Protein AF-A0A1Y3MZL0-F1 (afdb_monomer)

Mean predicted aligned error: 19.91 Å

Nearest PDB structures (foldseek):
  4zoq-assembly5_M  TM=7.207E-01  e=5.187E-11  Bacillus licheniformis
  5mh2-assembly2_D  TM=8.007E-01  e=5.283E-06  Magallana gigas
  5mh3-assembly1_B  TM=8.015E-01  e=8.005E-06  Magallana gigas
  5idb-assembly1_A  TM=7.607E-01  e=4.219E-05  Magallana gigas
  8tqw-assembly1_Q  TM=2.014E-01  e=8.443E+00  Homo sapiens

Foldseek 3Di:
DPPPVVVVVVVVVVVVVPPPPDDDDDDDDDDDDDDDDDDDDDDDDPDAWAKKKWKFFQDDPDDDDDPPVSVVSSVVRVVVLQVVLLVLCVVVCVLHPCSVVVVVQVVVVVVVVVDPPDDDPDDQDDDSAKTWDDDDPRITIIMHTDHSVSQVVSCVDPRTPDIGGDDDDDDDDDVVQVVQCVQLVFPGKDKQAQAWPLQQVQQAAQDAVVWFADRGSMHMFRPLLLQLEEEEEEEAWAACVDQQNVVVVLEAEFAQFEFDPLDTHGAPGGRTDHEPPFHCLSHLLCSCQAGCGHHRRVRHYYYYYHYNDPDPSSLLSVLVCCLVPPLDLGAYEYEALDKDKDAADLPDQDPDDSNLVSLVSVLVSQYAYEYFCFQQLEAQQDVVRRIHIPPLQPPQYAYEWAWAAPSDPVPRNATAGDSRTHFFLSHLEYGHQWGFAWTQGPVRDTDHRDIDGGSSSRGSRVSNLVSSVCSSVVVFRDTHVLSSQVQQQQWDAPRYPPHDPQHGGTYHHSSRHWGAGSVRDIDGHRRGDVVSNVCSRVPPPQKDWAFDSLHDHSQFQWDQAPVRWIWGKKWADDPQKIWIWIAGSVQCWGWAADPFWIDIDNHRMTTIGHPNQFKDWAQDQAPVVDPVVWKDFAWRIADNVGFTWFWKWDDDPRTIIITIDRNVGSQWTWYHDPTGIDIDRDITTMMTTNDGHDQKDWAFDDLDDDPQFAKDAPWVVNWIWGWKWADDPQKIFIWIQTNVQRWGWADDPFWIDIDNHRMTTMGGHPQFKDWADDFPPDDDDPQKDFDFRMADNVGFTWFWKWAADPSGIIIYIAGPNGLQFTWHHDPGGIDTHRDITTMMGGPDGLPQKDWAFDPLDQDPQFFWDQFPVRWIWTKKWADDPQKIFIWIFGNVDPLGWGWAADPFFIDTHRHRMTTMGGDQQWKFWALDQDPVPDDPFKDFDFRMADNVGFTKGWKWDADPRTTIIYIDRPVGSQWTWHDDPPDGGIDTGNPITTMMGGSDGDPPPDPTRGGGD

Secondary structure (DSSP, 8-state):
--SSSHHHHHHHHHSSSSSSS-----------------------PPPPPEEEEEEEE---S-----TTTHHHHHHHHHHHHHHHHHHHHHHTGGG-S-HHHHHHHHHHHHHHTT-TT---SS---S-SSEEEEEEETTEEEEEEEE-HHHHHHHHTSTTEEEEEEP-PPPPPP-HHHHHHHHHH--SSEEEETT--HHHHTTSS----TTT-S-----EEEETTTTTTEEEEEEESEEETTSGGG--TTTS-EEEEEEEETTEEE--S-SSEEE-SS-TTHHHHHHHHHH-TTTSS-TTSEEEEEEESS--HHHHHHHHHHHHHHT--SSEEEEEE---EEEE--TT---S--HHHHHHHHHHHTT-EEEEE--SSSSBSEETTTTEEEETTTSTTEEEEEEEE--SSGGG---EEE-TTS-BSTT--EEEESEEEEEEE-TT--EEEEEEEESHHHHHHHHHHHHHHHHHHTTT----HHHHHHHHHHHSEET-EETPPTTS--EE---S--EEE-TTS-EEESS---HHHHHHHHH---SSEEEEP-SS--TTB-EEE-TTS-EEEEEEEEETTEEEEEEEETTTTEEEEEETTEEEEESSS-EEEE--TTSEEEE--SSGGGS-TTTEEE-EEEE-TT--EEEEEEEEETTEEEEEEEETTT-S-EEEEETTEEEEES-EEEEEEESSPPPS-EEEEP-SS--TTB-EE-S-TTS--EEEEEEEETTEEEEEEEETTTTEEEEEETTEEEEESSS-EEEE--GGGEEEE---TT----TTEEE-EEEE-TTS-EEEEEEEEETTEEEEEEEETTT---EEEEETTEEEEESSEEEEEEESS-SS--EEEEPSSSPPTTB-EEE-TTS-EEEEEEEEETTEEEEEEEETTSTT--EEEEETTEEEEE-SS-EEEE--TTSEEEE--SSGGGS-TTEEE-EEEE-TTS-EEEEEEEEETTEEEEEEEETTT-S-EEEE-TT-SBEEEES--EEEEEESSPPPTTS---B---

pLDDT: mean 81.93, std 16.31, range [25.23, 98.88]

Structure (mmCIF, N/CA/C/O backbone):
data_AF-A0A1Y3MZL0-F1
#
_entry.id   AF-A0A1Y3MZL0-F1
#
loop_
_atom_site.group_PDB
_atom_site.id
_atom_site.type_symbol
_atom_site.label_atom_id
_atom_site.label_alt_id
_atom_site.label_comp_id
_atom_site.label_asym_id
_atom_site.label_entity_id
_atom_site.label_seq_id
_atom_site.pdbx_PDB_ins_code
_atom_site.Cartn_x
_atom_site.Cartn_y
_atom_site.Cartn_z
_atom_site.occupancy
_atom_site.B_iso_or_equiv
_atom_site.auth_seq_id
_atom_site.auth_comp_id
_atom_site.auth_asym_id
_atom_site.auth_atom_id
_atom_site.pdbx_PDB_model_num
ATOM 1 N N . MET A 1 1 ? -20.334 -50.632 -20.892 1.00 43.03 1 MET A N 1
ATOM 2 C CA . MET A 1 1 ? -18.864 -50.514 -20.744 1.00 43.03 1 MET A CA 1
ATOM 3 C C . MET A 1 1 ? -18.432 -49.045 -20.769 1.00 43.03 1 MET A C 1
ATOM 5 O O . MET A 1 1 ? -17.852 -48.587 -21.738 1.00 43.03 1 MET A O 1
ATOM 9 N N . LYS A 1 2 ? -18.748 -48.287 -19.710 1.00 33.94 2 LYS A N 1
ATOM 10 C CA . LYS A 1 2 ? -18.284 -46.897 -19.495 1.00 33.94 2 LYS A CA 1
ATOM 11 C C . LYS A 1 2 ? -17.844 -46.647 -18.036 1.00 33.94 2 LYS A C 1
ATOM 13 O O . LYS A 1 2 ? -17.766 -45.513 -17.600 1.00 33.94 2 LYS A O 1
ATOM 18 N N . GLY A 1 3 ? -17.546 -47.716 -17.287 1.00 35.62 3 GLY A N 1
ATOM 19 C CA . GLY A 1 3 ? -17.158 -47.662 -15.867 1.00 35.62 3 GLY A CA 1
ATOM 20 C C . GLY A 1 3 ? -15.755 -48.195 -15.553 1.00 35.62 3 GLY A C 1
ATOM 21 O O . GLY A 1 3 ? -15.416 -48.312 -14.387 1.00 35.62 3 GLY A O 1
ATOM 22 N N . PHE A 1 4 ? -14.942 -48.532 -16.563 1.00 35.69 4 PHE A N 1
ATOM 23 C CA . PHE A 1 4 ? -13.624 -49.163 -16.360 1.00 35.69 4 PHE A CA 1
ATOM 24 C C . PHE A 1 4 ? -12.432 -48.239 -16.687 1.00 35.69 4 PHE A C 1
ATOM 26 O O . PHE A 1 4 ? -11.316 -48.503 -16.263 1.00 35.69 4 PHE A O 1
ATOM 33 N N . TYR A 1 5 ? -12.663 -47.112 -17.372 1.00 37.84 5 TYR A N 1
ATOM 34 C CA . TYR A 1 5 ? -11.604 -46.161 -17.753 1.00 37.84 5 TYR A CA 1
ATOM 35 C C . TYR A 1 5 ? -11.306 -45.080 -16.699 1.00 37.84 5 TYR A C 1
ATOM 37 O O . TYR A 1 5 ? -10.277 -44.420 -16.782 1.00 37.84 5 TYR A O 1
ATOM 45 N N . PHE A 1 6 ? -12.153 -44.919 -15.675 1.00 37.31 6 PHE A N 1
ATOM 46 C CA . PHE A 1 6 ? -11.958 -43.888 -14.645 1.00 37.31 6 PHE A CA 1
ATOM 47 C C . PHE A 1 6 ? -11.010 -44.328 -13.509 1.00 37.31 6 PHE A C 1
ATOM 49 O O . PHE A 1 6 ? -10.395 -43.491 -12.859 1.00 37.31 6 PHE A O 1
ATOM 56 N N . TYR A 1 7 ? -10.814 -45.639 -13.309 1.00 38.34 7 TYR A N 1
ATOM 57 C CA . TYR A 1 7 ? -9.943 -46.175 -12.250 1.00 38.34 7 TYR A CA 1
ATOM 58 C C . TYR A 1 7 ? -8.467 -46.345 -12.658 1.00 38.34 7 TYR A C 1
ATOM 60 O O . TYR A 1 7 ? -7.608 -46.450 -11.788 1.00 38.34 7 TYR A O 1
ATOM 68 N N . ILE A 1 8 ? -8.141 -46.308 -13.955 1.00 40.50 8 ILE A N 1
ATOM 69 C CA . ILE A 1 8 ? -6.755 -46.466 -14.442 1.00 40.50 8 ILE A CA 1
ATOM 70 C C . ILE A 1 8 ? -5.976 -45.135 -14.407 1.00 40.50 8 ILE A C 1
ATOM 72 O O . ILE A 1 8 ? -4.758 -45.138 -14.259 1.00 40.50 8 ILE A O 1
ATOM 76 N N . ILE A 1 9 ? -6.665 -43.988 -14.428 1.00 38.72 9 ILE A N 1
ATOM 77 C CA . ILE A 1 9 ? -6.024 -42.658 -14.401 1.00 38.72 9 ILE A CA 1
ATOM 78 C C . ILE A 1 9 ? -5.643 -42.222 -12.970 1.00 38.72 9 ILE A C 1
ATOM 80 O O . ILE A 1 9 ? -4.677 -41.488 -12.787 1.00 38.72 9 ILE A O 1
ATOM 84 N N . ILE A 1 10 ? -6.309 -42.747 -11.934 1.00 41.91 10 ILE A N 1
ATOM 85 C CA . ILE A 1 10 ? -5.978 -42.449 -10.525 1.00 41.91 10 ILE A CA 1
ATOM 86 C C . ILE A 1 10 ? -4.814 -43.327 -10.011 1.00 41.91 10 ILE A C 1
ATOM 88 O O . ILE A 1 10 ? -4.060 -42.904 -9.138 1.00 41.91 10 ILE A O 1
ATOM 92 N N . GLY A 1 11 ? -4.588 -44.508 -10.600 1.00 38.88 11 GLY A N 1
ATOM 93 C CA . GLY A 1 11 ? -3.482 -45.404 -10.225 1.00 38.88 11 GLY A CA 1
ATOM 94 C C . GLY A 1 11 ? -2.088 -44.956 -10.691 1.00 38.88 11 GLY A C 1
ATOM 95 O O . GLY A 1 11 ? -1.092 -45.315 -10.066 1.00 38.88 11 GLY A O 1
ATOM 96 N N . LEU A 1 12 ? -1.995 -44.142 -11.749 1.00 36.09 12 LEU A N 1
ATOM 97 C CA . LEU A 1 12 ? -0.714 -43.671 -12.302 1.00 36.09 12 LEU A CA 1
ATOM 98 C C . LEU A 1 12 ? -0.196 -42.376 -11.653 1.00 36.09 12 LEU A C 1
ATOM 100 O O . LEU A 1 12 ? 1.001 -42.111 -11.702 1.00 36.09 12 LEU A O 1
ATOM 104 N N . ILE A 1 13 ? -1.056 -41.619 -10.967 1.00 38.66 13 ILE A N 1
ATOM 105 C CA . ILE A 1 13 ? -0.662 -40.392 -10.251 1.00 38.66 13 ILE A CA 1
ATOM 106 C C . ILE A 1 13 ? -0.103 -40.709 -8.848 1.00 38.66 13 ILE A C 1
ATOM 108 O O . ILE A 1 13 ? 0.716 -39.960 -8.322 1.00 38.66 13 ILE A O 1
ATOM 112 N N . VAL A 1 14 ? -0.443 -41.864 -8.262 1.00 38.09 14 VAL A N 1
ATOM 113 C CA . VAL A 1 14 ? 0.032 -42.264 -6.920 1.00 38.09 14 VAL A CA 1
ATOM 114 C C . VAL A 1 14 ? 1.430 -42.911 -6.940 1.00 38.09 14 VAL A C 1
ATOM 116 O O . VAL A 1 14 ? 2.139 -42.854 -5.939 1.00 38.09 14 VAL A O 1
ATOM 119 N N . ASN A 1 15 ? 1.900 -43.438 -8.078 1.00 33.78 15 ASN A N 1
ATOM 120 C CA . ASN A 1 15 ? 3.248 -44.028 -8.180 1.00 33.78 15 ASN A CA 1
ATOM 121 C C . ASN A 1 15 ? 4.369 -43.012 -8.478 1.00 33.78 15 ASN A C 1
ATOM 123 O O . ASN A 1 15 ? 5.538 -43.324 -8.272 1.00 33.78 15 ASN A O 1
ATOM 127 N N . PHE A 1 16 ? 4.038 -41.784 -8.893 1.00 33.31 16 PHE A N 1
ATOM 128 C CA . PHE A 1 16 ? 5.033 -40.727 -9.132 1.00 33.31 16 PHE A CA 1
ATOM 129 C C . PHE A 1 16 ? 5.394 -39.913 -7.873 1.00 33.31 16 PHE A C 1
ATOM 131 O O . PHE A 1 16 ? 6.355 -39.151 -7.893 1.00 33.31 16 PHE A O 1
ATOM 138 N N . ILE A 1 17 ? 4.680 -40.108 -6.755 1.00 35.25 17 ILE A N 1
ATOM 139 C CA . ILE A 1 17 ? 4.921 -39.404 -5.478 1.00 35.25 17 ILE A CA 1
ATOM 140 C C . ILE A 1 17 ? 5.752 -40.249 -4.484 1.00 35.25 17 ILE A C 1
ATOM 142 O O . ILE A 1 17 ? 6.212 -39.741 -3.467 1.00 35.25 17 ILE A O 1
ATOM 146 N N . LEU A 1 18 ? 6.046 -41.519 -4.790 1.00 32.22 18 LEU A N 1
ATOM 147 C CA . LEU A 1 18 ? 6.801 -42.416 -3.896 1.00 32.22 18 LEU A CA 1
ATOM 148 C C . LEU A 1 18 ? 8.271 -42.657 -4.290 1.00 32.22 18 LEU A C 1
ATOM 150 O O . LEU A 1 18 ? 8.966 -43.380 -3.582 1.00 32.22 18 LEU A O 1
ATOM 154 N N . ILE A 1 19 ? 8.783 -42.022 -5.353 1.00 33.44 19 ILE A N 1
ATOM 155 C CA . ILE A 1 19 ? 10.196 -42.161 -5.781 1.00 33.44 19 ILE A CA 1
ATOM 156 C C . ILE A 1 19 ? 11.044 -40.905 -5.473 1.00 33.44 19 ILE A C 1
ATOM 158 O O . ILE A 1 19 ? 12.267 -40.951 -5.541 1.00 33.44 19 ILE A O 1
ATOM 162 N N . THR A 1 20 ? 10.450 -39.805 -5.000 1.00 33.47 20 THR A N 1
ATOM 163 C CA . THR A 1 20 ? 11.188 -38.593 -4.574 1.00 33.47 20 THR A CA 1
ATOM 164 C C . THR A 1 20 ? 11.452 -38.500 -3.065 1.00 33.47 20 THR A C 1
ATOM 166 O O . THR A 1 20 ? 12.002 -37.507 -2.595 1.00 33.47 20 THR A O 1
ATOM 169 N N . VAL A 1 21 ? 11.154 -39.551 -2.293 1.00 33.00 21 VAL A N 1
ATOM 170 C CA . VAL A 1 21 ? 11.451 -39.626 -0.849 1.00 33.00 21 VAL A CA 1
ATOM 171 C C . VAL A 1 21 ? 12.397 -40.793 -0.561 1.00 33.00 21 VAL A C 1
ATOM 173 O O . VAL A 1 21 ? 12.028 -41.751 0.106 1.00 33.00 21 VAL A O 1
ATOM 176 N N . ASN A 1 22 ? 13.620 -40.744 -1.099 1.00 35.34 22 ASN A N 1
ATOM 177 C CA . ASN A 1 22 ? 14.784 -41.394 -0.477 1.00 35.34 22 ASN A CA 1
ATOM 178 C C . ASN A 1 22 ? 16.106 -40.960 -1.130 1.00 35.34 22 ASN A C 1
ATOM 180 O O . ASN A 1 22 ? 16.765 -41.719 -1.832 1.00 35.34 22 ASN A O 1
ATOM 184 N N . ALA A 1 23 ? 16.517 -39.723 -0.860 1.00 27.81 23 ALA A N 1
ATOM 185 C CA . ALA A 1 23 ? 17.921 -39.335 -0.939 1.00 27.81 23 ALA A CA 1
ATOM 186 C C . ALA A 1 23 ? 18.177 -38.177 0.034 1.00 27.81 23 ALA A C 1
ATOM 188 O O . ALA A 1 23 ? 18.111 -37.005 -0.323 1.00 27.81 23 ALA A O 1
ATOM 189 N N . LYS A 1 24 ? 18.445 -38.509 1.299 1.00 29.33 24 LYS A N 1
ATOM 190 C CA . LYS A 1 24 ? 19.172 -37.624 2.213 1.00 29.33 24 LYS A CA 1
ATOM 191 C C . LYS A 1 24 ? 20.301 -38.410 2.866 1.00 29.33 24 LYS A C 1
ATOM 193 O O . LYS A 1 24 ? 20.086 -39.530 3.321 1.00 29.33 24 LYS A O 1
ATOM 198 N N . ASN A 1 25 ? 21.438 -37.719 2.961 1.00 27.78 25 ASN A N 1
ATOM 199 C CA . ASN A 1 25 ? 22.662 -37.993 3.719 1.00 27.78 25 ASN A CA 1
ATOM 200 C C . ASN A 1 25 ? 23.800 -38.653 2.932 1.00 27.78 25 ASN A C 1
ATOM 202 O O . ASN A 1 25 ? 23.809 -39.865 2.775 1.00 27.78 25 ASN A O 1
ATOM 206 N N . ILE A 1 26 ? 24.795 -37.840 2.552 1.00 28.20 26 ILE A N 1
ATOM 207 C CA . ILE A 1 26 ? 26.232 -38.016 2.853 1.00 28.20 26 ILE A CA 1
ATOM 208 C C . ILE A 1 26 ? 26.905 -36.616 2.773 1.00 28.20 26 ILE A C 1
ATOM 210 O O . ILE A 1 26 ? 26.418 -35.771 2.021 1.00 28.20 26 ILE A O 1
ATOM 214 N N . PRO A 1 27 ? 27.928 -36.317 3.603 1.00 27.62 27 PRO A N 1
ATOM 215 C CA . PRO A 1 27 ? 28.357 -34.958 3.957 1.00 27.62 27 PRO A CA 1
ATOM 216 C C . PRO A 1 27 ? 29.346 -34.324 2.968 1.00 27.62 27 PRO A C 1
ATOM 218 O O . PRO A 1 27 ? 30.014 -35.023 2.211 1.00 27.62 27 PRO A O 1
ATOM 221 N N . LEU A 1 28 ? 29.470 -32.993 3.060 1.00 25.50 28 LEU A N 1
ATOM 222 C CA . LEU A 1 28 ? 30.574 -32.214 2.494 1.00 25.50 28 LEU A CA 1
ATOM 223 C C . LEU A 1 28 ? 31.928 -32.778 2.939 1.00 25.50 28 LEU A C 1
ATOM 225 O O . LEU A 1 28 ? 32.166 -32.901 4.140 1.00 25.50 28 LEU A O 1
ATOM 229 N N . ASP A 1 29 ? 32.831 -32.970 1.979 1.00 25.23 29 ASP A N 1
ATOM 230 C CA . ASP A 1 29 ? 34.265 -32.929 2.237 1.00 25.23 29 ASP A CA 1
ATOM 231 C C . ASP A 1 29 ? 34.972 -32.126 1.137 1.00 25.23 29 ASP A C 1
ATOM 233 O O . ASP A 1 29 ? 34.740 -32.292 -0.062 1.00 25.23 29 ASP A O 1
ATOM 237 N N . THR A 1 30 ? 35.784 -31.178 1.585 1.00 32.25 30 THR A N 1
ATOM 238 C CA . THR A 1 30 ? 36.586 -30.241 0.798 1.00 32.25 30 THR A CA 1
ATOM 239 C C . THR A 1 30 ? 37.819 -30.925 0.211 1.00 32.25 30 THR A C 1
ATOM 241 O O . THR A 1 30 ? 38.612 -31.448 0.987 1.00 32.25 30 THR A O 1
ATOM 244 N N . ALA A 1 31 ? 38.074 -30.814 -1.098 1.00 26.16 31 ALA A N 1
ATOM 245 C CA . ALA A 1 31 ? 39.438 -30.779 -1.647 1.00 26.16 31 ALA A CA 1
ATOM 246 C C . ALA A 1 31 ? 39.470 -30.409 -3.141 1.00 26.16 31 ALA A C 1
ATOM 248 O O . ALA A 1 31 ? 38.672 -30.880 -3.941 1.00 26.16 31 ALA A O 1
ATOM 249 N N . ASN A 1 32 ? 40.448 -29.564 -3.470 1.00 28.19 32 ASN A N 1
ATOM 250 C CA . ASN A 1 32 ? 40.955 -29.213 -4.797 1.00 28.19 32 ASN A CA 1
ATOM 251 C C . ASN A 1 32 ? 41.091 -30.395 -5.769 1.00 28.19 32 ASN A C 1
ATOM 253 O O . ASN A 1 32 ? 41.661 -31.401 -5.373 1.00 28.19 32 ASN A O 1
ATOM 257 N N . GLU A 1 33 ? 40.814 -30.170 -7.059 1.00 25.72 33 GLU A N 1
ATOM 258 C CA . GLU A 1 33 ? 41.642 -30.646 -8.188 1.00 25.72 33 GLU A CA 1
ATOM 259 C C . GLU A 1 33 ? 41.184 -29.953 -9.488 1.00 25.72 33 GLU A C 1
ATOM 261 O O . GLU A 1 33 ? 40.013 -29.944 -9.842 1.00 25.72 33 GLU A O 1
ATOM 266 N N . LYS A 1 34 ? 42.002 -29.033 -10.012 1.00 26.25 34 LYS A N 1
ATOM 267 C CA . LYS A 1 34 ? 42.895 -29.209 -11.174 1.00 26.25 34 LYS A CA 1
ATOM 268 C C . LYS A 1 34 ? 42.171 -29.497 -12.495 1.00 26.25 34 LYS A C 1
ATOM 270 O O . LYS A 1 34 ? 41.668 -30.580 -12.742 1.00 26.25 34 LYS A O 1
ATOM 275 N N . LYS A 1 35 ? 42.255 -28.493 -13.376 1.00 32.81 35 LYS A N 1
ATOM 276 C CA . LYS A 1 35 ? 42.072 -28.600 -14.826 1.00 32.81 35 LYS A CA 1
ATOM 277 C C . LYS A 1 35 ? 42.967 -29.709 -15.381 1.00 32.81 35 LYS A C 1
ATOM 279 O O . LYS A 1 35 ? 44.187 -29.569 -15.313 1.00 32.81 35 LYS A O 1
ATOM 284 N N . GLU A 1 36 ? 42.374 -30.710 -16.016 1.00 25.55 36 GLU A N 1
ATOM 285 C CA . GLU A 1 36 ? 43.069 -31.564 -16.974 1.00 25.55 36 GLU A CA 1
ATOM 286 C C . GLU A 1 36 ? 42.221 -31.728 -18.238 1.00 25.55 36 GLU A C 1
ATOM 288 O O . GLU A 1 36 ? 41.023 -31.996 -18.196 1.00 25.55 36 GLU A O 1
ATOM 293 N N . ASN A 1 37 ? 42.876 -31.452 -19.366 1.00 30.59 37 ASN A N 1
ATOM 294 C CA . ASN A 1 37 ? 42.388 -31.678 -20.716 1.00 30.59 37 ASN A CA 1
ATOM 295 C C . ASN A 1 37 ? 42.249 -33.181 -20.934 1.00 30.59 37 ASN A C 1
ATOM 297 O O . ASN A 1 37 ? 43.273 -33.863 -20.906 1.00 30.59 37 ASN A O 1
ATOM 301 N N . ASP A 1 38 ? 41.050 -33.665 -21.254 1.00 27.55 38 ASP A N 1
ATOM 302 C CA . ASP A 1 38 ? 40.887 -35.047 -21.690 1.00 27.55 38 ASP A CA 1
ATOM 303 C C . ASP A 1 38 ? 40.575 -35.155 -23.181 1.00 27.55 38 ASP A C 1
ATOM 305 O O . ASP A 1 38 ? 39.531 -34.768 -23.707 1.00 27.55 38 ASP A O 1
ATOM 309 N N . SER A 1 39 ? 41.581 -35.698 -23.855 1.00 27.83 39 SER A N 1
ATOM 310 C CA . SER A 1 39 ? 41.568 -36.248 -25.194 1.00 27.83 39 SER A CA 1
ATOM 311 C C . SER A 1 39 ? 40.548 -37.377 -25.333 1.00 27.83 39 SER A C 1
ATOM 313 O O . SER A 1 39 ? 40.511 -38.315 -24.538 1.00 27.83 39 SER A O 1
ATOM 315 N N . ILE A 1 40 ? 39.797 -37.316 -26.427 1.00 30.36 40 ILE A N 1
ATOM 316 C CA . ILE A 1 40 ? 38.852 -38.324 -26.904 1.00 30.36 40 ILE A CA 1
ATOM 317 C C . ILE A 1 40 ? 39.525 -39.706 -26.993 1.00 30.36 40 ILE A C 1
ATOM 319 O O . ILE A 1 40 ? 40.436 -39.920 -27.796 1.00 30.36 40 ILE A O 1
ATOM 323 N N . LYS A 1 41 ? 39.014 -40.670 -26.220 1.00 29.17 41 LYS A N 1
ATOM 324 C CA . LYS A 1 41 ? 39.159 -42.107 -26.484 1.00 29.17 41 LYS A CA 1
ATOM 325 C C . LYS A 1 41 ? 37.786 -42.707 -26.767 1.00 29.17 41 LYS A C 1
ATOM 327 O O . LYS A 1 41 ? 36.940 -42.803 -25.885 1.00 29.17 41 LYS A O 1
ATOM 332 N N . ASN A 1 42 ? 37.615 -43.123 -28.019 1.00 31.56 42 ASN A N 1
ATOM 333 C CA . ASN A 1 42 ? 36.499 -43.917 -28.519 1.00 31.56 42 ASN A CA 1
ATOM 334 C C . ASN A 1 42 ? 36.367 -45.242 -27.753 1.00 31.56 42 ASN A C 1
ATOM 336 O O . ASN A 1 42 ? 37.308 -46.035 -27.745 1.00 31.56 42 ASN A O 1
ATOM 340 N N . ASN A 1 43 ? 35.175 -45.518 -27.226 1.00 28.78 43 ASN A N 1
ATOM 341 C CA . ASN A 1 43 ? 34.681 -46.870 -26.967 1.00 28.78 43 ASN A CA 1
ATOM 342 C C . ASN A 1 43 ? 33.274 -46.983 -27.574 1.00 28.78 43 ASN A C 1
ATOM 344 O O . ASN A 1 43 ? 32.467 -46.069 -27.447 1.00 28.78 43 ASN A O 1
ATOM 348 N N . GLY A 1 44 ? 33.031 -48.071 -28.307 1.00 37.09 44 GLY A N 1
ATOM 349 C CA . GLY A 1 44 ? 31.923 -48.213 -29.252 1.00 37.09 44 GLY A CA 1
ATOM 350 C C . GLY A 1 44 ? 30.526 -48.117 -28.638 1.00 37.09 44 GLY A C 1
ATOM 351 O O . GLY A 1 44 ? 30.090 -49.015 -27.921 1.00 37.09 44 GLY A O 1
ATOM 352 N N . GLU A 1 45 ? 29.796 -47.068 -29.012 1.00 37.88 45 GLU A N 1
ATOM 353 C CA . GLU A 1 45 ? 28.345 -46.987 -28.871 1.00 37.88 45 GLU A CA 1
ATOM 354 C C . GLU A 1 45 ? 27.667 -47.604 -30.098 1.00 37.88 45 GLU A C 1
ATOM 356 O O . GLU A 1 45 ? 27.927 -47.212 -31.239 1.00 37.88 45 GLU A O 1
ATOM 361 N N . LYS A 1 46 ? 26.747 -48.548 -29.861 1.00 43.38 46 LYS A N 1
ATOM 362 C CA . LYS A 1 46 ? 25.719 -48.911 -30.843 1.00 43.38 46 LYS A CA 1
ATOM 363 C C . LYS A 1 46 ? 24.953 -47.638 -31.205 1.00 43.38 46 LYS A C 1
ATOM 365 O O . LYS A 1 46 ? 24.395 -46.975 -30.337 1.00 43.38 46 LYS A O 1
ATOM 370 N N . THR A 1 47 ? 24.977 -47.270 -32.478 1.00 50.16 47 THR A N 1
ATOM 371 C CA . THR A 1 47 ? 24.411 -46.017 -32.976 1.00 50.16 47 THR A CA 1
ATOM 372 C C . THR A 1 47 ? 22.886 -45.992 -32.839 1.00 50.16 47 THR A C 1
ATOM 374 O O . THR A 1 47 ? 22.216 -46.857 -33.394 1.00 50.16 47 THR A O 1
ATOM 377 N N . LYS A 1 48 ? 22.356 -44.985 -32.130 1.00 66.44 48 LYS A N 1
ATOM 378 C CA . LYS A 1 48 ? 20.924 -44.642 -32.078 1.00 66.44 48 LYS A CA 1
ATOM 379 C C . LYS A 1 48 ? 20.437 -44.062 -33.415 1.00 66.44 48 LYS A C 1
ATOM 381 O O . LYS A 1 48 ? 21.199 -43.355 -34.085 1.00 66.44 48 LYS A O 1
ATOM 386 N N . GLU A 1 49 ? 19.179 -44.347 -33.752 1.00 84.69 49 GLU A N 1
ATOM 387 C CA . GLU A 1 49 ? 18.403 -43.721 -34.837 1.00 84.69 49 GLU A CA 1
ATOM 388 C C . GLU A 1 49 ? 18.478 -42.180 -34.790 1.00 84.69 49 GLU A C 1
ATOM 390 O O . GLU A 1 49 ? 18.376 -41.571 -33.722 1.00 84.69 49 GLU A O 1
ATOM 395 N N . GLN A 1 50 ? 18.714 -41.536 -35.936 1.00 89.25 50 GLN A N 1
ATOM 396 C CA . GLN A 1 50 ? 18.843 -40.074 -36.057 1.00 89.25 50 GLN A CA 1
ATOM 397 C C . GLN A 1 50 ? 18.716 -39.619 -37.517 1.00 89.25 50 GLN A C 1
ATOM 399 O O . GLN A 1 50 ? 18.564 -40.440 -38.419 1.00 89.25 50 GLN A O 1
ATOM 404 N N . TYR A 1 51 ? 18.798 -38.309 -37.756 1.00 92.19 51 TYR A N 1
ATOM 405 C CA . TYR A 1 51 ? 18.858 -37.752 -39.105 1.00 92.19 51 TYR A CA 1
ATOM 406 C C . TYR A 1 51 ? 20.255 -37.877 -39.724 1.00 92.19 51 TYR A C 1
ATOM 408 O O . TYR A 1 51 ? 21.269 -37.762 -39.031 1.00 92.19 51 TYR A O 1
ATOM 416 N N . TYR A 1 52 ? 20.291 -38.096 -41.036 1.00 93.62 52 TYR A N 1
ATOM 417 C CA . TYR A 1 52 ? 21.501 -38.272 -41.832 1.00 93.62 52 TYR A CA 1
ATOM 418 C C . TYR A 1 52 ? 21.479 -37.412 -43.097 1.00 93.62 52 TYR A C 1
ATOM 420 O O . TYR A 1 52 ? 20.432 -37.204 -43.714 1.00 93.62 52 TYR A O 1
ATOM 428 N N . LEU A 1 53 ? 22.675 -36.988 -43.502 1.00 94.31 53 LEU A N 1
ATOM 429 C CA . LEU A 1 53 ? 22.988 -36.347 -44.772 1.00 94.31 53 LEU A CA 1
ATOM 430 C C . LEU A 1 53 ? 23.593 -37.389 -45.719 1.00 94.31 53 LEU A C 1
ATOM 432 O O . LEU A 1 53 ? 24.678 -37.920 -45.471 1.00 94.31 53 LEU A O 1
ATOM 436 N N . ILE A 1 54 ? 22.893 -37.687 -46.811 1.00 94.94 54 ILE A N 1
ATOM 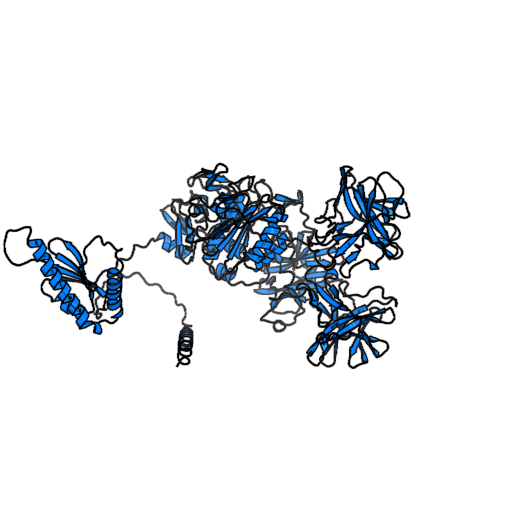437 C CA . ILE A 1 54 ? 23.248 -38.741 -47.767 1.00 94.94 54 ILE A CA 1
ATOM 438 C C . ILE A 1 54 ? 23.700 -38.085 -49.070 1.00 94.94 54 ILE A C 1
ATOM 440 O O . ILE A 1 54 ? 22.918 -37.450 -49.771 1.00 94.94 54 ILE A O 1
ATOM 444 N N . TYR A 1 55 ? 24.974 -38.232 -49.409 1.00 92.88 55 TYR A N 1
ATOM 445 C CA . TYR A 1 55 ? 25.599 -37.594 -50.563 1.00 92.88 55 TYR A CA 1
ATOM 446 C C . TYR A 1 55 ? 25.561 -38.534 -51.767 1.00 92.88 55 TYR A C 1
ATOM 448 O O . TYR A 1 55 ? 26.295 -39.520 -51.806 1.00 92.88 55 TYR A O 1
ATOM 456 N N . VAL A 1 56 ? 24.749 -38.208 -52.768 1.00 90.69 56 VAL A N 1
ATOM 457 C CA . VAL A 1 56 ? 24.533 -39.013 -53.978 1.00 90.69 56 VAL A CA 1
ATOM 458 C C . VAL A 1 56 ? 25.267 -38.386 -55.167 1.00 90.69 56 VAL A C 1
ATOM 460 O O . VAL A 1 56 ? 25.084 -37.204 -55.448 1.00 90.69 56 VAL A O 1
ATOM 463 N N . GLU A 1 57 ? 26.125 -39.140 -55.864 1.00 87.25 57 GLU A N 1
ATOM 464 C CA . GLU A 1 57 ? 26.812 -38.685 -57.084 1.00 87.25 57 GLU A CA 1
ATOM 465 C C . GLU A 1 57 ? 26.000 -38.993 -58.348 1.00 87.25 57 GLU A C 1
ATOM 467 O O . GLU A 1 57 ? 25.746 -40.145 -58.697 1.00 87.25 57 GLU A O 1
ATOM 472 N N . ASN A 1 58 ? 25.721 -37.946 -59.123 1.00 72.75 58 ASN A N 1
ATOM 473 C CA . ASN A 1 58 ? 24.788 -37.994 -60.248 1.00 72.75 58 ASN A CA 1
ATOM 474 C C . ASN A 1 58 ? 25.462 -38.275 -61.605 1.00 72.75 58 ASN A C 1
ATOM 476 O O . ASN A 1 58 ? 24.917 -37.935 -62.655 1.00 72.75 58 ASN A O 1
ATOM 480 N N . LYS A 1 59 ? 26.679 -38.838 -61.633 1.00 66.69 59 LYS A N 1
ATOM 481 C CA . LYS A 1 59 ? 27.386 -39.091 -62.900 1.00 66.69 59 LYS A CA 1
ATOM 482 C C . LYS A 1 59 ? 26.803 -40.302 -63.628 1.00 66.69 59 LYS A C 1
ATOM 484 O O . LYS A 1 59 ? 27.036 -41.434 -63.215 1.00 66.69 59 LYS A O 1
ATOM 489 N N . SER A 1 60 ? 26.165 -40.075 -64.779 1.00 53.09 60 SER A N 1
ATOM 490 C CA . SER A 1 60 ? 25.989 -41.131 -65.779 1.00 53.09 60 SER A CA 1
ATOM 491 C C . SER A 1 60 ? 27.326 -41.393 -66.472 1.00 53.09 60 SER A C 1
ATOM 493 O O . SER A 1 60 ? 27.921 -40.493 -67.071 1.00 53.09 60 SER A O 1
ATOM 495 N N . SER A 1 61 ? 27.816 -42.621 -66.409 1.00 44.81 61 SER A N 1
ATOM 496 C CA . SER A 1 61 ? 28.942 -43.081 -67.214 1.00 44.81 61 SER A CA 1
ATOM 497 C C . SER A 1 61 ? 28.537 -43.149 -68.692 1.00 44.81 61 SER A C 1
ATOM 499 O O . SER A 1 61 ? 28.001 -44.167 -69.103 1.00 44.81 61 SER A O 1
ATOM 501 N N . GLU A 1 62 ? 28.733 -42.068 -69.458 1.00 40.34 62 GLU A N 1
ATOM 502 C CA . GLU A 1 62 ? 29.179 -42.050 -70.869 1.00 40.34 62 GLU A CA 1
ATOM 503 C C . GLU A 1 62 ? 29.095 -40.642 -71.503 1.00 40.34 62 GLU A C 1
ATOM 505 O O . GLU A 1 62 ? 28.570 -39.687 -70.946 1.00 40.34 62 GLU A O 1
ATOM 510 N N . SER A 1 63 ? 29.770 -40.493 -72.638 1.00 37.91 63 SER A N 1
ATOM 511 C CA . SER A 1 63 ? 30.419 -39.300 -73.187 1.00 37.91 63 SER A CA 1
ATOM 512 C C . SER A 1 63 ? 29.560 -38.172 -73.794 1.00 37.91 63 SER A C 1
ATOM 514 O O . SER A 1 63 ? 28.621 -38.424 -74.533 1.00 37.91 63 SER A O 1
ATOM 516 N N . LYS A 1 64 ? 30.076 -36.938 -73.638 1.00 48.03 64 LYS A N 1
ATOM 517 C CA . LYS A 1 64 ? 30.070 -35.751 -74.536 1.00 48.03 64 LYS A CA 1
ATOM 518 C C . LYS A 1 64 ? 28.821 -35.449 -75.401 1.00 48.03 64 LYS A C 1
ATOM 520 O O . LYS A 1 64 ? 28.616 -36.055 -76.445 1.00 48.03 64 LYS A O 1
ATOM 525 N N . LYS A 1 65 ? 28.274 -34.253 -75.107 1.00 45.78 65 LYS A N 1
ATOM 526 C CA . LYS A 1 65 ? 27.337 -33.379 -75.858 1.00 45.78 65 LYS A CA 1
ATOM 527 C C . LYS A 1 65 ? 25.851 -33.737 -75.716 1.00 45.78 65 LYS A C 1
ATOM 529 O O . LYS A 1 65 ? 25.368 -34.535 -76.496 1.00 45.78 65 LYS A O 1
ATOM 534 N N . ILE A 1 66 ? 25.141 -33.014 -74.833 1.00 42.97 66 ILE A N 1
ATOM 535 C CA . ILE A 1 66 ? 23.888 -32.243 -75.057 1.00 42.97 66 ILE A CA 1
ATOM 536 C C . ILE A 1 66 ? 23.427 -31.661 -73.694 1.00 42.97 66 ILE A C 1
ATOM 538 O O . ILE A 1 66 ? 23.019 -32.385 -72.795 1.00 42.97 66 ILE A O 1
ATOM 542 N N . LYS A 1 67 ? 23.452 -30.327 -73.528 1.00 47.53 67 LYS A N 1
ATOM 543 C CA . LYS A 1 67 ? 23.167 -29.615 -72.252 1.00 47.53 67 LYS A CA 1
ATOM 544 C C . LYS A 1 67 ? 21.697 -29.639 -71.777 1.00 47.53 67 LYS A C 1
ATOM 546 O O . LYS A 1 67 ? 21.384 -29.022 -70.767 1.00 47.53 67 LYS A O 1
ATOM 551 N N . ARG A 1 68 ? 20.782 -30.289 -72.505 1.00 42.34 68 ARG A N 1
ATOM 552 C CA . ARG A 1 68 ? 19.339 -30.314 -72.178 1.00 42.34 68 ARG A CA 1
ATOM 553 C C . ARG A 1 68 ? 18.813 -31.700 -71.781 1.00 42.34 68 ARG A C 1
ATOM 555 O O . ARG A 1 68 ? 17.711 -31.781 -71.259 1.00 42.34 68 ARG A O 1
ATOM 562 N N . GLU A 1 69 ? 19.603 -32.758 -71.978 1.00 44.53 69 GLU A N 1
ATOM 563 C CA . GLU A 1 69 ? 19.284 -34.125 -71.527 1.00 44.53 69 GLU A CA 1
ATOM 564 C C . GLU A 1 69 ? 19.955 -34.465 -70.183 1.00 44.53 69 GLU A C 1
ATOM 566 O O . GLU A 1 69 ? 19.414 -35.263 -69.419 1.00 44.53 69 GLU A O 1
ATOM 571 N N . GLU A 1 70 ? 21.062 -33.793 -69.831 1.00 46.12 70 GLU A N 1
ATOM 572 C CA . GLU A 1 70 ? 21.770 -33.996 -68.557 1.00 46.12 70 GLU A CA 1
ATOM 573 C C . GLU A 1 70 ? 20.902 -33.679 -67.326 1.00 46.12 70 GLU A C 1
ATOM 575 O O . GLU A 1 70 ? 20.938 -34.460 -66.383 1.00 46.12 70 GLU A O 1
ATOM 580 N N . SER A 1 71 ? 20.061 -32.631 -67.309 1.00 49.75 71 SER A N 1
ATOM 581 C CA . SER A 1 71 ? 19.213 -32.350 -66.126 1.00 49.75 71 SER A CA 1
ATOM 582 C C . SER A 1 71 ? 18.143 -33.425 -65.895 1.00 49.75 71 SER A C 1
ATOM 584 O O . SER A 1 71 ? 17.837 -33.756 -64.755 1.00 49.75 71 SER A O 1
ATOM 586 N N . ASN A 1 72 ? 17.622 -34.028 -66.970 1.00 49.72 72 ASN A N 1
ATOM 587 C CA . ASN A 1 72 ? 16.629 -35.100 -66.884 1.00 49.72 72 ASN A CA 1
ATOM 588 C C . ASN A 1 72 ? 17.256 -36.449 -66.494 1.00 49.72 72 ASN A C 1
ATOM 590 O O . ASN A 1 72 ? 16.601 -37.249 -65.832 1.00 49.72 72 ASN A O 1
ATOM 594 N N . ALA A 1 73 ? 18.509 -36.714 -66.882 1.00 48.84 73 ALA A N 1
ATOM 595 C CA . ALA A 1 73 ? 19.250 -37.906 -66.456 1.00 48.84 73 ALA A CA 1
ATOM 596 C C . ALA A 1 73 ? 19.778 -37.784 -65.012 1.00 48.84 73 ALA A C 1
ATOM 598 O O . ALA A 1 73 ? 19.711 -38.749 -64.254 1.00 48.84 73 ALA A O 1
ATOM 599 N N . THR A 1 74 ? 20.225 -36.587 -64.616 1.00 54.38 74 THR A N 1
ATOM 600 C CA . THR A 1 74 ? 20.696 -36.254 -63.256 1.00 54.38 74 THR A CA 1
ATOM 601 C C . THR A 1 74 ? 19.571 -36.432 -62.231 1.00 54.38 74 THR A C 1
ATOM 603 O O . THR A 1 74 ? 19.786 -37.065 -61.202 1.00 54.38 74 THR A O 1
ATOM 606 N N . ASN A 1 75 ? 18.349 -35.984 -62.549 1.00 64.81 75 ASN A N 1
ATOM 607 C CA . ASN A 1 75 ? 17.183 -36.187 -61.682 1.00 64.81 75 ASN A CA 1
ATOM 608 C C . ASN A 1 75 ? 16.750 -37.661 -61.607 1.00 64.81 75 ASN A C 1
ATOM 610 O O . ASN A 1 75 ? 16.253 -38.089 -60.576 1.00 64.81 75 ASN A O 1
ATOM 614 N N . LYS A 1 76 ? 16.973 -38.473 -62.652 1.00 74.38 76 LYS A N 1
ATOM 615 C CA . LYS A 1 76 ? 16.604 -39.901 -62.631 1.00 74.38 76 LYS A CA 1
ATOM 616 C C . LYS A 1 76 ? 17.440 -40.729 -61.657 1.00 74.38 76 LYS A C 1
ATOM 618 O O . LYS A 1 76 ? 16.874 -41.577 -60.980 1.00 74.38 76 LYS A O 1
ATOM 623 N N . VAL A 1 77 ? 18.755 -40.499 -61.589 1.00 80.50 77 VAL A N 1
ATOM 624 C CA . VAL A 1 77 ? 19.633 -41.232 -60.654 1.00 80.50 77 VAL A CA 1
ATOM 625 C C . VAL A 1 77 ? 19.287 -40.871 -59.211 1.00 80.50 77 VAL A C 1
ATOM 627 O O . VAL A 1 77 ? 19.086 -41.763 -58.395 1.00 80.50 77 VAL A O 1
ATOM 630 N N . VAL A 1 78 ? 19.139 -39.576 -58.915 1.00 84.00 78 VAL A N 1
ATOM 631 C CA . VAL A 1 78 ? 18.749 -39.100 -57.579 1.00 84.00 78 VAL A CA 1
ATOM 632 C C . VAL A 1 78 ? 17.379 -39.636 -57.179 1.00 84.00 78 VAL A C 1
ATOM 634 O O . VAL A 1 78 ? 17.247 -40.167 -56.083 1.00 84.00 78 VAL A O 1
ATOM 637 N N . ASN A 1 79 ? 16.383 -39.555 -58.066 1.00 85.44 79 ASN A N 1
ATOM 638 C CA . ASN A 1 79 ? 15.038 -40.051 -57.776 1.00 85.44 79 ASN A CA 1
ATOM 639 C C . ASN A 1 79 ? 15.027 -41.570 -57.554 1.00 85.44 79 ASN A C 1
ATOM 641 O O . ASN A 1 79 ? 14.359 -42.026 -56.639 1.00 85.44 79 ASN A O 1
ATOM 645 N N . SER A 1 80 ? 15.826 -42.340 -58.307 1.00 87.00 80 SER A N 1
ATOM 646 C CA . SER A 1 80 ? 15.986 -43.785 -58.067 1.00 87.00 80 SER A CA 1
ATOM 647 C C . SER A 1 80 ? 16.539 -44.066 -56.672 1.00 87.00 80 SER A C 1
ATOM 649 O O . SER A 1 80 ? 16.013 -44.914 -55.962 1.00 87.00 80 SER A O 1
ATOM 651 N N . VAL A 1 81 ? 17.573 -43.329 -56.251 1.00 89.88 81 VAL A N 1
ATOM 652 C CA . VAL A 1 81 ? 18.165 -43.491 -54.915 1.00 89.88 81 VAL A CA 1
ATOM 653 C C . VAL A 1 81 ? 17.185 -43.056 -53.818 1.00 89.88 81 VAL A C 1
ATOM 655 O O . VAL A 1 81 ? 17.092 -43.723 -52.792 1.00 89.88 81 VAL A O 1
ATOM 658 N N . ILE A 1 82 ? 16.413 -41.985 -54.035 1.00 91.12 82 ILE A N 1
ATOM 659 C CA . ILE A 1 82 ? 15.324 -41.568 -53.135 1.00 91.12 82 ILE A CA 1
ATOM 660 C C . ILE A 1 82 ? 14.292 -42.692 -52.990 1.00 91.12 82 ILE A C 1
ATOM 662 O O . ILE A 1 82 ? 13.966 -43.053 -51.862 1.00 91.12 82 ILE A O 1
ATOM 666 N N . ASP A 1 83 ? 13.819 -43.270 -54.096 1.00 90.19 83 ASP A N 1
ATOM 667 C CA . ASP A 1 83 ? 12.820 -44.344 -54.085 1.00 90.19 83 ASP A CA 1
ATOM 668 C C . ASP A 1 83 ? 13.350 -45.602 -53.377 1.00 90.19 83 ASP A C 1
ATOM 670 O O . ASP A 1 83 ? 12.647 -46.205 -52.563 1.00 90.19 83 ASP A O 1
ATOM 674 N N . GLU A 1 84 ? 14.604 -45.982 -53.635 1.00 92.56 84 GLU A N 1
ATOM 675 C CA . GLU A 1 84 ? 15.259 -47.124 -52.986 1.00 92.56 84 GLU A CA 1
ATOM 676 C C . GLU A 1 84 ? 15.396 -46.924 -51.473 1.00 92.56 84 GLU A C 1
ATOM 678 O O . GLU A 1 84 ? 15.050 -47.822 -50.700 1.00 92.56 84 GLU A O 1
ATOM 683 N N . ILE A 1 85 ? 15.846 -45.745 -51.031 1.00 93.62 85 ILE A N 1
ATOM 684 C CA . ILE A 1 85 ? 15.968 -45.420 -49.602 1.00 93.62 85 ILE A CA 1
ATOM 685 C C . ILE A 1 85 ? 14.583 -45.346 -48.954 1.00 93.62 85 ILE A C 1
ATOM 687 O O . ILE A 1 85 ? 14.392 -45.880 -47.864 1.00 93.62 85 ILE A O 1
ATOM 691 N N . HIS A 1 86 ? 13.601 -44.749 -49.626 1.00 93.75 86 HIS A N 1
ATOM 692 C CA . HIS A 1 86 ? 12.227 -44.666 -49.139 1.00 93.75 86 HIS A CA 1
ATOM 693 C C . HIS A 1 86 ? 11.634 -46.062 -48.899 1.00 93.75 86 HIS A C 1
ATOM 695 O O . HIS A 1 86 ? 11.133 -46.348 -47.811 1.00 93.75 86 HIS A O 1
ATOM 701 N N . GLN A 1 87 ? 11.750 -46.967 -49.877 1.00 92.31 87 GLN A N 1
ATOM 702 C CA . GLN A 1 87 ? 11.299 -48.354 -49.721 1.00 92.31 87 GLN A CA 1
ATOM 703 C C . GLN A 1 87 ? 12.088 -49.097 -48.643 1.00 92.31 87 GLN A C 1
ATOM 705 O O . GLN A 1 87 ? 11.523 -49.911 -47.913 1.00 92.31 87 GLN A O 1
ATOM 710 N N . LEU A 1 88 ? 13.385 -48.819 -48.512 1.00 93.62 88 LEU A N 1
ATOM 711 C CA . LEU A 1 88 ? 14.203 -49.413 -47.464 1.00 93.62 88 LEU A CA 1
ATOM 712 C C . LEU A 1 88 ? 13.741 -48.978 -46.065 1.00 93.62 88 LEU A C 1
ATOM 714 O O . LEU A 1 88 ? 13.676 -49.827 -45.177 1.00 93.62 88 LEU A O 1
ATOM 718 N N . ILE A 1 89 ? 13.379 -47.705 -45.876 1.00 93.00 89 ILE A N 1
ATOM 719 C CA . ILE A 1 89 ? 12.809 -47.203 -44.618 1.00 93.00 89 ILE A CA 1
ATOM 720 C C . ILE A 1 89 ? 11.485 -47.922 -44.322 1.00 93.00 89 ILE A C 1
ATOM 722 O O . ILE A 1 89 ? 11.348 -48.489 -43.241 1.00 93.00 89 ILE A O 1
ATOM 726 N N . ILE A 1 90 ? 10.562 -47.986 -45.293 1.00 91.00 90 ILE A N 1
ATOM 727 C CA . ILE A 1 90 ? 9.250 -48.648 -45.135 1.00 91.00 90 ILE A CA 1
ATOM 728 C C . ILE A 1 90 ? 9.395 -50.137 -44.788 1.00 91.00 90 ILE A C 1
ATOM 730 O O . ILE A 1 90 ? 8.714 -50.644 -43.898 1.00 91.00 90 ILE A O 1
ATOM 734 N N . ASN A 1 91 ? 10.299 -50.850 -45.460 1.00 92.44 91 ASN A N 1
ATOM 735 C CA . ASN A 1 91 ? 10.488 -52.286 -45.238 1.00 92.44 91 ASN A CA 1
ATOM 736 C C . ASN A 1 91 ? 11.179 -52.612 -43.905 1.00 92.44 91 ASN A C 1
ATOM 738 O O . ASN A 1 91 ? 11.189 -53.773 -43.500 1.00 92.44 91 ASN A O 1
ATOM 742 N N . ASN A 1 92 ? 11.763 -51.615 -43.235 1.00 91.69 92 ASN A N 1
ATOM 743 C CA . ASN A 1 92 ? 12.501 -51.782 -41.984 1.00 91.69 92 ASN A CA 1
ATOM 744 C C . ASN A 1 92 ? 11.963 -50.874 -40.869 1.00 91.69 92 ASN A C 1
ATOM 746 O O . ASN A 1 92 ? 12.718 -50.530 -39.962 1.00 91.69 92 ASN A O 1
ATOM 750 N N . VAL A 1 93 ? 10.679 -50.496 -40.895 1.00 89.44 93 VAL A N 1
ATOM 751 C CA . VAL A 1 93 ? 10.056 -49.678 -39.831 1.00 89.44 93 VAL A CA 1
ATOM 752 C C . VAL A 1 93 ? 10.239 -50.318 -38.449 1.00 89.44 93 VAL A C 1
ATOM 754 O O . VAL A 1 93 ? 10.549 -49.618 -37.491 1.00 89.44 93 VAL A O 1
ATOM 757 N N . ASP A 1 94 ? 10.177 -51.650 -38.361 1.00 87.12 94 ASP A N 1
ATOM 758 C CA . ASP A 1 94 ? 10.385 -52.401 -37.112 1.00 87.12 94 ASP A CA 1
ATOM 759 C C . ASP A 1 94 ? 11.818 -52.289 -36.543 1.00 87.12 94 ASP A C 1
ATOM 761 O O . ASP A 1 94 ? 12.059 -52.676 -35.400 1.00 87.12 94 ASP A O 1
ATOM 765 N N . SER A 1 95 ? 12.782 -51.778 -37.324 1.00 87.06 95 SER A N 1
ATOM 766 C CA . SER A 1 95 ? 14.162 -51.531 -36.869 1.00 87.06 95 SER A CA 1
ATOM 767 C C . SER A 1 95 ? 14.346 -50.182 -36.159 1.00 87.06 95 SER A C 1
ATOM 769 O O . SER A 1 95 ? 15.428 -49.915 -35.632 1.00 87.06 95 SER A O 1
ATOM 771 N N . TYR A 1 96 ? 13.324 -49.321 -36.153 1.00 89.25 96 TYR A N 1
ATOM 772 C CA . TYR A 1 96 ? 13.351 -48.023 -35.476 1.00 89.25 96 TYR A CA 1
ATOM 773 C C . TYR A 1 96 ? 12.887 -48.176 -34.024 1.00 89.25 96 TYR A C 1
ATOM 775 O O . TYR A 1 96 ? 11.899 -48.851 -33.739 1.00 89.25 96 TYR A O 1
ATOM 783 N N . GLU A 1 97 ? 13.588 -47.526 -33.096 1.00 87.44 97 GLU A N 1
ATOM 784 C CA . GLU A 1 97 ? 13.151 -47.422 -31.700 1.00 87.44 97 GLU A CA 1
ATOM 785 C C . GLU A 1 97 ? 11.940 -46.481 -31.573 1.00 87.44 97 GLU A C 1
ATOM 787 O O . GLU A 1 97 ? 11.111 -46.685 -30.682 1.00 87.44 97 GLU A O 1
ATOM 792 N N . LYS A 1 98 ? 11.823 -45.482 -32.464 1.00 86.94 98 LYS A N 1
ATOM 793 C CA . LYS A 1 98 ? 10.724 -44.499 -32.513 1.00 86.94 98 LYS A CA 1
ATOM 794 C C . LYS A 1 98 ? 10.066 -44.430 -33.897 1.00 86.94 98 LYS A C 1
ATOM 796 O O . LYS A 1 98 ? 10.208 -43.424 -34.609 1.00 86.94 98 LYS A O 1
ATOM 801 N N . PRO A 1 99 ? 9.317 -45.469 -34.305 1.00 87.00 99 PRO A N 1
ATOM 802 C CA . PRO A 1 99 ? 8.608 -45.474 -35.584 1.00 87.00 99 PRO A CA 1
ATOM 803 C C . PRO A 1 99 ? 7.572 -44.339 -35.697 1.00 87.00 99 PRO A C 1
ATOM 805 O O . PRO A 1 99 ? 7.271 -43.894 -36.805 1.00 87.00 99 PRO A O 1
ATOM 808 N N . GLU A 1 100 ? 7.090 -43.784 -34.577 1.00 88.31 100 GLU A N 1
ATOM 809 C CA . GLU A 1 100 ? 6.157 -42.651 -34.560 1.00 88.31 100 GLU A CA 1
ATOM 810 C C . GLU A 1 100 ? 6.709 -41.377 -35.227 1.00 88.31 100 GLU A C 1
ATOM 812 O O . GLU A 1 100 ? 5.934 -40.525 -35.670 1.00 88.31 100 GLU A O 1
ATOM 817 N N . ILE A 1 101 ? 8.037 -41.227 -35.325 1.00 85.75 101 ILE A N 1
ATOM 818 C CA . ILE A 1 101 ? 8.666 -40.108 -36.042 1.00 85.75 101 ILE A CA 1
ATOM 819 C C . ILE A 1 101 ? 8.415 -40.243 -37.550 1.00 85.75 101 ILE A C 1
ATOM 821 O O . ILE A 1 101 ? 8.055 -39.253 -38.188 1.00 85.75 101 ILE A O 1
ATOM 825 N N . LEU A 1 102 ? 8.525 -41.458 -38.100 1.00 89.62 102 LEU A N 1
ATOM 826 C CA . LEU A 1 102 ? 8.240 -41.741 -39.511 1.00 89.62 102 LEU A CA 1
ATOM 827 C C . LEU A 1 102 ? 6.754 -41.501 -39.820 1.00 89.62 102 LEU A C 1
ATOM 829 O O . LEU A 1 102 ? 6.427 -40.789 -40.769 1.00 89.62 102 LEU A O 1
ATOM 833 N N . GLU A 1 103 ? 5.856 -41.993 -38.956 1.00 85.44 103 GLU A N 1
ATOM 834 C CA . GLU A 1 103 ? 4.408 -41.759 -39.088 1.00 85.44 103 GLU A CA 1
ATOM 835 C C . GLU A 1 103 ? 4.063 -40.264 -39.057 1.00 85.44 103 GLU A C 1
ATOM 837 O O . GLU A 1 103 ? 3.202 -39.789 -39.806 1.00 85.44 103 GLU A O 1
ATOM 842 N N . LYS A 1 104 ? 4.738 -39.493 -38.193 1.00 87.44 104 LYS A N 1
ATOM 843 C CA . LYS A 1 104 ? 4.560 -38.041 -38.116 1.00 87.44 104 LYS A CA 1
ATOM 844 C C . LYS A 1 104 ? 4.988 -37.363 -39.419 1.00 87.44 104 LYS A C 1
ATOM 846 O O . LYS A 1 104 ? 4.234 -36.525 -39.913 1.00 87.44 104 LYS A O 1
ATOM 851 N N . MET A 1 105 ? 6.133 -37.744 -39.987 1.00 85.88 105 MET A N 1
ATOM 852 C CA . MET A 1 105 ? 6.639 -37.191 -41.252 1.00 85.88 105 MET A CA 1
ATOM 853 C C . MET A 1 105 ? 5.675 -37.456 -42.420 1.00 85.88 105 MET A C 1
ATOM 855 O O . MET A 1 105 ? 5.377 -36.551 -43.200 1.00 85.88 105 MET A O 1
ATOM 859 N N . GLU A 1 106 ? 5.115 -38.664 -42.524 1.00 84.62 106 GLU A N 1
ATOM 860 C CA . GLU A 1 106 ? 4.097 -38.992 -43.536 1.00 84.62 106 GLU A CA 1
ATOM 861 C C . GLU A 1 106 ? 2.773 -38.256 -43.306 1.00 84.62 106 GLU A C 1
ATOM 863 O O . GLU A 1 106 ? 2.149 -37.758 -44.249 1.00 84.62 106 GLU A O 1
ATOM 868 N N . LYS A 1 107 ? 2.332 -38.146 -42.047 1.00 82.62 107 LYS A N 1
ATOM 869 C CA . LYS A 1 107 ? 1.095 -37.439 -41.707 1.00 82.62 107 LYS A CA 1
ATOM 870 C C . LYS A 1 107 ? 1.199 -35.950 -42.026 1.00 82.62 107 LYS A C 1
ATOM 872 O O . LYS A 1 107 ? 0.250 -35.405 -42.594 1.00 82.62 107 LYS A O 1
ATOM 877 N N . GLU A 1 108 ? 2.317 -35.311 -41.692 1.00 78.69 108 GLU A N 1
ATOM 878 C CA . GLU A 1 108 ? 2.587 -33.907 -42.017 1.00 78.69 108 GLU A CA 1
ATOM 879 C C . GLU A 1 108 ? 2.592 -33.679 -43.535 1.00 78.69 108 GLU A C 1
ATOM 881 O O . GLU A 1 108 ? 1.941 -32.744 -44.004 1.00 78.69 108 GLU A O 1
ATOM 886 N N . ASP A 1 109 ? 3.184 -34.585 -44.319 1.00 75.38 109 ASP A N 1
ATOM 887 C CA . ASP A 1 109 ? 3.120 -34.519 -45.786 1.00 75.38 109 ASP A CA 1
ATOM 888 C C . ASP A 1 109 ? 1.690 -34.713 -46.333 1.00 75.38 109 ASP A C 1
ATOM 890 O O . ASP A 1 109 ? 1.243 -34.002 -47.238 1.00 75.38 109 ASP A O 1
ATOM 894 N N . SER A 1 110 ? 0.904 -35.611 -45.729 1.00 70.94 110 SER A N 1
A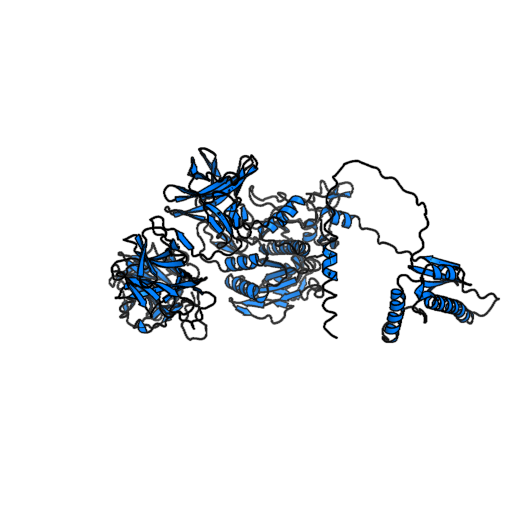TOM 895 C CA . SER A 1 110 ? -0.495 -35.846 -46.121 1.00 70.94 110 SER A CA 1
ATOM 896 C C . SER A 1 110 ? -1.431 -34.669 -45.807 1.00 70.94 110 SER A C 1
ATOM 898 O O . SER A 1 110 ? -2.424 -34.463 -46.514 1.00 70.94 110 SER A O 1
ATOM 900 N N . LEU A 1 111 ? -1.139 -33.911 -44.741 1.00 66.69 111 LEU A N 1
ATOM 901 C CA . LEU A 1 111 ? -1.841 -32.677 -44.376 1.00 66.69 111 LEU A CA 1
ATOM 902 C C . LEU A 1 111 ? -1.430 -31.539 -45.314 1.00 66.69 111 LEU A C 1
ATOM 904 O O . LEU A 1 111 ? -2.290 -30.835 -45.841 1.00 66.69 111 LEU A O 1
ATOM 908 N N . ARG A 1 112 ? -0.135 -31.442 -45.623 1.00 65.50 112 ARG A N 1
ATOM 909 C CA . ARG A 1 112 ? 0.435 -30.481 -46.573 1.00 65.50 112 ARG A CA 1
ATOM 910 C C . ARG A 1 112 ? -0.154 -30.614 -47.981 1.00 65.50 112 ARG A C 1
ATOM 912 O O . ARG A 1 112 ? -0.449 -29.606 -48.607 1.00 65.50 112 ARG A O 1
ATOM 919 N N . LYS A 1 113 ? -0.417 -31.834 -48.465 1.00 64.31 113 LYS A N 1
ATOM 920 C CA . LYS A 1 113 ? -1.090 -32.062 -49.765 1.00 64.31 113 LYS A CA 1
ATOM 921 C C . LYS A 1 113 ? -2.565 -31.608 -49.792 1.00 64.31 113 LYS A C 1
ATOM 923 O O . LYS A 1 113 ? -3.142 -31.521 -50.875 1.00 64.31 113 LYS A O 1
ATOM 928 N N . ARG A 1 114 ? -3.186 -31.314 -48.637 1.00 62.88 114 ARG A N 1
ATOM 929 C CA . ARG A 1 114 ? -4.566 -30.785 -48.532 1.00 62.88 114 ARG A CA 1
ATOM 930 C C . ARG A 1 114 ? -4.615 -29.262 -48.398 1.00 62.88 114 ARG A C 1
ATOM 932 O O . ARG A 1 114 ? -5.554 -28.661 -48.914 1.00 62.88 114 ARG A O 1
ATOM 939 N N . ASP A 1 115 ? -3.617 -28.654 -47.761 1.00 55.53 115 ASP A N 1
ATOM 940 C CA . ASP A 1 115 ? -3.488 -27.201 -47.626 1.00 55.53 115 ASP A CA 1
ATOM 941 C C . ASP A 1 115 ? -2.624 -26.627 -48.766 1.00 55.53 115 ASP A C 1
ATOM 943 O O . ASP A 1 115 ? -1.399 -26.612 -48.698 1.00 55.53 115 ASP A O 1
ATOM 947 N N . GLN A 1 116 ? -3.252 -26.103 -49.825 1.00 56.75 116 GLN A N 1
ATOM 948 C CA . GLN A 1 116 ? -2.589 -25.462 -50.984 1.00 56.75 116 GLN A CA 1
ATOM 949 C C . GLN A 1 116 ? -1.812 -24.151 -50.664 1.00 56.75 116 GLN A C 1
ATOM 951 O O . GLN A 1 116 ? -1.624 -23.321 -51.549 1.00 56.75 116 GLN A O 1
ATOM 956 N N . VAL A 1 117 ? -1.370 -23.915 -49.423 1.00 54.38 117 VAL A N 1
ATOM 957 C CA . VAL A 1 117 ? -0.867 -22.600 -48.960 1.00 54.38 117 VAL A CA 1
ATOM 958 C C . VAL A 1 117 ? 0.634 -22.586 -48.618 1.00 54.38 117 VAL A C 1
ATOM 960 O O . VAL A 1 117 ? 1.222 -21.514 -48.497 1.00 54.38 117 VAL A O 1
ATOM 963 N N . SER A 1 118 ? 1.310 -23.734 -48.517 1.00 53.88 118 SER A N 1
ATOM 964 C CA . SER A 1 118 ? 2.761 -23.767 -48.258 1.00 53.88 118 SER A CA 1
ATOM 965 C C . SER A 1 118 ? 3.567 -23.826 -49.562 1.00 53.88 118 SER A C 1
ATOM 967 O O . SER A 1 118 ? 3.849 -24.909 -50.073 1.00 53.88 118 SER A O 1
ATOM 969 N N . GLU A 1 119 ? 3.956 -22.670 -50.104 1.00 56.16 119 GLU A N 1
ATOM 970 C CA . GLU A 1 119 ? 4.853 -22.584 -51.265 1.00 56.16 119 GLU A CA 1
ATOM 971 C C . GLU A 1 119 ? 6.315 -22.701 -50.796 1.00 56.16 119 GLU A C 1
ATOM 973 O O . GLU A 1 119 ? 6.840 -21.830 -50.103 1.00 56.16 119 GLU A O 1
ATOM 978 N N . TYR A 1 120 ? 6.972 -23.816 -51.122 1.00 60.72 120 TYR A N 1
ATOM 979 C CA . TYR A 1 120 ? 8.384 -24.016 -50.802 1.00 60.72 120 TYR A CA 1
ATOM 980 C C . TYR A 1 120 ? 9.249 -23.356 -51.869 1.00 60.72 120 TYR A C 1
ATOM 982 O O . TYR A 1 120 ? 8.953 -23.423 -53.058 1.00 60.72 120 TYR A O 1
ATOM 990 N N . LEU A 1 121 ? 10.362 -22.761 -51.444 1.00 60.06 121 LEU A N 1
ATOM 991 C CA . LEU A 1 121 ? 11.325 -22.140 -52.357 1.00 60.06 121 LEU A CA 1
ATOM 992 C C . LEU A 1 121 ? 12.103 -23.170 -53.202 1.00 60.06 121 LEU A C 1
ATOM 994 O O . LEU A 1 121 ? 12.777 -22.785 -54.155 1.00 60.06 121 LEU A O 1
ATOM 998 N N . LEU A 1 122 ? 12.026 -24.460 -52.849 1.00 64.19 122 LEU A N 1
ATOM 999 C CA . LEU A 1 122 ? 12.678 -25.585 -53.522 1.00 64.19 122 LEU A CA 1
ATOM 1000 C C . LEU A 1 122 ? 11.700 -26.758 -53.688 1.00 64.19 122 LEU A C 1
ATOM 1002 O O . LEU A 1 122 ? 10.800 -26.946 -52.868 1.00 64.19 122 LEU A O 1
ATOM 1006 N N . ASP A 1 123 ? 11.907 -27.550 -54.742 1.00 70.25 123 ASP A N 1
ATOM 1007 C CA . ASP A 1 123 ? 11.213 -28.820 -54.967 1.00 70.25 123 ASP A CA 1
ATOM 1008 C C . ASP A 1 123 ? 11.908 -29.935 -54.171 1.00 70.25 123 ASP A C 1
ATOM 1010 O O . ASP A 1 123 ? 13.085 -30.227 -54.394 1.00 70.25 123 ASP A O 1
ATOM 1014 N N . TYR A 1 124 ? 11.176 -30.522 -53.226 1.00 73.44 124 TYR A N 1
ATOM 1015 C CA . TYR A 1 124 ? 11.658 -31.569 -52.321 1.00 73.44 124 TYR A CA 1
ATOM 1016 C C . TYR A 1 124 ? 11.207 -32.979 -52.748 1.00 73.44 124 TYR A C 1
ATOM 1018 O O . TYR A 1 124 ? 11.445 -33.939 -52.020 1.00 73.44 124 TYR A O 1
ATOM 1026 N N . GLY A 1 125 ? 10.598 -33.131 -53.928 1.00 73.56 125 GLY A N 1
ATOM 1027 C CA . GLY A 1 125 ? 10.146 -34.427 -54.435 1.00 73.56 125 GLY A CA 1
ATOM 1028 C C . GLY A 1 125 ? 8.958 -35.028 -53.669 1.00 73.56 125 GLY A C 1
ATOM 1029 O O . GLY A 1 125 ? 8.348 -34.388 -52.814 1.00 73.56 125 GLY A O 1
ATOM 1030 N N . ASP A 1 126 ? 8.614 -36.275 -54.011 1.00 73.38 126 ASP A N 1
ATOM 1031 C CA . ASP A 1 126 ? 7.366 -36.928 -53.577 1.00 73.38 126 ASP A CA 1
ATOM 1032 C C . ASP A 1 126 ? 7.465 -37.705 -52.251 1.00 73.38 126 ASP A C 1
ATOM 1034 O O . ASP A 1 126 ? 6.437 -38.077 -51.677 1.00 73.38 126 ASP A O 1
ATOM 1038 N N . SER A 1 127 ? 8.682 -37.958 -51.763 1.00 83.94 127 SER A N 1
ATOM 1039 C CA . SER A 1 127 ? 8.943 -38.720 -50.539 1.00 83.94 127 SER A CA 1
ATOM 1040 C C . SER A 1 127 ? 9.125 -37.791 -49.337 1.00 83.94 127 SER A C 1
ATOM 1042 O O . SER A 1 127 ? 10.005 -36.934 -49.321 1.00 83.94 127 SER A O 1
ATOM 1044 N N . SER A 1 128 ? 8.338 -38.006 -48.282 1.00 84.00 128 SER A N 1
ATOM 1045 C CA . SER A 1 128 ? 8.470 -37.292 -47.004 1.00 84.00 128 SER A CA 1
ATOM 1046 C C . SER A 1 128 ? 9.562 -37.858 -46.094 1.00 84.00 128 SER A C 1
ATOM 1048 O O . SER A 1 128 ? 10.026 -37.164 -45.194 1.00 84.00 128 SER A O 1
ATOM 1050 N N . LEU A 1 129 ? 9.970 -39.110 -46.323 1.00 90.25 129 LEU A N 1
ATOM 1051 C CA . LEU A 1 129 ? 10.911 -39.861 -45.481 1.00 90.25 129 LEU A CA 1
ATOM 1052 C C . LEU A 1 129 ? 12.379 -39.609 -45.851 1.00 90.25 129 LEU A C 1
ATOM 1054 O O . LEU A 1 129 ? 13.270 -39.696 -45.008 1.00 90.25 129 LEU A O 1
ATOM 1058 N N . VAL A 1 130 ? 12.613 -39.292 -47.122 1.00 92.38 130 VAL A N 1
ATOM 1059 C CA . VAL A 1 130 ? 13.913 -38.939 -47.693 1.00 92.38 130 VAL A CA 1
ATOM 1060 C C . VAL A 1 130 ? 13.697 -37.967 -48.846 1.00 92.38 130 VAL A C 1
ATOM 1062 O O . VAL A 1 130 ? 12.896 -38.251 -49.736 1.00 92.38 130 VAL A O 1
ATOM 1065 N N . TYR A 1 131 ? 14.396 -36.834 -48.833 1.00 90.38 131 TYR A N 1
ATOM 1066 C CA . TYR A 1 131 ? 14.228 -35.770 -49.828 1.00 90.38 131 TYR A CA 1
ATOM 1067 C C . TYR A 1 131 ? 15.523 -34.971 -50.046 1.00 90.38 131 TYR A C 1
ATOM 1069 O O . TYR A 1 131 ? 16.372 -34.913 -49.153 1.00 90.38 131 TYR A O 1
ATOM 1077 N N . PRO A 1 132 ? 15.717 -34.347 -51.223 1.00 89.44 132 PRO A N 1
ATOM 1078 C CA . PRO A 1 132 ? 16.916 -33.575 -51.528 1.00 89.44 132 PRO A CA 1
ATOM 1079 C C . PRO A 1 132 ? 16.892 -32.199 -50.854 1.00 89.44 132 PRO A C 1
ATOM 1081 O O . PRO A 1 132 ? 15.896 -31.489 -50.917 1.00 89.44 132 PRO A O 1
ATOM 1084 N N . ILE A 1 133 ? 18.012 -31.782 -50.262 1.00 88.00 133 ILE A N 1
ATOM 1085 C CA . ILE A 1 133 ? 18.144 -30.467 -49.601 1.00 88.00 133 ILE A CA 1
ATOM 1086 C C . ILE A 1 133 ? 19.176 -29.549 -50.265 1.00 88.00 133 ILE A C 1
ATOM 1088 O O . ILE A 1 133 ? 19.165 -28.340 -50.048 1.00 88.00 133 ILE A O 1
ATOM 1092 N N . SER A 1 134 ? 20.081 -30.100 -51.079 1.00 85.12 134 SER A N 1
ATOM 1093 C CA . SER A 1 134 ? 21.108 -29.330 -51.786 1.00 85.12 134 SER A CA 1
ATOM 1094 C C . SER A 1 134 ? 21.640 -30.107 -52.984 1.00 85.12 134 SER A C 1
ATOM 1096 O O . SER A 1 134 ? 21.763 -31.327 -52.928 1.00 85.12 134 SER A O 1
ATOM 1098 N N . THR A 1 135 ? 21.981 -29.416 -54.072 1.00 84.00 135 THR A N 1
ATOM 1099 C CA . THR A 1 135 ? 22.710 -30.007 -55.203 1.00 84.00 135 THR A CA 1
ATOM 1100 C C . THR A 1 135 ? 23.819 -29.065 -55.651 1.00 84.00 135 THR A C 1
ATOM 1102 O O . THR A 1 135 ? 23.558 -27.923 -56.024 1.00 84.00 135 THR A O 1
ATOM 1105 N N . LEU A 1 136 ? 25.063 -29.548 -55.649 1.00 78.50 136 LEU A N 1
ATOM 1106 C CA . LEU A 1 136 ? 26.232 -28.789 -56.092 1.00 78.50 136 LEU A CA 1
ATOM 1107 C C . LEU A 1 136 ? 27.246 -29.723 -56.763 1.00 78.50 136 LEU A C 1
ATOM 1109 O O . LEU A 1 136 ? 27.553 -30.792 -56.245 1.00 78.50 136 LEU A O 1
ATOM 1113 N N . ASN A 1 137 ? 27.797 -29.315 -57.913 1.00 79.06 137 ASN A N 1
ATOM 1114 C CA . ASN A 1 137 ? 28.851 -30.049 -58.632 1.00 79.06 137 ASN A CA 1
ATOM 1115 C C . ASN A 1 137 ? 28.543 -31.550 -58.859 1.00 79.06 137 ASN A C 1
ATOM 1117 O O . ASN A 1 137 ? 29.410 -32.403 -58.666 1.00 79.06 137 ASN A O 1
ATOM 1121 N N . ASN A 1 138 ? 27.318 -31.867 -59.297 1.00 81.81 138 ASN A N 1
ATOM 1122 C CA . ASN A 1 138 ? 26.812 -33.229 -59.543 1.00 81.81 138 ASN A CA 1
ATOM 1123 C C . ASN A 1 138 ? 26.738 -34.130 -58.299 1.00 81.81 138 ASN A C 1
ATOM 1125 O O . ASN A 1 138 ? 26.710 -35.353 -58.438 1.00 81.81 138 ASN A O 1
ATOM 1129 N N . VAL A 1 139 ? 26.707 -33.544 -57.102 1.00 85.88 139 VAL A N 1
ATOM 1130 C CA . VAL A 1 139 ? 26.379 -34.247 -55.863 1.00 85.88 139 VAL A CA 1
ATOM 1131 C C . VAL A 1 139 ? 25.092 -33.660 -55.304 1.00 85.88 139 VAL A C 1
ATOM 1133 O O . VAL A 1 139 ? 25.009 -32.446 -55.103 1.00 85.88 139 VAL A O 1
ATOM 1136 N N . THR A 1 140 ? 24.104 -34.516 -55.066 1.00 89.56 140 THR A N 1
ATOM 1137 C CA . THR A 1 140 ? 22.865 -34.158 -54.375 1.00 89.56 140 THR A CA 1
ATOM 1138 C C . THR A 1 140 ? 22.917 -34.689 -52.950 1.00 89.56 140 THR A C 1
ATOM 1140 O O . THR A 1 140 ? 23.241 -35.853 -52.735 1.00 89.56 140 THR A O 1
ATOM 1143 N N . VAL A 1 141 ? 22.622 -33.832 -51.977 1.00 91.88 141 VAL A N 1
ATOM 1144 C CA . VAL A 1 141 ? 22.503 -34.208 -50.567 1.00 91.88 141 VAL A CA 1
ATOM 1145 C C . VAL A 1 141 ? 21.038 -34.488 -50.273 1.00 91.88 141 VAL A C 1
ATOM 1147 O O . VAL A 1 141 ? 20.200 -33.600 -50.443 1.00 91.88 141 VAL A O 1
ATOM 1150 N N . LEU A 1 142 ? 20.741 -35.712 -49.848 1.00 93.31 142 LEU A N 1
ATOM 1151 C CA . LEU A 1 142 ? 19.441 -36.120 -49.333 1.00 93.31 142 LEU A CA 1
ATOM 1152 C C . LEU A 1 142 ? 19.446 -36.052 -47.808 1.00 93.31 142 LEU A C 1
ATOM 1154 O O . LEU A 1 142 ? 20.474 -36.296 -47.177 1.00 93.31 142 LEU A O 1
ATOM 1158 N N . TYR A 1 143 ? 18.294 -35.749 -47.231 1.00 93.75 143 TYR A N 1
ATOM 1159 C CA . TYR A 1 143 ? 18.072 -35.735 -45.793 1.00 93.75 143 TYR A CA 1
ATOM 1160 C C . TYR A 1 143 ? 17.055 -36.811 -45.427 1.00 93.75 143 TYR A C 1
ATOM 1162 O O . TYR A 1 143 ? 15.995 -36.874 -46.049 1.00 93.75 143 TYR A O 1
ATOM 1170 N N . ALA A 1 144 ? 17.385 -37.670 -44.461 1.00 93.75 144 ALA A N 1
ATOM 1171 C CA . ALA A 1 144 ? 16.519 -38.772 -44.040 1.00 93.75 144 ALA A CA 1
ATOM 1172 C C . ALA A 1 144 ? 16.711 -39.123 -42.560 1.00 93.75 144 ALA A C 1
ATOM 1174 O O . ALA A 1 144 ? 17.813 -38.991 -42.027 1.00 93.75 144 ALA A O 1
ATOM 1175 N N . TYR A 1 145 ? 15.652 -39.612 -41.912 1.00 93.00 145 TYR A N 1
ATOM 1176 C CA . TYR A 1 145 ? 15.717 -40.203 -40.572 1.00 93.00 145 TYR A CA 1
ATOM 1177 C C . TYR A 1 145 ? 15.945 -41.709 -40.696 1.00 93.00 145 TYR A C 1
ATOM 1179 O O . TYR A 1 145 ? 15.096 -42.398 -41.254 1.00 93.00 145 TYR A O 1
ATOM 1187 N N . LEU A 1 146 ? 17.086 -42.216 -40.217 1.00 93.69 146 LEU A N 1
ATOM 1188 C CA . LEU A 1 146 ? 17.503 -43.602 -40.449 1.00 93.69 146 LEU A CA 1
ATOM 1189 C C . LEU A 1 146 ? 17.842 -44.344 -39.145 1.00 93.69 146 LEU A C 1
ATOM 1191 O O . LEU A 1 146 ? 18.490 -43.794 -38.248 1.00 93.69 146 LEU A O 1
ATOM 1195 N N . SER A 1 147 ? 17.450 -45.619 -39.070 1.00 92.19 147 SER A N 1
ATOM 1196 C CA . SER A 1 147 ? 17.890 -46.559 -38.033 1.00 92.19 147 SER A CA 1
ATOM 1197 C C . SER A 1 147 ? 19.305 -47.068 -38.327 1.00 92.19 147 SER A C 1
ATOM 1199 O O . SER A 1 147 ? 19.800 -46.968 -39.450 1.00 92.19 147 SER A O 1
ATOM 1201 N N . SER A 1 148 ? 19.976 -47.642 -37.328 1.00 86.00 148 SER A N 1
ATOM 1202 C CA . SER A 1 148 ? 21.331 -48.180 -37.510 1.00 86.00 148 SER A CA 1
ATOM 1203 C C . SER A 1 148 ? 21.407 -49.281 -38.572 1.00 86.00 148 SER A C 1
ATOM 1205 O O . SER A 1 148 ? 22.363 -49.293 -39.348 1.00 86.00 148 SER A O 1
ATOM 1207 N N . ASP A 1 149 ? 20.385 -50.133 -38.665 1.00 85.38 149 ASP A N 1
ATOM 1208 C CA . ASP A 1 149 ? 20.305 -51.199 -39.669 1.00 85.38 149 ASP A CA 1
ATOM 1209 C C . ASP A 1 149 ? 20.124 -50.636 -41.088 1.00 85.38 149 ASP A C 1
ATOM 1211 O O . ASP A 1 149 ? 20.772 -51.088 -42.034 1.00 85.38 149 ASP A O 1
ATOM 1215 N N . VAL A 1 150 ? 19.298 -49.595 -41.240 1.00 92.12 150 VAL A N 1
ATOM 1216 C CA . VAL A 1 150 ? 19.058 -48.938 -42.534 1.00 92.12 150 VAL A CA 1
ATOM 1217 C C . VAL A 1 150 ? 20.294 -48.158 -42.995 1.00 92.12 150 VAL A C 1
ATOM 1219 O O . VAL A 1 150 ? 20.663 -48.236 -44.167 1.00 92.12 150 VAL A O 1
ATOM 1222 N N . VAL A 1 151 ? 20.983 -47.454 -42.090 1.00 91.44 151 VAL A N 1
ATOM 1223 C CA . VAL A 1 151 ? 22.182 -46.650 -42.404 1.00 91.44 151 VAL A CA 1
ATOM 1224 C C . VAL A 1 151 ? 23.285 -47.485 -43.048 1.00 91.44 151 VAL A C 1
ATOM 1226 O O . VAL A 1 151 ? 23.907 -47.033 -44.011 1.00 91.44 151 VAL A O 1
ATOM 1229 N N . GLU A 1 152 ? 23.550 -48.687 -42.532 1.00 88.00 152 GLU A N 1
ATOM 1230 C CA . GLU A 1 152 ? 24.612 -49.543 -43.073 1.00 88.00 152 GLU A CA 1
ATOM 1231 C C . GLU A 1 152 ? 24.297 -50.007 -44.500 1.00 88.00 152 GLU A C 1
ATOM 1233 O O . GLU A 1 152 ? 25.187 -50.036 -45.353 1.00 88.00 152 GLU A O 1
ATOM 1238 N N . VAL A 1 153 ? 23.023 -50.268 -44.801 1.00 92.00 153 VAL A N 1
ATOM 1239 C CA . VAL A 1 153 ? 22.586 -50.587 -46.165 1.00 92.00 153 VAL A CA 1
ATOM 1240 C C . VAL A 1 153 ? 22.699 -49.355 -47.069 1.00 92.00 153 VAL A C 1
ATOM 1242 O O . VAL A 1 153 ? 23.283 -49.459 -48.148 1.00 92.00 153 VAL A O 1
ATOM 1245 N N . VAL A 1 154 ? 22.241 -48.179 -46.620 1.00 93.06 154 VAL A N 1
ATOM 1246 C CA . VAL A 1 154 ? 22.316 -46.915 -47.382 1.00 93.06 154 VAL A CA 1
ATOM 1247 C C . VAL A 1 154 ? 23.759 -46.548 -47.739 1.00 93.06 154 VAL A C 1
ATOM 1249 O O . VAL A 1 154 ? 24.035 -46.193 -48.883 1.00 93.06 154 VAL A O 1
ATOM 1252 N N . LYS A 1 155 ? 24.710 -46.701 -46.807 1.00 91.50 155 LYS A N 1
ATOM 1253 C CA . LYS A 1 155 ? 26.146 -46.476 -47.067 1.00 91.50 155 LYS A CA 1
ATOM 1254 C C . LYS A 1 155 ? 26.709 -47.358 -48.184 1.00 91.50 155 LYS A C 1
ATOM 1256 O O . LYS A 1 155 ? 27.702 -46.982 -48.800 1.00 91.50 155 LYS A O 1
ATOM 1261 N N . SER A 1 156 ? 26.122 -48.534 -48.405 1.00 90.62 156 SER A N 1
ATOM 1262 C CA . SER A 1 156 ? 26.573 -49.506 -49.408 1.00 90.62 156 SER A CA 1
ATOM 1263 C C . SER A 1 156 ? 25.887 -49.358 -50.774 1.00 90.62 156 SER A C 1
ATOM 1265 O O . SER A 1 156 ? 26.258 -50.060 -51.718 1.00 90.62 156 SER A O 1
ATOM 1267 N N . MET A 1 157 ? 24.901 -48.460 -50.898 1.00 91.94 157 MET A N 1
ATOM 1268 C CA . MET A 1 157 ? 24.143 -48.279 -52.136 1.00 91.94 157 MET A CA 1
ATOM 1269 C C . MET A 1 157 ? 25.010 -47.702 -53.268 1.00 91.94 157 MET A C 1
ATOM 1271 O O . MET A 1 157 ? 25.835 -46.813 -53.035 1.00 91.94 157 MET A O 1
ATOM 1275 N N . PRO A 1 158 ? 24.801 -48.141 -54.524 1.00 86.88 158 PRO A N 1
ATOM 1276 C CA . PRO A 1 158 ? 25.388 -47.487 -55.687 1.00 86.88 158 PRO A CA 1
ATOM 1277 C C . PRO A 1 158 ? 25.062 -45.987 -55.698 1.00 86.88 158 PRO A C 1
ATOM 1279 O O . PRO A 1 158 ? 23.963 -45.581 -55.340 1.00 86.88 158 PRO A O 1
ATOM 1282 N N . HIS A 1 159 ? 26.013 -45.161 -56.134 1.00 87.56 159 HIS A N 1
ATOM 1283 C CA . HIS A 1 159 ? 25.906 -43.693 -56.187 1.00 87.56 159 HIS A CA 1
ATOM 1284 C C . HIS A 1 159 ? 25.916 -42.955 -54.837 1.00 87.56 159 HIS A C 1
ATOM 1286 O O . HIS A 1 159 ? 26.198 -41.756 -54.847 1.00 87.56 159 HIS A O 1
ATOM 1292 N N . VAL A 1 160 ? 25.727 -43.616 -53.688 1.00 91.62 160 VAL A N 1
ATOM 1293 C CA . VAL A 1 160 ? 25.938 -42.996 -52.367 1.00 91.62 160 VAL A CA 1
ATOM 1294 C C . VAL A 1 160 ? 27.440 -42.931 -52.069 1.00 91.62 160 VAL A C 1
ATOM 1296 O O . VAL A 1 160 ? 28.123 -43.945 -51.972 1.00 91.62 160 VAL A O 1
ATOM 1299 N N . LYS A 1 161 ? 27.981 -41.717 -51.940 1.00 89.50 161 LYS A N 1
ATOM 1300 C CA . LYS A 1 161 ? 29.387 -41.475 -51.579 1.00 89.50 161 LYS A CA 1
ATOM 1301 C C . LYS A 1 161 ? 29.616 -41.453 -50.078 1.00 89.50 161 LYS A C 1
ATOM 1303 O O . LYS A 1 161 ? 30.597 -42.012 -49.599 1.00 89.50 161 LYS A O 1
ATOM 1308 N N . HIS A 1 162 ? 28.741 -40.749 -49.368 1.00 89.75 162 HIS A N 1
ATOM 1309 C CA . HIS A 1 162 ? 28.824 -40.533 -47.929 1.00 89.75 162 HIS A CA 1
ATOM 1310 C C . HIS A 1 162 ? 27.418 -40.539 -47.335 1.00 89.75 162 HIS A C 1
ATOM 1312 O O . HIS A 1 162 ? 26.465 -40.117 -47.985 1.00 89.75 162 HIS A O 1
ATOM 1318 N N . CYS A 1 163 ? 27.302 -41.021 -46.104 1.00 91.81 163 CYS A N 1
ATOM 1319 C CA . CYS A 1 163 ? 26.087 -40.969 -45.305 1.00 91.81 163 CYS A CA 1
ATOM 1320 C C . CYS A 1 163 ? 26.517 -40.569 -43.896 1.00 91.81 163 CYS A C 1
ATOM 1322 O O . CYS A 1 163 ? 26.925 -41.418 -43.094 1.00 91.81 163 CYS A O 1
ATOM 1324 N N . ASP A 1 164 ? 26.492 -39.268 -43.642 1.00 91.12 164 ASP A N 1
ATOM 1325 C CA . ASP A 1 164 ? 26.997 -38.662 -42.416 1.00 91.12 164 ASP A CA 1
ATOM 1326 C C . ASP A 1 164 ? 25.841 -38.343 -41.474 1.00 91.12 164 ASP A C 1
ATOM 1328 O O . ASP A 1 164 ? 24.734 -38.028 -41.906 1.00 91.12 164 ASP A O 1
ATOM 1332 N N . LYS A 1 165 ? 26.086 -38.458 -40.169 1.00 90.19 165 LYS A N 1
ATOM 1333 C CA . LYS A 1 165 ? 25.102 -38.069 -39.154 1.00 90.19 165 LYS A CA 1
ATOM 1334 C C . LYS A 1 165 ? 24.891 -36.559 -39.196 1.00 90.19 165 LYS A C 1
ATOM 1336 O O . LYS A 1 165 ? 25.862 -35.819 -39.356 1.00 90.19 165 LYS A O 1
ATOM 1341 N N . GLU A 1 166 ? 23.655 -36.121 -38.990 1.00 87.81 166 GLU A N 1
ATOM 1342 C CA . GLU A 1 166 ? 23.354 -34.704 -38.797 1.00 87.81 166 GLU A CA 1
ATOM 1343 C C . GLU A 1 166 ? 24.089 -34.167 -37.561 1.00 87.81 166 GLU A C 1
ATOM 1345 O O . GLU A 1 166 ? 24.106 -34.803 -36.502 1.00 87.81 166 GLU A O 1
ATOM 1350 N N . ILE A 1 167 ? 24.702 -32.992 -37.699 1.00 80.75 167 ILE A N 1
ATOM 1351 C CA . ILE A 1 167 ? 25.419 -32.321 -36.615 1.00 80.75 167 ILE A CA 1
ATOM 1352 C C . ILE A 1 167 ? 24.593 -31.117 -36.177 1.00 80.75 167 ILE A C 1
ATOM 1354 O O . ILE A 1 167 ? 24.406 -30.170 -36.935 1.00 80.75 167 ILE A O 1
ATOM 1358 N N . TYR A 1 168 ? 24.157 -31.124 -34.922 1.00 73.31 168 TYR A N 1
ATOM 1359 C CA . TYR A 1 168 ? 23.478 -29.983 -34.320 1.00 73.31 168 TYR A CA 1
ATOM 1360 C C . TYR A 1 168 ? 24.509 -28.978 -33.798 1.00 73.31 168 TYR A C 1
ATOM 1362 O O . TYR A 1 168 ? 25.423 -29.342 -33.058 1.00 73.31 168 TYR A O 1
ATOM 1370 N N . TYR A 1 169 ? 24.359 -27.710 -34.175 1.00 52.34 169 TYR A N 1
ATOM 1371 C CA . TYR A 1 169 ? 25.151 -26.612 -33.626 1.00 52.34 169 TYR A CA 1
ATOM 1372 C C . TYR A 1 169 ? 24.453 -26.028 -32.391 1.00 52.34 169 TYR A C 1
ATOM 1374 O O . TYR A 1 169 ? 23.264 -25.717 -32.451 1.00 52.34 169 TYR A O 1
ATOM 1382 N N . GLU A 1 170 ? 25.188 -25.824 -31.296 1.00 40.16 170 GLU A N 1
ATOM 1383 C CA . GLU A 1 170 ? 24.716 -25.020 -30.162 1.00 40.16 170 GLU A CA 1
ATOM 1384 C C . GLU A 1 170 ? 25.070 -23.535 -30.377 1.00 40.16 170 GLU A C 1
ATOM 1386 O O . GLU A 1 170 ? 26.159 -23.230 -30.878 1.00 40.16 170 GLU A O 1
ATOM 1391 N N . PRO A 1 171 ? 24.181 -22.586 -30.029 1.00 40.62 171 PRO A N 1
ATOM 1392 C CA . PRO A 1 171 ? 24.507 -21.166 -30.085 1.00 40.62 171 PRO A CA 1
ATOM 1393 C C . PRO A 1 171 ? 25.633 -20.829 -29.094 1.00 40.62 171 PRO A C 1
ATOM 1395 O O . PRO A 1 171 ? 25.671 -21.341 -27.979 1.00 40.62 171 PRO A O 1
ATOM 1398 N N . ALA A 1 172 ? 26.550 -19.941 -29.489 1.00 41.25 172 ALA A N 1
ATOM 1399 C CA . ALA A 1 172 ? 27.610 -19.460 -28.604 1.00 41.25 172 ALA A CA 1
ATOM 1400 C C . ALA A 1 172 ? 27.009 -18.775 -27.359 1.00 41.25 172 ALA A C 1
ATOM 1402 O O . ALA A 1 172 ? 26.151 -17.900 -27.499 1.00 41.25 172 ALA A O 1
ATOM 1403 N N . SER A 1 173 ? 27.455 -19.155 -26.156 1.00 50.22 173 SER A N 1
ATOM 1404 C CA . SER A 1 173 ? 26.941 -18.591 -24.904 1.00 50.22 173 SER A CA 1
ATOM 1405 C C . SER A 1 173 ? 27.322 -17.114 -24.745 1.00 50.22 173 SER A C 1
ATOM 1407 O O . SER A 1 173 ? 28.432 -16.688 -25.079 1.00 50.22 173 SER A O 1
ATOM 1409 N N . ASN A 1 174 ? 26.387 -16.306 -24.241 1.00 67.12 174 ASN A N 1
ATOM 1410 C CA . ASN A 1 174 ? 26.647 -14.913 -23.896 1.00 67.12 174 ASN A CA 1
ATOM 1411 C C . ASN A 1 174 ? 27.103 -14.851 -22.434 1.00 67.12 174 ASN A C 1
ATOM 1413 O O . ASN A 1 174 ? 26.280 -14.746 -21.525 1.00 67.12 174 ASN A O 1
ATOM 1417 N N . SER A 1 175 ? 28.420 -14.887 -22.219 1.00 77.62 175 SER A N 1
ATOM 1418 C CA . SER A 1 175 ? 29.037 -14.942 -20.885 1.00 77.62 175 SER A CA 1
ATOM 1419 C C . SER A 1 175 ? 28.607 -13.821 -1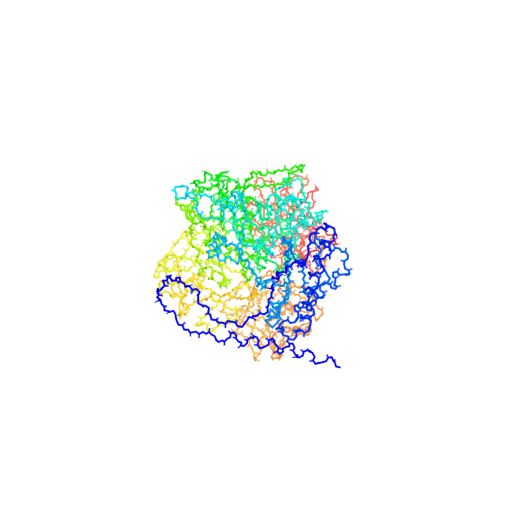9.929 1.00 77.62 175 SER A C 1
ATOM 1421 O O . SER A 1 175 ? 28.715 -13.986 -18.716 1.00 77.62 175 SER A O 1
ATOM 1423 N N . THR A 1 176 ? 28.105 -12.686 -20.434 1.00 84.75 176 THR A N 1
ATOM 1424 C CA . THR A 1 176 ? 27.531 -11.621 -19.596 1.00 84.75 176 THR A CA 1
ATOM 1425 C C . THR A 1 176 ? 26.164 -12.001 -19.032 1.00 84.75 176 THR A C 1
ATOM 1427 O O . THR A 1 176 ? 25.929 -11.790 -17.845 1.00 84.75 176 THR A O 1
ATOM 1430 N N . LEU A 1 177 ? 25.275 -12.578 -19.845 1.00 88.25 177 LEU A N 1
ATOM 1431 C CA . LEU A 1 177 ? 23.950 -12.998 -19.379 1.00 88.25 177 LEU A CA 1
ATOM 1432 C C . LEU A 1 177 ? 24.055 -14.163 -18.394 1.00 88.25 177 LEU A C 1
ATOM 1434 O O . LEU A 1 177 ? 23.369 -14.137 -17.376 1.00 88.25 177 LEU A O 1
ATOM 1438 N N . ASP A 1 178 ? 24.951 -15.118 -18.656 1.00 86.25 178 ASP A N 1
ATOM 1439 C CA . ASP A 1 178 ? 25.207 -16.242 -17.747 1.00 86.25 178 ASP A CA 1
ATOM 1440 C C . ASP A 1 178 ? 25.714 -15.739 -16.390 1.00 86.25 178 ASP A C 1
ATOM 1442 O O . ASP A 1 178 ? 25.155 -16.082 -15.351 1.00 86.25 178 ASP A O 1
ATOM 1446 N N . PHE A 1 179 ? 26.695 -14.828 -16.392 1.00 88.19 179 PHE A N 1
ATOM 1447 C CA . PHE A 1 179 ? 27.205 -14.223 -15.161 1.00 88.19 179 PHE A CA 1
ATOM 1448 C C . PHE A 1 179 ? 26.120 -13.467 -14.385 1.00 88.19 179 PHE A C 1
ATOM 1450 O O . PHE A 1 179 ? 26.040 -13.590 -13.163 1.00 88.19 179 PHE A O 1
ATOM 1457 N N . ILE A 1 180 ? 25.275 -12.687 -15.068 1.00 91.31 180 ILE A N 1
ATOM 1458 C CA . ILE A 1 180 ? 24.169 -11.979 -14.409 1.00 91.31 180 ILE A CA 1
ATOM 1459 C C . ILE A 1 180 ? 23.186 -12.986 -13.821 1.00 91.31 180 ILE A C 1
ATOM 1461 O O . ILE A 1 180 ? 22.828 -12.845 -12.660 1.00 91.31 180 ILE A O 1
ATOM 1465 N N . LYS A 1 181 ? 22.797 -14.014 -14.580 1.00 89.69 181 LYS A N 1
ATOM 1466 C CA . LYS A 1 181 ? 21.858 -15.052 -14.137 1.00 89.69 181 LYS A CA 1
ATOM 1467 C C . LYS A 1 181 ? 22.353 -15.775 -12.886 1.00 89.69 181 LYS A C 1
ATOM 1469 O O . LYS A 1 181 ? 21.583 -15.983 -11.953 1.00 89.69 181 LYS A O 1
ATOM 1474 N N . GLU A 1 182 ? 23.638 -16.121 -12.859 1.00 86.75 182 GLU A N 1
ATOM 1475 C CA . GLU A 1 182 ? 24.280 -16.790 -11.725 1.00 86.75 182 GLU A CA 1
ATOM 1476 C C . GLU A 1 182 ? 24.312 -15.924 -10.459 1.00 86.75 182 GLU A C 1
ATOM 1478 O O . GLU A 1 182 ? 24.174 -16.468 -9.368 1.00 86.75 182 GLU A O 1
ATOM 1483 N N . ASN A 1 183 ? 24.480 -14.602 -10.589 1.00 88.00 183 ASN A N 1
ATOM 1484 C CA . ASN A 1 183 ? 24.632 -13.693 -9.444 1.00 88.00 183 ASN A CA 1
ATOM 1485 C C . ASN A 1 183 ? 23.330 -12.979 -9.028 1.00 88.00 183 ASN A C 1
ATOM 1487 O O . ASN A 1 183 ? 23.238 -12.488 -7.904 1.00 88.00 183 ASN A O 1
ATOM 1491 N N . SER A 1 184 ? 22.342 -12.869 -9.921 1.00 87.44 184 SER A N 1
ATOM 1492 C CA . SER A 1 184 ? 21.031 -12.273 -9.623 1.00 87.44 184 SER A CA 1
ATOM 1493 C C . SER A 1 184 ? 20.004 -13.298 -9.149 1.00 87.44 184 SER A C 1
ATOM 1495 O O . SER A 1 184 ? 18.986 -12.914 -8.575 1.00 87.44 184 SER A O 1
ATOM 1497 N N . HIS A 1 185 ? 20.245 -14.585 -9.428 1.00 81.94 185 HIS A N 1
ATOM 1498 C CA . HIS A 1 185 ? 19.335 -15.704 -9.169 1.00 81.94 185 HIS A CA 1
ATOM 1499 C C . HIS A 1 185 ? 17.969 -15.589 -9.861 1.00 81.94 185 HIS A C 1
ATOM 1501 O O . HIS A 1 185 ? 17.024 -16.297 -9.505 1.00 81.94 185 HIS A O 1
ATOM 1507 N N . TRP A 1 186 ? 17.856 -14.734 -10.880 1.00 91.12 186 TRP A N 1
ATOM 1508 C CA . TRP A 1 186 ? 16.665 -14.690 -11.722 1.00 91.12 186 TRP A CA 1
ATOM 1509 C C . TRP A 1 186 ? 16.498 -16.015 -12.458 1.00 91.12 186 TRP A C 1
ATOM 1511 O O . TRP A 1 186 ? 17.472 -16.624 -12.917 1.00 91.12 186 TRP A O 1
ATOM 1521 N N . LYS A 1 187 ? 15.246 -16.448 -12.641 1.00 91.06 187 LYS A N 1
ATOM 1522 C CA . LYS A 1 187 ? 14.956 -17.676 -13.405 1.00 91.06 187 LYS A CA 1
ATOM 1523 C C . LYS A 1 187 ? 15.531 -17.612 -14.812 1.00 91.06 187 LYS A C 1
ATOM 1525 O O . LYS A 1 187 ? 16.006 -18.617 -15.347 1.00 91.06 187 LYS A O 1
ATOM 1530 N N . ASP A 1 188 ? 15.479 -16.424 -15.403 1.00 94.00 188 ASP A N 1
ATOM 1531 C CA . ASP A 1 188 ? 16.082 -16.125 -16.686 1.00 94.00 188 ASP A CA 1
ATOM 1532 C C . ASP A 1 188 ? 16.335 -14.620 -16.858 1.00 94.00 188 ASP A C 1
ATOM 1534 O O . ASP A 1 188 ? 15.706 -13.810 -16.174 1.00 94.00 188 ASP A O 1
ATOM 1538 N N . VAL A 1 189 ? 17.253 -14.248 -17.756 1.00 94.75 189 VAL A N 1
ATOM 1539 C CA . VAL A 1 189 ? 17.705 -12.859 -17.940 1.00 94.75 189 VAL A CA 1
ATOM 1540 C C . VAL A 1 189 ? 17.392 -12.373 -19.349 1.00 94.75 189 VAL A C 1
ATOM 1542 O O . VAL A 1 189 ? 17.790 -12.986 -20.337 1.00 94.75 189 VAL A O 1
ATOM 1545 N N . SER A 1 190 ? 16.747 -11.214 -19.434 1.00 94.50 190 SER A N 1
ATOM 1546 C CA . SER A 1 190 ? 16.550 -10.463 -20.673 1.00 94.50 190 SER A CA 1
ATOM 1547 C C . SER A 1 190 ? 17.296 -9.133 -20.617 1.00 94.50 190 SER A C 1
ATOM 1549 O O . SER A 1 190 ? 17.635 -8.633 -19.541 1.00 94.50 190 SER A O 1
ATOM 1551 N N . VAL A 1 191 ? 17.571 -8.560 -21.791 1.00 94.44 191 VAL A N 1
ATOM 1552 C CA . VAL A 1 191 ? 18.311 -7.303 -21.925 1.00 94.44 191 VAL A CA 1
ATOM 1553 C C . VAL A 1 191 ? 17.631 -6.361 -22.912 1.00 94.44 191 VAL A C 1
ATOM 1555 O O . VAL A 1 191 ? 17.265 -6.755 -24.019 1.00 94.44 191 VAL A O 1
ATOM 1558 N N . THR A 1 192 ? 17.510 -5.097 -22.517 1.00 93.25 192 THR A N 1
ATOM 1559 C CA . THR A 1 192 ? 17.237 -3.979 -23.424 1.00 93.25 192 THR A CA 1
ATOM 1560 C C . THR A 1 192 ? 18.555 -3.255 -23.663 1.00 93.25 192 THR A C 1
ATOM 1562 O O . THR A 1 192 ? 19.120 -2.666 -22.739 1.00 93.25 192 THR A O 1
ATOM 1565 N N . ASN A 1 193 ? 19.061 -3.336 -24.894 1.00 91.75 193 ASN A N 1
ATOM 1566 C CA . ASN A 1 193 ? 20.307 -2.674 -25.276 1.00 91.75 193 ASN A CA 1
ATOM 1567 C C . ASN A 1 193 ? 20.104 -1.163 -25.409 1.00 91.75 193 ASN A C 1
ATOM 1569 O O . ASN A 1 193 ? 19.037 -0.729 -25.843 1.00 91.75 193 ASN A O 1
ATOM 1573 N N . ASP A 1 194 ? 21.135 -0.385 -25.070 1.00 89.25 194 ASP A N 1
ATOM 1574 C CA . ASP A 1 194 ? 21.122 1.085 -25.164 1.00 89.25 194 ASP A CA 1
ATOM 1575 C C . ASP A 1 194 ? 19.896 1.716 -24.477 1.00 89.25 194 ASP A C 1
ATOM 1577 O O . ASP A 1 194 ? 19.241 2.624 -24.998 1.00 89.25 194 ASP A O 1
ATOM 1581 N N . ALA A 1 195 ? 19.565 1.202 -23.292 1.00 92.62 195 ALA A N 1
ATOM 1582 C CA . ALA A 1 195 ? 18.398 1.612 -22.539 1.00 92.62 195 ALA A CA 1
ATOM 1583 C C . ALA A 1 195 ? 18.522 3.067 -22.043 1.00 92.62 195 ALA A C 1
ATOM 1585 O O . ALA A 1 195 ? 19.618 3.538 -21.705 1.00 92.62 195 ALA A O 1
ATOM 1586 N N . PRO A 1 196 ? 17.389 3.786 -21.922 1.00 92.56 196 PRO A N 1
ATOM 1587 C CA . PRO A 1 196 ? 17.345 5.069 -21.240 1.00 92.56 196 PRO A CA 1
ATOM 1588 C C . PRO A 1 196 ? 18.022 5.025 -19.869 1.00 92.56 196 PRO A C 1
ATOM 1590 O O . PRO A 1 196 ? 17.889 4.056 -19.120 1.00 92.56 196 PRO A O 1
ATOM 1593 N N . LEU A 1 197 ? 18.705 6.114 -19.512 1.00 92.25 197 LEU A N 1
ATOM 1594 C CA . LEU A 1 197 ? 19.522 6.181 -18.300 1.00 92.25 197 LEU A CA 1
ATOM 1595 C C . LEU A 1 197 ? 18.768 5.815 -17.012 1.00 92.25 197 LEU A C 1
ATOM 1597 O O . LEU A 1 197 ? 19.357 5.232 -16.104 1.00 92.25 197 LEU A O 1
ATOM 1601 N N . HIS A 1 198 ? 17.475 6.137 -16.918 1.00 94.50 198 HIS A N 1
ATOM 1602 C CA . HIS A 1 198 ? 16.674 5.796 -15.741 1.00 94.50 198 HIS A CA 1
ATOM 1603 C C . HIS A 1 198 ? 16.485 4.284 -15.553 1.00 94.50 198 HIS A C 1
ATOM 1605 O O . HIS A 1 198 ? 16.264 3.865 -14.422 1.00 94.50 198 HIS A O 1
ATOM 1611 N N . LEU A 1 199 ? 16.610 3.480 -16.616 1.00 96.31 199 LEU A N 1
ATOM 1612 C CA . LEU A 1 199 ? 16.581 2.016 -16.558 1.00 96.31 199 LEU A CA 1
ATOM 1613 C C . LEU A 1 199 ? 17.975 1.425 -16.329 1.00 96.31 199 LEU A C 1
ATOM 1615 O O . LEU A 1 199 ? 18.142 0.575 -15.458 1.00 96.31 199 LEU A O 1
ATOM 1619 N N . SER A 1 200 ? 18.994 1.884 -17.061 1.00 93.94 200 SER A N 1
ATOM 1620 C CA . SER A 1 200 ? 20.345 1.326 -16.906 1.00 93.94 200 SER A CA 1
ATOM 1621 C C . SER A 1 200 ? 20.890 1.560 -15.492 1.00 93.94 200 SER A C 1
ATOM 1623 O O . SER A 1 200 ? 21.434 0.648 -14.882 1.00 93.94 200 SER A O 1
ATOM 1625 N N . VAL A 1 201 ? 20.665 2.743 -14.897 1.00 93.81 201 VAL A N 1
ATOM 1626 C CA . VAL A 1 201 ? 21.193 3.090 -13.561 1.00 93.81 201 VAL A CA 1
ATOM 1627 C C . VAL A 1 201 ? 20.615 2.240 -12.423 1.00 93.81 201 VAL A C 1
ATOM 1629 O O . VAL A 1 201 ? 21.283 2.055 -11.406 1.00 93.81 201 VAL A O 1
ATOM 1632 N N . VAL A 1 202 ? 19.399 1.713 -12.585 1.00 95.44 202 VAL A N 1
ATOM 1633 C CA . VAL A 1 202 ? 18.731 0.846 -11.596 1.00 95.44 202 VAL A CA 1
ATOM 1634 C C . VAL A 1 202 ? 19.005 -0.645 -11.840 1.00 95.44 202 VAL A C 1
ATOM 1636 O O . VAL A 1 202 ? 18.498 -1.479 -11.098 1.00 95.44 202 VAL A O 1
ATOM 1639 N N . SER A 1 203 ? 19.804 -0.983 -12.858 1.00 94.75 203 SER A N 1
ATOM 1640 C CA . SER A 1 203 ? 20.208 -2.350 -13.225 1.00 94.75 203 SER A CA 1
ATOM 1641 C C . SER A 1 203 ? 21.732 -2.483 -13.285 1.00 94.75 203 SER A C 1
ATOM 1643 O O . SER A 1 203 ? 22.298 -3.140 -14.154 1.00 94.75 203 SER A O 1
ATOM 1645 N N . GLN A 1 204 ? 22.432 -1.819 -12.369 1.00 90.62 204 GLN A N 1
ATOM 1646 C CA . GLN A 1 204 ? 23.875 -1.979 -12.218 1.00 90.62 204 GLN A CA 1
ATOM 1647 C C . GLN A 1 204 ? 24.345 -1.580 -10.817 1.00 90.62 204 GLN A C 1
ATOM 1649 O O . GLN A 1 204 ? 23.641 -0.913 -10.045 1.00 90.62 204 GLN A O 1
ATOM 1654 N N . GLY A 1 205 ? 25.584 -1.944 -10.494 1.00 91.06 205 GLY A N 1
ATOM 1655 C CA . GLY A 1 205 ? 26.217 -1.518 -9.255 1.00 91.06 205 GLY A CA 1
ATOM 1656 C C . GLY A 1 205 ? 26.456 -0.005 -9.196 1.00 91.06 205 GLY A C 1
ATOM 1657 O O . GLY A 1 205 ? 26.314 0.714 -10.189 1.00 91.06 205 GLY A O 1
ATOM 1658 N N . LYS A 1 206 ? 26.851 0.506 -8.020 1.00 89.56 206 LYS A N 1
ATOM 1659 C CA . LYS A 1 206 ? 27.189 1.925 -7.861 1.00 89.56 206 LYS A CA 1
ATOM 1660 C C . LYS A 1 206 ? 28.349 2.277 -8.793 1.00 89.56 206 LYS A C 1
ATOM 1662 O O . LYS A 1 206 ? 29.496 1.931 -8.523 1.00 89.56 206 LYS A O 1
ATOM 1667 N N . PHE A 1 207 ? 28.042 3.014 -9.854 1.00 87.06 207 PHE A N 1
ATOM 1668 C CA . PHE A 1 207 ? 29.054 3.503 -10.780 1.00 87.06 207 PHE A CA 1
ATOM 1669 C C . PHE A 1 207 ? 29.869 4.649 -10.168 1.00 87.06 207 PHE A C 1
ATOM 1671 O O . PHE A 1 207 ? 29.308 5.639 -9.690 1.00 87.06 207 PHE A O 1
ATOM 1678 N N . ASP A 1 208 ? 31.191 4.523 -10.240 1.00 82.56 208 ASP A N 1
ATOM 1679 C CA . ASP A 1 208 ? 32.165 5.555 -9.909 1.00 82.56 208 ASP A CA 1
ATOM 1680 C C . ASP A 1 208 ? 33.232 5.601 -11.008 1.00 82.56 208 ASP A C 1
ATOM 1682 O O . ASP A 1 208 ? 34.062 4.701 -11.135 1.00 82.56 208 ASP A O 1
ATOM 1686 N N . LYS A 1 209 ? 33.255 6.685 -11.788 1.00 79.31 209 LYS A N 1
ATOM 1687 C CA . LYS A 1 209 ? 34.216 6.880 -12.886 1.00 79.31 209 LYS A CA 1
ATOM 1688 C C . LYS A 1 209 ? 35.685 6.808 -12.444 1.00 79.31 209 LYS A C 1
ATOM 1690 O O . LYS A 1 209 ? 36.559 6.544 -13.266 1.00 79.31 209 LYS A O 1
ATOM 1695 N N . SER A 1 210 ? 35.989 7.067 -11.171 1.00 76.94 210 SER A N 1
ATOM 1696 C CA . SER A 1 210 ? 37.354 6.945 -10.652 1.00 76.94 210 SER A CA 1
ATOM 1697 C C . SER A 1 210 ? 37.793 5.485 -10.493 1.00 76.94 210 SER A C 1
ATOM 1699 O O . SER A 1 210 ? 38.994 5.199 -10.532 1.00 76.94 210 SER A O 1
ATOM 1701 N N . VAL A 1 211 ? 36.852 4.549 -10.358 1.00 78.25 211 VAL A N 1
ATOM 1702 C CA . VAL A 1 211 ? 37.118 3.123 -10.112 1.00 78.25 211 VAL A CA 1
ATOM 1703 C C . VAL A 1 211 ? 36.718 2.254 -11.310 1.00 78.25 211 VAL A C 1
ATOM 1705 O O . VAL A 1 211 ? 37.384 1.256 -11.581 1.00 78.25 211 VAL A O 1
ATOM 1708 N N . ASN A 1 212 ? 35.695 2.652 -12.066 1.00 82.75 212 ASN A N 1
ATOM 1709 C CA . ASN A 1 212 ? 35.134 1.892 -13.177 1.00 82.75 212 ASN A CA 1
ATOM 1710 C C . ASN A 1 212 ? 35.630 2.384 -14.545 1.00 82.75 212 ASN A C 1
ATOM 1712 O O . ASN A 1 212 ? 35.656 3.587 -14.802 1.00 82.75 212 ASN A O 1
ATOM 1716 N N . SER A 1 213 ? 35.996 1.461 -15.445 1.00 79.00 213 SER A N 1
ATOM 1717 C CA . SER A 1 213 ? 36.479 1.813 -16.799 1.00 79.00 213 SER A CA 1
ATOM 1718 C C . SER A 1 213 ? 35.365 2.204 -17.769 1.00 79.00 213 SER A C 1
ATOM 1720 O O . SER A 1 213 ? 35.587 3.016 -18.668 1.00 79.00 213 SER A O 1
ATOM 1722 N N . LYS A 1 214 ? 34.180 1.610 -17.602 1.00 84.31 214 LYS A N 1
ATOM 1723 C CA . LYS A 1 214 ? 33.050 1.702 -18.527 1.00 84.31 214 LYS A CA 1
ATOM 1724 C C . LYS A 1 214 ? 31.735 1.730 -17.751 1.00 84.31 214 LYS A C 1
ATOM 1726 O O . LYS A 1 214 ? 31.587 1.032 -16.751 1.00 84.31 214 LYS A O 1
ATOM 1731 N N . TYR A 1 215 ? 30.792 2.526 -18.248 1.00 86.75 215 TYR A N 1
ATOM 1732 C CA . TYR A 1 215 ? 29.385 2.476 -17.860 1.00 86.75 215 TYR A CA 1
ATOM 1733 C C . TYR A 1 215 ? 28.623 1.562 -18.834 1.00 86.75 215 TYR A C 1
ATOM 1735 O O . TYR A 1 215 ? 28.859 1.641 -20.045 1.00 86.75 215 TYR A O 1
ATOM 1743 N N . ASP A 1 216 ? 27.742 0.699 -18.327 1.00 88.31 216 ASP A N 1
ATOM 1744 C CA . ASP A 1 216 ? 26.888 -0.155 -19.155 1.00 88.31 216 ASP A CA 1
ATOM 1745 C C . ASP A 1 216 ? 25.514 0.493 -19.347 1.00 88.31 216 ASP A C 1
ATOM 1747 O O . ASP A 1 216 ? 24.783 0.724 -18.391 1.00 88.31 216 ASP A O 1
ATOM 1751 N N . ASN A 1 217 ? 25.173 0.819 -20.595 1.00 90.25 217 ASN A N 1
ATOM 1752 C CA . ASN A 1 217 ? 23.899 1.460 -20.927 1.00 90.25 217 ASN A CA 1
ATOM 1753 C C . ASN A 1 217 ? 22.750 0.453 -21.061 1.00 90.25 217 ASN A C 1
ATOM 1755 O O . ASN A 1 217 ? 21.635 0.846 -21.389 1.00 90.25 217 ASN A O 1
ATOM 1759 N N . ASN A 1 218 ? 22.999 -0.836 -20.858 1.00 93.12 218 ASN A N 1
ATOM 1760 C CA . ASN A 1 218 ? 21.976 -1.858 -20.985 1.00 93.12 218 ASN A CA 1
ATOM 1761 C C . ASN A 1 218 ? 21.093 -1.925 -19.733 1.00 93.12 218 ASN A C 1
ATOM 1763 O O . ASN A 1 218 ? 21.541 -1.694 -18.610 1.00 93.12 218 ASN A O 1
ATOM 1767 N N . TYR A 1 219 ? 19.827 -2.286 -19.927 1.00 96.00 219 TYR A N 1
ATOM 1768 C CA . TYR A 1 219 ? 18.923 -2.654 -18.842 1.00 96.00 219 TYR A CA 1
ATOM 1769 C C . TYR A 1 219 ? 18.742 -4.169 -18.843 1.00 96.00 219 TYR A C 1
ATOM 1771 O O . TYR A 1 219 ? 18.095 -4.709 -19.739 1.00 96.00 219 TYR A O 1
ATOM 1779 N N . TYR A 1 220 ? 19.315 -4.848 -17.851 1.00 96.75 220 TYR A N 1
ATOM 1780 C CA . TYR A 1 220 ? 19.105 -6.280 -17.629 1.00 96.75 220 TYR A CA 1
ATOM 1781 C C . TYR A 1 220 ? 17.982 -6.479 -16.618 1.00 96.75 220 TYR A C 1
ATOM 1783 O O . TYR A 1 220 ? 17.910 -5.750 -15.626 1.00 96.75 220 TYR A O 1
ATOM 1791 N N . TYR A 1 221 ? 17.106 -7.448 -16.846 1.00 96.69 221 TYR A N 1
ATOM 1792 C CA . TYR A 1 221 ? 15.939 -7.697 -15.997 1.00 96.69 221 TYR A CA 1
ATOM 1793 C C . TYR A 1 221 ? 15.506 -9.169 -16.072 1.00 96.69 221 TYR A C 1
ATOM 1795 O O . TYR A 1 221 ? 15.866 -9.858 -17.033 1.00 96.69 221 TYR A O 1
ATOM 1803 N N . PRO A 1 222 ? 14.724 -9.667 -15.092 1.00 96.31 222 PRO A N 1
ATOM 1804 C CA . PRO A 1 222 ? 14.133 -10.998 -15.179 1.00 96.31 222 PRO A CA 1
ATOM 1805 C C . PRO A 1 222 ? 13.282 -11.136 -16.448 1.00 96.31 222 PRO A C 1
ATOM 1807 O O . PRO A 1 222 ? 12.425 -10.287 -16.696 1.00 96.31 222 PRO A O 1
ATOM 1810 N N . SER A 1 223 ? 13.452 -12.208 -17.231 1.00 96.44 223 SER A N 1
ATOM 1811 C CA . SER A 1 223 ? 12.732 -12.397 -18.513 1.00 96.44 223 SER A CA 1
ATOM 1812 C C . SER A 1 223 ? 11.196 -12.413 -18.388 1.00 96.44 223 SER A C 1
ATOM 1814 O O . SER A 1 223 ? 10.483 -12.212 -19.381 1.00 96.44 223 SER A O 1
ATOM 1816 N N . SER A 1 224 ? 10.677 -12.634 -17.175 1.00 96.69 224 SER A N 1
ATOM 1817 C CA . SER A 1 224 ? 9.256 -12.509 -16.826 1.00 96.69 224 SER A CA 1
ATOM 1818 C C . SER A 1 224 ? 8.735 -11.074 -16.966 1.00 96.69 224 SER A C 1
ATOM 1820 O O . SER A 1 224 ? 7.577 -10.892 -17.317 1.00 96.69 224 SER A O 1
ATOM 1822 N N . ALA A 1 225 ? 9.571 -10.053 -16.751 1.00 97.12 225 ALA A N 1
ATOM 1823 C CA . ALA A 1 225 ? 9.309 -8.642 -17.058 1.00 97.12 225 ALA A CA 1
ATOM 1824 C C . ALA A 1 225 ? 7.935 -8.086 -16.606 1.00 97.12 225 ALA A C 1
ATOM 1826 O O . ALA A 1 225 ? 7.376 -7.204 -17.262 1.00 97.12 225 ALA A O 1
ATOM 1827 N N . GLY A 1 226 ? 7.383 -8.585 -15.496 1.00 97.75 226 GLY A N 1
ATOM 1828 C CA . GLY A 1 226 ? 6.076 -8.180 -14.965 1.00 97.75 226 GLY A CA 1
ATOM 1829 C C . GLY A 1 226 ? 4.885 -9.026 -15.427 1.00 97.75 226 GLY A C 1
ATOM 1830 O O . GLY A 1 226 ? 3.755 -8.721 -15.060 1.00 97.75 226 GLY A O 1
ATOM 1831 N N . GLU A 1 227 ? 5.100 -10.085 -16.206 1.00 97.69 227 GLU A N 1
ATOM 1832 C CA . GLU A 1 227 ? 4.038 -10.943 -16.741 1.00 97.69 227 GLU A CA 1
ATOM 1833 C C . GLU A 1 227 ? 3.112 -11.488 -15.636 1.00 97.69 227 GLU A C 1
ATOM 1835 O O . GLU A 1 227 ? 3.552 -12.134 -14.676 1.00 97.69 227 GLU A O 1
ATOM 1840 N N . GLY A 1 228 ? 1.805 -11.256 -15.800 1.00 95.19 228 GLY A N 1
ATOM 1841 C CA . GLY A 1 228 ? 0.775 -11.676 -14.843 1.00 95.19 228 GLY A CA 1
ATOM 1842 C C . GLY A 1 228 ? 0.654 -10.786 -13.599 1.00 95.19 228 GLY A C 1
ATOM 1843 O O . GLY A 1 228 ? -0.005 -11.182 -12.638 1.00 95.19 228 GLY A O 1
ATOM 1844 N N . VAL A 1 229 ? 1.282 -9.606 -13.599 1.00 97.94 229 VAL A N 1
ATOM 1845 C CA . VAL A 1 229 ? 1.106 -8.567 -12.574 1.00 97.94 229 VAL A CA 1
ATOM 1846 C C . VAL A 1 229 ? 0.234 -7.448 -13.136 1.00 97.94 229 VAL A C 1
ATOM 1848 O O . VAL A 1 229 ? 0.469 -6.962 -14.242 1.00 97.94 229 VAL A O 1
ATOM 1851 N N . ASP A 1 230 ? -0.761 -7.031 -12.361 1.00 98.12 230 ASP A N 1
ATOM 1852 C CA . ASP A 1 230 ? -1.684 -5.952 -12.690 1.00 98.12 230 ASP A CA 1
ATOM 1853 C C . ASP A 1 230 ? -1.210 -4.640 -12.057 1.00 98.12 230 ASP A C 1
ATOM 1855 O O . ASP A 1 230 ? -1.122 -4.543 -10.837 1.00 98.12 230 ASP A O 1
ATOM 1859 N N . ILE A 1 231 ? -0.918 -3.619 -12.866 1.00 98.62 231 ILE A N 1
ATOM 1860 C CA . ILE A 1 231 ? -0.536 -2.282 -12.392 1.00 98.62 231 ILE A CA 1
ATOM 1861 C C . ILE A 1 231 ? -1.694 -1.308 -12.633 1.00 98.62 231 ILE A C 1
ATOM 1863 O O . ILE A 1 231 ? -2.010 -0.965 -13.774 1.00 98.62 231 ILE A O 1
ATOM 1867 N N . PHE A 1 232 ? -2.309 -0.832 -11.552 1.00 98.62 232 PHE A N 1
ATOM 1868 C CA . PHE A 1 232 ? -3.338 0.204 -11.563 1.00 98.62 232 PHE A CA 1
ATOM 1869 C C . PHE A 1 232 ? -2.700 1.591 -11.432 1.00 98.62 232 PHE A C 1
ATOM 1871 O O . PHE A 1 232 ? -2.044 1.901 -10.431 1.00 98.62 232 PHE A O 1
ATOM 1878 N N . ILE A 1 233 ? -2.910 2.437 -12.442 1.00 98.38 233 ILE A N 1
ATOM 1879 C CA . ILE A 1 233 ? -2.423 3.820 -12.488 1.00 98.38 233 ILE A CA 1
ATOM 1880 C C . ILE A 1 233 ? -3.615 4.771 -12.368 1.00 98.38 233 ILE A C 1
ATOM 1882 O O . ILE A 1 233 ? -4.519 4.724 -13.198 1.00 98.38 233 ILE A O 1
ATOM 1886 N N . PHE A 1 234 ? -3.602 5.656 -11.372 1.00 96.94 234 PHE A N 1
ATOM 1887 C CA . PHE A 1 234 ? -4.672 6.627 -11.116 1.00 96.94 234 PHE A CA 1
ATOM 1888 C C . PHE A 1 234 ? -4.209 8.014 -11.553 1.00 96.94 234 PHE A C 1
ATOM 1890 O O . PHE A 1 234 ? -3.374 8.627 -10.885 1.00 96.94 234 PHE A O 1
ATOM 1897 N N . ASP A 1 235 ? -4.698 8.493 -12.696 1.00 95.56 235 ASP A N 1
ATOM 1898 C CA . ASP A 1 235 ? -4.160 9.704 -13.321 1.00 95.56 235 ASP A CA 1
ATOM 1899 C C . ASP A 1 235 ? -5.173 10.413 -14.241 1.00 95.56 235 ASP A C 1
ATOM 1901 O O . ASP A 1 235 ? -6.316 9.997 -14.399 1.00 95.56 235 ASP A O 1
ATOM 1905 N N . SER A 1 236 ? -4.741 11.514 -14.842 1.00 87.56 236 SER A N 1
ATOM 1906 C CA . SER A 1 236 ? -5.520 12.484 -15.614 1.00 87.56 236 SER A CA 1
ATOM 1907 C C . SER A 1 236 ? -5.656 12.190 -17.119 1.00 87.56 236 SER A C 1
ATOM 1909 O O . SER A 1 236 ? -6.530 12.752 -17.789 1.00 87.56 236 SER A O 1
ATOM 1911 N N . GLY A 1 237 ? -4.837 11.299 -17.691 1.00 90.38 237 GLY A N 1
ATOM 1912 C CA . GLY A 1 237 ? -4.989 10.931 -19.101 1.00 90.38 237 GLY A CA 1
ATOM 1913 C C . GLY A 1 237 ? -4.036 9.865 -19.635 1.00 90.38 237 GLY A C 1
ATOM 1914 O O . GLY A 1 237 ? -2.840 9.857 -19.343 1.00 90.38 237 GLY A O 1
ATOM 1915 N N . PHE A 1 238 ? -4.588 8.988 -20.470 1.00 94.06 238 PHE A N 1
ATOM 1916 C CA . PHE A 1 238 ? -3.962 7.780 -20.991 1.00 94.06 238 PHE A CA 1
ATOM 1917 C C . PHE A 1 238 ? -4.167 7.667 -22.507 1.00 94.06 238 PHE A C 1
ATOM 1919 O O . PHE A 1 238 ? -5.296 7.725 -23.004 1.00 94.06 238 PHE A O 1
ATOM 1926 N N . ASP A 1 239 ? -3.074 7.458 -23.235 1.00 93.81 239 ASP A N 1
ATOM 1927 C CA . ASP A 1 239 ? -3.051 7.094 -24.648 1.00 93.81 239 ASP A CA 1
ATOM 1928 C C . ASP A 1 239 ? -2.235 5.807 -24.829 1.00 93.81 239 ASP A C 1
ATOM 1930 O O . ASP A 1 239 ? -1.017 5.814 -25.017 1.00 93.81 239 ASP A O 1
ATOM 1934 N N . PHE A 1 240 ? -2.941 4.681 -24.791 1.00 95.62 240 PHE A N 1
ATOM 1935 C CA . PHE A 1 240 ? -2.386 3.347 -24.993 1.00 95.62 240 PHE A CA 1
ATOM 1936 C C . PHE A 1 240 ? -2.320 2.946 -26.476 1.00 95.62 240 PHE A C 1
ATOM 1938 O O . PHE A 1 240 ? -2.158 1.771 -26.796 1.00 95.62 240 PHE A O 1
ATOM 1945 N N . THR A 1 241 ? -2.453 3.901 -27.408 1.00 93.88 241 THR A N 1
ATOM 1946 C CA . THR A 1 241 ? -2.220 3.659 -28.847 1.00 93.88 241 THR A CA 1
ATOM 1947 C C . THR A 1 241 ? -0.765 3.861 -29.261 1.00 93.88 241 THR A C 1
ATOM 1949 O O . THR A 1 241 ? -0.426 3.618 -30.417 1.00 93.88 241 THR A O 1
ATOM 1952 N N . HIS A 1 242 ? 0.078 4.358 -28.356 1.00 94.94 242 HIS A N 1
ATOM 1953 C CA . HIS A 1 242 ? 1.501 4.566 -28.594 1.00 94.94 242 HIS A CA 1
ATOM 1954 C C . HIS A 1 242 ? 2.274 3.231 -28.622 1.00 94.94 242 HIS A C 1
ATOM 1956 O O . HIS A 1 242 ? 1.892 2.279 -27.941 1.00 94.94 242 HIS A O 1
ATOM 1962 N N . ASP A 1 243 ? 3.390 3.172 -29.358 1.00 95.00 243 ASP A N 1
ATOM 1963 C CA . ASP A 1 243 ? 4.170 1.939 -29.579 1.00 95.00 243 ASP A CA 1
ATOM 1964 C C . ASP A 1 243 ? 4.729 1.315 -28.287 1.00 95.00 243 ASP A C 1
ATOM 1966 O O . ASP A 1 243 ? 4.923 0.099 -28.215 1.00 95.00 243 ASP A O 1
ATOM 1970 N N . GLU A 1 244 ? 4.891 2.126 -27.238 1.00 96.12 244 GLU A N 1
ATOM 1971 C CA . GLU A 1 244 ? 5.209 1.694 -25.863 1.00 96.12 244 GLU A CA 1
ATOM 1972 C C . GLU A 1 244 ? 4.195 0.678 -25.300 1.00 96.12 244 GLU A C 1
ATOM 1974 O O . GLU A 1 244 ? 4.518 -0.068 -24.380 1.00 96.12 244 GLU A O 1
ATOM 1979 N N . PHE A 1 245 ? 2.985 0.602 -25.859 1.00 97.25 245 PHE A N 1
ATOM 1980 C CA . PHE A 1 245 ? 1.914 -0.301 -25.425 1.00 97.25 245 PHE A CA 1
ATOM 1981 C C . PHE A 1 245 ? 1.458 -1.268 -26.529 1.00 97.25 245 PHE A C 1
ATOM 1983 O O . PHE A 1 245 ? 0.383 -1.853 -26.440 1.00 97.25 245 PHE A O 1
ATOM 1990 N N . SER A 1 246 ? 2.266 -1.447 -27.580 1.00 95.50 246 SER A N 1
ATOM 1991 C CA . SER A 1 246 ? 1.908 -2.250 -28.763 1.00 95.50 246 SER A CA 1
ATOM 1992 C C . SER A 1 246 ? 1.869 -3.770 -28.538 1.00 95.50 246 SER A C 1
ATOM 1994 O O . SER A 1 246 ? 1.250 -4.475 -29.330 1.00 95.50 246 SER A O 1
ATOM 1996 N N . ASN A 1 247 ? 2.501 -4.289 -27.480 1.00 95.06 247 ASN A N 1
ATOM 1997 C CA . ASN A 1 247 ? 2.606 -5.724 -27.164 1.00 95.06 247 ASN A CA 1
ATOM 1998 C C . ASN A 1 247 ? 1.369 -6.288 -26.435 1.00 95.06 247 ASN A C 1
ATOM 2000 O O . ASN A 1 247 ? 1.481 -6.931 -25.392 1.00 95.06 247 ASN A O 1
ATOM 2004 N N . THR A 1 248 ? 0.168 -6.004 -26.948 1.00 94.31 248 THR A N 1
ATOM 2005 C CA . THR A 1 248 ? -1.106 -6.436 -26.335 1.00 94.31 248 THR A CA 1
ATOM 2006 C C . THR A 1 248 ? -1.424 -7.924 -26.522 1.00 94.31 248 THR A C 1
ATOM 2008 O O . THR A 1 248 ? -2.418 -8.417 -26.001 1.00 94.31 248 THR A O 1
ATOM 2011 N N . ASP A 1 249 ? -0.623 -8.633 -27.308 1.00 93.62 249 ASP A N 1
ATOM 2012 C CA . ASP A 1 249 ? -0.632 -10.090 -27.443 1.00 93.62 249 ASP A CA 1
ATOM 2013 C C . ASP A 1 249 ? -0.054 -10.800 -26.208 1.00 93.62 249 ASP A C 1
ATOM 2015 O O . ASP A 1 249 ? -0.444 -11.928 -25.913 1.00 93.62 249 ASP A O 1
ATOM 2019 N N . GLU A 1 250 ? 0.811 -10.119 -25.452 1.00 93.62 250 GLU A N 1
ATOM 2020 C CA . GLU A 1 250 ? 1.453 -10.654 -24.243 1.00 93.62 250 GLU A CA 1
ATOM 2021 C C . GLU A 1 250 ? 0.800 -10.162 -22.940 1.00 93.62 250 GLU A C 1
ATOM 2023 O O . GLU A 1 250 ? 1.008 -10.757 -21.882 1.00 93.62 250 GLU A O 1
ATOM 2028 N N . ARG A 1 251 ? 0.031 -9.063 -22.985 1.00 96.56 251 ARG A N 1
ATOM 2029 C CA . ARG A 1 251 ? -0.509 -8.394 -21.789 1.00 96.56 251 ARG A CA 1
ATOM 2030 C C . ARG A 1 251 ? -1.762 -7.566 -22.064 1.00 96.56 251 ARG A C 1
ATOM 2032 O O . ARG A 1 251 ? -2.049 -7.172 -23.192 1.00 96.56 251 ARG A O 1
ATOM 2039 N N . THR A 1 252 ? -2.466 -7.206 -20.998 1.00 97.00 252 THR A N 1
ATOM 2040 C CA . THR A 1 252 ? -3.607 -6.284 -21.039 1.00 97.00 252 THR A CA 1
ATOM 2041 C C . THR A 1 252 ? -3.159 -4.848 -20.795 1.00 97.00 252 THR A C 1
ATOM 2043 O O . THR A 1 252 ? -2.508 -4.562 -19.797 1.00 97.00 252 THR A O 1
ATOM 2046 N N . VAL A 1 253 ? -3.565 -3.921 -21.664 1.00 97.56 253 VAL A N 1
ATOM 2047 C CA . VAL A 1 253 ? -3.398 -2.475 -21.454 1.00 97.56 253 VAL A CA 1
ATOM 2048 C C . VAL A 1 253 ? -4.715 -1.777 -21.770 1.00 97.56 253 VAL A C 1
ATOM 2050 O O . VAL A 1 253 ? -5.173 -1.830 -22.914 1.00 97.56 253 VAL A O 1
ATOM 2053 N N . LYS A 1 254 ? -5.344 -1.144 -20.772 1.00 96.38 254 LYS A N 1
ATOM 2054 C CA . LYS A 1 254 ? -6.604 -0.416 -20.984 1.00 96.38 254 LYS A CA 1
ATOM 2055 C C . LYS A 1 254 ? -6.942 0.618 -19.915 1.00 96.38 254 LYS A C 1
ATOM 2057 O O . LYS A 1 254 ? -6.588 0.484 -18.750 1.00 96.38 254 LYS A O 1
ATOM 2062 N N . CYS A 1 255 ? -7.729 1.609 -20.308 1.00 94.25 255 CYS A N 1
ATOM 2063 C CA . CYS A 1 255 ? -8.515 2.458 -19.429 1.00 94.25 255 CYS A CA 1
ATOM 2064 C C . CYS A 1 255 ? -9.730 1.685 -18.908 1.00 94.25 255 CYS A C 1
ATOM 2066 O O . CYS A 1 255 ? -10.564 1.256 -19.707 1.00 94.25 255 CYS A O 1
ATOM 2068 N N . VAL A 1 256 ? -9.861 1.539 -17.591 1.00 94.62 256 VAL A N 1
ATOM 2069 C CA . VAL A 1 256 ? -10.941 0.737 -16.990 1.00 94.62 256 VAL A CA 1
ATOM 2070 C C . VAL A 1 256 ? -12.225 1.532 -16.771 1.00 94.62 256 VAL A C 1
ATOM 2072 O O . VAL A 1 256 ? -13.300 1.078 -17.155 1.00 94.62 256 VAL A O 1
ATOM 2075 N N . PHE A 1 257 ? -12.123 2.717 -16.177 1.00 93.31 257 PHE A N 1
ATOM 2076 C CA . PHE A 1 257 ? -13.240 3.620 -15.903 1.00 93.31 257 PHE A CA 1
ATOM 2077 C C . PHE A 1 257 ? -12.706 5.020 -15.572 1.00 93.31 257 PHE A C 1
ATOM 2079 O O . PHE A 1 257 ? -11.522 5.204 -15.278 1.00 93.31 257 PHE A O 1
ATOM 2086 N N . GLU A 1 258 ? -13.596 5.999 -15.649 1.00 92.81 258 GLU A N 1
ATOM 2087 C CA . GLU A 1 258 ? -13.416 7.356 -15.148 1.00 92.81 258 GLU A CA 1
ATOM 2088 C C . GLU A 1 258 ? -14.076 7.482 -13.774 1.00 92.81 258 GLU A C 1
ATOM 2090 O O . GLU A 1 258 ? -15.106 6.859 -13.513 1.00 92.81 258 GLU A O 1
ATOM 2095 N N . VAL A 1 259 ? -13.488 8.285 -12.894 1.00 89.81 259 VAL A N 1
ATOM 2096 C CA . VAL A 1 259 ? -14.091 8.681 -11.626 1.00 89.81 259 VAL A CA 1
ATOM 2097 C C . VAL A 1 259 ? -14.221 10.184 -11.600 1.00 89.81 259 VAL A C 1
ATOM 2099 O O . VAL A 1 259 ? -13.244 10.902 -11.820 1.00 89.81 259 VAL A O 1
ATOM 2102 N N . LYS A 1 260 ? -15.447 10.622 -11.342 1.00 86.38 260 LYS A N 1
ATOM 2103 C CA . LYS A 1 260 ? -15.831 12.021 -11.319 1.00 86.38 260 LYS A CA 1
ATOM 2104 C C . LYS A 1 260 ? -16.830 12.272 -10.209 1.00 86.38 260 LYS A C 1
ATOM 2106 O O . LYS A 1 260 ? -17.857 11.596 -10.155 1.00 86.38 260 LYS A O 1
ATOM 2111 N N . ASP A 1 261 ? -16.540 13.244 -9.351 1.00 81.38 261 ASP A N 1
ATOM 2112 C CA . ASP A 1 261 ? -17.388 13.605 -8.209 1.00 81.38 261 ASP A CA 1
ATOM 2113 C C . ASP A 1 261 ? -17.775 12.373 -7.354 1.00 81.38 261 ASP A C 1
ATOM 2115 O O . ASP A 1 261 ? -18.933 12.189 -6.976 1.00 81.38 261 ASP A O 1
ATOM 2119 N N . GLY A 1 262 ? -16.822 11.456 -7.133 1.00 79.44 262 GLY A N 1
ATOM 2120 C CA . GLY A 1 262 ? -17.030 10.190 -6.416 1.00 79.44 262 GLY A CA 1
ATOM 2121 C C . GLY A 1 262 ? -17.854 9.135 -7.170 1.00 79.44 262 GLY A C 1
ATOM 2122 O O . GLY A 1 262 ? -18.186 8.098 -6.598 1.00 79.44 262 GLY A O 1
ATOM 2123 N N . LYS A 1 263 ? -18.197 9.362 -8.444 1.00 81.75 263 LYS A N 1
ATOM 2124 C CA . LYS A 1 263 ? -19.020 8.463 -9.270 1.00 81.75 263 LYS A CA 1
ATOM 2125 C C . LYS A 1 263 ? -18.189 7.784 -10.349 1.00 81.75 263 LYS A C 1
ATOM 2127 O O . LYS A 1 263 ? -17.382 8.418 -11.023 1.00 81.75 263 LYS A O 1
ATOM 2132 N N . LEU A 1 264 ? -18.443 6.492 -10.543 1.00 88.62 264 LEU A N 1
ATOM 2133 C CA . LEU A 1 264 ? -17.798 5.668 -11.565 1.00 88.62 264 LEU A CA 1
ATOM 2134 C C . LEU A 1 264 ? -18.515 5.845 -12.907 1.00 88.62 264 LEU A C 1
ATOM 2136 O O . LEU A 1 264 ? -19.726 5.641 -13.013 1.00 88.62 264 LEU A O 1
ATOM 2140 N N . ILE A 1 265 ? -17.761 6.198 -13.939 1.00 89.56 265 ILE A N 1
ATOM 2141 C CA . ILE A 1 265 ? -18.240 6.435 -15.298 1.00 89.56 265 ILE A CA 1
ATOM 2142 C C . ILE A 1 265 ? -17.487 5.494 -16.237 1.00 89.56 265 ILE A C 1
ATOM 2144 O O . ILE A 1 265 ? -16.261 5.399 -16.217 1.00 89.56 265 ILE A O 1
ATOM 2148 N N . LYS A 1 266 ? -18.213 4.776 -17.095 1.00 89.69 266 LYS A N 1
ATOM 2149 C CA . LYS A 1 266 ? -17.584 3.920 -18.104 1.00 89.69 266 LYS A CA 1
ATOM 2150 C C . LYS A 1 266 ? -16.850 4.777 -19.140 1.00 89.69 266 LYS A C 1
ATOM 2152 O O . LYS A 1 266 ? -17.427 5.722 -19.675 1.00 89.69 266 LYS A O 1
ATOM 2157 N N . THR A 1 267 ? -15.612 4.415 -19.473 1.00 85.81 267 THR A N 1
ATOM 2158 C CA . THR A 1 267 ? -14.862 5.104 -20.530 1.00 85.81 267 THR A CA 1
ATOM 2159 C C . THR A 1 267 ? -15.481 4.850 -21.908 1.00 85.81 267 THR A C 1
ATOM 2161 O O . THR A 1 267 ? -15.983 3.766 -22.209 1.00 85.81 267 THR A O 1
ATOM 2164 N N . LEU A 1 268 ? -15.440 5.865 -22.778 1.00 82.62 268 LEU A N 1
ATOM 2165 C CA . LEU A 1 268 ? -15.902 5.742 -24.169 1.00 82.62 268 LEU A CA 1
ATOM 2166 C C . LEU A 1 268 ? -14.950 4.900 -25.032 1.00 82.62 268 LEU A C 1
ATOM 2168 O O . LEU A 1 268 ? -15.358 4.360 -26.058 1.00 82.62 268 LEU A O 1
ATOM 2172 N N . ASN A 1 269 ? -13.677 4.827 -24.643 1.00 88.44 269 ASN A N 1
ATOM 2173 C CA . ASN A 1 269 ? -12.636 4.094 -25.346 1.00 88.44 269 ASN A CA 1
ATOM 2174 C C . ASN A 1 269 ? -11.634 3.531 -24.329 1.00 88.44 269 ASN A C 1
ATOM 2176 O O . ASN A 1 269 ? -11.082 4.261 -23.509 1.00 88.44 269 ASN A O 1
ATOM 2180 N N . GLU A 1 270 ? -11.394 2.225 -24.407 1.00 92.31 270 GLU A N 1
ATOM 2181 C CA . GLU A 1 270 ? -10.483 1.509 -23.512 1.00 92.31 270 GLU A CA 1
ATOM 2182 C C . GLU A 1 270 ? -9.001 1.754 -23.841 1.00 92.31 270 GLU A C 1
ATOM 2184 O O . GLU A 1 270 ? -8.148 1.525 -22.999 1.00 92.31 270 GLU A O 1
ATOM 2189 N N . LYS A 1 271 ? -8.657 2.245 -25.036 1.00 92.06 271 LYS A N 1
ATOM 2190 C CA . LYS A 1 271 ? -7.269 2.561 -25.419 1.00 92.06 271 LYS A CA 1
ATOM 2191 C C . LYS A 1 271 ? -6.896 4.026 -25.212 1.00 92.06 271 LYS A C 1
ATOM 2193 O O . LYS A 1 271 ? -5.716 4.330 -25.092 1.00 92.06 271 LYS A O 1
ATOM 2198 N N . VAL A 1 272 ? -7.869 4.935 -25.215 1.00 91.19 272 VAL A N 1
ATOM 2199 C CA . VAL A 1 272 ? -7.621 6.375 -25.056 1.00 91.19 272 VAL A CA 1
ATOM 2200 C C . VAL A 1 272 ? -8.693 6.984 -24.168 1.00 91.19 272 VAL A C 1
ATOM 2202 O O . VAL A 1 272 ? -9.859 7.033 -24.555 1.00 91.19 272 VAL A O 1
ATOM 2205 N N . CYS A 1 273 ? -8.293 7.508 -23.015 1.00 89.88 273 CYS A N 1
ATOM 2206 C CA . CYS A 1 273 ? -9.183 8.212 -22.099 1.00 89.88 273 CYS A CA 1
ATOM 2207 C C . CYS A 1 273 ? -8.452 9.411 -21.485 1.00 89.88 273 CYS A C 1
ATOM 2209 O O . CYS A 1 273 ? -7.298 9.304 -21.081 1.00 89.88 273 CYS A O 1
ATOM 2211 N N . ASN A 1 274 ? -9.085 10.583 -21.450 1.00 83.56 274 ASN A N 1
ATOM 2212 C CA . ASN A 1 274 ? -8.464 11.801 -20.935 1.00 83.56 274 ASN A CA 1
ATOM 2213 C C . ASN A 1 274 ? -9.492 12.766 -20.343 1.00 83.56 274 ASN A C 1
ATOM 2215 O O . ASN A 1 274 ? -10.640 12.817 -20.783 1.00 83.56 274 ASN A O 1
ATOM 2219 N N . ASN A 1 275 ? -9.055 13.556 -19.364 1.00 73.62 275 ASN A N 1
ATOM 2220 C CA . ASN A 1 275 ? -9.855 14.625 -18.774 1.00 73.62 275 ASN A CA 1
ATOM 2221 C C . ASN A 1 275 ? -9.468 16.003 -19.384 1.00 73.62 275 ASN A C 1
ATOM 2223 O O . ASN A 1 275 ? -8.846 16.095 -20.451 1.00 73.62 275 ASN A O 1
ATOM 2227 N N . ARG A 1 276 ? -9.860 17.109 -18.733 1.00 63.25 276 ARG A N 1
ATOM 2228 C CA . ARG A 1 276 ? -9.547 18.483 -19.183 1.00 63.25 276 ARG A CA 1
ATOM 2229 C C . ARG A 1 276 ? -8.143 18.986 -18.795 1.00 63.25 276 ARG A C 1
ATOM 2231 O O . ARG A 1 276 ? -7.680 19.925 -19.436 1.00 63.25 276 ARG A O 1
ATOM 2238 N N . ASN A 1 277 ? -7.467 18.370 -17.824 1.00 58.31 277 ASN A N 1
ATOM 2239 C CA . ASN A 1 277 ? -6.226 18.839 -17.198 1.00 58.31 277 ASN A CA 1
ATOM 2240 C C . ASN A 1 277 ? -5.074 17.835 -17.415 1.00 58.31 277 ASN A C 1
ATOM 2242 O O . ASN A 1 277 ? -5.181 16.697 -16.996 1.00 58.31 277 ASN A O 1
ATOM 2246 N N . LEU A 1 278 ? -3.940 18.247 -18.001 1.00 61.97 278 LEU A N 1
ATOM 2247 C CA . LEU A 1 278 ? -2.710 17.422 -18.089 1.00 61.97 278 LEU A CA 1
ATOM 2248 C C . LEU A 1 278 ? -2.876 16.052 -18.794 1.00 61.97 278 LEU A C 1
ATOM 2250 O O . LEU A 1 278 ? -2.378 15.026 -18.343 1.00 61.97 278 LEU A O 1
ATOM 2254 N N . LYS A 1 279 ? -3.492 16.052 -19.982 1.00 76.00 279 LYS A N 1
ATOM 2255 C CA . LYS A 1 279 ? -3.955 14.864 -20.740 1.00 76.00 279 LYS A CA 1
ATOM 2256 C C . LYS A 1 279 ? -2.942 13.739 -21.028 1.00 76.00 279 LYS A C 1
ATOM 2258 O O . LYS A 1 279 ? -3.359 12.690 -21.507 1.00 76.00 279 LYS A O 1
ATOM 2263 N N . HIS A 1 280 ? -1.646 13.956 -20.813 1.00 87.88 280 HIS A N 1
ATOM 2264 C CA . HIS A 1 280 ? -0.580 13.001 -21.136 1.00 87.88 280 HIS A CA 1
ATOM 2265 C C . HIS A 1 280 ? 0.161 12.458 -19.903 1.00 87.88 280 HIS A C 1
ATOM 2267 O O . HIS A 1 280 ? 0.962 11.536 -20.052 1.00 87.88 280 HIS A O 1
ATOM 2273 N N . HIS A 1 281 ? -0.085 12.997 -18.701 1.00 93.75 281 HIS A N 1
ATOM 2274 C CA . HIS A 1 281 ? 0.679 12.633 -17.503 1.00 93.75 281 HIS A CA 1
ATOM 2275 C C . HIS A 1 281 ? 0.546 11.134 -17.184 1.00 93.75 281 HIS A C 1
ATOM 2277 O O . HIS A 1 281 ? 1.556 10.437 -17.096 1.00 93.75 281 HIS A O 1
ATOM 2283 N N . GLY A 1 282 ? -0.678 10.598 -17.174 1.00 95.44 282 GLY A N 1
ATOM 2284 C CA . GLY A 1 282 ? -0.937 9.168 -16.972 1.00 95.44 282 GLY A CA 1
ATOM 2285 C C . GLY A 1 282 ? -0.296 8.260 -18.022 1.00 95.44 282 GLY A C 1
ATOM 2286 O O . GLY A 1 282 ? 0.136 7.154 -17.696 1.00 95.44 282 GLY A O 1
ATOM 2287 N N . SER A 1 283 ? -0.153 8.736 -19.262 1.00 95.62 283 SER A N 1
ATOM 2288 C CA . SER A 1 283 ? 0.544 8.008 -20.332 1.00 95.62 283 SER A CA 1
ATOM 2289 C C . SER A 1 283 ? 2.033 7.895 -20.028 1.00 95.62 283 SER A C 1
ATOM 2291 O O . SER A 1 283 ? 2.587 6.805 -20.087 1.00 95.62 283 SER A O 1
ATOM 2293 N N . VAL A 1 284 ? 2.667 8.999 -19.623 1.00 96.75 284 VAL A N 1
ATOM 2294 C CA . VAL A 1 284 ? 4.085 9.029 -19.230 1.00 96.75 284 VAL A CA 1
ATOM 2295 C C . VAL A 1 284 ? 4.340 8.170 -17.987 1.00 96.75 284 VAL A C 1
ATOM 2297 O O . VAL A 1 284 ? 5.306 7.402 -17.957 1.00 96.75 284 VAL A O 1
ATOM 2300 N N . VAL A 1 285 ? 3.462 8.253 -16.982 1.00 98.06 285 VAL A N 1
ATOM 2301 C CA . VAL A 1 285 ? 3.513 7.423 -15.765 1.00 98.06 285 VAL A CA 1
ATOM 2302 C C . VAL A 1 285 ? 3.422 5.937 -16.128 1.00 98.06 285 VAL A C 1
ATOM 2304 O O . VAL A 1 285 ? 4.258 5.143 -15.696 1.00 98.06 285 VAL A O 1
ATOM 2307 N N . SER A 1 286 ? 2.469 5.572 -16.989 1.00 98.31 286 SER A N 1
ATOM 2308 C CA . SER A 1 286 ? 2.283 4.194 -17.462 1.00 98.31 286 SER A CA 1
ATOM 2309 C C . SER A 1 286 ? 3.478 3.694 -18.279 1.00 98.31 286 SER A C 1
ATOM 2311 O O . SER A 1 286 ? 3.917 2.561 -18.086 1.00 98.31 286 SER A O 1
ATOM 2313 N N . THR A 1 287 ? 4.047 4.538 -19.148 1.00 98.00 287 THR A N 1
ATOM 2314 C CA . THR A 1 287 ? 5.253 4.217 -19.929 1.00 98.00 287 THR A CA 1
ATOM 2315 C C . THR A 1 287 ? 6.444 3.972 -19.008 1.00 98.00 287 THR A C 1
ATOM 2317 O O . THR A 1 287 ? 7.197 3.030 -19.218 1.00 98.00 287 THR A O 1
ATOM 2320 N N . THR A 1 288 ? 6.596 4.772 -17.953 1.00 98.50 288 THR A N 1
ATOM 2321 C CA . THR A 1 288 ? 7.702 4.619 -16.996 1.00 98.50 288 THR A CA 1
ATOM 2322 C C . THR A 1 288 ? 7.609 3.299 -16.223 1.00 98.50 288 THR A C 1
ATOM 2324 O O . THR A 1 288 ? 8.616 2.610 -16.056 1.00 98.50 288 THR A O 1
ATOM 2327 N N . ALA A 1 289 ? 6.406 2.907 -15.791 1.00 98.75 289 ALA A N 1
ATOM 2328 C CA . ALA A 1 289 ? 6.209 1.637 -15.095 1.00 98.75 289 ALA A CA 1
ATOM 2329 C C . ALA A 1 289 ? 6.378 0.430 -16.030 1.00 98.75 289 ALA A C 1
ATOM 2331 O O . ALA A 1 289 ? 7.108 -0.508 -15.711 1.00 98.75 289 ALA A O 1
ATOM 2332 N N . ALA A 1 290 ? 5.703 0.451 -17.181 1.00 98.44 290 ALA A N 1
ATOM 2333 C CA . ALA A 1 290 ? 5.467 -0.746 -17.986 1.00 98.44 290 ALA A CA 1
ATOM 2334 C C . ALA A 1 290 ? 5.437 -0.484 -19.503 1.00 98.44 290 ALA A C 1
ATOM 2336 O O . ALA A 1 290 ? 4.815 -1.235 -20.256 1.00 98.44 290 ALA A O 1
ATOM 2337 N N . GLY A 1 291 ? 6.069 0.583 -19.986 1.00 97.94 291 GLY A N 1
ATOM 2338 C CA . GLY A 1 291 ? 6.332 0.768 -21.413 1.00 97.94 291 GLY A CA 1
ATOM 2339 C C . GLY A 1 291 ? 7.217 -0.353 -21.963 1.00 97.94 291 GLY A C 1
ATOM 2340 O O . GLY A 1 291 ? 8.147 -0.806 -21.298 1.00 97.94 291 GLY A O 1
ATOM 2341 N N . LYS A 1 292 ? 6.920 -0.809 -23.180 1.00 95.62 292 LYS A N 1
ATOM 2342 C CA . LYS A 1 292 ? 7.654 -1.869 -23.883 1.00 95.62 292 LYS A CA 1
ATOM 2343 C C . LYS A 1 292 ? 9.120 -1.498 -24.131 1.00 95.62 292 LYS A C 1
ATOM 2345 O O . LYS A 1 292 ? 9.962 -2.389 -24.174 1.00 95.62 292 LYS A O 1
ATOM 2350 N N . ILE A 1 293 ? 9.408 -0.213 -24.341 1.00 91.56 293 ILE A N 1
ATOM 2351 C CA . ILE A 1 293 ? 10.736 0.284 -24.723 1.00 91.56 293 ILE A CA 1
ATOM 2352 C C . ILE A 1 293 ? 11.392 0.985 -23.532 1.00 91.56 293 ILE A C 1
ATOM 2354 O O . ILE A 1 293 ? 12.527 0.670 -23.181 1.00 91.56 293 ILE A O 1
ATOM 2358 N N . SER A 1 294 ? 10.674 1.923 -22.907 1.00 94.62 294 SER A N 1
ATOM 2359 C CA . SER A 1 294 ? 11.238 2.823 -21.886 1.00 94.62 294 SER A CA 1
ATOM 2360 C C . SER A 1 294 ? 10.782 2.513 -20.451 1.00 94.62 294 SER A C 1
ATOM 2362 O O . SER A 1 294 ? 11.099 3.280 -19.536 1.00 94.62 294 SER A O 1
ATOM 2364 N N . GLY A 1 295 ? 10.035 1.424 -20.242 1.00 97.25 295 GLY A N 1
ATOM 2365 C CA . GLY A 1 295 ? 9.507 1.022 -18.937 1.00 97.25 295 GLY A CA 1
ATOM 2366 C C . GLY A 1 295 ? 10.304 -0.088 -18.259 1.00 97.25 295 GLY A C 1
ATOM 2367 O O . GLY A 1 295 ? 11.038 -0.832 -18.903 1.00 97.25 295 GLY A O 1
ATOM 2368 N N . ALA A 1 296 ? 10.135 -0.216 -16.943 1.00 98.31 296 ALA A N 1
ATOM 2369 C CA . ALA A 1 296 ? 10.809 -1.256 -16.164 1.00 98.31 296 ALA A CA 1
ATOM 2370 C C . ALA A 1 296 ? 10.177 -2.654 -16.326 1.00 98.31 296 ALA A C 1
ATOM 2372 O O . ALA A 1 296 ? 10.895 -3.649 -16.325 1.00 98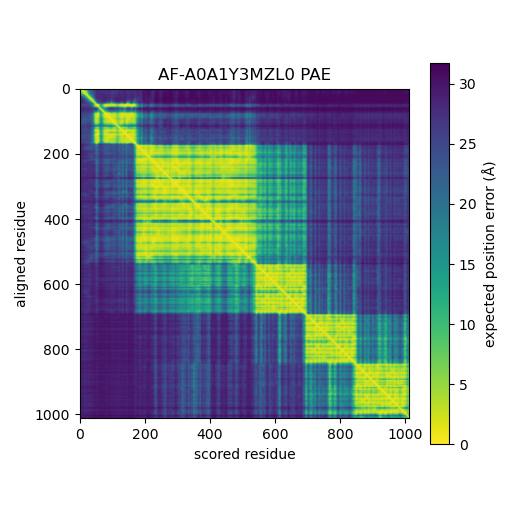.31 296 ALA A O 1
ATOM 2373 N N . ALA A 1 297 ? 8.852 -2.747 -16.488 1.00 98.31 297 ALA A N 1
ATOM 2374 C CA . ALA A 1 297 ? 8.121 -4.016 -16.594 1.00 98.31 297 ALA A CA 1
ATOM 2375 C C . ALA A 1 297 ? 7.294 -4.113 -17.884 1.00 98.31 297 ALA A C 1
ATOM 2377 O O . ALA A 1 297 ? 6.067 -4.003 -17.873 1.00 98.31 297 ALA A O 1
ATOM 2378 N N . GLY A 1 298 ? 7.968 -4.319 -19.018 1.00 97.88 298 GLY A N 1
ATOM 2379 C CA . GLY A 1 298 ? 7.341 -4.302 -20.345 1.00 97.88 298 GLY A CA 1
ATOM 2380 C C . GLY A 1 298 ? 6.221 -5.332 -20.579 1.00 97.88 298 GLY A C 1
ATOM 2381 O O . GLY A 1 298 ? 5.433 -5.142 -21.506 1.00 97.88 298 GLY A O 1
ATOM 2382 N N . LYS A 1 299 ? 6.111 -6.388 -19.756 1.00 98.25 299 LYS A N 1
ATOM 2383 C CA . LYS A 1 299 ? 5.067 -7.432 -19.840 1.00 98.25 299 LYS A CA 1
ATOM 2384 C C . LYS A 1 299 ? 3.975 -7.318 -18.767 1.00 98.25 299 LYS A C 1
ATOM 2386 O O . LYS A 1 299 ? 3.054 -8.130 -18.759 1.00 98.25 299 LYS A O 1
ATOM 2391 N N . ALA A 1 300 ? 4.036 -6.325 -17.876 1.00 98.56 300 ALA A N 1
ATOM 2392 C CA . ALA A 1 300 ? 2.985 -6.111 -16.880 1.00 98.56 300 ALA A CA 1
ATOM 2393 C C . ALA A 1 300 ? 1.675 -5.629 -17.514 1.00 98.56 300 ALA A C 1
ATOM 2395 O O . ALA A 1 300 ? 1.686 -4.836 -18.463 1.00 98.56 300 ALA A O 1
ATOM 2396 N N . ASN A 1 301 ? 0.543 -6.062 -16.960 1.00 98.38 301 ASN A N 1
ATOM 2397 C CA . ASN A 1 301 ? -0.755 -5.516 -17.333 1.00 98.38 301 ASN A CA 1
ATOM 2398 C C . ASN A 1 301 ? -0.880 -4.086 -16.787 1.00 98.38 301 ASN A C 1
ATOM 2400 O O . ASN A 1 301 ? -0.464 -3.809 -15.663 1.00 98.38 301 ASN A O 1
ATOM 2404 N N . VAL A 1 302 ? -1.483 -3.182 -17.557 1.00 98.44 302 VAL A N 1
ATOM 2405 C CA . VAL A 1 302 ? -1.657 -1.775 -17.175 1.00 98.44 302 VAL A CA 1
ATOM 2406 C C . VAL A 1 302 ? -3.129 -1.393 -17.241 1.00 98.44 302 VAL A C 1
ATOM 2408 O O . VAL A 1 302 ? -3.759 -1.451 -18.301 1.00 98.44 302 VAL A O 1
ATOM 2411 N N . TYR A 1 303 ? -3.663 -0.950 -16.108 1.00 98.00 303 TYR A N 1
ATOM 2412 C CA . TYR A 1 303 ? -5.037 -0.487 -15.968 1.00 98.00 303 TYR A CA 1
ATOM 2413 C C . TYR A 1 303 ? -5.049 0.994 -15.587 1.00 98.00 303 TYR A C 1
ATOM 2415 O O . TYR A 1 303 ? -4.731 1.365 -14.458 1.00 98.00 303 TYR A O 1
ATOM 2423 N N . GLY A 1 304 ? -5.420 1.849 -16.539 1.00 97.44 304 GLY A N 1
ATOM 2424 C CA . GLY A 1 304 ? -5.585 3.283 -16.316 1.00 97.44 304 GLY A CA 1
ATOM 2425 C C . GLY A 1 304 ? -6.941 3.598 -15.684 1.00 97.44 304 GLY A C 1
ATOM 2426 O O . GLY A 1 304 ? -7.985 3.299 -16.268 1.00 97.44 304 GLY A O 1
ATOM 2427 N N . VAL A 1 305 ? -6.928 4.216 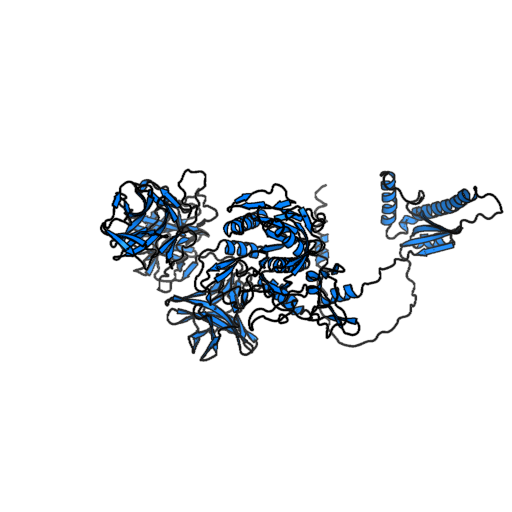-14.507 1.00 97.00 305 VAL A N 1
ATOM 2428 C CA . VAL A 1 305 ? -8.099 4.767 -13.817 1.00 97.00 305 VAL A CA 1
ATOM 2429 C C . VAL A 1 305 ? -8.076 6.278 -14.008 1.00 97.00 305 VAL A C 1
ATOM 2431 O O . VAL A 1 305 ? -7.191 6.962 -13.490 1.00 97.00 305 VAL A O 1
ATOM 2434 N N . LEU A 1 306 ? -9.022 6.793 -14.792 1.00 94.81 306 LEU A N 1
ATOM 2435 C CA . LEU A 1 306 ? -9.072 8.211 -15.132 1.00 94.81 306 LEU A CA 1
ATOM 2436 C C . LEU A 1 306 ? -9.723 9.002 -13.996 1.00 94.81 306 LEU A C 1
ATOM 2438 O O . LEU A 1 306 ? -10.875 8.751 -13.667 1.00 94.81 306 LEU A O 1
ATOM 2442 N N . PHE A 1 307 ? -9.024 9.979 -13.432 1.00 92.69 307 PHE A N 1
ATOM 2443 C CA . PHE A 1 307 ? -9.602 10.943 -12.494 1.00 92.69 307 PHE A CA 1
ATOM 2444 C C . PHE A 1 307 ? -9.841 12.270 -13.188 1.00 92.69 307 PHE A C 1
ATOM 2446 O O . PHE A 1 307 ? -8.971 12.752 -13.908 1.00 92.69 307 PHE A O 1
ATOM 2453 N N . ASP A 1 308 ? -10.993 12.890 -12.957 1.00 86.19 308 ASP A N 1
ATOM 2454 C CA . ASP A 1 308 ? -11.217 14.285 -13.337 1.00 86.19 308 ASP A CA 1
ATOM 2455 C C . ASP A 1 308 ? -10.462 15.257 -12.411 1.00 86.19 308 ASP A C 1
ATOM 2457 O O . ASP A 1 308 ? -9.891 16.245 -12.880 1.00 86.19 308 ASP A O 1
ATOM 2461 N N . GLU A 1 309 ? -10.383 14.909 -11.126 1.00 86.81 309 GLU A N 1
ATOM 2462 C CA . GLU A 1 309 ? -9.622 15.581 -10.078 1.00 86.81 309 GLU A CA 1
ATOM 2463 C C . GLU A 1 309 ? -9.000 14.572 -9.093 1.00 86.81 309 GLU A C 1
ATOM 2465 O O . GLU A 1 309 ? -9.573 13.522 -8.780 1.00 86.81 309 GLU A O 1
ATOM 2470 N N . TYR A 1 310 ? -7.818 14.905 -8.562 1.00 89.81 310 TYR A N 1
ATOM 2471 C CA . TYR A 1 310 ? -7.135 14.137 -7.518 1.00 89.81 310 TYR A CA 1
ATOM 2472 C C . TYR A 1 310 ? -7.774 14.380 -6.138 1.00 89.81 310 TYR A C 1
ATOM 2474 O O . TYR A 1 310 ? -7.200 15.064 -5.292 1.00 89.81 310 TYR A O 1
ATOM 2482 N N . SER A 1 311 ? -8.966 13.825 -5.907 1.00 85.94 311 SER A N 1
ATOM 2483 C CA . SER A 1 311 ? -9.707 13.958 -4.644 1.00 85.94 311 SER A CA 1
ATOM 2484 C C . SER A 1 311 ? -9.760 12.649 -3.846 1.00 85.94 311 SER A C 1
ATOM 2486 O O . SER A 1 311 ? -9.699 11.549 -4.403 1.00 85.94 311 SER A O 1
ATOM 2488 N N . ALA A 1 312 ? -9.904 12.757 -2.520 1.00 82.88 312 ALA A N 1
ATOM 2489 C CA . ALA A 1 312 ? -10.068 11.596 -1.641 1.00 82.88 312 ALA A CA 1
ATOM 2490 C C . ALA A 1 312 ? -11.333 10.790 -1.991 1.00 82.88 312 ALA A C 1
ATOM 2492 O O . ALA A 1 312 ? -11.282 9.564 -2.056 1.00 82.88 312 ALA A O 1
ATOM 2493 N N . ALA A 1 313 ? -12.441 11.473 -2.307 1.00 80.38 313 ALA A N 1
ATOM 2494 C CA . ALA A 1 313 ? -13.696 10.838 -2.711 1.00 80.38 313 ALA A CA 1
ATOM 2495 C C . ALA A 1 313 ? -13.534 9.985 -3.982 1.00 80.38 313 ALA A C 1
ATOM 2497 O O . ALA A 1 313 ? -13.949 8.825 -4.003 1.00 80.38 313 ALA A O 1
ATOM 2498 N N . ASN A 1 314 ? -12.870 10.522 -5.015 1.00 87.62 314 ASN A N 1
ATOM 2499 C CA . ASN A 1 314 ? -12.593 9.779 -6.247 1.00 87.62 314 ASN A CA 1
ATOM 2500 C C . ASN A 1 314 ? -11.720 8.549 -5.975 1.00 87.62 314 ASN A C 1
ATOM 2502 O O . ASN A 1 314 ? -11.990 7.462 -6.491 1.00 87.62 314 ASN A O 1
ATOM 2506 N N . LYS A 1 315 ? -10.696 8.697 -5.128 1.00 91.75 315 LYS A N 1
ATOM 2507 C CA . LYS A 1 315 ? -9.806 7.591 -4.777 1.00 91.75 315 LYS A CA 1
ATOM 2508 C C . LYS A 1 315 ? -10.534 6.480 -4.024 1.00 91.75 315 LYS A C 1
ATOM 2510 O O . LYS A 1 315 ? -10.420 5.322 -4.417 1.00 91.75 315 LYS A O 1
ATOM 2515 N N . VAL A 1 316 ? -11.327 6.820 -3.008 1.00 85.69 316 VAL A N 1
ATOM 2516 C CA . VAL A 1 316 ? -12.132 5.855 -2.240 1.00 85.69 316 VAL A CA 1
ATOM 2517 C C . VAL A 1 316 ? -13.113 5.107 -3.149 1.00 85.69 316 VAL A C 1
ATOM 2519 O O . VAL A 1 316 ? -13.149 3.877 -3.116 1.00 85.69 316 VAL A O 1
ATOM 2522 N N . ALA A 1 317 ? -13.845 5.814 -4.018 1.00 85.44 317 ALA A N 1
ATOM 2523 C CA . ALA A 1 317 ? -14.777 5.189 -4.960 1.00 85.44 317 ALA A CA 1
ATOM 2524 C C . ALA A 1 317 ? -14.070 4.222 -5.929 1.00 85.44 317 ALA A C 1
ATOM 2526 O O . ALA A 1 317 ? -14.549 3.111 -6.172 1.00 85.44 317 ALA A O 1
ATOM 2527 N N . ALA A 1 318 ? -12.902 4.616 -6.447 1.00 93.81 318 ALA A N 1
ATOM 2528 C CA . ALA A 1 318 ? -12.107 3.780 -7.338 1.00 93.81 318 ALA A CA 1
ATOM 2529 C C . ALA A 1 318 ? -11.589 2.514 -6.643 1.00 93.81 318 ALA A C 1
ATOM 2531 O O . ALA A 1 318 ? -11.724 1.413 -7.180 1.00 93.81 318 ALA A O 1
ATOM 2532 N N . LEU A 1 319 ? -11.008 2.668 -5.448 1.00 92.44 319 LEU A N 1
ATOM 2533 C CA . LEU A 1 319 ? -10.449 1.563 -4.671 1.00 92.44 319 LEU A CA 1
ATOM 2534 C C . LEU A 1 319 ? -11.532 0.564 -4.260 1.00 92.44 319 LEU A C 1
ATOM 2536 O O . LEU A 1 319 ? -11.318 -0.640 -4.395 1.00 92.44 319 LEU A O 1
ATOM 2540 N N . GLN A 1 320 ? -12.706 1.043 -3.836 1.00 88.88 320 GLN A N 1
ATOM 2541 C CA . GLN A 1 320 ? -13.852 0.187 -3.521 1.00 88.88 320 GLN A CA 1
ATOM 2542 C C . GLN A 1 320 ? -14.283 -0.634 -4.747 1.00 88.88 320 GLN A C 1
ATOM 2544 O O . GLN A 1 320 ? -14.412 -1.853 -4.654 1.00 88.88 320 GLN A O 1
ATOM 2549 N N . TYR A 1 321 ? -14.433 -0.003 -5.916 1.00 89.81 321 TYR A N 1
ATOM 2550 C CA . TYR A 1 321 ? -14.821 -0.725 -7.131 1.00 89.81 321 TYR A CA 1
ATOM 2551 C C . TYR A 1 321 ? -13.779 -1.763 -7.559 1.00 89.81 321 TYR A C 1
ATOM 2553 O O . TYR A 1 321 ? -14.143 -2.882 -7.924 1.00 89.81 321 TYR A O 1
ATOM 2561 N N . ILE A 1 322 ? -12.489 -1.413 -7.501 1.00 94.81 322 ILE A N 1
ATOM 2562 C CA . ILE A 1 322 ? -11.400 -2.338 -7.838 1.00 94.81 322 ILE A CA 1
ATOM 2563 C C . ILE A 1 322 ? -11.404 -3.536 -6.884 1.00 94.81 322 ILE A C 1
ATOM 2565 O O . ILE A 1 322 ? -11.339 -4.672 -7.355 1.00 94.81 322 ILE A O 1
ATOM 2569 N N . LYS A 1 323 ? -11.543 -3.297 -5.573 1.00 89.69 323 LYS A N 1
ATOM 2570 C CA . LYS A 1 323 ? -11.622 -4.339 -4.537 1.00 89.69 323 LYS A CA 1
ATOM 2571 C C . LYS A 1 323 ? -12.715 -5.363 -4.825 1.00 89.69 323 LYS A C 1
ATOM 2573 O O . LYS A 1 323 ? -12.464 -6.560 -4.691 1.00 89.69 323 LYS A O 1
ATOM 2578 N N . ASP A 1 324 ? -13.892 -4.890 -5.220 1.00 83.75 324 ASP A N 1
ATOM 2579 C CA . ASP A 1 324 ? -15.069 -5.741 -5.391 1.00 83.75 324 ASP A CA 1
ATOM 2580 C C . ASP A 1 324 ? -15.116 -6.426 -6.766 1.00 83.75 324 ASP A C 1
ATOM 2582 O O . ASP A 1 324 ? -15.693 -7.504 -6.887 1.00 83.75 324 ASP A O 1
ATOM 2586 N N . ASN A 1 325 ? -14.526 -5.817 -7.805 1.00 87.50 325 ASN A N 1
ATOM 2587 C CA . ASN A 1 325 ? -14.782 -6.226 -9.195 1.00 87.50 325 ASN A CA 1
ATOM 2588 C C . ASN A 1 325 ? -13.538 -6.544 -10.033 1.00 87.50 325 ASN A C 1
ATOM 2590 O O . ASN A 1 325 ? -13.667 -7.240 -11.039 1.00 87.50 325 ASN A O 1
ATOM 2594 N N . LEU A 1 326 ? -12.361 -6.004 -9.697 1.00 89.00 326 LEU A N 1
ATOM 2595 C CA . LEU A 1 326 ? -11.172 -6.082 -10.562 1.00 89.00 326 LEU A CA 1
ATOM 2596 C C . LEU A 1 326 ? -9.977 -6.791 -9.924 1.00 89.00 326 LEU A C 1
ATOM 2598 O O . LEU A 1 326 ? -9.087 -7.217 -10.656 1.00 89.00 326 LEU A O 1
ATOM 2602 N N . ILE A 1 327 ? -9.947 -6.953 -8.600 1.00 86.75 327 ILE A N 1
ATOM 2603 C CA . ILE A 1 327 ? -8.940 -7.802 -7.962 1.00 86.75 327 ILE A CA 1
ATOM 2604 C C . ILE A 1 327 ? -9.200 -9.264 -8.325 1.00 86.75 327 ILE A C 1
ATOM 2606 O O . ILE A 1 327 ? -10.264 -9.816 -8.045 1.00 86.75 327 ILE A O 1
ATOM 2610 N N . GLY A 1 328 ? -8.201 -9.882 -8.950 1.00 78.44 328 GLY A N 1
ATOM 2611 C CA . GLY A 1 328 ? -8.245 -11.254 -9.438 1.00 78.44 328 GLY A CA 1
ATOM 2612 C C . GLY A 1 328 ? -7.120 -12.130 -8.874 1.00 78.44 328 GLY A C 1
ATOM 2613 O O . GLY A 1 328 ? -6.555 -11.818 -7.828 1.00 78.44 328 GLY A O 1
ATOM 2614 N N . PRO A 1 329 ? -6.787 -13.243 -9.554 1.00 76.44 329 PRO A N 1
ATOM 2615 C CA . PRO A 1 329 ? -5.706 -14.143 -9.139 1.00 76.44 329 PRO A CA 1
ATOM 2616 C C . PRO A 1 329 ? -4.302 -13.555 -9.357 1.00 76.44 329 PRO A C 1
ATOM 2618 O O . PRO A 1 329 ? -3.330 -14.064 -8.799 1.00 76.44 329 PRO A O 1
ATOM 2621 N N . ASN A 1 330 ? -4.188 -12.511 -10.180 1.00 82.88 330 ASN A N 1
ATOM 2622 C CA . ASN A 1 330 ? -2.935 -11.816 -10.446 1.00 82.88 330 ASN A CA 1
ATOM 2623 C C . ASN A 1 330 ? -2.490 -11.005 -9.224 1.00 82.88 330 ASN A C 1
ATOM 2625 O O . ASN A 1 330 ? -3.305 -10.519 -8.440 1.00 82.88 330 ASN A O 1
ATOM 2629 N N . LYS A 1 331 ? -1.177 -10.796 -9.099 1.00 92.25 331 LYS A N 1
ATOM 2630 C CA . LYS A 1 331 ? -0.639 -9.830 -8.135 1.00 92.25 331 LYS A CA 1
ATOM 2631 C C . LYS A 1 331 ? -0.996 -8.419 -8.586 1.00 92.25 331 LYS A C 1
ATOM 2633 O O . LYS A 1 331 ? -0.900 -8.131 -9.775 1.00 92.25 331 LYS A O 1
ATOM 2638 N N . ALA A 1 332 ? -1.358 -7.547 -7.650 1.00 95.81 332 ALA A N 1
ATOM 2639 C CA . ALA A 1 332 ? -1.782 -6.188 -7.962 1.00 95.81 332 ALA A CA 1
ATOM 2640 C C . ALA A 1 332 ? -0.814 -5.145 -7.388 1.00 95.81 332 ALA A C 1
ATOM 2642 O O . ALA A 1 332 ? -0.393 -5.227 -6.236 1.00 95.81 332 ALA A O 1
ATOM 2643 N N . ILE A 1 333 ? -0.493 -4.136 -8.188 1.00 98.44 333 ILE A N 1
ATOM 2644 C CA . ILE A 1 333 ? 0.268 -2.955 -7.796 1.00 98.44 333 ILE A CA 1
ATOM 2645 C C . ILE A 1 333 ? -0.588 -1.722 -8.058 1.00 98.44 333 ILE A C 1
ATOM 2647 O O . ILE A 1 333 ? -1.226 -1.604 -9.100 1.00 98.44 333 ILE A O 1
ATOM 2651 N N . PHE A 1 334 ? -0.574 -0.781 -7.124 1.00 98.56 334 PHE A N 1
ATOM 2652 C CA . PHE A 1 334 ? -1.285 0.487 -7.217 1.00 98.56 334 PHE A CA 1
ATOM 2653 C C . PHE A 1 334 ? -0.267 1.618 -7.146 1.00 98.56 334 PHE A C 1
ATOM 2655 O O . PHE A 1 334 ? 0.543 1.656 -6.223 1.00 98.56 334 PHE A O 1
ATOM 2662 N N . ASN A 1 335 ? -0.296 2.543 -8.102 1.00 98.69 335 ASN A N 1
ATOM 2663 C CA . ASN A 1 335 ? 0.633 3.670 -8.131 1.00 98.69 335 ASN A CA 1
ATOM 2664 C C . ASN A 1 335 ? -0.112 5.012 -8.148 1.00 98.69 335 ASN A C 1
ATOM 2666 O O . ASN A 1 335 ? -0.855 5.317 -9.088 1.00 98.69 335 ASN A O 1
ATOM 2670 N N . PHE A 1 336 ? 0.161 5.833 -7.135 1.00 98.19 336 PHE A N 1
ATOM 2671 C CA . PHE A 1 336 ? -0.327 7.202 -6.993 1.00 98.19 336 PHE A CA 1
ATOM 2672 C C . PHE A 1 336 ? 0.798 8.203 -7.287 1.00 98.19 336 PHE A C 1
ATOM 2674 O O . PHE A 1 336 ? 1.538 8.634 -6.402 1.00 98.19 336 PHE A O 1
ATOM 2681 N N . SER A 1 337 ? 0.911 8.624 -8.546 1.00 97.38 337 SER A N 1
ATOM 2682 C CA . SER A 1 337 ? 1.873 9.649 -8.991 1.00 97.38 337 SER A CA 1
ATOM 2683 C C . SER A 1 337 ? 1.427 11.087 -8.668 1.00 97.38 337 SER A C 1
ATOM 2685 O O . SER A 1 337 ? 1.741 12.023 -9.404 1.00 97.38 337 SER A O 1
ATOM 2687 N N . HIS A 1 338 ? 0.661 11.261 -7.592 1.00 94.69 338 HIS A N 1
ATOM 2688 C CA . HIS A 1 338 ? 0.073 12.522 -7.154 1.00 94.69 338 HIS A CA 1
ATOM 2689 C C . HIS A 1 338 ? -0.019 12.569 -5.624 1.00 94.69 338 HIS A C 1
ATOM 2691 O O . HIS A 1 338 ? -0.038 11.536 -4.954 1.00 94.69 338 HIS A O 1
ATOM 2697 N N . GLY A 1 339 ? -0.119 13.773 -5.065 1.00 93.69 339 GLY A N 1
ATOM 2698 C CA . GLY A 1 339 ? -0.303 13.971 -3.634 1.00 93.69 339 GLY A CA 1
ATOM 2699 C C . GLY A 1 339 ? -0.379 15.442 -3.246 1.00 93.69 339 GLY A C 1
ATOM 2700 O O . GLY A 1 339 ? -0.213 16.331 -4.084 1.00 93.69 339 GLY A O 1
ATOM 2701 N N . ASN A 1 340 ? -0.649 15.699 -1.970 1.00 93.38 340 ASN A N 1
ATOM 2702 C CA . ASN A 1 340 ? -0.688 17.048 -1.415 1.00 93.38 340 ASN A CA 1
ATOM 2703 C C . ASN A 1 340 ? -0.347 17.047 0.084 1.00 93.38 340 ASN A C 1
ATOM 2705 O O . ASN A 1 340 ? -0.496 16.035 0.774 1.00 93.38 340 ASN A O 1
ATOM 2709 N N . PHE A 1 341 ? 0.080 18.198 0.603 1.00 93.12 341 PHE A N 1
ATOM 2710 C CA . PHE A 1 341 ? 0.218 18.407 2.039 1.00 93.12 341 PHE A CA 1
ATOM 2711 C C . PHE A 1 341 ? -1.150 18.609 2.687 1.00 93.12 341 PHE A C 1
ATOM 2713 O O . PHE A 1 341 ? -1.888 19.523 2.323 1.00 93.12 341 PHE A O 1
ATOM 2720 N N . ILE A 1 342 ? -1.433 17.813 3.712 1.00 88.06 342 ILE A N 1
ATOM 2721 C CA . ILE A 1 342 ? -2.585 17.989 4.595 1.00 88.06 342 ILE A CA 1
ATOM 2722 C C . ILE A 1 342 ? -2.120 18.334 6.004 1.00 88.06 342 ILE A C 1
ATOM 2724 O O . ILE A 1 342 ? -0.990 18.027 6.393 1.00 88.06 342 ILE A O 1
ATOM 2728 N N . GLU A 1 343 ? -2.994 18.956 6.784 1.00 85.81 343 GLU A N 1
ATOM 2729 C CA . GLU A 1 343 ? -2.735 19.165 8.203 1.00 85.81 343 GLU A CA 1
ATOM 2730 C C . GLU A 1 343 ? -2.636 17.824 8.944 1.00 85.81 343 GLU A C 1
ATOM 2732 O O . GLU A 1 343 ? -3.276 16.839 8.587 1.00 85.81 343 GLU A O 1
ATOM 2737 N N . TYR A 1 344 ? -1.785 17.785 9.962 1.00 75.69 344 TYR A N 1
ATOM 2738 C CA . TYR A 1 344 ? -1.396 16.575 10.673 1.00 75.69 344 TYR A CA 1
ATOM 2739 C C . TYR A 1 344 ? -1.207 16.878 12.159 1.00 75.69 344 TYR A C 1
ATOM 2741 O O . TYR A 1 344 ? -0.366 17.713 12.513 1.00 75.69 344 TYR A O 1
ATOM 2749 N N . ASP A 1 345 ? -1.939 16.174 13.024 1.00 69.44 345 ASP A N 1
ATOM 2750 C CA . ASP A 1 345 ? -1.642 16.098 14.454 1.00 69.44 345 ASP A CA 1
ATOM 2751 C C . ASP A 1 345 ? -1.160 14.678 14.812 1.00 69.44 345 ASP A C 1
ATOM 2753 O O . ASP A 1 345 ? -1.930 13.727 14.700 1.00 69.44 345 ASP A O 1
ATOM 2757 N N . PRO A 1 346 ? 0.097 14.501 15.263 1.00 54.88 346 PRO A N 1
ATOM 2758 C CA . PRO A 1 346 ? 0.622 13.198 15.684 1.00 54.88 346 PRO A CA 1
ATOM 2759 C C . PRO A 1 346 ? -0.107 12.563 16.875 1.00 54.88 346 PRO A C 1
ATOM 2761 O O . PRO A 1 346 ? 0.154 11.402 17.174 1.00 54.88 346 PRO A O 1
ATOM 2764 N N . ASN A 1 347 ? -0.945 13.319 17.591 1.00 48.56 347 ASN A N 1
ATOM 2765 C CA . ASN A 1 347 ? -1.701 12.830 18.745 1.00 48.56 347 ASN A CA 1
ATOM 2766 C C . ASN A 1 347 ? -3.169 12.526 18.409 1.00 48.56 347 ASN A C 1
ATOM 2768 O O . ASN A 1 347 ? -3.911 12.101 19.293 1.00 48.56 347 ASN A O 1
ATOM 2772 N N . GLU A 1 348 ? -3.605 12.801 17.180 1.00 48.34 348 GLU A N 1
ATOM 2773 C CA . GLU A 1 348 ? -4.972 12.553 16.734 1.00 48.34 348 GLU A CA 1
ATOM 2774 C C . GLU A 1 348 ? -5.086 11.111 16.235 1.00 48.34 348 GLU A C 1
ATOM 2776 O O . GLU A 1 348 ? -4.492 10.732 15.225 1.00 48.34 348 GLU A O 1
ATOM 2781 N N . ILE A 1 349 ? -5.847 10.294 16.965 1.00 43.81 349 ILE A N 1
ATOM 2782 C CA . ILE A 1 349 ? -6.278 8.981 16.490 1.00 43.81 349 ILE A CA 1
ATOM 2783 C C . ILE A 1 349 ? -7.438 9.245 15.531 1.00 43.81 349 ILE A C 1
ATOM 2785 O O . ILE A 1 349 ? -8.463 9.802 15.919 1.00 43.81 349 ILE A O 1
ATOM 2789 N N . THR A 1 350 ? -7.247 8.919 14.254 1.00 43.34 350 THR A N 1
ATOM 2790 C CA . THR A 1 350 ? -8.319 9.027 13.262 1.00 43.34 350 THR A CA 1
ATOM 2791 C C . THR A 1 350 ? -9.238 7.824 13.440 1.00 43.34 350 THR A C 1
ATOM 2793 O O . THR A 1 350 ? -8.840 6.708 13.130 1.00 43.34 350 THR A O 1
ATOM 2796 N N . ASP A 1 351 ? -10.445 8.047 13.966 1.00 36.78 351 ASP A N 1
ATOM 2797 C CA . ASP A 1 351 ? -11.376 6.954 14.290 1.00 36.78 351 ASP A CA 1
ATOM 2798 C C . ASP A 1 351 ? -11.873 6.187 13.049 1.00 36.78 351 ASP A C 1
ATOM 2800 O O . ASP A 1 351 ? -12.190 5.008 13.156 1.00 36.78 351 ASP A O 1
ATOM 2804 N N . TYR A 1 352 ? -11.939 6.848 11.882 1.00 47.53 352 TYR A N 1
ATOM 2805 C CA . TYR A 1 352 ? -12.365 6.257 10.606 1.00 47.53 352 TYR A CA 1
ATOM 2806 C C . TYR A 1 352 ? -11.622 6.903 9.433 1.00 47.53 352 TYR A C 1
ATOM 2808 O O . TYR A 1 352 ? -11.757 8.107 9.199 1.00 47.53 352 TYR A O 1
ATOM 2816 N N . ASP A 1 353 ? -10.881 6.099 8.674 1.00 64.94 353 ASP A N 1
ATOM 2817 C CA . ASP A 1 353 ? -10.229 6.495 7.423 1.00 64.94 353 ASP A CA 1
ATOM 2818 C C . ASP A 1 353 ? -10.533 5.431 6.361 1.00 64.94 353 ASP A C 1
ATOM 2820 O O . ASP A 1 353 ? -9.913 4.369 6.297 1.00 64.94 353 ASP A O 1
ATOM 2824 N N . ARG A 1 354 ? -11.534 5.709 5.519 1.00 71.50 354 ARG A N 1
ATOM 2825 C CA . ARG A 1 354 ? -11.997 4.748 4.511 1.00 71.50 354 ARG A CA 1
ATOM 2826 C C . ARG A 1 354 ? -10.945 4.486 3.429 1.00 71.50 354 ARG A C 1
ATOM 2828 O O . ARG A 1 354 ? -10.921 3.393 2.869 1.00 71.50 354 ARG A O 1
ATOM 2835 N N . GLU A 1 355 ? -10.082 5.460 3.121 1.00 76.44 355 GLU A N 1
ATOM 2836 C CA . GLU A 1 355 ? -8.972 5.246 2.183 1.00 76.44 355 GLU A CA 1
ATOM 2837 C C . GLU A 1 355 ? -7.994 4.224 2.775 1.00 76.44 355 GLU A C 1
ATOM 2839 O O . GLU A 1 355 ? -7.646 3.248 2.107 1.00 76.44 355 GLU A O 1
ATOM 2844 N N . TYR A 1 356 ? -7.628 4.405 4.044 1.00 70.12 356 TYR A N 1
ATOM 2845 C CA . TYR A 1 356 ? -6.783 3.478 4.793 1.00 70.12 356 TYR A CA 1
ATOM 2846 C C . TYR A 1 356 ? -7.383 2.066 4.886 1.00 70.12 356 TYR A C 1
ATOM 2848 O O . TYR A 1 356 ? -6.712 1.090 4.551 1.00 70.12 356 TYR A O 1
ATOM 2856 N N . GLU A 1 357 ? -8.657 1.937 5.267 1.00 68.62 357 GLU A N 1
ATOM 2857 C CA . GLU A 1 357 ? -9.354 0.641 5.349 1.00 68.62 357 GLU A CA 1
ATOM 2858 C C . GLU A 1 357 ? -9.335 -0.113 4.011 1.00 68.62 357 GLU A C 1
ATOM 2860 O O . GLU A 1 357 ? -9.097 -1.326 3.964 1.00 68.62 357 GLU A O 1
ATOM 2865 N N . LEU A 1 358 ? -9.557 0.602 2.903 1.00 77.69 358 LEU A N 1
ATOM 2866 C CA . LEU A 1 358 ? -9.534 0.022 1.562 1.00 77.69 358 LEU A CA 1
ATOM 2867 C C . LEU A 1 358 ? -8.131 -0.414 1.147 1.00 77.69 358 LEU A C 1
ATOM 2869 O O . LEU A 1 358 ? -7.980 -1.517 0.619 1.00 77.69 358 LEU A O 1
ATOM 2873 N N . ILE A 1 359 ? -7.114 0.411 1.407 1.00 81.88 359 ILE A N 1
ATOM 2874 C CA . ILE A 1 359 ? -5.709 0.060 1.161 1.00 81.88 359 ILE A CA 1
ATOM 2875 C C . ILE A 1 359 ? -5.334 -1.192 1.956 1.00 81.88 359 ILE A C 1
ATOM 2877 O O . ILE A 1 359 ? -4.749 -2.116 1.387 1.00 81.88 359 ILE A O 1
ATOM 2881 N N . ASN A 1 360 ? -5.716 -1.269 3.231 1.00 72.12 360 ASN A N 1
ATOM 2882 C CA . ASN A 1 360 ? -5.451 -2.436 4.071 1.00 72.12 360 ASN A CA 1
ATOM 2883 C C . ASN A 1 360 ? -6.137 -3.688 3.523 1.00 72.12 360 ASN A C 1
ATOM 2885 O O . ASN A 1 360 ? -5.473 -4.697 3.302 1.00 72.12 360 ASN A O 1
ATOM 2889 N N . THR A 1 361 ? -7.428 -3.599 3.200 1.00 74.38 361 THR A N 1
ATOM 2890 C CA . THR A 1 361 ? -8.187 -4.738 2.654 1.00 74.38 361 THR A CA 1
ATOM 2891 C C . THR A 1 361 ? -7.598 -5.232 1.326 1.00 74.38 361 THR A C 1
ATOM 2893 O O . THR A 1 361 ? -7.563 -6.430 1.042 1.00 74.38 361 THR A O 1
ATOM 2896 N N . LEU A 1 362 ? -7.127 -4.317 0.477 1.00 83.12 362 LEU A N 1
ATOM 2897 C CA . LEU A 1 362 ? -6.454 -4.661 -0.777 1.00 83.12 362 LEU A CA 1
ATOM 2898 C C . LEU A 1 362 ? -5.063 -5.266 -0.527 1.00 83.12 362 LEU A C 1
ATOM 2900 O O . LEU A 1 362 ? -4.681 -6.219 -1.207 1.00 83.12 362 LEU A O 1
ATOM 2904 N N . THR A 1 363 ? -4.330 -4.771 0.469 1.00 81.19 363 THR A N 1
ATOM 2905 C CA . THR A 1 363 ? -3.025 -5.314 0.883 1.00 81.19 363 THR A CA 1
ATOM 2906 C C . THR A 1 363 ? -3.160 -6.743 1.415 1.00 81.19 363 THR A C 1
ATOM 2908 O O . THR A 1 363 ? -2.357 -7.603 1.064 1.00 81.19 363 THR A O 1
ATOM 2911 N N . GLU A 1 364 ? -4.220 -7.048 2.169 1.00 71.88 364 GLU A N 1
ATOM 2912 C CA . GLU A 1 364 ? -4.551 -8.416 2.609 1.00 71.88 364 GLU A CA 1
ATOM 2913 C C . GLU A 1 364 ? -4.824 -9.366 1.433 1.00 71.88 364 GLU A C 1
ATOM 2915 O O . GLU A 1 364 ? -4.545 -10.563 1.510 1.00 71.88 364 GLU A O 1
ATOM 2920 N N . LYS A 1 365 ? -5.309 -8.833 0.305 1.00 76.56 365 LYS A N 1
ATOM 2921 C CA . LYS A 1 365 ? -5.450 -9.568 -0.964 1.00 76.56 365 LYS A CA 1
ATOM 2922 C C . LYS A 1 365 ? -4.138 -9.648 -1.764 1.00 76.56 365 LYS A C 1
ATOM 2924 O O . LYS A 1 365 ?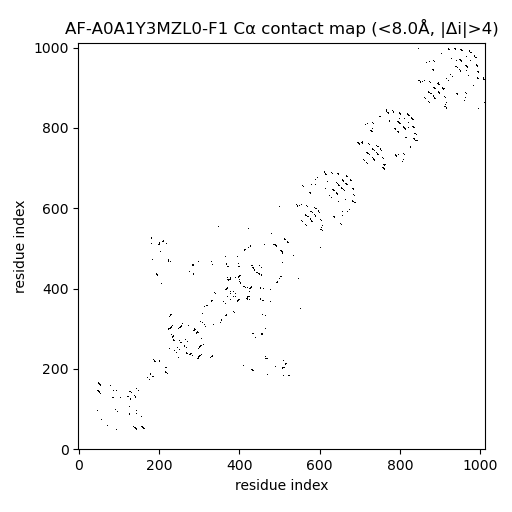 -4.135 -10.177 -2.873 1.00 76.56 365 LYS A O 1
ATOM 2929 N N . GLY A 1 366 ? -3.025 -9.166 -1.209 1.00 80.44 366 GLY A N 1
ATOM 2930 C CA . GLY A 1 366 ? -1.693 -9.209 -1.812 1.00 80.44 366 GLY A CA 1
ATOM 2931 C C . GLY A 1 366 ? -1.368 -8.030 -2.729 1.00 80.44 366 GLY A C 1
ATOM 2932 O O . GLY A 1 366 ? -0.477 -8.163 -3.571 1.00 80.44 366 GLY A O 1
ATOM 2933 N N . ALA A 1 367 ? -2.092 -6.909 -2.615 1.00 92.75 367 ALA A N 1
ATOM 2934 C CA . ALA A 1 367 ? -1.763 -5.686 -3.340 1.00 92.75 367 ALA A CA 1
ATOM 2935 C C . ALA A 1 367 ? -0.594 -4.920 -2.693 1.00 92.75 367 ALA A C 1
ATOM 2937 O O . ALA A 1 367 ? -0.448 -4.913 -1.472 1.00 92.75 367 ALA A O 1
ATOM 2938 N N . ILE A 1 368 ? 0.205 -4.226 -3.507 1.00 95.88 368 ILE A N 1
ATOM 2939 C CA . ILE A 1 368 ? 1.283 -3.335 -3.043 1.00 95.88 368 ILE A CA 1
ATOM 2940 C C . ILE A 1 368 ? 1.046 -1.925 -3.583 1.00 95.88 368 ILE A C 1
ATOM 2942 O O . ILE A 1 368 ? 0.770 -1.745 -4.769 1.00 95.88 368 ILE A O 1
ATOM 2946 N N . PHE A 1 369 ? 1.174 -0.917 -2.722 1.00 98.00 369 PHE A N 1
ATOM 2947 C CA . PHE A 1 369 ? 0.898 0.475 -3.063 1.00 98.00 369 PHE A CA 1
ATOM 2948 C C . PHE A 1 369 ? 2.176 1.309 -3.117 1.00 98.00 369 PHE A C 1
ATOM 2950 O O . PHE A 1 369 ? 3.061 1.166 -2.277 1.00 98.00 369 PHE A O 1
ATOM 2957 N N . PHE A 1 370 ? 2.237 2.231 -4.074 1.00 98.75 370 PHE A N 1
ATOM 2958 C CA . PHE A 1 370 ? 3.316 3.195 -4.258 1.00 98.75 370 PHE A CA 1
ATOM 2959 C C . PHE A 1 370 ? 2.742 4.599 -4.381 1.00 98.75 370 PHE A C 1
ATOM 2961 O O . PHE A 1 370 ? 1.670 4.793 -4.960 1.00 98.75 370 PHE A O 1
ATOM 2968 N N . ALA A 1 371 ? 3.470 5.586 -3.871 1.00 98.50 371 ALA A N 1
ATOM 2969 C CA . ALA A 1 371 ? 3.137 6.983 -4.095 1.00 98.50 371 ALA A CA 1
ATOM 2970 C C . ALA A 1 371 ? 4.380 7.863 -4.242 1.00 98.50 371 ALA A C 1
ATOM 2972 O O . ALA A 1 371 ? 5.444 7.583 -3.684 1.00 98.50 371 ALA A O 1
ATOM 2973 N N . SER A 1 372 ? 4.234 8.953 -4.992 1.00 98.38 372 SER A N 1
ATOM 2974 C CA . SER A 1 372 ? 5.281 9.961 -5.160 1.00 98.38 372 SER A CA 1
ATOM 2975 C C . SER A 1 372 ? 5.442 10.827 -3.908 1.00 98.38 372 SER A C 1
ATOM 2977 O O . SER A 1 372 ? 4.443 11.280 -3.347 1.00 98.38 372 SER A O 1
ATOM 2979 N N . ALA A 1 373 ? 6.682 11.134 -3.515 1.00 98.06 373 ALA A N 1
ATOM 2980 C CA . ALA A 1 373 ? 6.972 11.990 -2.356 1.00 98.06 373 ALA A CA 1
ATOM 2981 C C . ALA A 1 373 ? 6.530 13.454 -2.524 1.00 98.06 373 ALA A C 1
ATOM 2983 O O . ALA A 1 373 ? 6.365 14.153 -1.525 1.00 98.06 373 ALA A O 1
ATOM 2984 N N . GLY A 1 374 ? 6.326 13.918 -3.758 1.00 97.50 374 GLY A N 1
ATOM 2985 C CA . GLY A 1 374 ? 6.010 15.308 -4.081 1.00 97.50 374 GLY A CA 1
ATOM 2986 C C . GLY A 1 374 ? 7.246 16.123 -4.461 1.00 97.50 374 GLY A C 1
ATOM 2987 O O . GLY A 1 374 ? 8.386 15.695 -4.258 1.00 97.50 374 GLY A O 1
ATOM 2988 N N . ASN A 1 375 ? 7.012 17.293 -5.057 1.00 97.25 375 ASN A N 1
ATOM 2989 C CA . ASN A 1 375 ? 8.037 18.099 -5.730 1.00 97.25 375 ASN A CA 1
ATOM 2990 C C . ASN A 1 375 ? 8.175 19.512 -5.120 1.00 97.25 375 ASN A C 1
ATOM 2992 O O . ASN A 1 375 ? 8.437 20.478 -5.836 1.00 97.25 375 ASN A O 1
ATOM 2996 N N . ASP A 1 376 ? 7.953 19.639 -3.810 1.00 95.75 376 ASP A N 1
ATOM 2997 C CA . ASP A 1 376 ? 7.859 20.920 -3.095 1.00 95.75 376 ASP A CA 1
ATOM 2998 C C . ASP A 1 376 ? 9.154 21.303 -2.355 1.00 95.75 376 ASP A C 1
ATOM 3000 O O . ASP A 1 376 ? 9.177 22.287 -1.614 1.00 95.75 376 ASP A O 1
ATOM 3004 N N . SER A 1 377 ? 10.234 20.528 -2.517 1.00 94.94 377 SER A N 1
ATOM 3005 C CA . SER A 1 377 ? 11.499 20.700 -1.785 1.00 94.94 377 SER A CA 1
ATOM 3006 C C . SER A 1 377 ? 11.372 20.608 -0.252 1.00 94.94 377 SER A C 1
ATOM 3008 O O . SER A 1 377 ? 12.216 21.146 0.474 1.00 94.94 377 SER A O 1
ATOM 3010 N N . GLU A 1 378 ? 10.355 19.918 0.270 1.00 93.81 378 GLU A N 1
ATOM 3011 C CA . GLU A 1 378 ? 10.011 19.900 1.698 1.00 93.81 378 GLU A CA 1
ATOM 3012 C C . GLU A 1 378 ? 10.170 18.526 2.366 1.00 93.81 378 GLU A C 1
ATOM 3014 O O . GLU A 1 378 ? 10.354 17.495 1.724 1.00 93.81 378 GLU A O 1
ATOM 3019 N N . TYR A 1 379 ? 10.099 18.502 3.699 1.00 93.69 379 TYR A N 1
ATOM 3020 C CA . TYR A 1 379 ? 9.973 17.246 4.430 1.00 93.69 379 TYR A CA 1
ATOM 3021 C C . TYR A 1 379 ? 8.563 16.676 4.245 1.00 93.69 379 TYR A C 1
ATOM 3023 O O . TYR A 1 379 ? 7.591 17.379 4.528 1.00 93.69 379 TYR A O 1
ATOM 3031 N N . VAL A 1 380 ? 8.444 15.405 3.841 1.00 94.56 380 VAL A N 1
ATOM 3032 C CA . VAL A 1 380 ? 7.135 14.738 3.660 1.00 94.56 380 VAL A CA 1
ATOM 3033 C C . VAL A 1 380 ? 6.319 14.700 4.952 1.00 94.56 380 VAL A C 1
ATOM 3035 O O . VAL A 1 380 ? 5.096 14.671 4.909 1.00 94.56 380 VAL A O 1
ATOM 3038 N N . ILE A 1 381 ? 6.982 14.767 6.110 1.00 90.38 381 ILE A N 1
ATOM 3039 C CA . ILE A 1 381 ? 6.357 15.020 7.408 1.00 90.38 381 ILE A CA 1
ATOM 3040 C C . ILE A 1 381 ? 7.040 16.242 8.010 1.00 90.38 381 ILE A C 1
ATOM 3042 O O . ILE A 1 381 ? 8.222 16.197 8.349 1.00 90.38 381 ILE A O 1
ATOM 3046 N N . ASN A 1 382 ? 6.293 17.330 8.169 1.00 87.62 382 ASN A N 1
ATOM 3047 C CA . ASN A 1 382 ? 6.790 18.570 8.745 1.00 87.62 382 ASN A CA 1
ATOM 3048 C C . ASN A 1 382 ? 6.085 18.832 10.079 1.00 87.62 382 ASN A C 1
ATOM 3050 O O . ASN A 1 382 ? 4.971 19.359 10.120 1.00 87.62 382 ASN A O 1
ATOM 3054 N N . GLU A 1 383 ? 6.746 18.463 11.180 1.00 81.62 383 GLU A N 1
ATOM 3055 C CA . GLU A 1 383 ? 6.185 18.624 12.527 1.00 81.62 383 GLU A CA 1
ATOM 3056 C C . GLU A 1 383 ? 5.962 20.093 12.896 1.00 81.62 383 GLU A C 1
ATOM 3058 O O . GLU A 1 383 ? 4.938 20.431 13.484 1.00 81.62 383 GLU A O 1
ATOM 3063 N N . SER A 1 384 ? 6.888 20.981 12.517 1.00 83.88 384 SER A N 1
ATOM 3064 C CA . SER A 1 384 ? 6.800 22.410 12.837 1.00 83.88 384 SER A CA 1
ATOM 3065 C C . SER A 1 384 ? 5.603 23.078 12.165 1.00 83.88 384 SER A C 1
ATOM 3067 O O . SER A 1 384 ? 4.956 23.930 12.768 1.00 83.88 384 SER A O 1
ATOM 3069 N N . LYS A 1 385 ? 5.288 22.672 10.929 1.00 85.75 385 LYS A N 1
ATOM 3070 C CA . LYS A 1 385 ? 4.112 23.139 10.183 1.00 85.75 385 LYS A CA 1
ATOM 3071 C C . LYS A 1 385 ? 2.859 22.293 10.444 1.00 85.75 385 LYS A C 1
ATOM 3073 O O . LYS A 1 385 ? 1.833 22.583 9.839 1.00 85.75 385 LYS A O 1
ATOM 3078 N N . LYS A 1 386 ? 2.939 21.260 11.297 1.00 85.62 386 LYS A N 1
ATOM 3079 C CA . LYS A 1 386 ? 1.854 20.299 11.565 1.00 85.62 386 LYS A CA 1
ATOM 3080 C C . LYS A 1 386 ? 1.189 19.799 10.281 1.00 85.62 386 LYS A C 1
ATOM 3082 O O . LYS A 1 386 ? -0.021 19.924 10.108 1.00 85.62 386 LYS A O 1
ATOM 3087 N N . ARG A 1 387 ? 1.992 19.291 9.346 1.00 89.44 387 ARG A N 1
ATOM 3088 C CA . ARG A 1 387 ? 1.493 18.769 8.067 1.00 89.44 387 ARG A CA 1
ATOM 3089 C C . ARG A 1 387 ? 2.258 17.543 7.596 1.00 89.44 387 ARG A C 1
ATOM 3091 O O . ARG A 1 387 ? 3.448 17.407 7.892 1.00 89.44 387 ARG A O 1
ATOM 3098 N N . ARG A 1 388 ? 1.590 16.689 6.827 1.00 91.12 388 ARG A N 1
ATOM 3099 C CA . ARG A 1 388 ? 2.185 15.520 6.165 1.00 91.12 388 ARG A CA 1
ATOM 3100 C C . ARG A 1 388 ? 1.720 15.422 4.716 1.00 91.12 388 ARG A C 1
ATOM 3102 O O . ARG A 1 388 ? 0.660 15.940 4.377 1.00 91.12 388 ARG A O 1
ATOM 3109 N N . TYR A 1 389 ? 2.521 14.790 3.869 1.00 93.75 389 TYR A N 1
ATOM 3110 C CA . TYR A 1 389 ? 2.236 14.612 2.451 1.00 93.75 389 TYR A CA 1
ATOM 3111 C C . TYR A 1 389 ? 1.484 13.297 2.224 1.00 93.75 389 TYR A C 1
ATOM 3113 O O . TYR A 1 389 ? 2.006 12.222 2.534 1.00 93.75 389 TYR A O 1
ATOM 3121 N N . LEU A 1 390 ? 0.261 13.370 1.701 1.00 90.88 390 LEU A N 1
ATOM 3122 C CA . LEU A 1 390 ? -0.573 12.205 1.401 1.00 90.88 390 LEU A CA 1
ATOM 3123 C C . LEU A 1 390 ? -0.760 12.012 -0.109 1.00 90.88 390 LEU A C 1
ATOM 3125 O O . LEU A 1 390 ? -0.774 12.999 -0.842 1.00 90.88 390 LEU A O 1
ATOM 3129 N N . PRO A 1 391 ? -0.920 10.760 -0.581 1.00 91.62 391 PRO A N 1
ATOM 3130 C CA . PRO A 1 391 ? -0.994 9.527 0.211 1.00 91.62 391 PRO A CA 1
ATOM 3131 C C . PRO A 1 391 ? 0.379 8.953 0.604 1.00 91.62 391 PRO A C 1
ATOM 3133 O O . PRO A 1 391 ? 0.430 7.968 1.320 1.00 91.62 391 PRO A O 1
ATOM 3136 N N . CYS A 1 392 ? 1.495 9.571 0.198 1.00 93.19 392 CYS A N 1
ATOM 3137 C CA . CYS A 1 392 ? 2.847 9.024 0.403 1.00 93.19 392 CYS A CA 1
ATOM 3138 C C . CYS A 1 392 ? 3.156 8.591 1.838 1.00 93.19 392 CYS A C 1
ATOM 3140 O O . CYS A 1 392 ? 3.789 7.568 2.040 1.00 93.19 392 CYS A O 1
ATOM 3142 N N . THR A 1 393 ? 2.685 9.338 2.835 1.00 88.44 393 THR A N 1
ATOM 3143 C CA . THR A 1 393 ? 2.951 9.024 4.248 1.00 88.44 393 THR A CA 1
ATOM 3144 C C . THR A 1 393 ? 1.876 8.158 4.919 1.00 88.44 393 THR A C 1
ATOM 3146 O O . THR A 1 393 ? 1.922 7.995 6.139 1.00 88.44 393 THR A O 1
ATOM 3149 N N . ASN A 1 394 ? 0.925 7.600 4.158 1.00 83.19 394 ASN A N 1
ATOM 3150 C CA . ASN A 1 394 ? 0.010 6.574 4.665 1.00 83.19 394 ASN A CA 1
ATOM 3151 C C . ASN A 1 394 ? 0.753 5.250 4.890 1.00 83.19 394 ASN A C 1
ATOM 3153 O O . ASN A 1 394 ? 1.730 4.927 4.211 1.00 83.19 394 ASN A O 1
ATOM 3157 N N . GLU A 1 395 ? 0.271 4.455 5.842 1.00 75.38 395 GLU A N 1
ATOM 3158 C CA . GLU A 1 395 ? 0.753 3.083 6.018 1.00 75.38 395 GLU A CA 1
ATOM 3159 C C . GLU A 1 395 ? 0.409 2.222 4.796 1.00 75.38 395 GLU A C 1
ATOM 3161 O O . GLU A 1 395 ? -0.463 2.565 3.998 1.00 75.38 395 GLU A O 1
ATOM 3166 N N . ASN A 1 396 ? 1.111 1.096 4.641 1.00 81.38 396 ASN A N 1
ATOM 3167 C CA . ASN A 1 396 ? 0.968 0.167 3.511 1.00 81.38 396 ASN A CA 1
ATOM 3168 C C . ASN A 1 396 ? 1.241 0.760 2.114 1.00 81.38 396 ASN A C 1
ATOM 3170 O O . ASN A 1 396 ? 1.175 0.036 1.123 1.00 81.38 396 ASN A O 1
ATOM 3174 N N . ILE A 1 397 ? 1.665 2.026 2.033 1.00 93.25 397 ILE A N 1
ATOM 3175 C CA . ILE A 1 397 ? 2.165 2.670 0.816 1.00 93.25 397 ILE A CA 1
ATOM 3176 C C . ILE A 1 397 ? 3.681 2.840 0.894 1.00 93.25 397 ILE A C 1
ATOM 3178 O O . ILE A 1 397 ? 4.200 3.332 1.893 1.00 93.25 397 ILE A O 1
ATOM 3182 N N . ILE A 1 398 ? 4.392 2.448 -0.162 1.00 97.56 398 ILE A N 1
ATOM 3183 C CA . ILE A 1 398 ? 5.820 2.714 -0.343 1.00 97.56 398 ILE A CA 1
ATOM 3184 C C . ILE A 1 398 ? 5.989 4.127 -0.915 1.00 97.56 398 ILE A C 1
ATOM 3186 O O . ILE A 1 398 ? 5.607 4.410 -2.056 1.00 97.56 398 ILE A O 1
ATOM 3190 N N . CYS A 1 399 ? 6.563 5.020 -0.113 1.00 98.00 399 CYS A N 1
ATOM 3191 C CA . CYS A 1 399 ? 6.783 6.417 -0.463 1.00 98.00 399 CYS A CA 1
ATOM 3192 C C . CYS A 1 399 ? 8.094 6.600 -1.235 1.00 98.00 399 CYS A C 1
ATOM 3194 O O . CYS A 1 399 ? 9.166 6.257 -0.726 1.00 98.00 399 CYS A O 1
ATOM 3196 N N . VAL A 1 400 ? 8.021 7.161 -2.448 1.00 98.75 400 VAL A N 1
ATOM 3197 C CA . VAL A 1 400 ? 9.158 7.218 -3.381 1.00 98.75 400 VAL A CA 1
ATOM 3198 C C . VAL A 1 400 ? 9.649 8.647 -3.623 1.00 98.75 400 VAL A C 1
ATOM 3200 O O . VAL A 1 400 ? 8.949 9.471 -4.220 1.00 98.75 400 VAL A O 1
ATOM 3203 N N . GLY A 1 401 ? 10.881 8.927 -3.193 1.00 98.44 401 GLY A N 1
ATOM 3204 C CA . GLY A 1 401 ? 11.597 10.180 -3.447 1.00 98.44 401 GLY A CA 1
ATOM 3205 C C . GLY A 1 401 ? 12.448 10.158 -4.722 1.00 98.44 401 GLY A C 1
ATOM 3206 O O . GLY A 1 401 ? 12.670 9.112 -5.334 1.00 98.44 401 GLY A O 1
ATOM 3207 N N . GLY A 1 402 ? 12.950 11.327 -5.121 1.00 97.94 402 GLY A N 1
ATOM 3208 C CA . GLY A 1 402 ? 13.691 11.522 -6.367 1.00 97.94 402 GLY A CA 1
ATOM 3209 C C . GLY A 1 402 ? 15.168 11.861 -6.178 1.00 97.94 402 GLY A C 1
ATOM 3210 O O . GLY A 1 402 ? 15.514 12.779 -5.442 1.00 97.94 402 GLY A O 1
ATOM 3211 N N . VAL A 1 403 ? 16.052 11.168 -6.891 1.00 96.69 403 VAL A N 1
ATOM 3212 C CA . VAL A 1 403 ? 17.498 11.440 -6.944 1.00 96.69 403 VAL A CA 1
ATOM 3213 C C . VAL A 1 403 ? 17.852 12.097 -8.271 1.00 96.69 403 VAL A C 1
ATOM 3215 O O . VAL A 1 403 ? 17.443 11.623 -9.335 1.00 96.69 403 VAL A O 1
ATOM 3218 N N . THR A 1 404 ? 18.668 13.150 -8.227 1.00 93.44 404 THR A N 1
ATOM 3219 C CA . THR A 1 404 ? 19.291 13.694 -9.434 1.00 93.44 404 THR A CA 1
ATOM 3220 C C . THR A 1 404 ? 20.319 12.695 -9.959 1.00 93.44 404 THR A C 1
ATOM 3222 O O . THR A 1 404 ? 21.342 12.449 -9.317 1.00 93.44 404 THR A O 1
ATOM 3225 N N . ILE A 1 405 ? 20.077 12.171 -11.159 1.00 84.31 405 ILE A N 1
ATOM 3226 C CA . ILE A 1 405 ? 21.064 11.435 -11.949 1.00 84.31 405 ILE A CA 1
ATOM 3227 C C . ILE A 1 405 ? 21.428 12.329 -13.134 1.00 84.31 405 ILE A C 1
ATOM 3229 O O . ILE A 1 405 ? 20.542 12.797 -13.845 1.00 84.31 405 ILE A O 1
ATOM 3233 N N . SER A 1 406 ? 22.717 12.623 -13.322 1.00 72.19 406 SER A N 1
ATOM 3234 C CA . SER A 1 406 ? 23.188 13.472 -14.424 1.00 72.19 406 SER A CA 1
ATOM 3235 C C . SER A 1 406 ? 22.626 12.989 -15.761 1.00 72.19 406 SER A C 1
ATOM 3237 O O . SER A 1 406 ? 22.769 11.816 -16.072 1.00 72.19 406 SER A O 1
ATOM 3239 N N . ASN A 1 407 ? 22.083 13.889 -16.589 1.00 62.66 407 ASN A N 1
ATOM 3240 C CA . ASN A 1 407 ? 21.420 13.570 -17.871 1.00 62.66 407 ASN A CA 1
ATOM 3241 C C . ASN A 1 407 ? 22.324 12.918 -18.946 1.00 62.66 407 ASN A C 1
ATOM 3243 O O . ASN A 1 407 ? 21.932 12.806 -20.104 1.00 62.66 407 ASN A O 1
ATOM 3247 N N . SER A 1 408 ? 23.555 12.541 -18.608 1.00 64.31 408 SER A N 1
ATOM 3248 C CA . SER A 1 408 ? 24.452 11.806 -19.488 1.00 64.31 408 SER A CA 1
ATOM 3249 C C . SER A 1 408 ? 25.351 10.876 -18.679 1.00 64.31 408 SER A C 1
ATOM 3251 O O . SER A 1 408 ? 25.936 11.267 -17.661 1.00 64.31 408 SER A O 1
ATOM 3253 N N . TYR A 1 409 ? 25.498 9.656 -19.201 1.00 65.06 409 TYR A N 1
ATOM 3254 C CA . TYR A 1 409 ? 26.313 8.573 -18.655 1.00 65.06 409 TYR A CA 1
ATOM 3255 C C . TYR A 1 409 ? 27.754 9.012 -18.340 1.00 65.06 409 TYR A C 1
ATOM 3257 O O . TYR A 1 409 ? 28.342 8.578 -17.351 1.00 65.06 409 TYR A O 1
ATOM 3265 N N . SER A 1 410 ? 28.320 9.944 -19.121 1.00 60.22 410 SER A N 1
ATOM 3266 C CA . SER A 1 410 ? 29.699 10.427 -18.943 1.00 60.22 410 SER A CA 1
ATOM 3267 C C . SER A 1 410 ? 29.922 11.300 -17.698 1.00 60.22 410 SER A C 1
ATOM 3269 O O . SER A 1 410 ? 31.079 11.622 -17.391 1.00 60.22 410 SER A O 1
ATOM 3271 N N . TYR A 1 411 ? 28.841 11.689 -17.009 1.00 59.28 411 TYR A N 1
ATOM 3272 C CA . TYR A 1 411 ? 28.833 12.619 -15.872 1.00 59.28 411 TYR A CA 1
ATOM 3273 C C . TYR A 1 411 ? 28.147 12.062 -14.618 1.00 59.28 411 TYR A C 1
ATOM 3275 O O . TYR A 1 411 ? 27.825 12.837 -13.708 1.00 59.28 411 TYR A O 1
ATOM 3283 N N . ILE A 1 412 ? 27.899 10.751 -14.541 1.00 70.75 412 ILE A N 1
ATOM 3284 C CA . ILE A 1 412 ? 27.420 10.128 -13.301 1.00 70.75 412 ILE A CA 1
ATOM 3285 C C . ILE A 1 412 ? 28.583 10.126 -12.313 1.00 70.75 412 ILE A C 1
ATOM 3287 O O . ILE A 1 412 ? 29.434 9.241 -12.310 1.00 70.75 412 ILE A O 1
ATOM 3291 N N . ASN A 1 413 ? 28.638 11.190 -11.519 1.00 68.31 413 ASN A N 1
ATOM 3292 C CA . ASN A 1 413 ? 29.702 11.432 -10.551 1.00 68.31 413 ASN A CA 1
ATOM 3293 C C . ASN A 1 413 ? 29.191 11.340 -9.108 1.00 68.31 413 ASN A C 1
ATOM 3295 O O . ASN A 1 413 ? 29.993 11.202 -8.192 1.00 68.31 413 ASN A O 1
ATOM 3299 N N . LYS A 1 414 ? 27.873 11.455 -8.896 1.00 81.88 414 LYS A N 1
ATOM 3300 C CA . LYS A 1 414 ? 27.240 11.419 -7.575 1.00 81.88 414 LYS A CA 1
ATOM 3301 C C . LYS A 1 414 ? 25.761 11.059 -7.667 1.00 81.88 414 LYS A C 1
ATOM 3303 O O . LYS A 1 414 ? 25.123 11.317 -8.686 1.00 81.88 414 LYS A O 1
ATOM 3308 N N . TYR A 1 415 ? 25.243 10.529 -6.566 1.00 91.00 415 TYR A N 1
ATOM 3309 C CA . TYR A 1 415 ? 23.823 10.308 -6.323 1.00 91.00 415 TYR A CA 1
ATOM 3310 C C . TYR A 1 415 ? 23.430 11.314 -5.250 1.00 91.00 415 TYR A C 1
ATOM 3312 O O . TYR A 1 415 ? 23.874 11.194 -4.113 1.00 91.00 415 TYR A O 1
ATOM 3320 N N . SER A 1 416 ? 22.670 12.344 -5.601 1.00 93.44 416 SER A N 1
ATOM 3321 C CA . SER A 1 416 ? 22.238 13.368 -4.646 1.00 93.44 416 SER A CA 1
ATOM 3322 C C . SER A 1 416 ? 20.733 13.528 -4.701 1.00 93.44 416 SER A C 1
ATOM 3324 O O . SER A 1 416 ? 20.164 13.501 -5.794 1.00 93.44 416 SER A O 1
ATOM 3326 N N . ILE A 1 417 ? 20.104 13.722 -3.541 1.00 95.31 417 ILE A N 1
ATOM 3327 C CA . ILE A 1 417 ? 18.685 14.083 -3.457 1.00 95.31 417 ILE A CA 1
ATOM 3328 C C . ILE A 1 417 ? 18.386 15.226 -4.431 1.00 95.31 417 ILE A C 1
ATOM 3330 O O . ILE A 1 417 ? 19.135 16.210 -4.478 1.00 95.31 417 ILE A O 1
ATOM 3334 N N . ASP A 1 418 ? 17.330 15.084 -5.231 1.00 96.44 418 ASP A N 1
ATOM 3335 C CA . ASP A 1 418 ? 16.960 16.147 -6.154 1.00 96.44 418 ASP A CA 1
ATOM 3336 C C . ASP A 1 418 ? 16.472 17.374 -5.370 1.00 96.44 418 ASP A C 1
ATOM 3338 O O . ASP A 1 418 ? 15.678 17.214 -4.437 1.00 96.44 418 ASP A O 1
ATOM 3342 N N . PRO A 1 419 ? 16.925 18.601 -5.697 1.00 94.69 419 PRO A N 1
ATOM 3343 C CA . PRO A 1 419 ? 16.505 19.799 -4.980 1.00 94.69 419 PRO A CA 1
ATOM 3344 C C . PRO A 1 419 ? 14.989 19.991 -4.945 1.00 94.69 419 PRO A C 1
ATOM 3346 O O . PRO A 1 419 ? 14.491 20.547 -3.966 1.00 94.69 419 PRO A O 1
ATOM 3349 N N . SER A 1 420 ? 14.269 19.540 -5.975 1.00 96.75 420 SER A N 1
ATOM 3350 C CA . SER A 1 420 ? 12.810 19.625 -6.045 1.00 96.75 420 SER A CA 1
ATOM 3351 C C . SER A 1 420 ? 12.108 18.481 -5.316 1.00 96.75 420 SER A C 1
ATOM 3353 O O . SER A 1 420 ? 10.958 18.650 -4.930 1.00 96.75 420 SER A O 1
ATOM 3355 N N . SER A 1 421 ? 12.763 17.343 -5.072 1.00 97.75 421 SER A N 1
ATOM 3356 C CA . SER A 1 421 ? 12.130 16.223 -4.370 1.00 97.75 421 SER A CA 1
ATOM 3357 C C . SER A 1 421 ? 11.822 16.578 -2.916 1.00 97.75 421 SER A C 1
ATOM 3359 O O . SER A 1 421 ? 12.677 17.080 -2.176 1.00 97.75 421 SER A O 1
ATOM 3361 N N . ASN A 1 422 ? 10.622 16.218 -2.466 1.00 97.06 422 ASN A N 1
ATOM 3362 C CA . ASN A 1 422 ? 10.363 16.083 -1.038 1.00 97.06 422 ASN A CA 1
ATOM 3363 C C . ASN A 1 422 ? 11.210 14.934 -0.454 1.00 97.06 422 ASN A C 1
ATOM 3365 O O . ASN A 1 422 ? 11.669 14.046 -1.183 1.00 97.06 422 ASN A O 1
ATOM 3369 N N . ARG A 1 423 ? 11.465 14.973 0.858 1.00 93.94 423 ARG A N 1
ATOM 3370 C CA . ARG A 1 423 ? 12.436 14.090 1.533 1.00 93.94 423 ARG A CA 1
ATOM 3371 C C . ARG A 1 423 ? 12.106 13.821 3.003 1.00 93.94 423 ARG A C 1
ATOM 3373 O O . ARG A 1 423 ? 11.161 14.380 3.558 1.00 93.94 423 ARG A O 1
ATOM 3380 N N . GLY A 1 424 ? 12.939 13.014 3.651 1.00 89.25 424 GLY A N 1
ATOM 3381 C CA . GLY A 1 424 ? 12.943 12.802 5.100 1.00 89.25 424 GLY A CA 1
ATOM 3382 C C . GLY A 1 424 ? 12.277 11.508 5.549 1.00 89.25 424 GLY A C 1
ATOM 3383 O O . GLY A 1 424 ? 11.848 10.717 4.720 1.00 89.25 424 GLY A O 1
ATOM 3384 N N . ARG A 1 425 ? 12.170 11.316 6.866 1.00 81.62 425 ARG A N 1
ATOM 3385 C CA . ARG A 1 425 ? 11.703 10.093 7.548 1.00 81.62 425 ARG A CA 1
ATOM 3386 C C . ARG A 1 425 ? 10.464 9.367 6.997 1.00 81.62 425 ARG A C 1
ATOM 3388 O O . ARG A 1 425 ? 10.360 8.174 7.224 1.00 81.62 425 ARG A O 1
ATOM 3395 N N . GLY A 1 426 ? 9.547 10.036 6.293 1.00 84.81 426 GLY A N 1
ATOM 3396 C CA . GLY A 1 426 ? 8.377 9.386 5.680 1.00 84.81 426 GLY A CA 1
ATOM 3397 C C . GLY A 1 426 ? 8.599 8.849 4.259 1.00 84.81 426 GLY A C 1
ATOM 3398 O O . GLY A 1 426 ? 7.669 8.291 3.696 1.00 84.81 426 GLY A O 1
ATOM 3399 N N . VAL A 1 427 ? 9.778 9.058 3.664 1.00 95.38 427 VAL A N 1
ATOM 3400 C CA . VAL A 1 427 ? 10.165 8.484 2.366 1.00 95.38 427 VAL A CA 1
ATOM 3401 C C . VAL A 1 427 ? 10.840 7.140 2.609 1.00 95.38 427 VAL A C 1
ATOM 3403 O O . VAL A 1 427 ? 11.815 7.087 3.353 1.00 95.38 427 VAL A O 1
ATOM 3406 N N . ASP A 1 428 ? 10.358 6.080 1.963 1.00 94.69 428 ASP A N 1
ATOM 3407 C CA . ASP A 1 428 ? 10.869 4.720 2.160 1.00 94.69 428 ASP A CA 1
ATOM 3408 C C . ASP A 1 428 ? 12.062 4.421 1.234 1.00 94.69 428 ASP A C 1
ATOM 3410 O O . ASP A 1 428 ? 13.055 3.821 1.649 1.00 94.69 428 ASP A O 1
ATOM 3414 N N . ILE A 1 429 ? 11.985 4.863 -0.026 1.00 98.06 429 ILE A N 1
ATOM 3415 C CA . ILE A 1 429 ? 12.975 4.565 -1.069 1.00 98.06 429 ILE A CA 1
ATOM 3416 C C . ILE A 1 429 ? 13.106 5.723 -2.062 1.00 98.06 429 ILE A C 1
ATOM 3418 O O . ILE A 1 429 ? 12.188 6.524 -2.231 1.00 98.06 429 ILE A O 1
ATOM 3422 N N . TYR A 1 430 ? 14.247 5.819 -2.743 1.00 98.56 430 TYR A N 1
ATOM 3423 C CA . TYR A 1 430 ? 14.486 6.826 -3.770 1.00 98.56 430 TYR A CA 1
ATOM 3424 C C . TYR A 1 430 ? 14.816 6.195 -5.125 1.00 98.56 430 TYR A C 1
ATOM 3426 O O . TYR A 1 430 ? 15.473 5.156 -5.206 1.00 98.56 430 TYR A O 1
ATOM 3434 N N . ALA A 1 431 ? 14.404 6.868 -6.195 1.00 98.38 431 ALA A N 1
ATOM 3435 C CA . ALA A 1 431 ? 14.653 6.475 -7.580 1.00 98.38 431 ALA A CA 1
ATOM 3436 C C . ALA A 1 431 ? 15.040 7.698 -8.431 1.00 98.38 431 ALA A C 1
ATOM 3438 O O . ALA A 1 431 ? 14.942 8.828 -7.947 1.00 98.38 431 ALA A O 1
ATOM 3439 N N . PRO A 1 432 ? 15.511 7.526 -9.680 1.00 97.31 432 PRO A N 1
ATOM 3440 C CA . PRO A 1 432 ? 15.768 8.648 -10.580 1.00 97.31 432 PRO A CA 1
ATOM 3441 C C . PRO A 1 432 ? 14.593 9.638 -10.651 1.00 97.31 432 PRO A C 1
ATOM 3443 O O . PRO A 1 432 ? 13.442 9.244 -10.842 1.00 97.31 432 PRO A O 1
ATOM 3446 N N . PHE A 1 433 ? 14.882 10.932 -10.486 1.00 97.12 433 PHE A N 1
ATOM 3447 C CA . PHE A 1 433 ? 13.883 12.008 -10.577 1.00 97.12 433 PHE A CA 1
ATOM 3448 C C . PHE A 1 433 ? 13.495 12.331 -12.025 1.00 97.12 433 PHE A C 1
ATOM 3450 O O . PHE A 1 433 ? 12.397 12.822 -12.275 1.00 97.12 433 PHE A O 1
ATOM 3457 N N . SER A 1 434 ? 14.391 12.055 -12.975 1.00 95.62 434 SER A N 1
ATOM 3458 C CA . SER A 1 434 ? 14.194 12.308 -14.401 1.00 95.62 434 SER A CA 1
ATOM 3459 C C . SER A 1 434 ? 14.199 11.004 -15.188 1.00 95.62 434 SER A C 1
ATOM 3461 O O . SER A 1 434 ? 15.078 10.166 -14.987 1.00 95.62 434 SER A O 1
ATOM 3463 N N . VAL A 1 435 ? 13.259 10.869 -16.120 1.00 95.44 435 VAL A N 1
ATOM 3464 C CA . VAL A 1 435 ? 13.142 9.724 -17.034 1.00 95.44 435 VAL A CA 1
ATOM 3465 C C . VAL A 1 435 ? 13.124 10.211 -18.479 1.00 95.44 435 VAL A C 1
ATOM 3467 O O . VAL A 1 435 ? 12.704 11.337 -18.752 1.00 95.44 435 VAL A O 1
ATOM 3470 N N . THR A 1 436 ? 13.600 9.382 -19.409 1.00 95.25 436 THR A N 1
ATOM 3471 C CA . THR A 1 436 ? 13.544 9.678 -20.851 1.00 95.25 436 THR A CA 1
ATOM 3472 C C . THR A 1 436 ? 12.517 8.776 -21.515 1.00 95.25 436 THR A C 1
ATOM 3474 O O . THR A 1 436 ? 12.698 7.564 -21.533 1.00 95.25 436 THR A O 1
ATOM 3477 N N . VAL A 1 437 ? 11.446 9.355 -22.054 1.00 95.62 437 VAL A N 1
ATOM 3478 C CA . VAL A 1 437 ? 10.314 8.601 -22.617 1.00 95.62 437 VAL A CA 1
ATOM 3479 C C . VAL A 1 437 ? 9.819 9.201 -23.932 1.00 95.62 437 VAL A C 1
ATOM 3481 O O . VAL A 1 437 ? 10.090 10.366 -24.239 1.00 95.62 437 VAL A O 1
ATOM 3484 N N . SER A 1 438 ? 9.047 8.414 -24.683 1.00 95.25 438 SER A N 1
ATOM 3485 C CA . SER A 1 438 ? 8.279 8.879 -25.842 1.00 95.25 438 SER A CA 1
ATOM 3486 C C . SER A 1 438 ? 6.777 8.770 -25.567 1.00 95.25 438 SER A C 1
ATOM 3488 O O . SER A 1 438 ? 6.327 7.795 -24.963 1.00 95.25 438 SER A O 1
ATOM 3490 N N . TYR A 1 439 ? 6.010 9.798 -25.935 1.00 93.88 439 TYR A N 1
ATOM 3491 C CA . TYR A 1 439 ? 4.564 9.860 -25.703 1.00 93.88 439 TYR A CA 1
ATOM 3492 C C . TYR A 1 439 ? 3.881 10.857 -26.646 1.00 93.88 439 TYR A C 1
ATOM 3494 O O . TYR A 1 439 ? 4.518 11.757 -27.193 1.00 93.88 439 TYR A O 1
ATOM 3502 N N . LYS A 1 440 ? 2.554 10.762 -26.773 1.00 90.81 440 LYS A N 1
ATOM 3503 C CA . LYS A 1 440 ? 1.735 11.780 -27.446 1.00 90.81 440 LYS A CA 1
ATOM 3504 C C . LYS A 1 440 ? 1.256 12.825 -26.448 1.00 90.81 440 LYS A C 1
ATOM 3506 O O . LYS A 1 440 ? 0.684 12.483 -25.414 1.00 90.81 440 LYS A O 1
ATOM 3511 N N . ASP A 1 441 ? 1.484 14.098 -26.753 1.00 87.00 441 ASP A N 1
ATOM 3512 C CA . ASP A 1 441 ? 1.036 15.193 -25.892 1.00 87.00 441 ASP A CA 1
ATOM 3513 C C . ASP A 1 441 ? -0.469 15.496 -26.033 1.00 87.00 441 ASP A C 1
ATOM 3515 O O . ASP A 1 441 ? -1.222 14.820 -26.736 1.00 87.00 441 ASP A O 1
ATOM 3519 N N . GLU A 1 442 ? -0.925 16.557 -25.364 1.00 79.19 442 GLU A N 1
ATOM 3520 C CA . GLU A 1 442 ? -2.328 16.987 -25.370 1.00 79.19 442 GLU A CA 1
ATOM 3521 C C . GLU A 1 442 ? -2.879 17.378 -26.755 1.00 79.19 442 GLU A C 1
ATOM 3523 O O . GLU A 1 442 ? -4.099 17.360 -26.950 1.00 79.19 442 GLU A O 1
ATOM 3528 N N . TYR A 1 443 ? -2.000 17.678 -27.716 1.00 83.06 443 TYR A N 1
ATOM 3529 C CA . TYR A 1 443 ? -2.327 17.966 -29.115 1.00 83.06 443 TYR A CA 1
ATOM 3530 C C . TYR A 1 443 ? -2.178 16.731 -30.012 1.00 83.06 443 TYR A C 1
ATOM 3532 O O . TYR A 1 443 ? -2.289 16.846 -31.234 1.00 83.06 443 TYR A O 1
ATOM 3540 N N . ARG A 1 444 ? -1.946 15.549 -29.420 1.00 82.25 444 ARG A N 1
ATOM 3541 C CA . ARG A 1 444 ? -1.626 14.287 -30.108 1.00 82.25 444 ARG A CA 1
ATOM 3542 C C . ARG A 1 444 ? -0.355 14.379 -30.954 1.00 82.25 444 ARG A C 1
ATOM 3544 O O . ARG A 1 444 ? -0.206 13.639 -31.926 1.00 82.25 444 ARG A O 1
ATOM 3551 N N . ILE A 1 445 ? 0.549 15.289 -30.594 1.00 88.69 445 ILE A N 1
ATOM 3552 C CA . ILE A 1 445 ? 1.849 15.424 -31.241 1.00 88.69 445 ILE A CA 1
ATOM 3553 C C . ILE A 1 445 ? 2.805 14.450 -30.569 1.00 88.69 445 ILE A C 1
ATOM 3555 O O . ILE A 1 445 ? 2.915 14.413 -29.344 1.00 88.69 445 ILE A O 1
ATOM 3559 N N . GLU A 1 446 ? 3.509 13.682 -31.393 1.00 93.94 446 GLU A N 1
ATOM 3560 C CA . GLU A 1 446 ? 4.531 12.750 -30.942 1.00 93.94 446 GLU A CA 1
ATOM 3561 C C . GLU A 1 446 ? 5.714 13.500 -30.306 1.00 93.94 446 GLU A C 1
ATOM 3563 O O . GLU A 1 446 ? 6.305 14.412 -30.899 1.00 93.94 446 GLU A O 1
ATOM 3568 N N . ARG A 1 447 ? 6.047 13.131 -29.069 1.00 93.62 447 ARG A N 1
ATOM 3569 C CA . ARG A 1 447 ? 7.140 13.688 -28.271 1.00 93.62 447 ARG A CA 1
ATOM 3570 C C . ARG A 1 447 ? 8.157 12.593 -27.995 1.00 93.62 447 ARG A C 1
ATOM 3572 O O . ARG A 1 447 ? 8.178 12.024 -26.913 1.00 93.62 447 ARG A O 1
ATOM 3579 N N . SER A 1 448 ? 9.036 12.345 -28.955 1.00 93.44 448 SER A N 1
ATOM 3580 C CA . SER A 1 448 ? 10.034 11.284 -28.828 1.00 93.44 448 SER A CA 1
ATOM 3581 C C . SER A 1 448 ? 11.238 11.695 -27.970 1.00 93.44 448 SER A C 1
ATOM 3583 O O . SER A 1 448 ? 11.717 12.833 -28.067 1.00 93.44 448 SER A O 1
ATOM 3585 N N . ASN A 1 449 ? 11.746 10.753 -27.169 1.00 90.75 449 ASN A N 1
ATOM 3586 C CA . ASN A 1 449 ? 12.960 10.867 -26.346 1.00 90.75 449 ASN A CA 1
ATOM 3587 C C . ASN A 1 449 ? 13.009 12.143 -25.488 1.00 90.75 449 ASN A C 1
ATOM 3589 O O . ASN A 1 449 ? 14.020 12.852 -25.440 1.00 90.75 449 ASN A O 1
ATOM 3593 N N . LYS A 1 450 ? 11.894 12.479 -24.835 1.00 94.56 450 LYS A N 1
ATOM 3594 C CA . LYS A 1 450 ? 11.810 13.637 -23.944 1.00 94.56 450 LYS A CA 1
ATOM 3595 C C . LYS A 1 450 ? 12.231 13.270 -22.534 1.00 94.56 450 LYS A C 1
ATOM 3597 O O . LYS A 1 450 ? 11.766 12.283 -21.978 1.00 94.56 450 LYS A O 1
ATOM 3602 N N . ILE A 1 451 ? 13.063 14.132 -21.954 1.00 94.06 451 ILE A N 1
ATOM 3603 C CA . ILE A 1 451 ? 13.369 14.108 -20.527 1.00 94.06 451 ILE A CA 1
ATOM 3604 C C . ILE A 1 451 ? 12.232 14.813 -19.794 1.00 94.06 451 ILE A C 1
ATOM 3606 O O . ILE A 1 451 ? 11.940 15.979 -20.070 1.00 94.06 451 ILE A O 1
ATOM 3610 N N . VAL A 1 452 ? 11.608 14.100 -18.868 1.00 94.75 452 VAL A N 1
ATOM 3611 C CA . VAL A 1 452 ? 10.576 14.606 -17.959 1.00 94.75 452 VAL A CA 1
ATOM 3612 C C . VAL A 1 452 ? 11.012 14.331 -16.524 1.00 94.75 452 VAL A C 1
ATOM 3614 O O . VAL A 1 452 ? 11.708 13.348 -16.268 1.00 94.75 452 VAL A O 1
ATOM 3617 N N . SER A 1 453 ? 10.642 15.213 -15.597 1.00 96.06 453 SER A N 1
ATOM 3618 C CA . SER A 1 453 ? 11.172 15.208 -14.230 1.00 96.06 453 SER A CA 1
ATOM 3619 C C . SER A 1 453 ? 10.068 15.362 -13.189 1.00 96.06 453 SER A C 1
ATOM 3621 O O . SER A 1 453 ? 9.134 16.139 -13.387 1.00 96.06 453 SER A O 1
ATOM 3623 N N . GLY A 1 454 ? 10.180 14.622 -12.089 1.00 97.00 454 GLY A N 1
ATOM 3624 C CA . GLY A 1 454 ? 9.203 14.594 -11.008 1.00 97.00 454 GLY A CA 1
ATOM 3625 C C . GLY A 1 454 ? 9.235 13.277 -10.238 1.00 97.00 454 GLY A C 1
ATOM 3626 O O . GLY A 1 454 ? 9.443 12.207 -10.811 1.00 97.00 454 GLY A O 1
ATOM 3627 N N . THR A 1 455 ? 8.922 13.325 -8.943 1.00 98.38 455 THR A N 1
ATOM 3628 C CA . THR A 1 455 ? 8.677 12.106 -8.145 1.00 98.38 455 THR A CA 1
ATOM 3629 C C . THR A 1 455 ? 7.487 11.292 -8.671 1.00 98.38 455 THR A C 1
ATOM 3631 O O . THR A 1 455 ? 7.407 10.089 -8.422 1.00 98.38 455 THR A O 1
ATOM 3634 N N . SER A 1 456 ? 6.611 11.915 -9.472 1.00 97.25 456 SER A N 1
ATOM 3635 C CA . SER A 1 456 ? 5.555 11.262 -10.253 1.00 97.25 456 SER A CA 1
ATOM 3636 C C . SER A 1 456 ? 6.082 10.264 -11.290 1.00 97.25 456 SER A C 1
ATOM 3638 O O . SER A 1 456 ? 5.317 9.401 -11.715 1.00 97.25 456 SER A O 1
ATOM 3640 N N . TYR A 1 457 ? 7.370 10.330 -11.649 1.00 98.12 457 TYR A N 1
ATOM 3641 C CA . TYR A 1 457 ? 8.063 9.361 -12.509 1.00 98.12 457 TYR A CA 1
ATOM 3642 C C . TYR A 1 457 ? 9.005 8.440 -11.720 1.00 98.12 457 TYR A C 1
ATOM 3644 O O . TYR A 1 457 ? 9.199 7.288 -12.098 1.00 98.12 457 TYR A O 1
ATOM 3652 N N . SER A 1 458 ? 9.520 8.893 -10.573 1.00 98.69 458 SER A N 1
ATOM 3653 C CA . SER A 1 458 ? 10.265 8.034 -9.640 1.00 98.69 458 SER A CA 1
ATOM 3654 C C . SER A 1 458 ? 9.390 6.904 -9.080 1.00 98.69 458 SER A C 1
ATOM 3656 O O . SER A 1 458 ? 9.809 5.750 -9.068 1.00 98.69 458 SER A O 1
ATOM 3658 N N . SER A 1 459 ? 8.162 7.219 -8.654 1.00 98.75 459 SER A N 1
ATOM 3659 C CA . SER A 1 459 ? 7.213 6.249 -8.087 1.00 98.75 459 SER A CA 1
ATOM 3660 C C . SER A 1 459 ? 6.841 5.099 -9.043 1.00 98.75 459 SER A C 1
ATOM 3662 O O . SER A 1 459 ? 7.070 3.943 -8.671 1.00 98.75 459 SER A O 1
ATOM 3664 N N . PRO A 1 460 ? 6.394 5.351 -10.294 1.00 98.75 460 PRO A N 1
ATOM 3665 C CA . PRO A 1 460 ? 6.059 4.279 -11.230 1.00 98.75 460 PRO A CA 1
ATOM 3666 C C . PRO A 1 460 ? 7.279 3.469 -11.676 1.00 98.75 460 PRO A C 1
ATOM 3668 O O . PRO A 1 460 ? 7.131 2.291 -11.988 1.00 98.75 460 PRO A O 1
ATOM 3671 N N . LEU A 1 461 ? 8.485 4.050 -11.676 1.00 98.81 461 LEU A N 1
ATOM 3672 C CA . LEU A 1 461 ? 9.712 3.300 -11.952 1.00 98.81 461 LEU A CA 1
ATOM 3673 C C . LEU A 1 461 ? 9.954 2.220 -10.885 1.00 98.81 461 LEU A C 1
ATOM 3675 O O . LEU A 1 461 ? 10.225 1.069 -11.228 1.00 98.81 461 LEU A O 1
ATOM 3679 N N . VAL A 1 462 ? 9.795 2.561 -9.600 1.00 98.88 462 VAL A N 1
ATOM 3680 C CA . VAL A 1 462 ? 9.882 1.576 -8.507 1.00 98.88 462 VAL A CA 1
ATOM 3681 C C . VAL A 1 462 ? 8.757 0.547 -8.616 1.00 98.88 462 VAL A C 1
ATOM 3683 O O . VAL A 1 462 ? 9.027 -0.647 -8.504 1.00 98.88 462 VAL A O 1
ATOM 3686 N N . ALA A 1 463 ? 7.525 0.980 -8.899 1.00 98.81 463 ALA A N 1
ATOM 3687 C CA . ALA A 1 463 ? 6.389 0.079 -9.093 1.00 98.81 463 ALA A CA 1
ATOM 3688 C C . ALA A 1 463 ? 6.646 -0.946 -10.217 1.00 98.81 463 ALA A C 1
ATOM 3690 O O . ALA A 1 463 ? 6.367 -2.133 -10.051 1.00 98.81 463 ALA A O 1
ATOM 3691 N N . GLY A 1 464 ? 7.236 -0.514 -11.336 1.00 98.75 464 GLY A N 1
ATOM 3692 C CA . GLY A 1 464 ? 7.627 -1.396 -12.437 1.00 98.75 464 GLY A CA 1
ATOM 3693 C C . GLY A 1 464 ? 8.731 -2.383 -12.047 1.00 98.75 464 GLY A C 1
ATOM 3694 O O . GLY A 1 464 ? 8.608 -3.573 -12.314 1.00 98.75 464 GLY A O 1
ATOM 3695 N N . ILE A 1 465 ? 9.774 -1.941 -11.338 1.00 98.69 465 ILE A N 1
ATOM 3696 C CA . ILE A 1 465 ? 10.814 -2.853 -10.821 1.00 98.69 465 ILE A CA 1
ATOM 3697 C C . ILE A 1 465 ? 10.204 -3.888 -9.866 1.00 98.69 465 ILE A C 1
ATOM 3699 O O . ILE A 1 465 ? 10.524 -5.069 -9.943 1.00 98.69 465 ILE A O 1
ATOM 3703 N N . VAL A 1 466 ? 9.271 -3.481 -9.005 1.00 98.50 466 VAL A N 1
ATOM 3704 C CA . VAL A 1 466 ? 8.568 -4.422 -8.125 1.00 98.50 466 VAL A CA 1
ATOM 3705 C C . VAL A 1 466 ? 7.691 -5.390 -8.920 1.00 98.50 466 VAL A C 1
ATOM 3707 O O . VAL A 1 466 ? 7.645 -6.571 -8.582 1.00 98.50 466 VAL A O 1
ATOM 3710 N N . ALA A 1 467 ? 7.072 -4.963 -10.023 1.00 98.50 467 ALA A N 1
ATOM 3711 C CA . ALA A 1 467 ? 6.341 -5.876 -10.900 1.00 98.50 467 ALA A CA 1
ATOM 3712 C C . ALA A 1 467 ? 7.248 -6.977 -11.477 1.00 98.50 467 ALA A C 1
ATOM 3714 O O . ALA A 1 467 ? 6.833 -8.139 -11.517 1.00 98.50 467 ALA A O 1
ATOM 3715 N N . THR A 1 468 ? 8.493 -6.663 -11.864 1.00 98.06 468 THR A N 1
ATOM 3716 C CA . THR A 1 468 ? 9.428 -7.698 -12.345 1.00 98.06 468 THR A CA 1
ATOM 3717 C C . THR A 1 468 ? 9.764 -8.697 -11.236 1.00 98.06 468 THR A C 1
ATOM 3719 O O . THR A 1 468 ? 9.673 -9.904 -11.474 1.00 98.06 468 THR A O 1
ATOM 3722 N N . ILE A 1 469 ? 9.996 -8.221 -10.005 1.00 95.62 469 ILE A N 1
ATOM 3723 C CA . ILE A 1 469 ? 10.222 -9.067 -8.820 1.00 95.62 469 ILE A CA 1
ATOM 3724 C C . ILE A 1 469 ? 9.023 -9.992 -8.569 1.00 95.62 469 ILE A C 1
ATOM 3726 O O . ILE A 1 469 ? 9.207 -11.203 -8.442 1.00 95.62 469 ILE A O 1
ATOM 3730 N N . LEU A 1 470 ? 7.795 -9.458 -8.544 1.00 95.25 470 LEU A N 1
ATOM 3731 C CA . LEU A 1 470 ? 6.576 -10.247 -8.314 1.00 95.25 470 LEU A CA 1
ATOM 3732 C C . LEU A 1 470 ? 6.360 -11.309 -9.399 1.00 95.25 470 LEU A C 1
ATOM 3734 O O . LEU A 1 470 ? 5.999 -12.445 -9.090 1.00 95.25 470 LEU A O 1
ATOM 3738 N N . SER A 1 471 ? 6.603 -10.962 -10.665 1.00 96.12 471 SER A N 1
ATOM 3739 C CA . SER A 1 471 ? 6.425 -11.888 -11.790 1.00 96.12 471 SER A CA 1
ATOM 3740 C C . SER A 1 471 ? 7.465 -13.012 -11.821 1.00 96.12 471 SER A C 1
ATOM 3742 O O . SER A 1 471 ? 7.144 -14.128 -12.237 1.00 96.12 471 SER A O 1
ATOM 3744 N N . ASP A 1 472 ? 8.689 -12.761 -11.347 1.00 93.50 472 ASP A N 1
ATOM 3745 C CA . ASP A 1 472 ? 9.707 -13.804 -11.181 1.00 93.50 472 ASP A CA 1
ATOM 3746 C C . ASP A 1 472 ? 9.410 -14.687 -9.951 1.00 93.50 472 ASP A C 1
ATOM 3748 O O . ASP A 1 472 ? 9.681 -15.890 -9.949 1.00 93.50 472 ASP A O 1
ATOM 3752 N N . ASN A 1 473 ? 8.701 -14.138 -8.958 1.00 88.19 473 ASN A N 1
ATOM 3753 C CA . ASN A 1 473 ? 8.405 -14.757 -7.665 1.00 88.19 473 ASN A CA 1
ATOM 3754 C C . ASN A 1 473 ? 6.904 -15.034 -7.423 1.00 88.19 473 ASN A C 1
ATOM 3756 O O . ASN A 1 473 ? 6.384 -14.792 -6.334 1.00 88.19 473 ASN A O 1
ATOM 3760 N N . LYS A 1 474 ? 6.194 -15.591 -8.417 1.00 84.38 474 LYS A N 1
ATOM 3761 C CA . LYS A 1 474 ? 4.717 -15.750 -8.406 1.00 84.38 474 LYS A CA 1
ATOM 3762 C C . LYS A 1 474 ? 4.119 -16.441 -7.162 1.00 84.38 474 LYS A C 1
ATOM 3764 O O . LYS A 1 474 ? 2.972 -16.171 -6.818 1.00 84.38 474 LYS A O 1
ATOM 3769 N N . ASN A 1 475 ? 4.876 -17.311 -6.487 1.00 80.62 475 ASN A N 1
ATOM 3770 C CA . ASN A 1 475 ? 4.411 -18.067 -5.312 1.00 80.62 475 ASN A CA 1
ATOM 3771 C C . ASN A 1 475 ? 4.590 -17.320 -3.979 1.00 80.62 475 ASN A C 1
ATOM 3773 O O . ASN A 1 475 ? 4.224 -17.852 -2.933 1.00 80.62 475 ASN A O 1
ATOM 3777 N N . ILE A 1 476 ? 5.169 -16.119 -4.001 1.00 80.38 476 ILE A N 1
ATOM 3778 C CA . ILE A 1 476 ? 5.489 -15.345 -2.803 1.00 80.38 476 ILE A CA 1
ATOM 3779 C C . ILE A 1 476 ? 4.422 -14.267 -2.602 1.00 80.38 476 ILE A C 1
ATOM 3781 O O . ILE A 1 476 ? 4.016 -13.567 -3.536 1.00 80.38 476 ILE A O 1
ATOM 3785 N N . ASN A 1 477 ? 3.942 -14.139 -1.367 1.00 78.12 477 ASN A N 1
ATOM 3786 C CA . ASN A 1 477 ? 3.011 -13.091 -0.968 1.00 78.12 477 ASN A CA 1
ATOM 3787 C C . ASN A 1 477 ? 3.790 -11.976 -0.280 1.00 78.12 477 ASN A C 1
ATOM 3789 O O . ASN A 1 477 ? 4.081 -12.064 0.907 1.00 78.12 477 ASN A O 1
ATOM 3793 N N . PHE A 1 478 ? 4.121 -10.937 -1.038 1.00 83.69 478 PHE A N 1
ATOM 3794 C CA . PHE A 1 478 ? 4.722 -9.735 -0.484 1.00 83.69 478 PHE A CA 1
ATOM 3795 C C . PHE A 1 478 ? 3.649 -8.786 0.056 1.00 83.69 478 PHE A C 1
ATOM 3797 O O . PHE A 1 478 ? 2.605 -8.588 -0.564 1.00 83.69 478 PHE A O 1
ATOM 3804 N N . ASN A 1 479 ? 3.951 -8.175 1.195 1.00 79.69 479 ASN A N 1
ATOM 3805 C CA . ASN A 1 479 ? 3.318 -6.957 1.700 1.00 79.69 479 ASN A CA 1
ATOM 3806 C C . ASN A 1 479 ? 4.327 -5.793 1.607 1.00 79.69 479 ASN A C 1
ATOM 3808 O O . ASN A 1 479 ? 5.458 -5.998 1.157 1.00 79.69 479 ASN A O 1
ATOM 3812 N N . LYS A 1 480 ? 3.948 -4.579 2.039 1.00 84.38 480 LYS A N 1
ATOM 3813 C CA . LYS A 1 480 ? 4.847 -3.406 2.033 1.00 84.38 480 LYS A CA 1
ATOM 3814 C C . LYS A 1 480 ? 6.219 -3.723 2.642 1.00 84.38 480 LYS A C 1
ATOM 3816 O O . LYS A 1 480 ? 7.237 -3.371 2.061 1.00 84.38 480 LYS A O 1
ATOM 3821 N N . GLU A 1 481 ? 6.239 -4.382 3.791 1.00 79.69 481 GLU A N 1
ATOM 3822 C CA . GLU A 1 481 ? 7.430 -4.481 4.638 1.00 79.69 481 GLU A CA 1
ATOM 3823 C C . GLU A 1 481 ? 8.378 -5.573 4.159 1.00 79.69 481 GLU A C 1
ATOM 3825 O O . GLU A 1 481 ? 9.552 -5.307 3.936 1.00 79.69 481 GLU A O 1
ATOM 3830 N N . SER A 1 482 ? 7.856 -6.764 3.854 1.00 82.12 482 SER A N 1
ATOM 3831 C CA . SER A 1 482 ? 8.635 -7.820 3.187 1.00 82.12 482 SER A CA 1
ATOM 3832 C C . SER A 1 482 ? 9.168 -7.366 1.823 1.00 82.12 482 SER A C 1
ATOM 3834 O O . SER A 1 482 ? 10.280 -7.734 1.443 1.00 82.12 482 SER A O 1
ATOM 3836 N N . MET A 1 483 ? 8.418 -6.526 1.095 1.00 90.44 483 MET A N 1
ATOM 3837 C CA . MET A 1 483 ? 8.907 -5.907 -0.138 1.00 90.44 483 MET A CA 1
ATOM 3838 C C . MET A 1 483 ? 10.016 -4.890 0.147 1.00 90.44 483 MET A C 1
ATOM 3840 O O . MET A 1 483 ? 11.047 -4.931 -0.516 1.00 90.44 483 MET A O 1
ATOM 3844 N N . LEU A 1 484 ? 9.863 -4.002 1.133 1.00 89.19 484 LEU A N 1
ATOM 3845 C CA . LEU A 1 484 ? 10.914 -3.052 1.510 1.00 89.19 484 LEU A CA 1
ATOM 3846 C C . LEU A 1 484 ? 12.174 -3.750 2.022 1.00 89.19 484 LEU A C 1
ATOM 3848 O O . LEU A 1 484 ? 13.271 -3.315 1.685 1.00 89.19 484 LEU A O 1
ATOM 3852 N N . ASP A 1 485 ? 12.045 -4.849 2.758 1.00 84.88 485 ASP A N 1
ATOM 3853 C CA . ASP A 1 485 ? 13.176 -5.663 3.194 1.00 84.88 485 ASP A CA 1
ATOM 3854 C C . ASP A 1 485 ? 13.908 -6.291 2.007 1.00 84.88 485 ASP A C 1
ATOM 3856 O O . ASP A 1 485 ? 15.142 -6.243 1.954 1.00 84.88 485 ASP A O 1
ATOM 3860 N N . TYR A 1 486 ? 13.162 -6.821 1.030 1.00 90.06 486 TYR A N 1
ATOM 3861 C CA . TYR A 1 486 ? 13.718 -7.341 -0.220 1.00 90.06 486 TYR A CA 1
ATOM 3862 C C . TYR A 1 486 ? 14.439 -6.234 -1.002 1.00 90.06 486 TYR A C 1
ATOM 3864 O O . TYR A 1 486 ? 15.617 -6.373 -1.342 1.00 90.06 486 TYR A O 1
ATOM 3872 N N . LEU A 1 487 ? 13.770 -5.096 -1.214 1.00 93.62 487 LEU A N 1
ATOM 3873 C CA . LEU A 1 487 ? 14.326 -3.916 -1.881 1.00 93.62 487 LEU A CA 1
ATOM 3874 C C . LEU A 1 487 ? 15.540 -3.356 -1.138 1.00 93.62 487 LEU A C 1
ATOM 3876 O O . LEU A 1 487 ? 16.468 -2.857 -1.765 1.00 93.62 487 LEU A O 1
ATOM 3880 N N . ASN A 1 488 ? 15.574 -3.459 0.187 1.00 90.38 488 ASN A N 1
ATOM 3881 C CA . ASN A 1 488 ? 16.721 -3.070 0.986 1.00 90.38 488 ASN A CA 1
ATOM 3882 C C . ASN A 1 488 ? 17.886 -4.047 0.798 1.00 90.38 488 ASN A C 1
ATOM 3884 O O . ASN A 1 488 ? 19.025 -3.611 0.880 1.00 90.38 488 ASN A O 1
ATOM 3888 N N . GLN A 1 489 ? 17.674 -5.341 0.534 1.00 89.38 489 GLN A N 1
ATOM 3889 C CA . GLN A 1 489 ? 18.798 -6.238 0.220 1.00 89.38 489 GLN A CA 1
ATOM 3890 C C . GLN A 1 489 ? 19.444 -5.898 -1.124 1.00 89.38 489 GLN A C 1
ATOM 3892 O O . GLN A 1 489 ? 20.668 -5.804 -1.191 1.00 89.38 489 GLN A O 1
ATOM 3897 N N . ILE A 1 490 ? 18.632 -5.670 -2.155 1.00 92.06 490 ILE A N 1
ATOM 3898 C CA . ILE A 1 490 ? 19.128 -5.421 -3.516 1.00 92.06 490 ILE A CA 1
ATOM 3899 C C . ILE A 1 490 ? 19.473 -3.946 -3.772 1.00 92.06 490 ILE A C 1
ATOM 3901 O O . ILE A 1 490 ? 20.265 -3.625 -4.642 1.00 92.06 490 ILE A O 1
ATOM 3905 N N . GLY A 1 491 ? 18.901 -3.000 -3.034 1.00 94.12 491 GLY A N 1
ATOM 3906 C CA . GLY A 1 491 ? 19.125 -1.573 -3.260 1.00 94.12 491 GLY A CA 1
ATOM 3907 C C . GLY A 1 491 ? 20.482 -1.071 -2.757 1.00 94.12 491 GLY A C 1
ATOM 3908 O O . GLY A 1 491 ? 21.143 -1.672 -1.905 1.00 94.12 491 GLY A O 1
ATOM 3909 N N . HIS A 1 492 ? 20.892 0.099 -3.250 1.00 93.25 492 HIS A N 1
ATOM 3910 C CA . HIS A 1 492 ? 22.128 0.755 -2.819 1.00 93.25 492 HIS A CA 1
ATOM 3911 C C . HIS A 1 492 ? 21.891 1.578 -1.550 1.00 93.25 492 HIS A C 1
ATOM 3913 O O . HIS A 1 492 ? 21.208 2.605 -1.566 1.00 93.25 492 HIS A O 1
ATOM 3919 N N . LYS A 1 493 ? 22.487 1.138 -0.439 1.00 91.56 493 LYS A N 1
ATOM 3920 C CA . LYS A 1 493 ? 22.333 1.760 0.886 1.00 91.56 493 LYS A CA 1
ATOM 3921 C C . LYS A 1 493 ? 23.307 2.913 1.084 1.00 91.56 493 LYS A C 1
ATOM 3923 O O . LYS A 1 493 ? 24.501 2.767 0.832 1.00 91.56 493 LYS A O 1
ATOM 3928 N N . ASN A 1 494 ? 22.825 4.016 1.651 1.00 90.62 494 ASN A N 1
ATOM 3929 C CA . ASN A 1 494 ? 23.640 5.147 2.110 1.00 90.62 494 ASN A CA 1
ATOM 3930 C C . ASN A 1 494 ? 24.521 5.786 1.020 1.00 90.62 494 ASN A C 1
ATOM 3932 O O . ASN A 1 494 ? 25.565 6.361 1.329 1.00 90.62 494 ASN A O 1
ATOM 3936 N N . ILE A 1 495 ? 24.122 5.683 -0.253 1.00 91.25 495 ILE A N 1
ATOM 3937 C CA . ILE A 1 495 ? 24.867 6.288 -1.367 1.00 91.25 495 ILE A CA 1
ATOM 3938 C C . ILE A 1 495 ? 24.365 7.688 -1.728 1.00 91.25 495 ILE A C 1
ATOM 3940 O O . ILE A 1 495 ? 25.059 8.395 -2.456 1.00 91.25 495 ILE A O 1
ATOM 3944 N N . ILE A 1 496 ? 23.174 8.076 -1.255 1.00 93.94 496 ILE A N 1
ATOM 3945 C CA . ILE A 1 496 ? 22.525 9.332 -1.632 1.00 93.94 496 ILE A CA 1
ATOM 3946 C C . ILE A 1 496 ? 23.036 10.461 -0.735 1.00 93.94 496 ILE A C 1
ATOM 3948 O O . ILE A 1 496 ? 22.849 10.448 0.484 1.00 93.94 496 ILE A O 1
ATOM 3952 N N . GLU A 1 497 ? 23.653 11.467 -1.340 1.00 93.38 497 GLU A N 1
ATOM 3953 C CA . GLU A 1 497 ? 24.078 12.696 -0.678 1.00 93.38 497 GLU A CA 1
ATOM 3954 C C . GLU A 1 497 ? 22.886 13.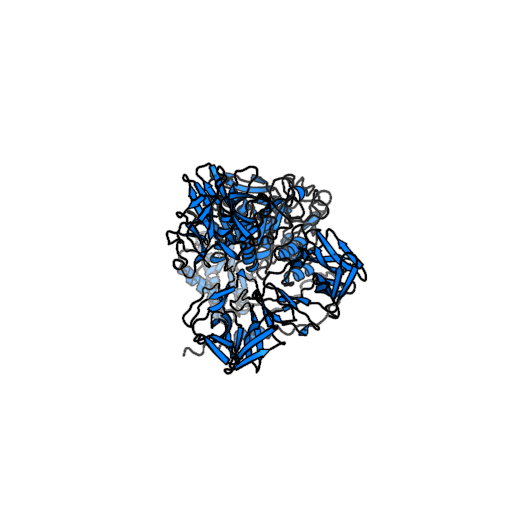632 -0.415 1.00 93.38 497 GLU A C 1
ATOM 3956 O O . GLU A 1 497 ? 21.953 13.725 -1.215 1.00 93.38 497 GLU A O 1
ATOM 3961 N N . GLY A 1 498 ? 22.939 14.381 0.692 1.00 89.31 498 GLY A N 1
ATOM 3962 C CA . GLY A 1 498 ? 21.922 15.380 1.052 1.00 89.31 498 GLY A CA 1
ATOM 3963 C C . GLY A 1 498 ? 20.714 14.840 1.828 1.00 89.31 498 GLY A C 1
ATOM 3964 O O . GLY A 1 498 ? 19.772 15.593 2.076 1.00 89.31 498 GLY A O 1
ATOM 3965 N N . ILE A 1 499 ? 20.753 13.568 2.235 1.00 90.88 499 ILE A N 1
ATOM 3966 C CA . ILE A 1 499 ? 19.808 12.967 3.185 1.00 90.88 499 ILE A CA 1
ATOM 3967 C C . ILE A 1 499 ? 20.328 13.162 4.615 1.00 90.88 499 ILE A C 1
ATOM 3969 O O . ILE A 1 499 ? 21.511 12.938 4.888 1.00 90.88 499 ILE A O 1
ATOM 3973 N N . SER A 1 500 ? 19.459 13.599 5.530 1.00 85.38 500 SER A N 1
ATOM 3974 C CA . SER A 1 500 ? 19.828 13.826 6.931 1.00 85.38 500 SER A CA 1
ATOM 3975 C C . SER A 1 500 ? 20.156 12.512 7.641 1.00 85.38 500 SER A C 1
ATOM 3977 O O . SER A 1 500 ? 19.595 11.457 7.348 1.00 85.38 500 SER A O 1
ATOM 3979 N N . ARG A 1 501 ? 21.065 12.565 8.620 1.00 77.31 501 ARG A N 1
ATOM 3980 C CA . ARG A 1 501 ? 21.424 11.391 9.425 1.00 77.31 501 ARG A CA 1
ATOM 3981 C C . ARG A 1 501 ? 20.183 10.852 10.149 1.00 77.31 501 ARG A C 1
ATOM 3983 O O . ARG A 1 501 ? 19.570 11.584 10.914 1.00 77.31 501 ARG A O 1
ATOM 3990 N N . GLY A 1 502 ? 19.873 9.573 9.939 1.00 71.25 502 GLY A N 1
ATOM 3991 C CA . GLY A 1 502 ? 18.725 8.889 10.547 1.00 71.25 502 GLY A CA 1
ATOM 3992 C C . GLY A 1 502 ? 17.542 8.687 9.595 1.00 71.25 502 GLY A C 1
ATOM 3993 O O . GLY A 1 502 ? 16.793 7.729 9.790 1.00 71.25 502 GLY A O 1
ATOM 3994 N N . ASP A 1 503 ? 17.427 9.504 8.542 1.00 79.25 503 ASP A N 1
ATOM 3995 C CA . ASP A 1 503 ? 16.416 9.322 7.497 1.00 79.25 503 ASP A CA 1
ATOM 3996 C C . ASP A 1 503 ? 16.757 8.111 6.602 1.00 79.25 503 ASP A C 1
ATOM 3998 O O . ASP A 1 503 ? 17.943 7.797 6.419 1.00 79.25 503 ASP A O 1
ATOM 4002 N N . PRO A 1 504 ? 15.752 7.427 6.019 1.00 84.12 504 PRO A N 1
ATOM 4003 C CA . PRO A 1 504 ? 15.986 6.352 5.059 1.00 84.12 504 PRO A CA 1
ATOM 4004 C C . PRO A 1 504 ? 16.840 6.824 3.874 1.00 84.12 504 PRO A C 1
ATOM 4006 O O . PRO A 1 504 ? 16.593 7.877 3.288 1.00 84.12 504 PRO A O 1
ATOM 4009 N N . ASN A 1 505 ? 17.862 6.041 3.526 1.00 91.38 505 ASN A N 1
ATOM 4010 C CA . ASN A 1 505 ? 18.786 6.321 2.428 1.00 91.38 505 ASN A CA 1
ATOM 4011 C C . ASN A 1 505 ? 19.007 5.037 1.624 1.00 91.38 505 ASN A C 1
ATOM 4013 O O . ASN A 1 505 ? 19.990 4.316 1.812 1.00 91.38 505 ASN A O 1
ATOM 4017 N N . LEU A 1 506 ? 18.029 4.740 0.774 1.00 95.31 506 LEU A N 1
ATOM 4018 C CA . LEU A 1 506 ? 18.005 3.570 -0.090 1.00 95.31 506 LEU A CA 1
ATOM 4019 C C . LEU A 1 506 ? 17.713 4.024 -1.518 1.00 95.31 506 LEU A C 1
ATOM 4021 O O . LEU A 1 506 ? 16.670 4.624 -1.776 1.00 95.31 506 LEU A O 1
ATOM 4025 N N . PHE A 1 507 ? 18.634 3.748 -2.435 1.00 97.00 507 PHE A N 1
ATOM 4026 C CA . PHE A 1 507 ? 18.417 3.945 -3.863 1.00 97.00 507 PHE A CA 1
ATOM 4027 C C . PHE A 1 507 ? 18.018 2.616 -4.508 1.00 97.00 507 PHE A C 1
ATOM 4029 O O . PHE A 1 507 ? 18.673 1.597 -4.281 1.00 97.00 507 PHE A O 1
ATOM 4036 N N . ILE A 1 508 ? 16.944 2.631 -5.297 1.00 97.62 508 ILE A N 1
ATOM 4037 C CA . ILE A 1 508 ? 16.395 1.436 -5.943 1.00 97.62 508 ILE A CA 1
ATOM 4038 C C . ILE A 1 508 ? 17.406 0.762 -6.885 1.00 97.62 508 ILE A C 1
ATOM 4040 O O . ILE A 1 508 ? 18.158 1.420 -7.606 1.00 97.62 508 ILE A O 1
ATOM 4044 N N . ASN A 1 509 ? 17.383 -0.567 -6.898 1.00 96.19 509 ASN A N 1
ATOM 4045 C CA . ASN A 1 509 ? 18.032 -1.417 -7.888 1.00 96.19 509 ASN A CA 1
ATOM 4046 C C . ASN A 1 509 ? 17.142 -2.657 -8.109 1.00 96.19 509 ASN A C 1
ATOM 4048 O O . ASN A 1 509 ? 16.340 -2.987 -7.235 1.00 96.19 509 ASN A O 1
ATOM 4052 N N . ASN A 1 510 ? 17.230 -3.310 -9.266 1.00 95.38 510 ASN A N 1
ATOM 4053 C CA . ASN A 1 510 ? 16.408 -4.477 -9.602 1.00 95.38 510 ASN A CA 1
ATOM 4054 C C . ASN A 1 510 ? 17.036 -5.841 -9.248 1.00 95.38 510 ASN A C 1
ATOM 4056 O O . ASN A 1 510 ? 16.421 -6.871 -9.513 1.00 95.38 510 ASN A O 1
ATOM 4060 N N . GLY A 1 511 ? 18.230 -5.856 -8.657 1.00 92.56 511 GLY A N 1
ATOM 4061 C CA . GLY A 1 511 ? 19.008 -7.049 -8.319 1.00 92.56 511 GLY A CA 1
ATOM 4062 C C . GLY A 1 511 ? 20.223 -7.274 -9.219 1.00 92.56 511 GLY A C 1
ATOM 4063 O O . GLY A 1 511 ? 21.015 -8.167 -8.933 1.00 92.56 511 GLY A O 1
ATOM 4064 N N . ASN A 1 512 ? 20.409 -6.478 -10.279 1.00 93.75 512 ASN A N 1
ATOM 4065 C CA . ASN A 1 512 ? 21.627 -6.522 -11.082 1.00 93.75 512 ASN A CA 1
ATOM 4066 C C . ASN A 1 512 ? 22.660 -5.493 -10.608 1.00 93.75 512 ASN A C 1
ATOM 4068 O O . ASN A 1 512 ? 22.409 -4.286 -10.549 1.00 93.75 512 ASN A O 1
ATOM 4072 N N . HIS A 1 513 ? 23.862 -5.987 -10.333 1.00 93.00 513 HIS A N 1
ATOM 4073 C CA . HIS A 1 513 ? 24.918 -5.251 -9.647 1.00 93.00 513 HIS A CA 1
ATOM 4074 C C . HIS A 1 513 ? 26.244 -5.221 -10.407 1.00 93.00 513 HIS A C 1
ATOM 4076 O O . HIS A 1 513 ? 27.287 -4.892 -9.828 1.00 93.00 513 HIS A O 1
ATOM 4082 N N . ILE A 1 514 ? 26.222 -5.537 -11.704 1.00 92.19 514 ILE A N 1
ATOM 4083 C CA . ILE A 1 514 ? 27.430 -5.511 -12.527 1.00 92.19 514 ILE A CA 1
ATOM 4084 C C . ILE A 1 514 ? 28.106 -4.137 -12.500 1.00 92.19 514 ILE A C 1
ATOM 4086 O O . ILE A 1 514 ? 27.455 -3.091 -12.544 1.00 92.19 514 ILE A O 1
ATOM 4090 N N . VAL A 1 515 ? 29.435 -4.153 -12.446 1.00 89.81 515 VAL A N 1
ATOM 4091 C CA . VAL A 1 515 ? 30.308 -3.008 -12.722 1.00 89.81 515 VAL A CA 1
ATOM 4092 C C . VAL A 1 515 ? 31.589 -3.494 -13.395 1.00 89.81 515 VAL A C 1
ATOM 4094 O O . VAL A 1 515 ? 32.031 -4.624 -13.177 1.00 89.81 515 VAL A O 1
ATOM 4097 N N . TYR A 1 516 ? 32.221 -2.627 -14.185 1.00 86.81 516 TYR A N 1
ATOM 4098 C CA . TYR A 1 516 ? 33.466 -2.944 -14.886 1.00 86.81 516 TYR A CA 1
ATOM 4099 C C . TYR A 1 516 ? 34.653 -2.307 -14.169 1.00 86.81 516 TYR A C 1
ATOM 4101 O O . TYR A 1 516 ? 34.649 -1.098 -13.926 1.00 86.81 516 TYR A O 1
ATOM 4109 N N . ASP A 1 517 ? 35.667 -3.100 -13.829 1.00 83.38 517 ASP A N 1
ATOM 4110 C CA . ASP A 1 517 ? 36.913 -2.604 -13.235 1.00 83.38 517 ASP A CA 1
ATOM 4111 C C . ASP A 1 517 ? 37.737 -1.790 -14.252 1.00 83.38 517 ASP A C 1
ATOM 4113 O O . ASP A 1 517 ? 37.375 -1.677 -15.425 1.00 83.38 517 ASP A O 1
ATOM 4117 N N . ARG A 1 518 ? 38.872 -1.211 -13.837 1.00 80.00 518 ARG A N 1
ATOM 4118 C CA . ARG A 1 518 ? 39.740 -0.420 -14.735 1.00 80.00 518 ARG A CA 1
ATOM 4119 C C . ARG A 1 518 ? 40.328 -1.204 -15.917 1.00 80.00 518 ARG A C 1
ATOM 4121 O O . ARG A 1 518 ? 40.731 -0.581 -16.895 1.00 80.00 518 ARG A O 1
ATOM 4128 N N . ASN A 1 519 ? 40.383 -2.530 -15.830 1.00 78.75 519 ASN A N 1
ATOM 4129 C CA . ASN A 1 519 ? 40.894 -3.412 -16.878 1.00 78.75 519 ASN A CA 1
ATOM 4130 C C . ASN A 1 519 ? 39.779 -3.896 -17.823 1.00 78.75 519 ASN A C 1
ATOM 4132 O O . ASN A 1 519 ? 40.065 -4.598 -18.790 1.00 78.75 519 ASN A O 1
ATOM 4136 N N . GLY A 1 520 ? 38.525 -3.519 -17.554 1.00 77.56 520 GLY A N 1
ATOM 4137 C CA . GLY A 1 520 ? 37.356 -3.944 -18.318 1.00 77.56 520 GLY A CA 1
ATOM 4138 C C . GLY A 1 520 ? 36.795 -5.299 -17.883 1.00 77.56 520 GLY A C 1
ATOM 4139 O O . GLY A 1 520 ? 35.913 -5.817 -18.564 1.00 77.56 520 GLY A O 1
ATOM 4140 N N . ASN A 1 521 ? 37.259 -5.869 -16.766 1.00 84.25 521 ASN A N 1
ATOM 4141 C CA . ASN A 1 521 ? 36.685 -7.098 -16.226 1.00 84.25 521 ASN A CA 1
ATOM 4142 C C . ASN A 1 521 ? 35.385 -6.790 -15.485 1.00 84.25 521 ASN A C 1
ATOM 4144 O O . ASN A 1 521 ? 35.280 -5.801 -14.754 1.00 84.25 521 ASN A O 1
ATOM 4148 N N . MET A 1 522 ? 34.409 -7.674 -15.652 1.00 87.50 522 MET A N 1
ATOM 4149 C CA . MET A 1 522 ? 33.130 -7.595 -14.963 1.00 87.50 522 MET A CA 1
ATOM 4150 C C . MET A 1 522 ? 33.275 -8.042 -13.503 1.00 87.50 522 MET A C 1
ATOM 4152 O O . MET A 1 522 ? 33.993 -8.993 -13.195 1.00 87.50 522 MET A O 1
ATOM 4156 N N . SER A 1 523 ? 32.591 -7.343 -12.605 1.00 87.06 523 SER A N 1
ATOM 4157 C CA . SER A 1 523 ? 32.544 -7.625 -11.169 1.00 87.06 523 SER A CA 1
ATOM 4158 C C . SER A 1 523 ? 31.152 -7.319 -10.612 1.00 87.06 523 SER A C 1
ATOM 4160 O O . SER A 1 523 ? 30.366 -6.633 -11.264 1.00 87.06 523 SER A O 1
ATOM 4162 N N . TRP A 1 524 ? 30.846 -7.828 -9.416 1.00 87.00 524 TRP A N 1
ATOM 4163 C CA . TRP A 1 524 ? 29.533 -7.706 -8.777 1.00 87.00 524 TRP A CA 1
ATOM 4164 C C . TRP A 1 524 ? 29.613 -6.816 -7.529 1.00 87.00 524 TRP A C 1
ATOM 4166 O O . TRP A 1 524 ? 30.296 -7.151 -6.558 1.00 87.00 524 TRP A O 1
ATOM 4176 N N . TYR A 1 525 ? 28.958 -5.654 -7.556 1.00 82.31 525 TYR A N 1
ATOM 4177 C CA . TYR A 1 525 ? 28.998 -4.671 -6.469 1.00 82.31 525 TYR A CA 1
ATOM 4178 C C . TYR A 1 525 ? 27.779 -4.794 -5.551 1.00 82.31 525 TYR A C 1
ATOM 4180 O O . TYR A 1 525 ? 26.683 -4.481 -5.990 1.00 82.31 525 TYR A O 1
ATOM 4188 N N . ASN A 1 526 ? 27.980 -5.087 -4.259 1.00 71.75 526 ASN A N 1
ATOM 4189 C CA . ASN A 1 526 ? 26.915 -5.341 -3.269 1.00 71.75 526 ASN A CA 1
ATOM 4190 C C . ASN A 1 526 ? 26.261 -6.726 -3.480 1.00 71.75 526 ASN A C 1
ATOM 4192 O O . ASN A 1 526 ? 25.181 -6.806 -4.058 1.00 71.75 526 ASN A O 1
ATOM 4196 N N . PRO A 1 527 ? 26.933 -7.825 -3.075 1.00 67.56 527 PRO A N 1
ATOM 4197 C CA . PRO A 1 527 ? 26.394 -9.170 -3.245 1.00 67.56 527 PRO A CA 1
ATOM 4198 C C . PRO A 1 527 ? 25.079 -9.324 -2.482 1.00 67.56 527 PRO A C 1
ATOM 4200 O O . PRO A 1 527 ? 24.960 -8.894 -1.332 1.00 67.56 527 PRO A O 1
ATOM 4203 N N . VAL A 1 528 ? 24.109 -9.942 -3.146 1.00 72.31 528 VAL A N 1
ATOM 4204 C CA . VAL A 1 528 ? 22.812 -10.269 -2.566 1.00 72.31 528 VAL A CA 1
ATOM 4205 C C . VAL A 1 528 ? 23.008 -11.400 -1.552 1.00 72.31 528 VAL A C 1
ATOM 4207 O O . VAL A 1 528 ? 23.782 -12.325 -1.779 1.00 72.31 528 VAL A O 1
ATOM 4210 N N . ASP A 1 529 ? 22.367 -11.288 -0.389 1.00 78.00 529 ASP A N 1
ATOM 4211 C CA . ASP A 1 529 ? 22.431 -12.300 0.668 1.00 78.00 529 ASP A CA 1
ATOM 4212 C C . ASP A 1 529 ? 21.213 -13.222 0.556 1.00 78.00 529 ASP A C 1
ATOM 4214 O O . ASP A 1 529 ? 20.138 -12.921 1.087 1.00 78.00 529 ASP A O 1
ATOM 4218 N N . ASP A 1 530 ? 21.384 -14.338 -0.152 1.00 70.88 530 ASP A N 1
ATOM 4219 C CA . ASP A 1 530 ? 20.303 -15.286 -0.443 1.00 70.88 530 ASP A CA 1
ATOM 4220 C C . ASP A 1 530 ? 19.671 -15.866 0.818 1.00 70.88 530 ASP A C 1
ATOM 4222 O O . ASP A 1 530 ? 18.461 -16.063 0.859 1.00 70.88 530 ASP A O 1
ATOM 4226 N N . GLN A 1 531 ? 20.451 -16.082 1.881 1.00 73.31 531 GLN A N 1
ATOM 4227 C CA . GLN A 1 531 ? 19.911 -16.587 3.146 1.00 73.31 531 GLN A CA 1
ATOM 4228 C C . GLN A 1 531 ? 18.989 -15.558 3.801 1.00 73.31 531 GLN A C 1
ATOM 4230 O O . GLN A 1 531 ? 17.973 -15.921 4.399 1.00 73.31 531 GLN A O 1
ATOM 4235 N N . LYS A 1 532 ? 19.308 -14.261 3.684 1.00 75.50 532 LYS A N 1
ATOM 4236 C CA . LYS A 1 532 ? 18.401 -13.197 4.133 1.00 75.50 532 LYS A CA 1
ATOM 4237 C C . LYS A 1 532 ? 17.172 -13.087 3.247 1.00 75.50 532 LYS A C 1
ATOM 4239 O O . LYS A 1 532 ? 16.088 -12.923 3.798 1.00 75.50 532 LYS A O 1
ATOM 4244 N N . ILE A 1 533 ? 17.314 -13.182 1.926 1.00 75.44 533 ILE A N 1
ATOM 4245 C CA . ILE A 1 533 ? 16.166 -13.162 1.010 1.00 75.44 533 ILE A CA 1
ATOM 4246 C C . ILE A 1 533 ? 15.251 -14.361 1.270 1.00 75.44 533 ILE A C 1
ATOM 4248 O O . ILE A 1 533 ? 14.055 -14.172 1.467 1.00 75.44 533 ILE A O 1
ATOM 4252 N N . GLU A 1 534 ? 15.792 -15.573 1.382 1.00 70.50 534 GLU A N 1
ATOM 4253 C CA . GLU A 1 534 ? 15.026 -16.773 1.721 1.00 70.50 534 GLU A CA 1
ATOM 4254 C C . GLU A 1 534 ? 14.349 -16.622 3.085 1.00 70.50 534 GLU A C 1
ATOM 4256 O O . GLU A 1 534 ? 13.175 -16.960 3.230 1.00 70.50 534 GLU A O 1
ATOM 4261 N N . LYS A 1 535 ? 15.026 -16.028 4.077 1.00 71.50 535 LYS A N 1
ATOM 4262 C CA . LYS A 1 535 ? 14.398 -15.699 5.360 1.00 71.50 535 LYS A CA 1
ATOM 4263 C C . LYS A 1 535 ? 13.254 -14.697 5.201 1.00 71.50 535 LYS A C 1
ATOM 4265 O O . LYS A 1 535 ? 12.213 -14.930 5.791 1.00 71.50 535 LYS A O 1
ATOM 4270 N N . ILE A 1 536 ? 13.403 -13.627 4.418 1.00 69.56 536 ILE A N 1
ATOM 4271 C CA . ILE A 1 536 ? 12.326 -12.649 4.153 1.00 69.56 536 ILE A CA 1
ATOM 4272 C C . ILE A 1 536 ? 11.127 -13.342 3.490 1.00 69.56 536 ILE A C 1
ATOM 4274 O O . ILE A 1 536 ? 9.984 -13.094 3.858 1.00 69.56 536 ILE A O 1
ATOM 4278 N N . ILE A 1 537 ? 11.396 -14.258 2.560 1.00 64.38 537 ILE A N 1
ATOM 4279 C CA . ILE A 1 537 ? 10.391 -15.011 1.802 1.00 64.38 537 ILE A CA 1
ATOM 4280 C C . ILE A 1 537 ? 9.677 -16.065 2.664 1.00 64.38 537 ILE A C 1
ATOM 4282 O O . ILE A 1 537 ? 8.493 -16.332 2.466 1.00 64.38 537 ILE A O 1
ATOM 4286 N N . THR A 1 538 ? 10.388 -16.690 3.604 1.00 57.19 538 THR A N 1
ATOM 4287 C CA . THR A 1 538 ? 9.862 -17.763 4.471 1.00 57.19 538 THR A CA 1
ATOM 4288 C C . THR A 1 538 ? 9.331 -17.251 5.812 1.00 57.19 538 THR A C 1
ATOM 4290 O O . THR A 1 538 ? 8.560 -17.947 6.478 1.00 57.19 538 THR A O 1
ATOM 4293 N N . SER A 1 539 ? 9.703 -16.028 6.195 1.00 55.34 539 SER A N 1
ATOM 4294 C CA . SER A 1 539 ? 9.229 -15.289 7.365 1.00 55.34 539 SER A CA 1
ATOM 4295 C C . SER A 1 539 ? 7.777 -14.856 7.167 1.00 55.34 539 SER A C 1
ATOM 4297 O O . SER A 1 539 ? 7.476 -13.705 6.866 1.00 55.34 539 SER A O 1
ATOM 4299 N N . ASN A 1 540 ? 6.857 -15.785 7.399 1.00 50.72 540 ASN A N 1
ATOM 4300 C CA . ASN A 1 540 ? 5.427 -15.511 7.543 1.00 50.72 540 ASN A CA 1
ATOM 4301 C C . ASN A 1 540 ? 5.098 -14.984 8.956 1.00 50.72 540 ASN A C 1
ATOM 4303 O O . ASN A 1 540 ? 4.122 -15.425 9.566 1.00 50.72 540 ASN A O 1
ATOM 4307 N N . GLU A 1 541 ? 5.925 -14.091 9.518 1.00 61.38 541 GLU A N 1
ATOM 4308 C CA . GLU A 1 541 ? 5.552 -13.414 10.764 1.00 61.38 541 GLU A CA 1
ATOM 4309 C C . GLU A 1 541 ? 4.308 -12.558 10.483 1.00 61.38 541 GLU A C 1
ATOM 4311 O O . GLU A 1 541 ? 4.329 -11.695 9.606 1.00 61.38 541 GLU A O 1
ATOM 4316 N N . PRO A 1 542 ? 3.185 -12.819 11.166 1.00 65.69 542 PRO A N 1
ATOM 4317 C CA . PRO A 1 542 ? 1.900 -12.233 10.801 1.00 65.69 542 PRO A CA 1
ATOM 4318 C C . PRO A 1 542 ? 1.656 -10.854 11.446 1.00 65.69 542 PRO A C 1
ATOM 4320 O O . PRO A 1 542 ? 0.541 -10.333 11.456 1.00 65.69 542 PRO A O 1
ATOM 4323 N N . TYR A 1 543 ? 2.710 -10.281 12.015 1.00 74.50 543 TYR A N 1
ATOM 4324 C CA . TYR A 1 543 ? 2.774 -8.981 12.661 1.00 74.50 543 TYR A CA 1
ATOM 4325 C C . TYR A 1 543 ? 4.040 -8.274 12.181 1.00 74.50 543 TYR A C 1
ATOM 4327 O O . TYR A 1 543 ? 5.000 -8.920 11.759 1.00 74.50 543 TYR A O 1
ATOM 4335 N N . VAL A 1 544 ? 4.054 -6.947 12.254 1.00 73.75 544 VAL A N 1
ATOM 4336 C CA . VAL A 1 544 ? 5.139 -6.148 11.683 1.00 73.75 544 VAL A CA 1
ATOM 4337 C C . VAL A 1 544 ? 5.751 -5.259 12.750 1.00 73.75 544 VAL A C 1
ATOM 4339 O O . VAL A 1 544 ? 5.057 -4.585 13.511 1.00 73.75 544 VAL A O 1
ATOM 4342 N N . TRP A 1 545 ? 7.079 -5.223 12.755 1.00 81.31 545 TRP A N 1
ATOM 4343 C CA . TRP A 1 545 ? 7.852 -4.217 13.462 1.00 81.31 545 TRP A CA 1
ATOM 4344 C C . TRP A 1 545 ? 8.340 -3.167 12.469 1.00 81.31 545 TRP A C 1
ATOM 4346 O O . TRP A 1 545 ? 9.258 -3.417 11.694 1.00 81.31 545 TRP A O 1
ATOM 4356 N N . THR A 1 546 ? 7.721 -1.992 12.492 1.00 72.44 546 THR A N 1
ATOM 4357 C CA . THR A 1 546 ? 8.037 -0.912 11.552 1.00 72.44 546 THR A CA 1
ATOM 4358 C C . THR A 1 546 ? 8.955 0.089 12.230 1.00 72.44 546 THR A C 1
ATOM 4360 O O . THR A 1 546 ? 8.631 0.613 13.300 1.00 72.44 546 THR A O 1
ATOM 4363 N N . LYS A 1 547 ? 10.097 0.404 11.609 1.00 79.06 547 LYS A N 1
ATOM 4364 C CA . LYS A 1 547 ? 10.994 1.452 12.110 1.00 79.06 547 LYS A CA 1
ATOM 4365 C C . LYS A 1 547 ? 10.225 2.764 12.233 1.00 79.06 547 LYS A C 1
ATOM 4367 O O . LYS A 1 547 ? 9.608 3.226 11.276 1.00 79.06 547 LYS A O 1
ATOM 4372 N N . TRP A 1 548 ? 10.263 3.371 13.414 1.00 82.56 548 TRP A N 1
ATOM 4373 C CA . TRP A 1 548 ? 9.453 4.547 13.683 1.00 82.56 548 TRP A CA 1
ATOM 4374 C C . TRP A 1 548 ? 9.916 5.728 12.827 1.00 82.56 548 TRP A C 1
ATOM 4376 O O . TRP A 1 548 ? 11.043 6.213 12.940 1.00 82.56 548 TRP A O 1
ATOM 4386 N N . ASN A 1 549 ? 9.013 6.198 11.970 1.00 66.62 549 ASN A N 1
ATOM 4387 C CA . ASN A 1 549 ? 9.233 7.302 11.041 1.00 66.62 549 ASN A CA 1
ATOM 4388 C C . ASN A 1 549 ? 8.675 8.636 11.567 1.00 66.62 549 ASN A C 1
ATOM 4390 O O . ASN A 1 549 ? 8.506 9.590 10.807 1.00 66.62 549 ASN A O 1
ATOM 4394 N N . GLY A 1 550 ? 8.346 8.718 12.858 1.00 69.19 550 GLY A N 1
ATOM 4395 C CA . GLY A 1 550 ? 7.730 9.901 13.455 1.00 69.19 550 GLY A CA 1
ATOM 4396 C C . GLY A 1 550 ? 6.202 9.947 13.409 1.00 69.19 550 GLY A C 1
ATOM 4397 O O . GLY A 1 550 ? 5.623 10.890 13.959 1.00 69.19 550 GLY A O 1
ATOM 4398 N N . LEU A 1 551 ? 5.559 8.968 12.770 1.00 66.75 551 LEU A N 1
ATOM 4399 C CA . LEU A 1 551 ? 4.119 8.722 12.829 1.00 66.75 551 LEU A CA 1
ATOM 4400 C C . LEU A 1 551 ? 3.861 7.470 13.676 1.00 66.75 551 LEU A C 1
ATOM 4402 O O . LEU A 1 551 ? 4.680 6.551 13.696 1.00 66.75 551 LEU A O 1
ATOM 4406 N N . PHE A 1 552 ? 2.733 7.440 14.381 1.00 69.25 552 PHE A N 1
ATOM 4407 C CA . PHE A 1 552 ? 2.264 6.232 15.052 1.00 69.25 552 PHE A CA 1
ATOM 4408 C C . PHE A 1 552 ? 1.215 5.559 14.179 1.00 69.25 552 PHE A C 1
ATOM 4410 O O . PHE A 1 552 ? 0.253 6.235 13.810 1.00 69.25 552 PHE A O 1
ATOM 4417 N N . PRO A 1 553 ? 1.398 4.272 13.842 1.00 62.31 553 PRO A N 1
ATOM 4418 C CA . PRO A 1 553 ? 0.413 3.573 13.050 1.00 62.31 553 PRO A CA 1
ATOM 4419 C C . PRO A 1 553 ? -0.943 3.477 13.755 1.00 62.31 553 PRO A C 1
ATOM 4421 O O . PRO A 1 553 ? -0.981 3.268 14.971 1.00 62.31 553 PRO A O 1
ATOM 4424 N N . SER A 1 554 ? -2.055 3.582 13.029 1.00 56.34 554 SER A N 1
ATOM 4425 C CA . SER A 1 554 ? -3.401 3.454 13.618 1.00 56.34 554 SER A CA 1
ATOM 4426 C C . SER A 1 554 ? -3.687 2.046 14.141 1.00 56.34 554 SER A C 1
ATOM 4428 O O . SER A 1 554 ? -4.473 1.877 15.068 1.00 56.34 554 SER A O 1
ATOM 4430 N N . ASN A 1 555 ? -3.017 1.034 13.588 1.00 57.59 555 ASN A N 1
ATOM 4431 C CA . ASN A 1 555 ? -3.069 -0.357 14.042 1.00 57.59 555 ASN A CA 1
ATOM 4432 C C . ASN A 1 555 ? -1.920 -0.719 15.008 1.00 57.59 555 ASN A C 1
ATOM 4434 O O . ASN A 1 555 ? -1.638 -1.902 15.233 1.00 57.59 555 ASN A O 1
ATOM 4438 N N . ALA A 1 556 ? -1.220 0.277 15.563 1.00 71.69 556 ALA A N 1
ATOM 4439 C CA . ALA A 1 556 ? -0.227 0.032 16.595 1.00 71.69 556 ALA A CA 1
ATOM 4440 C C . ALA A 1 556 ? -0.896 -0.556 17.842 1.00 71.69 556 ALA A C 1
ATOM 4442 O O . ALA A 1 556 ? -1.941 -0.081 18.296 1.00 71.69 556 ALA A O 1
ATOM 4443 N N . ILE A 1 557 ? -0.262 -1.567 18.438 1.00 78.44 557 ILE A N 1
ATOM 4444 C CA . ILE A 1 557 ? -0.759 -2.149 19.687 1.00 78.44 557 ILE A CA 1
ATOM 4445 C C . ILE A 1 557 ? -0.647 -1.101 20.783 1.00 78.44 557 ILE A C 1
ATOM 4447 O O . ILE A 1 557 ? 0.462 -0.720 21.165 1.00 78.44 557 ILE A O 1
ATOM 4451 N N . SER A 1 558 ? -1.793 -0.629 21.267 1.00 76.06 558 SER A N 1
ATOM 4452 C CA . SER A 1 558 ? -1.874 0.523 22.155 1.00 76.06 558 SER A CA 1
ATOM 4453 C C . SER A 1 558 ? -2.763 0.284 23.371 1.00 76.06 558 SER A C 1
ATOM 4455 O O . SER A 1 558 ? -3.589 -0.627 23.403 1.00 76.06 558 SER A O 1
ATOM 4457 N N . THR A 1 559 ? -2.566 1.106 24.397 1.00 67.00 559 THR A N 1
ATOM 4458 C CA . THR A 1 559 ? -3.469 1.240 25.543 1.00 67.00 559 THR A CA 1
ATOM 4459 C C . THR A 1 559 ? -3.580 2.707 25.942 1.00 67.00 559 THR A C 1
ATOM 4461 O O . THR A 1 559 ? -2.637 3.484 25.750 1.00 67.00 559 THR A O 1
ATOM 4464 N N . ILE A 1 560 ? -4.731 3.094 26.492 1.00 64.25 560 ILE A N 1
ATOM 4465 C CA . ILE A 1 560 ? -4.978 4.434 27.027 1.00 64.25 560 ILE A CA 1
ATOM 4466 C C . ILE A 1 560 ? -5.107 4.314 28.540 1.00 64.25 560 ILE A C 1
ATOM 4468 O O . ILE A 1 560 ? -6.056 3.733 29.065 1.00 64.25 560 ILE A O 1
ATOM 4472 N N . ASN A 1 561 ? -4.146 4.897 29.246 1.00 63.88 561 ASN A N 1
ATOM 4473 C CA . ASN A 1 561 ? -4.136 4.896 30.697 1.00 63.88 561 ASN A CA 1
ATOM 4474 C C . ASN A 1 561 ? -5.134 5.900 31.280 1.00 63.88 561 ASN A C 1
ATOM 4476 O O . ASN A 1 561 ? -5.536 6.873 30.642 1.00 63.88 561 ASN A O 1
ATOM 4480 N N . SER A 1 562 ? -5.489 5.692 32.548 1.00 58.25 562 SER A N 1
ATOM 4481 C CA . SER A 1 562 ? -6.414 6.543 33.313 1.00 58.25 562 SER A CA 1
ATOM 4482 C C . SER A 1 562 ? -5.992 8.017 33.430 1.00 58.25 562 SER A C 1
ATOM 4484 O O . SER A 1 562 ? -6.819 8.866 33.751 1.00 58.25 562 SER A O 1
ATOM 4486 N N . ASP A 1 563 ? -4.727 8.343 33.152 1.00 65.06 563 ASP A N 1
ATOM 4487 C CA . ASP A 1 563 ? -4.197 9.711 33.080 1.00 65.06 563 ASP A CA 1
ATOM 4488 C C . ASP A 1 563 ? -4.245 10.322 31.664 1.00 65.06 563 ASP A C 1
ATOM 4490 O O . ASP A 1 563 ? -3.718 11.414 31.439 1.00 65.06 563 ASP A O 1
ATOM 4494 N N . GLY A 1 564 ? -4.874 9.631 30.711 1.00 52.34 564 GLY A N 1
ATOM 4495 C CA . GLY A 1 564 ? -5.013 10.053 29.319 1.00 52.34 564 GLY A CA 1
ATOM 4496 C C . GLY A 1 564 ? -3.765 9.822 28.464 1.00 52.34 564 GLY A C 1
ATOM 4497 O O . GLY A 1 564 ? -3.732 10.265 27.315 1.00 52.34 564 GLY A O 1
ATOM 4498 N N . LYS A 1 565 ? -2.723 9.157 28.984 1.00 70.19 565 LYS A N 1
ATOM 4499 C CA . LYS A 1 565 ? -1.558 8.787 28.173 1.00 70.19 565 LYS A CA 1
ATOM 4500 C C . LYS A 1 565 ? -1.874 7.590 27.290 1.00 70.19 565 LYS A C 1
ATOM 4502 O O . LYS A 1 565 ? -2.271 6.543 27.791 1.00 70.19 565 LYS A O 1
ATOM 4507 N N . THR A 1 566 ? -1.606 7.734 25.997 1.00 74.06 566 THR A N 1
ATOM 4508 C CA . THR A 1 566 ? -1.614 6.610 25.059 1.00 74.06 566 THR A CA 1
ATOM 4509 C C . THR A 1 566 ? -0.207 6.036 24.966 1.00 74.06 566 THR A C 1
ATOM 4511 O O . THR A 1 566 ? 0.746 6.757 24.651 1.00 74.06 566 THR A O 1
ATOM 4514 N N . LEU A 1 567 ? -0.078 4.753 25.280 1.00 83.81 567 LEU A N 1
ATOM 4515 C CA . LEU A 1 567 ? 1.166 4.002 25.171 1.00 83.81 567 LEU A CA 1
ATOM 4516 C C . LEU A 1 567 ? 1.035 3.010 24.019 1.00 83.81 567 LEU A C 1
ATOM 4518 O O . LEU A 1 567 ? -0.005 2.370 23.903 1.00 83.81 567 LEU A O 1
ATOM 4522 N N . VAL A 1 568 ? 2.077 2.857 23.205 1.00 85.38 568 VAL A N 1
ATOM 4523 C CA . VAL A 1 568 ? 2.140 1.834 22.145 1.00 85.38 568 VAL A CA 1
ATOM 4524 C C . VAL A 1 568 ? 3.300 0.873 22.375 1.00 85.38 568 VAL A C 1
ATOM 4526 O O . VAL A 1 568 ? 4.288 1.250 23.001 1.00 85.38 568 VAL A O 1
ATOM 4529 N N . VAL A 1 569 ? 3.214 -0.358 21.876 1.00 93.81 569 VAL A N 1
ATOM 4530 C CA . VAL A 1 569 ? 4.314 -1.331 21.954 1.00 93.81 569 VAL A CA 1
ATOM 4531 C C . VAL A 1 569 ? 5.436 -0.932 20.991 1.00 93.81 569 VAL A C 1
ATOM 4533 O O . VAL A 1 569 ? 5.209 -0.751 19.794 1.00 93.81 569 VAL A O 1
ATOM 4536 N N . GLY A 1 570 ? 6.662 -0.837 21.506 1.00 94.62 570 GLY A N 1
ATOM 4537 C CA . GLY A 1 570 ? 7.857 -0.580 20.701 1.00 94.62 570 GLY A CA 1
ATOM 4538 C C . GLY A 1 570 ? 9.020 -1.492 21.075 1.00 94.62 570 GLY A C 1
ATOM 4539 O O . GLY A 1 570 ? 9.031 -2.076 22.161 1.00 94.62 570 GLY A O 1
ATOM 4540 N N . ARG A 1 571 ? 10.016 -1.600 20.190 1.00 96.12 571 ARG A N 1
ATOM 4541 C CA . ARG A 1 571 ? 11.285 -2.294 20.463 1.00 96.12 571 ARG A CA 1
ATOM 4542 C C . ARG A 1 571 ? 12.491 -1.518 19.953 1.00 96.12 571 ARG A C 1
ATOM 4544 O O . ARG A 1 571 ? 12.372 -0.698 19.049 1.00 96.12 571 ARG A O 1
ATOM 4551 N N . ILE A 1 572 ? 13.659 -1.783 20.524 1.00 95.00 572 ILE A N 1
ATOM 4552 C CA . ILE A 1 572 ? 14.923 -1.169 20.112 1.00 95.00 572 ILE A CA 1
ATOM 4553 C C . ILE A 1 572 ? 16.092 -2.138 20.298 1.00 95.00 572 ILE A C 1
ATOM 4555 O O . ILE A 1 572 ? 16.095 -2.972 21.205 1.00 95.00 572 ILE A O 1
ATOM 4559 N N . THR A 1 573 ? 17.105 -2.015 19.438 1.00 91.88 573 THR A N 1
ATOM 4560 C CA . THR A 1 573 ? 18.376 -2.727 19.620 1.00 91.88 573 THR A CA 1
ATOM 4561 C C . THR A 1 573 ? 19.217 -2.027 20.684 1.00 91.88 573 THR A C 1
ATOM 4563 O O . THR A 1 573 ? 19.568 -0.857 20.538 1.00 91.88 573 THR A O 1
ATOM 4566 N N . TYR A 1 574 ? 19.578 -2.749 21.740 1.00 92.12 574 TYR A N 1
ATOM 4567 C CA . TYR A 1 574 ? 20.397 -2.245 22.838 1.00 92.12 574 TYR A CA 1
ATOM 4568 C C . TYR A 1 574 ? 21.262 -3.372 23.421 1.00 92.12 574 TYR A C 1
ATOM 4570 O O . TYR A 1 574 ? 20.791 -4.491 23.592 1.00 92.12 574 TYR A O 1
ATOM 4578 N N . ASN A 1 575 ? 22.544 -3.099 23.703 1.00 88.38 575 ASN A N 1
ATOM 4579 C CA . ASN A 1 575 ? 23.504 -4.062 24.276 1.00 88.38 575 ASN A CA 1
ATOM 4580 C C . ASN A 1 575 ? 23.540 -5.447 23.585 1.00 88.38 575 ASN A C 1
ATOM 4582 O O . ASN A 1 575 ? 23.570 -6.483 24.249 1.00 88.38 575 ASN A O 1
ATOM 4586 N N . ASN A 1 576 ? 23.573 -5.469 22.246 1.00 84.12 576 ASN A N 1
ATOM 4587 C CA . ASN A 1 576 ? 23.555 -6.687 21.415 1.00 84.12 576 ASN A CA 1
ATOM 4588 C C . ASN A 1 576 ? 22.300 -7.568 21.593 1.00 84.12 576 ASN A C 1
ATOM 4590 O O . ASN A 1 576 ? 22.319 -8.743 21.234 1.00 84.12 576 ASN A O 1
ATOM 4594 N N . GLY A 1 577 ? 21.220 -7.009 22.139 1.00 86.62 577 GLY A N 1
ATOM 4595 C CA . GLY A 1 577 ? 19.887 -7.600 22.165 1.00 86.62 577 GLY A CA 1
ATOM 4596 C C . GLY A 1 577 ? 18.854 -6.683 21.513 1.00 86.62 577 GLY A C 1
ATOM 4597 O O . GLY A 1 577 ? 19.132 -5.519 21.218 1.00 86.62 577 GLY A O 1
ATOM 4598 N N . VAL A 1 578 ? 17.652 -7.211 21.297 1.00 92.69 578 VAL A N 1
ATOM 4599 C CA . VAL A 1 578 ? 16.475 -6.456 20.850 1.00 92.69 578 VAL A CA 1
ATOM 4600 C C . VAL A 1 578 ? 15.436 -6.541 21.958 1.00 92.69 578 VAL A C 1
ATOM 4602 O O . VAL A 1 578 ? 14.972 -7.633 22.281 1.00 92.69 578 VAL A O 1
ATOM 4605 N N . HIS A 1 579 ? 15.119 -5.393 22.549 1.00 95.06 579 HIS A N 1
ATOM 4606 C CA . HIS A 1 579 ? 14.317 -5.273 23.765 1.00 95.06 579 HIS A CA 1
ATOM 4607 C C . HIS A 1 579 ? 13.042 -4.488 23.487 1.00 95.06 579 HIS A C 1
ATOM 4609 O O . HIS A 1 579 ? 13.096 -3.466 22.797 1.00 95.06 579 HIS A O 1
ATOM 4615 N N . CYS A 1 580 ? 11.912 -4.926 24.047 1.00 95.94 580 CYS A N 1
ATOM 4616 C CA . CYS A 1 580 ? 10.639 -4.220 23.915 1.00 95.94 580 CYS A CA 1
ATOM 4617 C C . CYS A 1 580 ? 10.191 -3.525 25.197 1.00 95.94 580 CYS A C 1
ATOM 4619 O O . CYS A 1 580 ? 10.596 -3.855 26.311 1.00 95.94 580 CYS A O 1
ATOM 4621 N N . GLY A 1 581 ? 9.317 -2.549 25.008 1.00 96.44 581 GLY A N 1
ATOM 4622 C CA . GLY A 1 581 ? 8.694 -1.768 26.059 1.00 96.44 581 GLY A CA 1
ATOM 4623 C C . GLY A 1 581 ? 7.531 -0.973 25.489 1.00 96.44 581 GLY A C 1
ATOM 4624 O O . GLY A 1 581 ? 6.866 -1.425 24.552 1.00 96.44 581 GLY A O 1
ATOM 4625 N N . TYR A 1 582 ? 7.300 0.223 26.021 1.00 95.12 582 TYR A N 1
ATOM 4626 C CA . TYR A 1 582 ? 6.277 1.125 25.498 1.00 95.12 582 TYR A CA 1
ATOM 4627 C C . TYR A 1 582 ? 6.862 2.426 24.972 1.00 95.12 582 TYR A C 1
ATOM 4629 O O . TYR A 1 582 ? 7.900 2.895 25.435 1.00 95.12 582 TYR A O 1
ATOM 4637 N N . VAL A 1 583 ? 6.137 3.041 24.045 1.00 93.06 583 VAL A N 1
ATOM 4638 C CA . VAL A 1 583 ? 6.362 4.399 23.563 1.00 93.06 583 VAL A CA 1
ATOM 4639 C C . VAL A 1 583 ? 5.193 5.269 24.009 1.00 93.06 583 VAL A C 1
ATOM 4641 O O . VAL A 1 583 ? 4.045 4.981 23.683 1.00 93.06 583 VAL A O 1
ATOM 4644 N N . ASP A 1 584 ? 5.468 6.331 24.766 1.00 88.31 584 ASP A N 1
ATOM 4645 C CA . ASP A 1 584 ? 4.469 7.367 25.071 1.00 88.31 584 ASP A CA 1
ATOM 4646 C C . ASP A 1 584 ? 4.363 8.285 23.848 1.00 88.31 584 ASP A C 1
ATOM 4648 O O . ASP A 1 584 ? 5.316 9.014 23.545 1.00 88.31 584 ASP A O 1
ATOM 4652 N N . ILE A 1 585 ? 3.216 8.258 23.154 1.00 78.31 585 ILE A N 1
ATOM 4653 C CA . ILE A 1 585 ? 3.044 8.945 21.860 1.00 78.31 585 ILE A CA 1
ATOM 4654 C C . ILE A 1 585 ? 3.261 10.459 21.955 1.00 78.31 585 ILE A C 1
ATOM 4656 O O . ILE A 1 585 ? 3.733 11.088 21.006 1.00 78.31 585 ILE A O 1
ATOM 4660 N N . LYS A 1 586 ? 2.979 11.048 23.124 1.00 78.56 586 LYS A N 1
ATOM 4661 C CA . LYS A 1 586 ? 3.101 12.488 23.354 1.00 78.56 586 LYS A CA 1
ATOM 4662 C C . LYS A 1 586 ? 4.556 12.883 23.559 1.00 78.56 586 LYS A C 1
ATOM 4664 O O . LYS A 1 586 ? 4.996 13.921 23.068 1.00 78.56 586 LYS A O 1
ATOM 4669 N N . SER A 1 587 ? 5.300 12.069 24.308 1.00 85.62 587 SER A N 1
ATOM 4670 C CA . SER A 1 587 ? 6.729 12.310 24.545 1.00 85.62 587 SER A CA 1
ATOM 4671 C C . SER A 1 587 ? 7.624 11.819 23.403 1.00 85.62 587 SER A C 1
ATOM 4673 O O . SER A 1 587 ? 8.753 12.296 23.290 1.00 85.62 587 SER A O 1
ATOM 4675 N N . LYS A 1 588 ? 7.120 10.896 22.569 1.00 86.38 588 LYS A N 1
ATOM 4676 C CA . LYS A 1 588 ? 7.827 10.229 21.466 1.00 86.38 588 LYS A CA 1
ATOM 4677 C C . LYS A 1 588 ? 9.095 9.492 21.903 1.00 86.38 588 LYS A C 1
ATOM 4679 O O . LYS A 1 588 ? 10.080 9.446 21.170 1.00 86.38 588 LYS A O 1
ATOM 4684 N N . LYS A 1 589 ? 9.079 8.935 23.113 1.00 92.50 589 LYS A N 1
ATOM 4685 C CA . LYS A 1 589 ? 10.194 8.160 23.654 1.00 92.50 589 LYS A CA 1
ATOM 4686 C C . LYS A 1 589 ? 9.787 6.726 23.898 1.00 92.50 589 LYS A C 1
ATOM 4688 O O . LYS A 1 589 ? 8.738 6.500 24.501 1.00 92.50 589 LYS A O 1
ATOM 4693 N N . ILE A 1 590 ? 10.637 5.791 23.489 1.00 95.50 590 ILE A N 1
ATOM 4694 C CA . ILE A 1 590 ? 10.538 4.399 23.924 1.00 95.50 590 ILE A CA 1
ATOM 4695 C C . ILE A 1 590 ? 11.190 4.254 25.298 1.00 95.50 590 ILE A C 1
ATOM 4697 O O . ILE A 1 590 ? 12.298 4.747 25.504 1.00 95.50 590 ILE A O 1
ATOM 4701 N N . THR A 1 591 ? 10.522 3.566 26.218 1.00 96.88 591 THR A N 1
ATOM 4702 C CA . THR A 1 591 ? 11.044 3.184 27.532 1.00 96.88 591 THR A CA 1
ATOM 4703 C C . THR A 1 591 ? 11.193 1.668 27.584 1.00 96.88 591 THR A C 1
ATOM 4705 O O . THR A 1 591 ? 10.202 0.949 27.451 1.00 96.88 591 THR A O 1
ATOM 4708 N N . ILE A 1 592 ? 12.415 1.179 27.811 1.00 96.50 592 ILE A N 1
ATOM 4709 C CA . ILE A 1 592 ? 12.709 -0.254 27.975 1.00 96.50 592 ILE A CA 1
ATOM 4710 C C . ILE A 1 592 ? 13.236 -0.570 29.377 1.00 96.50 592 ILE A C 1
ATOM 4712 O O . ILE A 1 592 ? 13.818 0.282 30.054 1.00 96.50 592 ILE A O 1
ATOM 4716 N N . TYR A 1 593 ? 13.037 -1.817 29.798 1.00 95.38 593 TYR A N 1
ATOM 4717 C CA . TYR A 1 593 ? 13.580 -2.363 31.039 1.00 95.38 593 TYR A CA 1
ATOM 4718 C C . TYR A 1 593 ? 15.101 -2.570 30.948 1.00 95.38 593 TYR A C 1
ATOM 4720 O O . TYR A 1 593 ? 15.603 -3.061 29.939 1.00 95.38 593 TYR A O 1
ATOM 4728 N N . ASN A 1 594 ? 15.833 -2.240 32.016 1.00 92.19 594 ASN A N 1
ATOM 4729 C CA . ASN A 1 594 ? 17.261 -2.527 32.146 1.00 92.19 594 ASN A CA 1
ATOM 4730 C C . ASN A 1 594 ? 17.637 -2.819 33.612 1.00 92.19 594 ASN A C 1
ATOM 4732 O O . ASN A 1 594 ? 18.249 -1.994 34.293 1.00 92.19 594 ASN A O 1
ATOM 4736 N N . GLY A 1 595 ? 17.282 -4.007 34.104 1.00 89.38 595 GLY A N 1
ATOM 4737 C CA . GLY A 1 595 ? 17.599 -4.414 35.476 1.00 89.38 595 GLY A CA 1
ATOM 4738 C C . GLY A 1 595 ? 16.785 -3.626 36.505 1.00 89.38 595 GLY A C 1
ATOM 4739 O O . GLY A 1 595 ? 15.561 -3.616 36.451 1.00 89.38 595 GLY A O 1
ATOM 4740 N N . ASP A 1 596 ? 17.448 -2.949 37.438 1.00 90.06 596 ASP A N 1
ATOM 4741 C CA . ASP A 1 596 ? 16.760 -2.098 38.422 1.00 90.06 596 ASP A CA 1
ATOM 4742 C C . ASP A 1 596 ? 16.337 -0.732 37.836 1.00 90.06 596 ASP A C 1
ATOM 4744 O O . ASP A 1 596 ? 15.551 0.002 38.445 1.00 90.06 596 ASP A O 1
ATOM 4748 N N . ASP A 1 597 ? 16.797 -0.411 36.622 1.00 92.62 597 ASP A N 1
ATOM 4749 C CA . ASP A 1 597 ? 16.566 0.858 35.933 1.00 92.62 597 ASP A CA 1
ATOM 4750 C C . ASP A 1 597 ? 15.682 0.702 34.681 1.00 92.62 597 ASP A C 1
ATOM 4752 O O . ASP A 1 597 ? 15.409 -0.395 34.185 1.00 92.62 597 ASP A O 1
ATOM 4756 N N . ALA A 1 598 ? 15.245 1.841 34.146 1.00 94.31 598 ALA A N 1
ATOM 4757 C CA . ALA A 1 598 ? 14.634 1.955 32.826 1.00 94.31 598 ALA A CA 1
ATOM 4758 C C . ALA A 1 598 ? 15.371 3.004 31.987 1.00 94.31 598 ALA A C 1
ATOM 4760 O O . ALA A 1 598 ? 15.825 4.027 32.511 1.00 94.31 598 ALA A O 1
ATOM 4761 N N . ILE A 1 599 ? 15.490 2.746 30.685 1.00 94.56 599 ILE A N 1
ATOM 4762 C CA . ILE A 1 599 ? 16.213 3.609 29.742 1.00 94.56 599 ILE A CA 1
ATOM 4763 C C . ILE A 1 599 ? 15.241 4.132 28.690 1.00 94.56 599 ILE A C 1
ATOM 4765 O O . ILE A 1 599 ? 14.370 3.399 28.222 1.00 94.56 599 ILE A O 1
ATOM 4769 N N . GLU A 1 600 ? 15.408 5.403 28.323 1.00 95.69 600 GLU A N 1
ATOM 4770 C CA . GLU A 1 600 ? 14.606 6.079 27.307 1.00 95.69 600 GLU A CA 1
ATOM 4771 C C . GLU A 1 600 ? 15.428 6.384 26.050 1.00 95.69 600 GLU A C 1
ATOM 4773 O O . GLU A 1 600 ? 16.560 6.865 26.152 1.00 95.69 600 GLU A O 1
ATOM 4778 N N . PHE A 1 601 ? 14.828 6.194 24.875 1.00 92.94 601 PHE A N 1
ATOM 4779 C CA . PHE A 1 601 ? 15.407 6.590 23.587 1.00 92.94 601 PHE A CA 1
ATOM 4780 C C . PHE A 1 601 ? 14.419 7.444 22.791 1.00 92.94 601 PHE A C 1
ATOM 4782 O O . PHE A 1 601 ? 13.206 7.275 22.907 1.00 92.94 601 PHE A O 1
ATOM 4789 N N . PHE A 1 602 ? 14.948 8.370 21.992 1.00 87.19 602 PHE A N 1
ATOM 4790 C CA . PHE A 1 602 ? 14.161 9.322 21.198 1.00 87.19 602 PHE A CA 1
ATOM 4791 C C . PHE A 1 602 ? 14.048 8.928 19.721 1.00 87.19 602 PHE A C 1
ATOM 4793 O O . PHE A 1 602 ? 13.223 9.482 19.001 1.00 87.19 602 PHE A O 1
ATOM 4800 N N . ASP A 1 603 ? 14.888 8.006 19.261 1.00 84.19 603 ASP A N 1
ATOM 4801 C CA . ASP A 1 603 ? 14.964 7.548 17.881 1.00 84.19 603 ASP A CA 1
ATOM 4802 C C . ASP A 1 603 ? 15.487 6.104 17.814 1.00 84.19 603 ASP A C 1
ATOM 4804 O O . ASP A 1 603 ? 15.808 5.483 18.829 1.00 84.19 603 ASP A O 1
ATOM 4808 N N . GLY A 1 604 ? 15.521 5.542 16.603 1.00 81.00 604 GLY A N 1
ATOM 4809 C CA . GLY A 1 604 ? 16.116 4.227 16.349 1.00 81.00 604 GLY A CA 1
ATOM 4810 C C . GLY A 1 604 ? 15.289 3.020 16.805 1.00 81.00 604 GLY A C 1
ATOM 4811 O O . GLY A 1 604 ? 15.782 1.900 16.701 1.00 81.00 604 GLY A O 1
ATOM 4812 N N . PHE A 1 605 ? 14.058 3.229 17.275 1.00 91.69 605 PHE A N 1
ATOM 4813 C CA . PHE A 1 605 ? 13.132 2.168 17.670 1.00 91.69 605 PHE A CA 1
ATOM 4814 C C . PHE A 1 605 ? 12.121 1.815 16.571 1.00 91.69 605 PHE A C 1
ATOM 4816 O O . PHE A 1 605 ? 11.927 2.559 15.607 1.00 91.69 605 PHE A O 1
ATOM 4823 N N . GLU A 1 606 ? 11.473 0.668 16.730 1.00 91.12 606 GLU A N 1
ATOM 4824 C CA . GLU A 1 606 ? 10.392 0.157 15.886 1.00 91.12 606 GLU A CA 1
ATOM 4825 C C . GLU A 1 606 ? 9.080 0.118 16.683 1.00 91.12 606 GLU A C 1
ATOM 4827 O O . GLU A 1 606 ? 9.100 -0.045 17.906 1.00 91.12 606 GLU A O 1
ATOM 4832 N N . ILE A 1 607 ? 7.946 0.254 15.998 1.00 87.94 607 ILE A N 1
ATOM 4833 C CA . ILE A 1 607 ? 6.595 0.118 16.553 1.00 87.94 607 ILE A CA 1
ATOM 4834 C C . ILE A 1 607 ? 5.988 -1.196 16.078 1.00 87.94 607 ILE A C 1
ATOM 4836 O O . ILE A 1 607 ? 6.120 -1.555 14.908 1.00 87.94 607 ILE A O 1
ATOM 4840 N N . LEU A 1 608 ? 5.318 -1.900 16.988 1.00 88.50 608 LEU A N 1
ATOM 4841 C CA . LEU A 1 608 ? 4.579 -3.107 16.650 1.00 88.50 608 LEU A CA 1
ATOM 4842 C C . LEU A 1 608 ? 3.205 -2.755 16.084 1.00 88.50 608 LEU A C 1
ATOM 4844 O O . LEU A 1 608 ? 2.410 -2.082 16.746 1.00 88.50 608 LEU A O 1
ATOM 4848 N N . THR A 1 609 ? 2.907 -3.301 14.913 1.00 72.38 609 THR A N 1
ATOM 4849 C CA . THR A 1 609 ? 1.587 -3.239 14.289 1.00 72.38 609 THR A CA 1
ATOM 4850 C C . THR A 1 609 ? 1.047 -4.639 14.044 1.00 72.38 609 THR A C 1
ATOM 4852 O O . THR A 1 609 ? 1.773 -5.556 13.645 1.00 72.38 609 THR A O 1
ATOM 4855 N N . ILE A 1 610 ? -0.242 -4.812 14.325 1.00 71.69 610 ILE A N 1
ATOM 4856 C CA . ILE A 1 610 ? -0.981 -6.046 14.057 1.00 71.69 610 ILE A CA 1
ATOM 4857 C C . ILE A 1 610 ? -2.349 -5.641 13.508 1.00 71.69 610 ILE A C 1
ATOM 4859 O O . ILE A 1 610 ? -2.914 -4.664 14.005 1.00 71.69 610 ILE A O 1
ATOM 4863 N N . PRO A 1 611 ? -2.917 -6.356 12.519 1.00 63.00 611 PRO A N 1
ATOM 4864 C CA . PRO A 1 611 ? -4.305 -6.135 12.129 1.00 63.00 611 PRO A CA 1
ATOM 4865 C C . PRO A 1 611 ? -5.228 -6.140 13.360 1.00 63.00 611 PRO A C 1
ATOM 4867 O O . PRO A 1 611 ? -5.108 -7.001 14.236 1.00 63.00 611 PRO A O 1
ATOM 4870 N N . SER A 1 612 ? -6.114 -5.146 13.454 1.00 52.47 612 SER A N 1
ATOM 4871 C CA . SER A 1 612 ? -6.833 -4.776 14.687 1.00 52.47 612 SER A CA 1
ATOM 4872 C C . SER A 1 612 ? -7.719 -5.883 15.268 1.00 52.47 612 SER A C 1
ATOM 4874 O O . SER A 1 612 ? -8.020 -5.877 16.458 1.00 52.47 612 SER A O 1
ATOM 4876 N N . ASN A 1 613 ? -8.100 -6.860 14.451 1.00 59.19 613 ASN A N 1
ATOM 4877 C CA . ASN A 1 613 ? -8.905 -8.023 14.805 1.00 59.19 613 ASN A CA 1
ATOM 4878 C C . ASN A 1 613 ? -8.087 -9.325 14.855 1.00 59.19 613 ASN A C 1
ATOM 4880 O O . ASN A 1 613 ? -8.674 -10.391 14.878 1.00 59.19 613 ASN A O 1
ATOM 4884 N N . HIS A 1 614 ? -6.757 -9.297 14.870 1.00 66.75 614 HIS A N 1
ATOM 4885 C CA . HIS A 1 614 ? -5.940 -10.517 14.814 1.00 66.75 614 HIS A CA 1
ATOM 4886 C C . HIS A 1 614 ? -5.037 -10.720 16.034 1.00 66.75 614 HIS A C 1
ATOM 4888 O O . HIS A 1 614 ? -4.113 -11.527 15.986 1.00 66.75 614 HIS A O 1
ATOM 4894 N N . PHE A 1 615 ? -5.274 -10.027 17.149 1.00 81.19 615 PHE A N 1
ATOM 4895 C CA . PHE A 1 615 ? -4.487 -10.233 18.364 1.00 81.19 615 PHE A CA 1
ATOM 4896 C C . PHE A 1 615 ? -5.325 -10.254 19.635 1.00 81.19 615 PHE A C 1
ATOM 4898 O O . PHE A 1 615 ? -6.411 -9.684 19.712 1.00 81.19 615 PHE A O 1
ATOM 4905 N N . TYR A 1 616 ? -4.777 -10.890 20.663 1.00 79.06 616 TYR A N 1
ATOM 4906 C CA . TYR A 1 616 ? -5.325 -10.880 22.010 1.00 79.06 616 TYR A CA 1
ATOM 4907 C C . TYR A 1 616 ? -4.211 -11.058 23.046 1.00 79.06 616 TYR A C 1
ATOM 4909 O O . TYR A 1 616 ? -3.093 -11.472 22.737 1.00 79.06 616 TYR A O 1
ATOM 4917 N N . TRP A 1 617 ? -4.522 -10.732 24.297 1.00 83.56 617 TRP A N 1
ATOM 4918 C CA . TRP A 1 617 ? -3.620 -10.898 25.433 1.00 83.56 617 TRP A CA 1
ATOM 4919 C C . TRP A 1 617 ? -4.005 -12.157 26.209 1.00 83.56 617 TRP A C 1
ATOM 4921 O O . TRP A 1 617 ? -5.185 -12.383 26.478 1.00 83.56 617 TRP A O 1
ATOM 4931 N N . LYS A 1 618 ? -3.027 -13.000 26.554 1.00 84.44 618 LYS A N 1
ATOM 4932 C CA . LYS A 1 618 ? -3.271 -14.232 27.320 1.00 84.44 618 LYS A CA 1
ATOM 4933 C C . LYS A 1 618 ? -2.194 -14.451 28.371 1.00 84.44 618 LYS A C 1
ATOM 4935 O O . LYS A 1 618 ? -1.004 -14.458 28.061 1.00 84.44 618 LYS A O 1
ATOM 4940 N N . LYS A 1 619 ? -2.596 -14.711 29.617 1.00 86.62 619 LYS A N 1
ATOM 4941 C CA . LYS A 1 619 ? -1.681 -15.244 30.636 1.00 86.62 619 LYS A CA 1
ATOM 4942 C C . LYS A 1 619 ? -1.341 -16.693 30.286 1.00 86.62 619 LYS A C 1
ATOM 4944 O O . LYS A 1 619 ? -2.231 -17.542 30.247 1.00 86.62 619 LYS A O 1
ATOM 4949 N N . ILE A 1 620 ? -0.065 -16.968 30.030 1.00 83.25 620 ILE A N 1
ATOM 4950 C CA . ILE A 1 620 ? 0.440 -18.314 29.742 1.00 83.25 620 ILE A CA 1
ATOM 4951 C C . ILE A 1 620 ? 1.537 -18.685 30.734 1.00 83.25 620 ILE A C 1
ATOM 4953 O O . ILE A 1 620 ? 2.336 -17.841 31.123 1.00 83.25 620 ILE A O 1
ATOM 4957 N N . SER A 1 621 ? 1.574 -19.950 31.140 1.00 81.56 621 SER A N 1
ATOM 4958 C CA . SER A 1 621 ? 2.652 -20.508 31.972 1.00 81.56 621 SER A CA 1
ATOM 4959 C C . SER A 1 621 ? 3.507 -21.533 31.227 1.00 81.56 621 SER A C 1
ATOM 4961 O O . SER A 1 621 ? 4.568 -21.920 31.711 1.00 81.56 621 SER A O 1
ATOM 4963 N N . ASN A 1 622 ? 3.060 -21.973 30.047 1.00 80.19 622 ASN A N 1
ATOM 4964 C CA . ASN A 1 622 ? 3.842 -22.755 29.097 1.00 80.19 622 ASN A CA 1
ATOM 4965 C C . ASN A 1 622 ? 3.340 -22.515 27.660 1.00 80.19 622 ASN A C 1
ATOM 4967 O O . ASN A 1 622 ? 2.218 -22.052 27.457 1.00 80.19 622 ASN A O 1
ATOM 4971 N N . LEU A 1 623 ? 4.161 -22.866 26.668 1.00 75.00 623 LEU A N 1
ATOM 4972 C CA . LEU A 1 623 ? 3.839 -22.663 25.250 1.00 75.00 623 LEU A CA 1
ATOM 4973 C C . LEU A 1 623 ? 2.725 -23.594 24.736 1.00 75.00 623 LEU A C 1
ATOM 4975 O O . LEU A 1 623 ? 1.979 -23.213 23.845 1.00 75.00 623 LEU A O 1
ATOM 4979 N N . THR A 1 624 ? 2.543 -24.773 25.344 1.00 74.31 624 THR A N 1
ATOM 4980 C CA . THR A 1 624 ? 1.523 -25.765 24.935 1.00 74.31 624 THR A CA 1
ATOM 4981 C C . THR A 1 624 ? 0.072 -25.333 25.201 1.00 74.31 624 THR A C 1
ATOM 4983 O O . THR A 1 624 ? -0.861 -26.052 24.863 1.00 74.31 624 THR A O 1
ATOM 4986 N N . GLN A 1 625 ? -0.139 -24.175 25.835 1.00 73.38 625 GLN A N 1
ATOM 4987 C CA . GLN A 1 625 ? -1.461 -23.584 26.081 1.00 73.38 625 GLN A CA 1
ATOM 4988 C C . GLN A 1 625 ? -2.034 -22.830 24.866 1.00 73.38 625 GLN A C 1
ATOM 4990 O O . GLN A 1 625 ? -3.124 -22.253 24.975 1.00 73.38 625 GLN A O 1
ATOM 4995 N N . LEU A 1 626 ? -1.314 -22.782 23.744 1.00 72.25 626 LEU A N 1
ATOM 4996 C CA . LEU A 1 626 ? -1.724 -22.111 22.510 1.00 72.25 626 LEU A CA 1
ATOM 4997 C C . LEU A 1 626 ? -2.231 -23.118 21.476 1.00 72.25 626 LEU A C 1
ATOM 4999 O O . LEU A 1 626 ? -1.867 -24.293 21.501 1.00 72.25 626 LEU A O 1
ATOM 5003 N N . ASN A 1 627 ? -3.106 -22.669 20.576 1.00 72.56 627 ASN A N 1
ATOM 5004 C CA . ASN A 1 627 ? -3.490 -23.483 19.432 1.00 72.56 627 ASN A CA 1
ATOM 5005 C C . ASN A 1 627 ? -2.404 -23.362 18.358 1.00 72.56 627 ASN A C 1
ATOM 5007 O O . ASN A 1 627 ? -2.467 -22.460 17.531 1.00 72.56 627 ASN A O 1
ATOM 5011 N N . ASP A 1 628 ? -1.446 -24.288 18.328 1.00 64.00 628 ASP A N 1
ATOM 5012 C CA . ASP A 1 628 ? -0.277 -24.241 17.428 1.00 64.00 628 ASP A CA 1
ATOM 5013 C C . ASP A 1 628 ? -0.616 -24.099 15.925 1.00 64.00 628 ASP A C 1
ATOM 5015 O O . ASP A 1 628 ? 0.241 -23.751 15.110 1.00 64.00 628 ASP A O 1
ATOM 5019 N N . LYS A 1 629 ? -1.863 -24.380 15.516 1.00 61.66 629 LYS A N 1
ATOM 5020 C CA . LYS A 1 629 ? -2.313 -24.179 14.129 1.00 61.66 629 LYS A CA 1
ATOM 5021 C C . LYS A 1 629 ? -2.738 -22.737 13.838 1.00 61.66 629 LYS A C 1
ATOM 5023 O O . LYS A 1 629 ? -2.562 -22.282 12.701 1.00 61.66 629 LYS A O 1
ATOM 5028 N N . GLU A 1 630 ? -3.290 -22.040 14.827 1.00 71.31 630 GLU A N 1
ATOM 5029 C CA . GLU A 1 630 ? -3.973 -20.747 14.673 1.00 71.31 630 GLU A CA 1
ATOM 5030 C C . GLU A 1 630 ? -3.252 -19.592 15.379 1.00 71.31 630 GLU A C 1
ATOM 5032 O O . GLU A 1 630 ? -3.252 -18.486 14.842 1.00 71.31 630 GLU A O 1
ATOM 5037 N N . ASP A 1 631 ? -2.595 -19.851 16.507 1.00 80.44 631 ASP A N 1
ATOM 5038 C CA . ASP A 1 631 ? -2.005 -18.838 17.378 1.00 80.44 631 ASP A CA 1
ATOM 5039 C C . ASP A 1 631 ? -0.480 -18.777 17.228 1.00 80.44 631 ASP A C 1
ATOM 5041 O O . ASP A 1 631 ? 0.206 -19.798 17.148 1.00 80.44 631 ASP A O 1
ATOM 5045 N N . VAL A 1 632 ? 0.062 -17.560 17.220 1.00 82.88 632 VAL A N 1
ATOM 5046 C CA . VAL A 1 632 ? 1.498 -17.272 17.133 1.00 82.88 632 VAL A CA 1
ATOM 5047 C C . VAL A 1 632 ? 1.858 -16.280 18.237 1.00 82.88 632 VAL A C 1
ATOM 5049 O O . VAL A 1 632 ? 1.259 -15.211 18.336 1.00 82.88 632 VAL A O 1
ATOM 5052 N N . ILE A 1 633 ? 2.842 -16.612 19.078 1.00 87.50 633 ILE A N 1
ATOM 5053 C CA . ILE A 1 633 ? 3.365 -15.651 20.061 1.00 87.50 633 ILE A CA 1
ATOM 5054 C C . ILE A 1 633 ? 4.068 -14.523 19.323 1.00 87.50 633 ILE A C 1
ATOM 5056 O O . ILE A 1 633 ? 4.918 -14.780 18.471 1.00 87.50 633 ILE A O 1
ATOM 5060 N N . VAL A 1 634 ? 3.767 -13.282 19.702 1.00 89.38 634 VAL A N 1
ATOM 5061 C CA . VAL A 1 634 ? 4.476 -12.129 19.155 1.00 89.38 634 VAL A CA 1
ATOM 5062 C C . VAL A 1 634 ? 5.863 -12.041 19.776 1.00 89.38 634 VAL A C 1
ATOM 5064 O O . VAL A 1 634 ? 6.027 -11.677 20.947 1.00 89.38 634 VAL A O 1
ATOM 5067 N N . VAL A 1 635 ? 6.868 -12.384 18.972 1.00 90.06 635 VAL A N 1
ATOM 5068 C CA . VAL A 1 635 ? 8.275 -12.280 19.347 1.00 90.06 635 VAL A CA 1
ATOM 5069 C C . VAL A 1 635 ? 8.694 -10.816 19.295 1.00 90.06 635 VA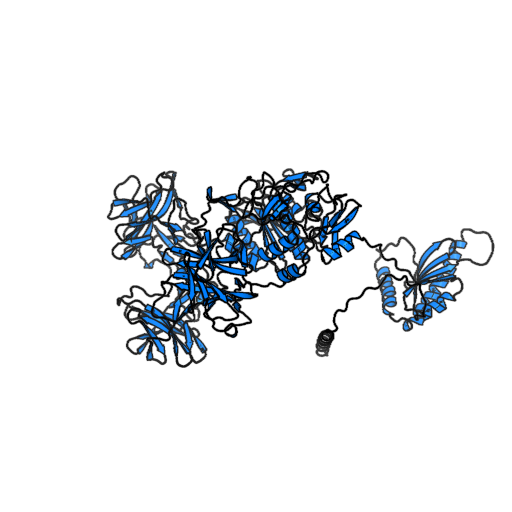L A C 1
ATOM 5071 O O . VAL A 1 635 ? 8.552 -10.129 18.281 1.00 90.06 635 VAL A O 1
ATOM 5074 N N . SER A 1 636 ? 9.220 -10.334 20.414 1.00 88.69 636 SER A N 1
ATOM 5075 C CA . SER A 1 636 ? 9.679 -8.960 20.557 1.00 88.69 636 SER A CA 1
ATOM 5076 C C . SER A 1 636 ? 11.160 -8.776 20.264 1.00 88.69 636 SER A C 1
ATOM 5078 O O . SER A 1 636 ? 11.578 -7.675 19.913 1.00 88.69 636 SER A O 1
ATOM 5080 N N . GLY A 1 637 ? 11.949 -9.845 20.358 1.00 88.12 637 GLY A N 1
ATOM 5081 C CA . GLY A 1 637 ? 13.380 -9.807 20.108 1.00 88.12 637 GLY A CA 1
ATOM 5082 C C . GLY A 1 637 ? 14.124 -10.917 20.835 1.00 88.12 637 GLY A C 1
ATOM 5083 O O . GLY A 1 637 ? 13.592 -12.005 21.064 1.00 88.12 637 GLY A O 1
ATOM 5084 N N . SER A 1 638 ? 15.371 -10.640 21.203 1.00 89.88 638 SER A N 1
ATOM 5085 C CA . SER A 1 638 ? 16.216 -11.581 21.933 1.00 89.88 638 SER A CA 1
ATOM 5086 C C . SER A 1 638 ? 17.198 -10.867 22.850 1.00 89.88 638 SER A C 1
ATOM 5088 O O . SER A 1 638 ? 17.717 -9.802 22.514 1.00 89.88 638 SER A O 1
ATOM 5090 N N . LYS A 1 639 ? 17.528 -11.500 23.974 1.00 85.81 639 LYS A N 1
ATOM 5091 C CA . LYS A 1 639 ? 18.636 -11.073 24.839 1.00 85.81 639 LYS A CA 1
ATOM 5092 C C . LYS A 1 639 ? 19.986 -11.351 24.171 1.00 85.81 639 LYS A C 1
ATOM 5094 O O . LYS A 1 639 ? 20.093 -12.188 23.277 1.00 85.81 639 LYS A O 1
ATOM 5099 N N . SER A 1 640 ? 21.045 -10.725 24.683 1.00 82.75 640 SER A N 1
ATOM 5100 C CA . SER A 1 640 ? 22.429 -10.933 24.220 1.00 82.75 640 SER A CA 1
ATOM 5101 C C . SER A 1 640 ? 22.930 -12.381 24.334 1.00 82.75 640 SER A C 1
ATOM 5103 O O . SER A 1 640 ? 23.868 -12.765 23.643 1.00 82.75 640 SER A O 1
ATOM 5105 N N . ASN A 1 641 ? 22.302 -13.201 25.182 1.00 81.12 641 ASN A N 1
ATOM 5106 C CA . ASN A 1 641 ? 22.585 -14.631 25.323 1.00 81.12 641 ASN A CA 1
ATOM 5107 C C . ASN A 1 641 ? 21.771 -15.527 24.363 1.00 81.12 641 ASN A C 1
ATOM 5109 O O . ASN A 1 641 ? 21.875 -16.748 24.452 1.00 81.12 641 ASN A O 1
ATOM 5113 N N . GLY A 1 642 ? 20.952 -14.943 23.481 1.00 79.00 642 GLY A N 1
ATOM 5114 C CA . GLY A 1 642 ? 20.124 -15.657 22.507 1.00 79.00 642 GLY A CA 1
ATOM 5115 C C . GLY A 1 642 ? 18.736 -16.078 23.001 1.00 79.00 642 GLY A C 1
ATOM 5116 O O . GLY A 1 642 ? 17.973 -16.634 22.215 1.00 79.00 642 GLY A O 1
ATOM 5117 N N . ASN A 1 643 ? 18.364 -15.811 24.261 1.00 86.19 643 ASN A N 1
ATOM 5118 C CA . ASN A 1 643 ? 17.005 -16.099 24.737 1.00 86.19 643 ASN A CA 1
ATOM 5119 C C . ASN A 1 643 ? 15.976 -15.246 23.990 1.00 86.19 643 ASN A C 1
ATOM 5121 O O . ASN A 1 643 ? 16.123 -14.024 23.926 1.00 86.19 643 ASN A O 1
ATOM 5125 N N . VAL A 1 644 ? 14.917 -15.887 23.492 1.00 89.50 644 VAL A N 1
ATOM 5126 C CA . VAL A 1 644 ? 13.831 -15.229 22.758 1.00 89.50 644 VAL A CA 1
ATOM 5127 C C . VAL A 1 644 ? 12.889 -14.521 23.730 1.00 89.50 644 VAL A C 1
ATOM 5129 O O . VAL A 1 644 ? 12.513 -15.067 24.772 1.00 89.50 644 VAL A O 1
ATOM 5132 N N . LEU A 1 645 ? 12.510 -13.297 23.378 1.00 93.75 645 LEU A N 1
ATOM 5133 C CA . LEU A 1 645 ? 11.614 -12.451 24.153 1.00 93.75 645 LEU A CA 1
ATOM 5134 C C . LEU A 1 645 ? 10.244 -12.349 23.475 1.00 93.75 645 LEU A C 1
ATOM 5136 O O . LEU A 1 645 ? 10.151 -12.286 22.250 1.00 93.75 645 LEU A O 1
ATOM 5140 N N . GLY A 1 646 ? 9.185 -12.318 24.280 1.00 93.62 646 GLY A N 1
ATOM 5141 C CA . GLY A 1 646 ? 7.828 -11.978 23.859 1.00 93.62 646 GLY A CA 1
ATOM 5142 C C . GLY A 1 646 ? 7.405 -10.606 24.376 1.00 93.62 646 GLY A C 1
ATOM 5143 O O . GLY A 1 646 ? 8.022 -10.058 25.296 1.00 93.62 646 GLY A O 1
ATOM 5144 N N . VAL A 1 647 ? 6.330 -10.064 23.803 1.00 96.75 647 VAL A N 1
ATOM 5145 C CA . VAL A 1 647 ? 5.696 -8.833 24.298 1.00 96.75 647 VAL A CA 1
ATOM 5146 C C . VAL A 1 647 ? 4.794 -9.162 25.486 1.00 96.75 647 VAL A C 1
ATOM 5148 O O . VAL A 1 647 ? 3.912 -10.018 25.384 1.00 96.75 647 VAL A O 1
ATOM 5151 N N . ALA A 1 648 ? 4.989 -8.458 26.598 1.00 96.50 648 ALA A N 1
ATOM 5152 C CA . ALA A 1 648 ? 4.177 -8.593 27.800 1.00 96.50 648 ALA A CA 1
ATOM 5153 C C . ALA A 1 648 ? 3.382 -7.317 28.094 1.00 96.50 648 ALA A C 1
ATOM 5155 O O . ALA A 1 648 ? 3.896 -6.207 27.936 1.00 96.50 648 ALA A O 1
ATOM 5156 N N . LYS A 1 649 ? 2.153 -7.484 28.582 1.00 93.88 649 LYS A N 1
ATOM 5157 C CA . LYS A 1 649 ? 1.337 -6.425 29.181 1.00 93.88 649 LYS A CA 1
ATOM 5158 C C . LYS A 1 649 ? 1.262 -6.642 30.686 1.00 93.88 649 LYS A C 1
ATOM 5160 O O . LYS A 1 649 ? 0.925 -7.736 31.143 1.00 93.88 649 LYS A O 1
ATOM 5165 N N . CYS A 1 650 ? 1.579 -5.596 31.436 1.00 92.25 650 CYS A N 1
ATOM 5166 C CA . CYS A 1 650 ? 1.633 -5.581 32.894 1.00 92.25 650 CYS A CA 1
ATOM 5167 C C . CYS A 1 650 ? 0.782 -4.431 33.438 1.00 92.25 650 CYS A C 1
ATOM 5169 O O . CYS A 1 650 ? 0.622 -3.408 32.773 1.00 92.25 650 CYS A O 1
ATOM 5171 N N . GLU A 1 651 ? 0.298 -4.560 34.673 1.00 87.88 651 GLU A N 1
ATOM 5172 C CA . GLU A 1 651 ? -0.458 -3.509 35.359 1.00 87.88 651 GLU A CA 1
ATOM 5173 C C . GLU A 1 651 ? 0.301 -3.016 36.600 1.00 87.88 651 GLU A C 1
ATOM 5175 O O . GLU A 1 651 ? 0.819 -3.806 37.390 1.00 87.88 651 GLU A O 1
ATOM 5180 N N . TYR A 1 652 ? 0.364 -1.698 36.788 1.00 86.44 652 TYR A N 1
ATOM 5181 C CA . TYR A 1 652 ? 0.886 -1.059 37.996 1.00 86.44 652 TYR A CA 1
ATOM 5182 C C . TYR A 1 652 ? -0.002 0.134 38.364 1.00 86.44 652 TYR A C 1
ATOM 5184 O O . TYR A 1 652 ? -0.232 1.009 37.536 1.00 86.44 652 TYR A O 1
ATOM 5192 N N . GLU A 1 653 ? -0.524 0.172 39.594 1.00 85.19 653 GLU A N 1
ATOM 5193 C CA . GLU A 1 653 ? -1.418 1.245 40.079 1.00 85.19 653 GLU A CA 1
ATOM 5194 C C . GLU A 1 653 ? -2.656 1.510 39.177 1.00 85.19 653 GLU A C 1
ATOM 5196 O O . GLU A 1 653 ? -3.092 2.649 39.020 1.00 85.19 653 GLU A O 1
ATOM 5201 N N . ASN A 1 654 ? -3.274 0.459 38.614 1.00 74.12 654 ASN A N 1
ATOM 5202 C CA . ASN A 1 654 ? -4.361 0.535 37.614 1.00 74.12 654 ASN A CA 1
ATOM 5203 C C . ASN A 1 654 ? -3.971 1.254 36.304 1.00 74.12 654 ASN A C 1
ATOM 5205 O O . ASN A 1 654 ? -4.816 1.878 35.656 1.00 74.12 654 ASN A O 1
ATOM 5209 N N . LYS A 1 655 ? -2.689 1.203 35.931 1.00 79.00 655 LYS A N 1
ATOM 5210 C CA . LYS A 1 655 ? -2.179 1.641 34.629 1.00 79.00 655 LYS A CA 1
ATOM 5211 C C . LYS A 1 655 ? -1.501 0.473 33.930 1.00 79.00 655 LYS A C 1
ATOM 5213 O O . LYS A 1 655 ? -0.737 -0.264 34.556 1.00 79.00 655 LYS A O 1
ATOM 5218 N N . GLU A 1 656 ? -1.779 0.321 32.647 1.00 85.94 656 GLU A N 1
ATOM 5219 C CA . GLU A 1 656 ? -1.170 -0.691 31.797 1.00 85.94 656 GLU A CA 1
ATOM 5220 C C . GLU A 1 656 ? 0.170 -0.188 31.242 1.00 85.94 656 GLU A C 1
ATOM 5222 O O . GLU A 1 656 ? 0.327 0.981 30.869 1.00 85.94 656 GLU A O 1
ATOM 5227 N N . TYR A 1 657 ? 1.141 -1.096 31.186 1.00 94.19 657 TYR A N 1
ATOM 5228 C CA . TYR A 1 657 ? 2.471 -0.881 30.629 1.00 94.19 657 TYR A CA 1
ATOM 5229 C C . TYR A 1 657 ? 2.888 -2.088 29.792 1.00 94.19 657 TYR A C 1
ATOM 5231 O O . TYR A 1 657 ? 2.541 -3.228 30.107 1.00 94.19 657 TYR A O 1
ATOM 5239 N N . PHE A 1 658 ? 3.686 -1.835 28.756 1.00 97.00 658 PHE A N 1
ATOM 5240 C CA . PHE A 1 658 ? 4.262 -2.885 27.922 1.00 97.00 658 PHE A CA 1
ATOM 5241 C C . PHE A 1 658 ? 5.722 -3.148 28.286 1.00 97.00 658 PHE A C 1
ATOM 5243 O O . PHE A 1 658 ? 6.472 -2.231 28.629 1.00 97.00 658 PHE A O 1
ATOM 5250 N N . GLY A 1 659 ? 6.120 -4.410 28.203 1.00 96.25 659 GLY A N 1
ATOM 5251 C CA . GLY A 1 659 ? 7.455 -4.877 28.544 1.00 96.25 659 GLY A CA 1
ATOM 5252 C C . GLY A 1 659 ? 7.811 -6.168 27.832 1.00 96.25 659 GLY A C 1
ATOM 5253 O O . GLY A 1 659 ? 7.160 -6.568 26.867 1.00 96.25 659 GLY A O 1
ATOM 5254 N N . GLU A 1 660 ? 8.849 -6.824 28.327 1.00 96.44 660 GLU A N 1
ATOM 5255 C CA . GLU A 1 660 ? 9.393 -8.058 27.770 1.00 96.44 660 GLU A CA 1
ATOM 5256 C C . GLU A 1 660 ? 9.188 -9.248 28.711 1.00 96.44 660 GLU A C 1
ATOM 5258 O O . GLU A 1 660 ? 9.211 -9.117 29.939 1.00 96.44 660 GLU A O 1
ATOM 5263 N N . ILE A 1 661 ? 9.036 -10.438 28.133 1.00 95.81 661 ILE A N 1
ATOM 5264 C CA . ILE A 1 661 ? 9.032 -11.706 28.865 1.00 95.81 661 ILE A CA 1
ATOM 5265 C C . ILE A 1 661 ? 9.935 -12.731 28.183 1.00 95.81 661 ILE A C 1
ATOM 5267 O O . ILE A 1 661 ? 9.942 -12.854 26.964 1.00 95.81 661 ILE A O 1
ATOM 5271 N N . ASP A 1 662 ? 10.701 -13.481 28.974 1.00 93.56 662 ASP A N 1
ATOM 5272 C CA . ASP A 1 662 ? 11.559 -14.558 28.472 1.00 93.56 662 ASP A CA 1
ATOM 5273 C C . ASP A 1 662 ? 10.710 -15.797 28.146 1.00 93.56 662 ASP A C 1
ATOM 5275 O O . ASP A 1 662 ? 10.175 -16.440 29.057 1.00 93.56 662 ASP A O 1
ATOM 5279 N N . LEU A 1 663 ? 10.575 -16.130 26.858 1.00 90.75 663 LEU A N 1
ATOM 5280 C CA . LEU A 1 663 ? 9.694 -17.211 26.393 1.00 90.75 663 LEU A CA 1
ATOM 5281 C C . LEU A 1 663 ? 10.202 -18.608 26.764 1.00 90.75 663 LEU A C 1
ATOM 5283 O O . LEU A 1 663 ? 9.421 -19.558 26.774 1.00 90.75 663 LEU A O 1
ATOM 5287 N N . ASN A 1 664 ? 11.480 -18.735 27.131 1.00 87.69 664 ASN A N 1
ATOM 5288 C CA . ASN A 1 664 ? 12.042 -20.002 27.598 1.00 87.69 664 ASN A CA 1
ATOM 5289 C C . ASN A 1 664 ? 11.667 -20.293 29.060 1.00 87.69 664 ASN A C 1
ATOM 5291 O O . ASN A 1 664 ? 11.769 -21.436 29.503 1.00 87.69 664 ASN A O 1
ATOM 5295 N N . ILE A 1 665 ? 11.277 -19.263 29.821 1.00 88.88 665 ILE A N 1
ATOM 5296 C CA . ILE A 1 665 ? 11.072 -19.353 31.274 1.00 88.88 665 ILE A CA 1
ATOM 5297 C C . ILE A 1 665 ? 9.614 -19.068 31.662 1.00 88.88 665 ILE A C 1
ATOM 5299 O O . ILE A 1 665 ? 9.098 -19.735 32.555 1.00 88.88 665 ILE A O 1
ATOM 5303 N N . LEU A 1 666 ? 8.964 -18.074 31.039 1.00 88.56 666 LEU A N 1
ATOM 5304 C CA . LEU A 1 666 ? 7.578 -17.647 31.311 1.00 88.56 666 LEU A CA 1
ATOM 5305 C C . LEU A 1 666 ? 7.268 -17.457 32.813 1.00 88.56 666 LEU A C 1
ATOM 5307 O O . LEU A 1 666 ? 6.194 -17.795 33.308 1.00 88.56 666 LEU A O 1
ATOM 5311 N N . LYS A 1 667 ? 8.226 -16.919 33.579 1.00 91.00 667 LYS A N 1
ATOM 5312 C CA . LYS A 1 667 ? 8.078 -16.738 35.035 1.00 91.00 667 LYS A CA 1
ATOM 5313 C C . LYS A 1 667 ? 7.643 -15.331 35.428 1.00 91.00 667 LYS A C 1
ATOM 5315 O O . LYS A 1 667 ? 6.797 -15.174 36.303 1.00 91.00 667 LYS A O 1
ATOM 5320 N N . ASN A 1 668 ? 8.247 -14.320 34.817 1.00 92.81 668 ASN A N 1
ATOM 5321 C CA . ASN A 1 668 ? 8.006 -12.923 35.140 1.00 92.81 668 ASN A CA 1
ATOM 5322 C C . ASN A 1 668 ? 8.230 -12.042 33.911 1.00 92.81 668 ASN A C 1
ATOM 5324 O O . ASN A 1 668 ? 9.159 -12.282 33.136 1.00 92.81 668 ASN A O 1
ATOM 5328 N N . ALA A 1 669 ? 7.392 -11.021 33.772 1.00 95.94 669 ALA A N 1
ATOM 5329 C CA . ALA A 1 669 ? 7.543 -9.967 32.781 1.00 95.94 669 ALA A CA 1
ATOM 5330 C C . ALA A 1 669 ? 8.292 -8.775 33.387 1.00 95.94 669 ALA A C 1
ATOM 5332 O O . ALA A 1 669 ? 8.154 -8.494 34.582 1.00 95.94 669 ALA A O 1
ATOM 5333 N N . ASN A 1 670 ? 9.078 -8.076 32.570 1.00 95.94 670 ASN A N 1
ATOM 5334 C CA . ASN A 1 670 ? 9.888 -6.935 32.987 1.00 95.94 670 ASN A CA 1
ATOM 5335 C C . ASN A 1 670 ? 9.558 -5.700 32.140 1.00 95.94 670 ASN A C 1
ATOM 5337 O O . ASN A 1 670 ? 9.470 -5.790 30.919 1.00 95.94 670 ASN A O 1
ATOM 5341 N N . TYR A 1 671 ? 9.376 -4.548 32.779 1.00 96.12 671 TYR A N 1
ATOM 5342 C CA . TYR A 1 671 ? 8.972 -3.295 32.131 1.00 96.12 671 TYR A CA 1
ATOM 5343 C C . TYR A 1 671 ? 9.516 -2.088 32.904 1.00 96.12 671 TYR A C 1
ATOM 5345 O O . TYR A 1 671 ? 9.883 -2.205 34.070 1.00 96.12 671 TYR A O 1
ATOM 5353 N N . GLY A 1 672 ? 9.615 -0.925 32.259 1.00 92.69 672 GLY A N 1
ATOM 5354 C CA . GLY A 1 672 ? 10.135 0.295 32.888 1.00 92.69 672 GLY A CA 1
ATOM 5355 C C . GLY A 1 672 ? 9.035 1.258 33.340 1.00 92.69 672 GLY A C 1
ATOM 5356 O O . GLY A 1 672 ? 8.076 1.478 32.619 1.00 92.69 672 GLY A O 1
ATOM 5357 N N . ILE A 1 673 ? 9.164 1.923 34.485 1.00 90.00 673 ILE A N 1
ATOM 5358 C CA . ILE A 1 673 ? 8.317 3.071 34.851 1.00 90.00 673 ILE A CA 1
ATOM 5359 C C . ILE A 1 673 ? 9.212 4.258 35.188 1.00 90.00 673 ILE A C 1
ATOM 5361 O O . ILE A 1 673 ? 9.935 4.264 36.189 1.00 90.00 673 ILE A O 1
ATOM 5365 N N . GLY A 1 674 ? 9.157 5.292 34.346 1.00 83.06 674 GLY A N 1
ATOM 5366 C CA . GLY A 1 674 ? 10.061 6.434 34.449 1.00 83.06 674 GLY A CA 1
ATOM 5367 C C . GLY A 1 674 ? 11.513 5.973 34.328 1.00 83.06 674 GLY A C 1
ATOM 5368 O O . GLY A 1 674 ? 11.929 5.523 33.270 1.00 83.06 674 GLY A O 1
ATOM 5369 N N . LYS A 1 675 ? 12.277 6.058 35.422 1.00 86.06 675 LYS A N 1
ATOM 5370 C CA . LYS A 1 675 ? 13.681 5.611 35.476 1.00 86.06 675 LYS A CA 1
ATOM 5371 C C . LYS A 1 675 ? 13.891 4.267 36.179 1.00 86.06 675 LYS A C 1
ATOM 5373 O O . LYS A 1 675 ? 15.036 3.885 36.372 1.00 86.06 675 LYS A O 1
ATOM 5378 N N . LYS A 1 676 ? 12.827 3.576 36.598 1.00 93.31 676 LYS A N 1
ATOM 5379 C CA . LYS A 1 676 ? 12.924 2.322 37.363 1.00 93.31 676 LYS A CA 1
ATOM 5380 C C . LYS A 1 676 ? 12.498 1.119 36.537 1.00 93.31 676 LYS A C 1
ATOM 5382 O O . LYS A 1 676 ? 11.475 1.185 35.860 1.00 93.31 676 LYS A O 1
ATOM 5387 N N . GLY A 1 677 ? 13.232 0.021 36.658 1.00 93.00 677 GLY A N 1
ATOM 5388 C CA . GLY A 1 677 ? 12.818 -1.287 36.164 1.00 93.00 677 GLY A CA 1
ATOM 5389 C C . GLY A 1 677 ? 11.866 -1.963 37.151 1.00 93.00 677 GLY A C 1
ATOM 5390 O O . GLY A 1 677 ? 12.024 -1.845 38.366 1.00 93.00 677 GLY A O 1
ATOM 5391 N N . ILE A 1 678 ? 10.850 -2.650 36.636 1.00 95.19 678 ILE A N 1
ATOM 5392 C CA . ILE A 1 678 ? 9.863 -3.389 37.424 1.00 95.19 678 ILE A CA 1
ATOM 5393 C C . ILE A 1 678 ? 9.728 -4.800 36.867 1.00 95.19 678 ILE A C 1
ATOM 5395 O O . ILE A 1 678 ? 9.676 -5.007 35.655 1.00 95.19 678 ILE A O 1
ATOM 5399 N N . THR A 1 679 ? 9.625 -5.764 37.777 1.00 95.19 679 THR A N 1
ATOM 5400 C CA . THR A 1 679 ? 9.356 -7.169 37.479 1.00 95.19 679 THR A CA 1
ATOM 5401 C C . THR A 1 679 ? 7.997 -7.561 38.055 1.00 95.19 679 THR A C 1
ATOM 5403 O O . THR A 1 679 ? 7.742 -7.334 39.237 1.00 95.19 679 THR A O 1
ATOM 5406 N N . SER A 1 680 ? 7.138 -8.176 37.239 1.00 92.94 680 SER A N 1
ATOM 5407 C CA . SER A 1 680 ? 5.800 -8.631 37.636 1.00 92.94 680 SER A CA 1
ATOM 5408 C C . SER A 1 680 ? 5.583 -10.110 37.321 1.00 92.94 680 SER A C 1
ATOM 5410 O O . SER A 1 680 ? 5.998 -10.612 36.275 1.00 92.94 680 SER A O 1
ATOM 5412 N N . ILE A 1 681 ? 4.901 -10.807 38.231 1.00 91.25 681 ILE A N 1
ATOM 5413 C CA . ILE A 1 681 ? 4.361 -12.162 38.012 1.00 91.25 681 ILE A CA 1
ATOM 5414 C C . ILE A 1 681 ? 2.943 -12.135 37.420 1.00 91.25 681 ILE A C 1
ATOM 5416 O O . ILE A 1 681 ? 2.459 -13.144 36.913 1.00 91.25 681 ILE A O 1
ATOM 5420 N N . GLU A 1 682 ? 2.285 -10.977 37.480 1.00 89.56 682 GLU A N 1
ATOM 5421 C CA . GLU A 1 682 ? 0.994 -10.724 36.854 1.00 89.56 682 GLU A CA 1
ATOM 5422 C C . GLU A 1 682 ? 1.238 -10.041 35.513 1.00 89.56 682 GLU A C 1
ATOM 5424 O O . GLU A 1 682 ? 1.633 -8.873 35.453 1.00 89.56 682 GLU A O 1
ATOM 5429 N N . TYR A 1 683 ? 1.076 -10.820 34.449 1.00 92.31 683 TYR A N 1
ATOM 5430 C CA . TYR A 1 683 ? 1.301 -10.394 33.080 1.00 92.31 683 TYR A CA 1
ATOM 5431 C C . TYR A 1 683 ? 0.396 -11.168 32.121 1.00 92.31 683 TYR A C 1
ATOM 5433 O O . TYR A 1 683 ? -0.059 -12.279 32.413 1.00 92.31 683 TYR A O 1
ATOM 5441 N N . GLU A 1 684 ? 0.206 -10.596 30.940 1.00 92.75 684 GLU A N 1
ATOM 5442 C CA . GLU A 1 684 ? -0.356 -11.268 29.774 1.00 92.75 684 GLU A CA 1
ATOM 5443 C C . GLU A 1 684 ? 0.652 -11.191 28.624 1.00 92.75 684 GLU A C 1
ATOM 5445 O O . GLU A 1 684 ? 1.368 -10.200 28.488 1.00 92.75 684 GLU A O 1
ATOM 5450 N N . VAL A 1 685 ? 0.727 -12.234 27.802 1.00 93.00 685 VAL A N 1
ATOM 5451 C CA . VAL A 1 685 ? 1.579 -12.280 26.607 1.00 93.00 685 VAL A CA 1
ATOM 5452 C C . VAL A 1 685 ? 0.736 -11.938 25.388 1.00 93.00 685 VAL A C 1
ATOM 5454 O O . VAL A 1 685 ? -0.421 -12.359 25.302 1.00 93.00 685 VAL A O 1
ATOM 5457 N N . LEU A 1 686 ? 1.303 -11.166 24.463 1.00 92.00 686 LEU A N 1
ATOM 5458 C CA . LEU A 1 686 ? 0.641 -10.819 23.211 1.00 92.00 686 LEU A CA 1
ATOM 5459 C C . LEU A 1 686 ? 0.661 -12.001 22.242 1.00 92.00 686 LEU A C 1
ATOM 5461 O O . LEU A 1 686 ? 1.727 -12.525 21.902 1.00 92.00 686 LEU A O 1
ATOM 5465 N N . ILE A 1 687 ? -0.521 -12.384 21.774 1.00 87.50 687 ILE A N 1
ATOM 5466 C CA . ILE A 1 687 ? -0.720 -13.483 20.837 1.00 87.50 687 ILE A CA 1
ATOM 5467 C C . ILE A 1 687 ? -1.373 -12.940 19.571 1.00 87.50 687 ILE A C 1
ATOM 5469 O O . ILE A 1 687 ? -2.376 -12.234 19.644 1.00 87.50 687 ILE A O 1
ATOM 5473 N N . TYR A 1 688 ? -0.818 -13.295 18.417 1.00 81.94 688 TYR A N 1
ATOM 5474 C CA . TYR A 1 688 ? -1.475 -13.152 17.125 1.00 81.94 688 TYR A CA 1
ATOM 5475 C C . TYR A 1 688 ? -2.327 -14.395 16.838 1.00 81.94 688 TYR A C 1
ATOM 5477 O O . TYR A 1 688 ? -1.852 -15.512 17.036 1.00 81.94 688 TYR A O 1
ATOM 5485 N N . SER A 1 689 ? -3.536 -14.222 16.305 1.00 77.31 689 SER A N 1
ATOM 5486 C CA . SER A 1 689 ? -4.380 -15.307 15.803 1.00 77.31 689 SER A CA 1
ATOM 5487 C C . SER A 1 689 ? -4.613 -15.163 14.302 1.00 77.31 689 SER A C 1
ATOM 5489 O O . SER A 1 689 ? -4.986 -14.097 13.821 1.00 77.31 689 SER A O 1
ATOM 5491 N N . LYS A 1 690 ? -4.446 -16.247 13.537 1.00 66.81 690 LYS A N 1
ATOM 5492 C CA . LYS A 1 690 ? -4.663 -16.264 12.074 1.00 66.81 690 LYS A CA 1
ATOM 5493 C C . LYS A 1 690 ? -6.112 -16.008 11.660 1.00 66.81 690 LYS A C 1
ATOM 5495 O O . LYS A 1 690 ? -6.358 -15.717 10.493 1.00 66.81 690 LYS A O 1
ATOM 5500 N N . LYS A 1 691 ? -7.075 -16.143 12.574 1.00 60.56 691 LYS A N 1
ATOM 5501 C CA . LYS A 1 691 ? -8.486 -15.834 12.320 1.00 60.56 691 LYS A CA 1
ATOM 5502 C C . LYS A 1 691 ? -8.852 -14.478 12.927 1.00 60.56 691 LYS A C 1
ATOM 5504 O O . LYS A 1 691 ? -8.430 -14.218 14.052 1.00 60.56 691 LYS A O 1
ATOM 5509 N N . PRO A 1 692 ? -9.681 -13.673 12.239 1.00 55.41 692 PRO A N 1
ATOM 5510 C CA . PRO A 1 692 ? -10.283 -12.488 12.827 1.00 55.41 692 PRO A CA 1
ATOM 5511 C C . PRO A 1 692 ? -11.030 -12.833 14.120 1.00 55.41 692 PRO A C 1
ATOM 5513 O O . PRO A 1 692 ? -11.935 -13.669 14.140 1.00 55.41 692 PRO A O 1
ATOM 5516 N N . ILE A 1 693 ? -10.641 -12.179 15.199 1.00 61.81 693 ILE A N 1
ATOM 5517 C CA . ILE A 1 693 ? -11.249 -12.193 16.517 1.00 61.81 693 ILE A CA 1
ATOM 5518 C C . ILE A 1 693 ? -12.380 -11.172 16.484 1.00 61.81 693 ILE A C 1
ATOM 5520 O O . ILE A 1 693 ? -12.184 -10.002 16.155 1.00 61.81 693 ILE A O 1
ATOM 5524 N N . VAL A 1 694 ? -13.590 -11.628 16.795 1.00 57.81 694 VAL A N 1
ATOM 5525 C CA . VAL A 1 694 ? -14.764 -10.757 16.860 1.00 57.81 694 VAL A CA 1
ATOM 5526 C C . VAL A 1 694 ? -14.581 -9.772 18.033 1.00 57.81 694 VAL A C 1
ATOM 5528 O O . VAL A 1 694 ? -14.172 -10.222 19.103 1.00 57.81 694 VAL A O 1
ATOM 5531 N N . PRO A 1 695 ? -14.866 -8.459 17.898 1.00 62.38 695 PRO A N 1
ATOM 5532 C CA . PRO A 1 695 ? -14.428 -7.445 18.874 1.00 62.38 695 PRO A CA 1
ATOM 5533 C C . PRO A 1 695 ? -15.173 -7.458 20.218 1.00 62.38 695 PRO A C 1
ATOM 5535 O O . PRO A 1 695 ? -14.882 -6.635 21.087 1.00 62.38 695 PRO A O 1
ATOM 5538 N N . TYR A 1 696 ? -16.150 -8.355 20.399 1.00 72.75 696 TYR A N 1
ATOM 5539 C CA . TYR A 1 696 ? -16.801 -8.589 21.685 1.00 72.75 696 TYR A CA 1
ATOM 5540 C C . TYR A 1 696 ? -16.241 -9.849 22.352 1.00 72.75 696 TYR A C 1
ATOM 5542 O O . TYR A 1 696 ? -15.959 -10.854 21.700 1.00 72.75 696 TYR A O 1
ATOM 5550 N N . GLN A 1 697 ? -16.129 -9.824 23.676 1.00 80.75 697 GLN A N 1
ATOM 5551 C CA . GLN A 1 697 ? -15.601 -10.941 24.459 1.00 80.75 697 GLN A CA 1
ATOM 5552 C C . GLN A 1 697 ? -16.418 -11.164 25.731 1.00 80.75 697 GLN A C 1
ATOM 5554 O O . GLN A 1 697 ? -17.054 -10.256 26.265 1.00 80.75 697 GLN A O 1
ATOM 5559 N N . TRP A 1 698 ? -16.374 -12.393 26.235 1.00 82.31 698 TRP A N 1
ATOM 5560 C CA . TRP A 1 698 ? -16.875 -12.735 27.560 1.00 82.31 698 TRP A CA 1
ATOM 5561 C C . TRP A 1 698 ? -15.697 -12.722 28.527 1.00 82.31 698 TRP A C 1
ATOM 5563 O O . TRP A 1 698 ? -14.789 -13.541 28.411 1.00 82.31 698 TRP A O 1
ATOM 5573 N N . LYS A 1 699 ? -15.679 -11.757 29.446 1.00 82.44 699 LYS A N 1
ATOM 5574 C CA . LYS A 1 699 ? -14.572 -11.539 30.380 1.00 82.44 699 LYS A CA 1
ATOM 5575 C C . LYS A 1 699 ? -14.937 -12.049 31.766 1.00 82.44 699 LYS A C 1
ATOM 5577 O O . LYS A 1 699 ? -15.950 -11.630 32.325 1.00 82.44 699 LYS A O 1
ATOM 5582 N N . THR A 1 700 ? -14.102 -12.908 32.344 1.00 84.06 700 THR A N 1
ATOM 5583 C CA . THR A 1 700 ? -14.277 -13.402 33.717 1.00 84.06 700 THR A CA 1
ATOM 5584 C C . THR A 1 700 ? -14.423 -12.244 34.701 1.00 84.06 700 THR A C 1
ATOM 5586 O O . THR A 1 700 ? -13.647 -11.284 34.693 1.00 84.06 700 THR A O 1
ATOM 5589 N N . TRP A 1 701 ? -15.436 -12.320 35.560 1.00 81.19 701 TRP A N 1
ATOM 5590 C CA . TRP A 1 701 ? -15.699 -11.284 36.544 1.00 81.19 701 TRP A CA 1
ATOM 5591 C C . TRP A 1 701 ? -14.755 -11.404 37.747 1.00 81.19 701 TRP A C 1
ATOM 5593 O O . TRP A 1 701 ? -14.738 -12.412 38.451 1.00 81.19 701 TRP A O 1
ATOM 5603 N N . HIS A 1 702 ? -13.991 -10.339 38.010 1.00 77.69 702 HIS A N 1
ATOM 5604 C CA . HIS A 1 702 ? -13.020 -10.259 39.112 1.00 77.69 702 HIS A CA 1
ATOM 5605 C C . HIS A 1 702 ? -13.393 -9.215 40.184 1.00 77.69 702 HIS A C 1
ATOM 5607 O O . HIS A 1 702 ? -12.537 -8.751 40.933 1.00 77.69 702 HIS A O 1
ATOM 5613 N N . GLY A 1 703 ? -14.665 -8.807 40.263 1.00 73.31 703 GLY A N 1
ATOM 5614 C CA . GLY A 1 703 ? -15.152 -7.881 41.299 1.00 73.31 703 GLY A CA 1
ATOM 5615 C C . GLY A 1 703 ? -15.318 -6.417 40.873 1.00 73.31 703 GLY A C 1
ATOM 5616 O O . GLY A 1 703 ? -15.921 -5.644 41.623 1.00 73.31 703 GLY A O 1
ATOM 5617 N N . LYS A 1 704 ? -14.835 -6.036 39.682 1.00 75.56 704 LYS A N 1
ATOM 5618 C CA . LYS A 1 704 ? -15.060 -4.723 39.048 1.00 75.56 704 LYS A CA 1
ATOM 5619 C C . LYS A 1 704 ? -15.798 -4.907 37.720 1.00 75.56 704 LYS A C 1
ATOM 5621 O O . LYS A 1 704 ? -15.473 -5.821 36.966 1.00 75.56 704 LYS A O 1
ATOM 5626 N N . PHE A 1 705 ? -16.770 -4.039 37.438 1.00 74.06 705 PHE A N 1
ATOM 5627 C CA . PHE A 1 705 ? -17.517 -4.059 36.179 1.00 74.06 705 PHE A CA 1
ATOM 5628 C C . PHE A 1 705 ? -16.812 -3.203 35.113 1.00 74.06 705 PHE A C 1
ATOM 5630 O O . PHE A 1 705 ? -16.521 -2.039 35.399 1.00 74.06 705 PHE A O 1
ATOM 5637 N N . PRO A 1 706 ? -16.519 -3.755 33.922 1.00 70.31 706 PRO A N 1
ATOM 5638 C CA . PRO A 1 706 ? -15.918 -3.009 32.815 1.00 70.31 706 PRO A CA 1
ATOM 5639 C C . PRO A 1 706 ? -16.853 -1.922 32.271 1.00 70.31 706 PRO A C 1
ATOM 5641 O O . PRO A 1 706 ? -18.055 -2.143 32.163 1.00 70.31 706 PRO A O 1
ATOM 5644 N N . SER A 1 707 ? -16.317 -0.757 31.899 1.00 61.88 707 SER A N 1
ATOM 5645 C CA . SER A 1 707 ? -17.115 0.364 31.368 1.00 61.88 707 SER A CA 1
ATOM 5646 C C . SER A 1 707 ? -17.763 0.081 30.006 1.00 61.88 707 SER A C 1
ATOM 5648 O O . SER A 1 707 ? -18.743 0.731 29.646 1.00 61.88 707 SER A O 1
ATOM 5650 N N . ASP A 1 708 ? -17.215 -0.881 29.271 1.00 68.12 708 ASP A N 1
ATOM 5651 C CA . ASP A 1 708 ? -17.626 -1.388 27.959 1.00 68.12 708 ASP A CA 1
ATOM 5652 C C . ASP A 1 708 ? -18.505 -2.652 28.055 1.00 68.12 708 ASP A C 1
ATOM 5654 O O . ASP A 1 708 ? -18.684 -3.370 27.073 1.00 68.12 708 ASP A O 1
ATOM 5658 N N . ALA A 1 709 ? -19.047 -2.963 29.238 1.00 81.31 709 ALA A N 1
ATOM 5659 C CA . ALA A 1 709 ? -20.033 -4.028 29.375 1.00 81.31 709 ALA A CA 1
ATOM 5660 C C . ALA A 1 709 ? -21.376 -3.660 28.723 1.00 81.31 709 ALA A C 1
ATOM 5662 O O . ALA A 1 709 ? -21.744 -2.490 28.622 1.00 81.31 709 ALA A O 1
ATOM 5663 N N . VAL A 1 710 ? -22.161 -4.666 28.336 1.00 85.44 710 VAL A N 1
ATOM 5664 C CA . VAL A 1 710 ? -23.525 -4.443 27.830 1.00 85.44 710 VAL A CA 1
ATOM 5665 C C . VAL A 1 710 ? -24.471 -4.177 29.006 1.00 85.44 710 VAL A C 1
ATOM 5667 O O . VAL A 1 710 ? -24.771 -5.088 29.781 1.00 85.44 710 VAL A O 1
ATOM 5670 N N . TYR A 1 711 ? -24.937 -2.929 29.142 1.00 85.12 711 TYR A N 1
ATOM 5671 C CA . TYR A 1 711 ? -25.715 -2.444 30.291 1.00 85.12 711 TYR A CA 1
ATOM 5672 C C . TYR A 1 711 ? -27.214 -2.248 30.013 1.00 85.12 711 TYR A C 1
ATOM 5674 O O . TYR A 1 711 ? -27.619 -1.795 28.945 1.00 85.12 711 TYR A O 1
ATOM 5682 N N . ILE A 1 712 ? -28.023 -2.430 31.058 1.00 80.88 712 ILE A N 1
ATOM 5683 C CA . ILE A 1 712 ? -29.228 -1.633 31.325 1.00 80.88 712 ILE A CA 1
ATOM 5684 C C . ILE A 1 712 ? -28.867 -0.675 32.466 1.00 80.88 712 ILE A C 1
ATOM 5686 O O . ILE A 1 712 ? -28.654 -1.115 33.598 1.00 80.88 712 ILE A O 1
ATOM 5690 N N . LYS A 1 713 ? -28.783 0.626 32.168 1.00 73.50 713 LYS A N 1
ATOM 5691 C CA . LYS A 1 713 ? -28.627 1.694 33.171 1.00 73.50 713 LYS A CA 1
ATOM 5692 C C . LYS A 1 713 ? -29.999 2.286 33.492 1.00 73.50 713 LYS A C 1
ATOM 5694 O O . LYS A 1 713 ? -30.862 2.302 32.620 1.00 73.50 713 LYS A O 1
ATOM 5699 N N . ASN A 1 714 ? -30.181 2.789 34.714 1.00 70.94 714 ASN A N 1
ATOM 5700 C CA . ASN A 1 714 ? -31.394 3.506 35.135 1.00 70.94 714 ASN A CA 1
ATOM 5701 C C . ASN A 1 714 ? -32.694 2.706 34.914 1.00 70.94 714 ASN A C 1
ATOM 5703 O O . ASN A 1 714 ? -33.689 3.233 34.421 1.00 70.94 714 ASN A O 1
ATOM 5707 N N . ASN A 1 715 ? -32.688 1.416 35.256 1.00 77.81 715 ASN A N 1
ATOM 5708 C CA . ASN A 1 715 ? -33.897 0.595 35.193 1.00 77.81 715 ASN A CA 1
ATOM 5709 C C . ASN A 1 715 ? -34.984 1.206 36.111 1.00 77.81 715 ASN A C 1
ATOM 5711 O O . ASN A 1 715 ? -34.616 1.738 37.160 1.00 77.81 715 ASN A O 1
ATOM 5715 N N . PRO A 1 716 ? -36.297 1.138 35.801 1.00 80.75 716 PRO A N 1
ATOM 5716 C CA . PRO A 1 716 ? -37.327 1.804 36.612 1.00 80.75 716 PRO A CA 1
ATOM 5717 C C . PRO A 1 716 ? -37.368 1.414 38.100 1.00 80.75 716 PRO A C 1
ATOM 5719 O O . PRO A 1 716 ? -37.823 2.193 38.931 1.00 80.75 716 PRO A O 1
ATOM 5722 N N . ASN A 1 717 ? -36.840 0.246 38.468 1.00 82.81 717 ASN A N 1
ATOM 5723 C CA . ASN A 1 717 ? -36.638 -0.182 39.858 1.00 82.81 717 ASN A CA 1
ATOM 5724 C C . ASN A 1 717 ? -35.388 0.419 40.540 1.00 82.81 717 ASN A C 1
ATOM 5726 O O . ASN A 1 717 ? -35.053 0.010 41.651 1.00 82.81 717 ASN A O 1
ATOM 5730 N N . GLY A 1 718 ? -34.679 1.342 39.889 1.00 81.56 718 GLY A N 1
ATOM 5731 C CA . GLY A 1 718 ? -33.448 1.973 40.371 1.00 81.56 718 GLY A CA 1
ATOM 5732 C C . GLY A 1 718 ? -32.185 1.119 40.224 1.00 81.56 718 GLY A C 1
ATOM 5733 O O . GLY A 1 718 ? -31.101 1.590 40.559 1.00 81.56 718 GLY A O 1
ATOM 5734 N N . LYS A 1 719 ? -32.292 -0.117 39.724 1.00 86.56 719 LYS A N 1
ATOM 5735 C CA . LYS A 1 719 ? -31.148 -1.023 39.569 1.00 86.56 719 LYS A CA 1
ATOM 5736 C C . LYS A 1 719 ? -30.460 -0.842 38.224 1.00 86.56 719 LYS A C 1
ATOM 5738 O O . LYS A 1 719 ? -31.033 -0.339 37.260 1.00 86.56 719 LYS A O 1
ATOM 5743 N N . SER A 1 720 ? -29.225 -1.318 38.145 1.00 86.12 720 SER A N 1
ATOM 5744 C CA . SER A 1 720 ? -28.498 -1.449 36.884 1.00 86.12 720 SER A CA 1
ATOM 5745 C C . SER A 1 720 ? -28.058 -2.894 36.684 1.00 86.12 720 SER A C 1
ATOM 5747 O O . SER A 1 720 ? -27.635 -3.563 37.631 1.00 86.12 720 SER A O 1
ATOM 5749 N N . PHE A 1 721 ? -28.180 -3.374 35.448 1.00 93.06 721 PHE A N 1
ATOM 5750 C CA . PHE A 1 721 ? -27.875 -4.752 35.076 1.00 93.06 721 PHE A CA 1
ATOM 5751 C C . PHE A 1 721 ? -26.822 -4.805 33.976 1.00 93.06 721 PHE A C 1
ATOM 5753 O O . PHE A 1 721 ? -26.815 -3.947 33.095 1.00 93.06 721 PHE A O 1
ATOM 5760 N N . VAL A 1 722 ? -25.969 -5.829 33.997 1.00 93.25 722 VAL A N 1
ATOM 5761 C CA . VAL A 1 722 ? -25.103 -6.188 32.860 1.00 93.25 722 VAL A CA 1
ATOM 5762 C C . VAL A 1 722 ? -25.400 -7.594 32.364 1.00 93.25 722 VAL A C 1
ATOM 5764 O O . VAL A 1 722 ? -25.903 -8.429 33.119 1.00 93.25 722 VAL A O 1
ATOM 5767 N N . VAL A 1 723 ? -25.087 -7.863 31.100 1.00 96.38 723 VAL A N 1
ATOM 5768 C CA . VAL A 1 723 ? -25.164 -9.217 30.542 1.00 96.38 723 VAL A CA 1
ATOM 5769 C C . VAL A 1 723 ? -24.033 -10.064 31.123 1.00 96.38 723 VAL A C 1
ATOM 5771 O O . VAL A 1 723 ? -22.856 -9.717 30.993 1.00 96.38 723 VAL A O 1
ATOM 5774 N N . GLY A 1 724 ? -24.384 -11.195 31.731 1.00 94.88 724 GLY A N 1
ATOM 5775 C CA . GLY A 1 724 ? -23.408 -12.176 32.196 1.00 94.88 724 GLY A CA 1
ATOM 5776 C C . GLY A 1 724 ? -23.796 -13.600 31.833 1.00 94.88 724 GLY A C 1
ATOM 5777 O O . GLY A 1 724 ? -24.947 -13.873 31.485 1.00 94.88 724 GLY A O 1
ATOM 5778 N N . ARG A 1 725 ? -22.830 -14.514 31.908 1.00 96.00 725 ARG A N 1
ATOM 5779 C CA . ARG A 1 725 ? -23.050 -15.951 31.703 1.00 96.00 725 ARG A CA 1
ATOM 5780 C C . ARG A 1 725 ? -22.206 -16.795 32.646 1.00 96.00 725 ARG A C 1
ATOM 5782 O O . ARG A 1 725 ? -21.173 -16.346 33.133 1.00 96.00 725 ARG A O 1
ATOM 5789 N N . THR A 1 726 ? -22.628 -18.029 32.884 1.00 94.69 726 THR A N 1
ATOM 5790 C CA . THR A 1 726 ? -21.864 -19.006 33.671 1.00 94.69 726 THR A CA 1
ATOM 5791 C C . THR A 1 726 ? -22.013 -20.410 33.094 1.00 94.69 726 THR A C 1
ATOM 5793 O O . THR A 1 726 ? -22.968 -20.699 32.367 1.00 94.69 726 THR A O 1
ATOM 5796 N N . THR A 1 727 ? -21.059 -21.282 33.418 1.00 89.38 727 THR A N 1
ATOM 5797 C CA . THR A 1 727 ? -21.124 -22.707 33.086 1.00 89.38 727 THR A CA 1
ATOM 5798 C C . THR A 1 727 ? -21.814 -23.456 34.218 1.00 89.38 727 THR A C 1
ATOM 5800 O O . THR A 1 727 ? -21.380 -23.402 35.368 1.00 89.38 727 THR A O 1
ATOM 5803 N N . TYR A 1 728 ? -22.871 -24.202 33.904 1.00 86.81 728 TYR A N 1
ATOM 5804 C CA . TYR A 1 728 ? -23.615 -24.976 34.893 1.00 86.81 728 TYR A CA 1
ATOM 5805 C C . TYR A 1 728 ? -24.171 -26.267 34.279 1.00 86.81 728 TYR A C 1
ATOM 5807 O O . TYR A 1 728 ? -24.721 -26.253 33.186 1.00 86.81 728 TYR A O 1
ATOM 5815 N N . LYS A 1 729 ? -24.023 -27.407 34.973 1.00 82.38 729 LYS A N 1
ATOM 5816 C CA . LYS A 1 729 ? -24.506 -28.740 34.538 1.00 82.38 729 LYS A CA 1
ATOM 5817 C C . LYS A 1 729 ? -24.170 -29.128 33.076 1.00 82.38 729 LYS A C 1
ATOM 5819 O O . LYS A 1 729 ? -24.974 -29.811 32.455 1.00 82.38 729 LYS A O 1
ATOM 5824 N N . ASN A 1 730 ? -22.987 -28.778 32.562 1.00 79.12 730 ASN A N 1
ATOM 5825 C CA . ASN A 1 730 ? -22.522 -29.035 31.180 1.00 79.12 730 ASN A CA 1
ATOM 5826 C C . ASN A 1 730 ? -23.133 -28.146 30.077 1.00 79.12 730 ASN A C 1
ATOM 5828 O O . ASN A 1 730 ? -22.951 -28.449 28.900 1.00 79.12 730 ASN A O 1
ATOM 5832 N N . GLY A 1 731 ? -23.796 -27.047 30.438 1.00 83.25 731 GLY A N 1
ATOM 5833 C CA . GLY A 1 731 ? -24.208 -25.995 29.508 1.00 83.25 731 GLY A CA 1
ATOM 5834 C C . GLY A 1 731 ? -23.673 -24.630 29.936 1.00 83.25 731 GLY A C 1
ATOM 5835 O O . GLY A 1 731 ? -23.180 -24.467 31.058 1.00 83.25 731 GLY A O 1
ATOM 5836 N N . ILE A 1 732 ? -23.779 -23.647 29.047 1.00 89.81 732 ILE A N 1
ATOM 5837 C CA . ILE A 1 732 ? -23.444 -22.244 29.311 1.00 89.81 732 ILE A CA 1
ATOM 5838 C C . ILE A 1 732 ? -24.734 -21.437 29.226 1.00 89.81 732 ILE A C 1
ATOM 5840 O O . ILE A 1 732 ? -25.431 -21.481 28.216 1.00 89.81 732 ILE A O 1
ATOM 5844 N N . TYR A 1 733 ? -25.050 -20.684 30.275 1.00 91.69 733 TYR A N 1
ATOM 5845 C CA . TYR A 1 733 ? -26.321 -19.972 30.378 1.00 91.69 733 TYR A CA 1
ATOM 5846 C C . TYR A 1 733 ? -26.082 -18.498 30.668 1.00 91.69 733 TYR A C 1
ATOM 5848 O O . TYR A 1 733 ? -25.351 -18.157 31.602 1.00 91.69 733 TYR A O 1
ATOM 5856 N N . CYS A 1 734 ? -26.720 -17.632 29.879 1.00 95.19 734 CYS A N 1
ATOM 5857 C CA . CYS A 1 734 ? -26.696 -16.189 30.077 1.00 95.19 734 CYS A CA 1
ATOM 5858 C C . CYS A 1 734 ? -27.930 -15.678 30.832 1.00 95.19 734 CYS A C 1
ATOM 5860 O O . CYS A 1 734 ? -28.994 -16.310 30.857 1.00 95.19 734 CYS A O 1
ATOM 5862 N N . GLY A 1 735 ? -27.764 -14.506 31.434 1.00 95.75 735 GLY A N 1
ATOM 5863 C CA . GLY A 1 735 ? -28.789 -13.774 32.161 1.00 95.75 735 GLY A CA 1
ATOM 5864 C C . GLY A 1 735 ? -28.285 -12.394 32.573 1.00 95.75 735 GLY A C 1
ATOM 5865 O O . GLY A 1 735 ? -27.434 -11.807 31.897 1.00 95.75 735 GLY A O 1
ATOM 5866 N N . TYR A 1 736 ? -28.809 -11.867 33.677 1.00 95.19 736 TYR A N 1
ATOM 5867 C CA . TYR A 1 736 ? -28.466 -10.531 34.159 1.00 95.19 736 TYR A CA 1
ATOM 5868 C C . TYR A 1 736 ? -27.619 -10.591 35.428 1.00 95.19 736 TYR A C 1
ATOM 5870 O O . TYR A 1 736 ? -27.878 -11.391 36.325 1.00 95.19 736 TYR A O 1
ATOM 5878 N N . VAL A 1 737 ? -26.626 -9.711 35.528 1.00 95.19 737 VAL A N 1
ATOM 5879 C CA . VAL A 1 737 ? -25.883 -9.465 36.766 1.00 95.19 737 VAL A CA 1
ATOM 5880 C C . VAL A 1 737 ? -26.380 -8.172 37.385 1.00 95.19 737 VAL A C 1
ATOM 5882 O O . VAL A 1 737 ? -26.303 -7.112 36.766 1.00 95.19 737 VAL A O 1
ATOM 5885 N N . ASP A 1 738 ? -26.891 -8.263 38.606 1.00 92.25 738 ASP A N 1
ATOM 5886 C CA . ASP A 1 738 ? -27.248 -7.107 39.426 1.00 92.25 738 ASP A CA 1
ATOM 5887 C C . ASP A 1 738 ? -25.967 -6.466 39.969 1.00 92.25 738 ASP A C 1
ATOM 5889 O O . ASP A 1 738 ? -25.201 -7.111 40.682 1.00 92.25 738 ASP A O 1
ATOM 5893 N N . ILE A 1 739 ? -25.709 -5.212 39.585 1.00 88.06 739 ILE A N 1
ATOM 5894 C CA . ILE A 1 739 ? -24.456 -4.511 39.904 1.00 88.06 739 ILE A CA 1
ATOM 5895 C C . ILE A 1 739 ? -24.309 -4.267 41.407 1.00 88.06 739 ILE A C 1
ATOM 5897 O O . ILE A 1 739 ? -23.197 -4.366 41.935 1.00 88.06 739 ILE A O 1
ATOM 5901 N N . ASP A 1 740 ? -25.416 -3.992 42.097 1.00 86.69 740 ASP A N 1
ATOM 5902 C CA . ASP A 1 740 ? -25.418 -3.683 43.526 1.00 86.69 740 ASP A CA 1
ATOM 5903 C C . ASP A 1 740 ? -25.126 -4.942 44.341 1.00 86.69 740 ASP A C 1
ATOM 5905 O O . ASP A 1 740 ? -24.300 -4.942 45.257 1.00 86.69 740 ASP A O 1
ATOM 5909 N N . THR A 1 741 ? -25.783 -6.047 43.981 1.00 91.12 741 THR A N 1
ATOM 5910 C CA . THR A 1 741 ? -25.615 -7.328 44.685 1.00 91.12 741 THR A CA 1
ATOM 5911 C C . THR A 1 741 ? -24.439 -8.155 44.175 1.00 91.12 741 THR A C 1
ATOM 5913 O O . THR A 1 741 ? -23.991 -9.058 44.882 1.00 91.12 741 THR A O 1
ATOM 5916 N N . LYS A 1 742 ? -23.931 -7.845 42.976 1.00 92.88 742 LYS A N 1
ATOM 5917 C CA . LYS A 1 742 ? -22.856 -8.551 42.261 1.00 92.88 742 LYS A CA 1
ATOM 5918 C C . LYS A 1 742 ? -23.173 -10.013 41.940 1.00 92.88 742 LYS A C 1
ATOM 5920 O O . LYS A 1 742 ? -22.264 -10.840 41.848 1.00 92.88 742 LYS A O 1
ATOM 5925 N N . LYS A 1 743 ? -24.456 -10.345 41.797 1.00 94.31 743 LYS A N 1
ATOM 5926 C CA . LYS A 1 743 ? -24.918 -11.712 41.532 1.00 94.31 743 LYS A CA 1
ATOM 5927 C C . LYS A 1 743 ? -25.429 -11.846 40.108 1.00 94.31 743 LYS A C 1
ATOM 5929 O O . LYS A 1 743 ? -26.259 -11.044 39.685 1.00 94.31 743 LYS A O 1
ATOM 5934 N N . LEU A 1 744 ? -24.950 -12.869 39.401 1.00 95.38 744 LEU A N 1
ATOM 5935 C CA . LEU A 1 744 ? -25.511 -13.321 38.131 1.00 95.38 744 LEU A CA 1
ATOM 5936 C C . LEU A 1 744 ? -26.755 -14.165 38.403 1.00 95.38 744 LEU A C 1
ATOM 5938 O O . LEU A 1 744 ? -26.662 -15.177 39.094 1.00 95.38 744 LEU A O 1
ATOM 5942 N N . THR A 1 745 ? -27.878 -13.800 37.798 1.00 95.25 745 THR A N 1
ATOM 5943 C CA . THR A 1 745 ? -29.105 -14.595 37.782 1.00 95.25 745 THR A CA 1
ATOM 5944 C C . THR A 1 745 ? -29.328 -15.200 36.397 1.00 95.25 745 THR A C 1
ATOM 5946 O O . THR A 1 745 ? -29.344 -14.478 35.400 1.00 95.25 745 THR A O 1
ATOM 5949 N N . ILE A 1 746 ? -29.542 -16.518 36.333 1.00 94.00 746 ILE A N 1
ATOM 5950 C CA . ILE A 1 746 ? -29.896 -17.259 35.109 1.00 94.00 746 ILE A CA 1
ATOM 5951 C C . ILE A 1 746 ? -31.209 -18.037 35.280 1.00 94.00 746 ILE A C 1
ATOM 5953 O O . ILE A 1 746 ? -31.635 -18.348 36.397 1.00 94.00 746 ILE A O 1
ATOM 5957 N N . SER A 1 747 ? -31.813 -18.403 34.148 1.00 88.00 747 SER A N 1
ATOM 5958 C CA . SER A 1 747 ? -33.013 -19.248 34.063 1.00 88.00 747 SER A CA 1
ATOM 5959 C C . SER A 1 747 ? -32.646 -20.638 33.553 1.00 88.00 747 SER A C 1
ATOM 5961 O O . SER A 1 747 ? -32.140 -20.744 32.436 1.00 88.00 747 SER A O 1
ATOM 5963 N N . LEU A 1 748 ? -32.930 -21.693 34.323 1.00 84.62 748 LEU A N 1
ATOM 5964 C CA . LEU A 1 748 ? -32.720 -23.084 33.897 1.00 84.62 748 LEU A CA 1
ATOM 5965 C C . LEU A 1 748 ? -33.719 -24.037 34.566 1.00 84.62 748 LEU A C 1
ATOM 5967 O O . LEU A 1 748 ? -34.000 -23.892 35.753 1.00 84.62 748 LEU A O 1
ATOM 5971 N N . ASP A 1 749 ? -34.229 -25.040 33.842 1.00 77.38 749 ASP A N 1
ATOM 5972 C CA . ASP A 1 749 ? -35.131 -26.082 34.373 1.00 77.38 749 ASP A CA 1
ATOM 5973 C C . ASP A 1 749 ? -36.347 -25.513 35.149 1.00 77.38 749 ASP A C 1
ATOM 5975 O O . ASP A 1 749 ? -36.736 -26.035 36.198 1.00 77.38 749 ASP A O 1
ATOM 5979 N N . ASN A 1 750 ? -36.932 -24.404 34.675 1.00 75.94 750 ASN A N 1
ATOM 5980 C CA . ASN A 1 750 ? -38.003 -23.651 35.356 1.00 75.94 750 ASN A CA 1
ATOM 5981 C C . ASN A 1 750 ? -37.633 -23.092 36.746 1.00 75.94 750 ASN A C 1
ATOM 5983 O O . ASN A 1 750 ? -38.515 -22.753 37.542 1.00 75.94 750 ASN A O 1
ATOM 5987 N N . LYS A 1 751 ? -36.337 -22.956 37.043 1.00 81.81 751 LYS A N 1
ATOM 5988 C CA . LYS A 1 751 ? -35.809 -22.373 38.280 1.00 81.81 751 LYS A CA 1
ATOM 5989 C C . LYS A 1 751 ? -34.926 -21.160 38.002 1.00 81.81 751 LYS A C 1
ATOM 5991 O O . LYS A 1 751 ? -34.200 -21.103 37.012 1.00 81.81 751 LYS A O 1
ATOM 5996 N N . GLU A 1 752 ? -34.994 -20.202 38.919 1.00 89.56 752 GLU A N 1
ATOM 5997 C CA . GLU A 1 752 ? -34.018 -19.120 39.029 1.00 89.56 752 GLU A CA 1
ATOM 5998 C C . GLU A 1 752 ? -32.782 -19.650 39.762 1.00 89.56 752 GLU A C 1
ATOM 6000 O O . GLU A 1 752 ? -32.906 -20.282 40.816 1.00 89.56 752 GLU A O 1
ATOM 6005 N N . LEU A 1 753 ? -31.598 -19.398 39.209 1.00 90.88 753 LEU A N 1
ATOM 6006 C CA . LEU A 1 753 ? -30.322 -19.725 39.837 1.00 90.88 753 LEU A CA 1
ATOM 6007 C C . LEU A 1 753 ? -29.480 -18.455 39.935 1.00 90.88 753 LEU A C 1
ATOM 6009 O O . LEU A 1 753 ? -29.352 -17.729 38.951 1.00 90.88 753 LEU A O 1
ATOM 6013 N N . ALA A 1 754 ? -28.898 -18.212 41.109 1.00 92.62 754 ALA A N 1
ATOM 6014 C CA . ALA A 1 754 ? -28.065 -17.047 41.378 1.00 92.62 754 ALA A CA 1
ATOM 6015 C C . ALA A 1 754 ? -26.632 -17.464 41.737 1.00 92.62 754 ALA A C 1
ATOM 6017 O O . ALA A 1 754 ? -26.434 -18.362 42.557 1.00 92.62 754 ALA A O 1
ATOM 6018 N N . PHE A 1 755 ? -25.651 -16.776 41.157 1.00 92.81 755 PHE A N 1
ATOM 6019 C CA . PHE A 1 755 ? -24.223 -17.044 41.304 1.00 92.81 755 PHE A CA 1
ATOM 6020 C C . PHE A 1 755 ? -23.509 -15.770 41.751 1.00 92.81 755 PHE A C 1
ATOM 6022 O O . PHE A 1 755 ? -23.687 -14.709 41.160 1.00 92.81 755 PHE A O 1
ATOM 6029 N N . ASP A 1 756 ? -22.702 -15.863 42.803 1.00 90.94 756 ASP A N 1
ATOM 6030 C CA . ASP A 1 756 ? -21.913 -14.755 43.358 1.00 90.94 756 ASP A CA 1
ATOM 6031 C C . ASP A 1 756 ? -20.439 -14.772 42.910 1.00 90.94 756 ASP A C 1
ATOM 6033 O O . ASP A 1 756 ? -19.678 -13.864 43.242 1.00 90.94 756 ASP A O 1
ATOM 6037 N N . LYS A 1 757 ? -20.044 -15.787 42.138 1.00 86.12 757 LYS A N 1
ATOM 6038 C CA . LYS A 1 757 ? -18.712 -15.985 41.553 1.00 86.12 757 LYS A CA 1
ATOM 6039 C C . LYS A 1 757 ? -18.797 -16.906 40.331 1.00 86.12 757 LYS A C 1
ATOM 6041 O O . LYS A 1 757 ? -19.868 -17.428 40.030 1.00 86.12 757 LYS A O 1
ATOM 6046 N N . ASP A 1 758 ? -17.663 -17.117 39.664 1.00 89.12 758 ASP A N 1
ATOM 6047 C CA . ASP A 1 758 ? -17.515 -18.064 38.549 1.00 89.12 758 ASP A CA 1
ATOM 6048 C C . ASP A 1 758 ? -18.443 -17.745 37.357 1.00 89.12 758 ASP A C 1
ATOM 6050 O O . ASP A 1 758 ? -19.086 -18.617 36.770 1.00 89.12 758 ASP A O 1
ATOM 6054 N N . TYR A 1 759 ? -18.522 -16.459 37.001 1.00 93.88 759 TYR A N 1
ATOM 6055 C CA . TYR A 1 759 ? -19.257 -15.976 35.836 1.00 93.88 759 TYR A CA 1
ATOM 6056 C C . TYR A 1 759 ? -18.448 -14.972 35.008 1.00 93.88 759 TYR A C 1
ATOM 6058 O O . TYR A 1 759 ? -17.476 -14.374 35.476 1.00 93.88 759 TYR A O 1
ATOM 6066 N N . GLU A 1 760 ? -18.865 -14.792 33.760 1.00 93.38 760 GLU A N 1
ATOM 6067 C CA . GLU A 1 760 ? -18.273 -13.881 32.784 1.00 93.38 760 GLU A CA 1
ATOM 6068 C C . GLU A 1 760 ? -19.253 -12.748 32.458 1.00 93.38 760 GLU A C 1
ATOM 6070 O O . GLU A 1 760 ? -20.469 -12.939 32.517 1.00 93.38 760 GLU A O 1
ATOM 6075 N N . ILE A 1 761 ? -18.728 -11.581 32.093 1.00 93.12 761 ILE A N 1
ATOM 6076 C CA . ILE A 1 761 ? -19.472 -10.404 31.632 1.00 93.12 761 ILE A CA 1
ATOM 6077 C C . ILE A 1 761 ? -19.224 -10.211 30.139 1.00 93.12 761 ILE A C 1
ATOM 6079 O O . ILE A 1 761 ? -18.080 -10.293 29.693 1.00 93.12 761 ILE A O 1
ATOM 6083 N N . LEU A 1 762 ? -20.279 -9.931 29.375 1.00 92.44 762 LEU A N 1
ATOM 6084 C CA . LEU A 1 762 ? -20.141 -9.559 27.968 1.00 92.44 762 LEU A CA 1
ATOM 6085 C C . LEU A 1 762 ? -19.648 -8.116 27.852 1.00 92.44 762 LEU A C 1
ATOM 6087 O O . LEU A 1 762 ? -20.294 -7.203 28.375 1.00 92.44 762 LEU A O 1
ATOM 6091 N N . ILE A 1 763 ? -18.543 -7.923 27.136 1.00 81.06 763 ILE A N 1
ATOM 6092 C CA . ILE A 1 763 ? -17.954 -6.611 26.855 1.00 81.06 763 ILE A CA 1
ATOM 6093 C C . ILE A 1 763 ? -17.693 -6.427 25.357 1.00 81.06 763 ILE A C 1
ATOM 6095 O O . ILE A 1 763 ? -17.472 -7.404 24.637 1.00 81.06 763 ILE A O 1
ATOM 6099 N N . GLY A 1 764 ? -17.711 -5.180 24.894 1.00 74.44 764 GLY A N 1
ATOM 6100 C CA . GLY A 1 764 ? -17.362 -4.800 23.526 1.00 74.44 764 GLY A CA 1
ATOM 6101 C C . GLY A 1 764 ? -17.722 -3.342 23.215 1.00 74.44 764 GLY A C 1
ATOM 6102 O O . GLY A 1 764 ? -18.313 -2.658 24.051 1.00 74.44 764 GLY A O 1
ATOM 6103 N N . PRO A 1 765 ? -17.402 -2.841 22.010 1.00 62.94 765 PRO A N 1
ATOM 6104 C CA . PRO A 1 765 ? -17.747 -1.480 21.606 1.00 62.94 765 PRO A CA 1
ATOM 6105 C C . PRO A 1 765 ? -19.267 -1.245 21.640 1.00 62.94 765 PRO A C 1
ATOM 6107 O O . PRO A 1 765 ? -20.020 -1.842 20.870 1.00 62.94 765 PRO A O 1
ATOM 6110 N N . ASN A 1 766 ? -19.730 -0.359 22.528 1.00 65.25 766 ASN A N 1
ATOM 6111 C CA . ASN A 1 766 ? -21.163 -0.143 22.778 1.00 65.25 766 ASN A CA 1
ATOM 6112 C C . ASN A 1 766 ? -21.954 0.297 21.535 1.00 65.25 766 ASN A C 1
ATOM 6114 O O . ASN A 1 766 ? -23.142 0.010 21.439 1.00 65.25 766 ASN A O 1
ATOM 6118 N N . ASN A 1 767 ? -21.309 0.971 20.583 1.00 61.25 767 ASN A N 1
ATOM 6119 C CA . ASN A 1 767 ? -21.911 1.438 19.333 1.00 61.25 767 ASN A CA 1
ATOM 6120 C C . ASN A 1 767 ? -22.074 0.338 18.270 1.00 61.25 767 ASN A C 1
ATOM 6122 O O . ASN A 1 767 ? -22.582 0.642 17.199 1.00 61.25 767 ASN A O 1
ATOM 6126 N N . HIS A 1 768 ? -21.662 -0.904 18.536 1.00 74.31 768 HIS A N 1
ATOM 6127 C CA . HIS A 1 768 ? -21.832 -2.040 17.618 1.00 74.31 768 HIS A CA 1
ATOM 6128 C C . HIS A 1 768 ? -22.893 -3.043 18.086 1.00 74.31 768 HIS A C 1
ATOM 6130 O O . HIS A 1 768 ? -23.291 -3.919 17.321 1.00 74.31 768 HIS A O 1
ATOM 6136 N N . PHE A 1 769 ? -23.366 -2.936 19.329 1.00 80.12 769 PHE A N 1
ATOM 6137 C CA . PHE A 1 769 ? -24.440 -3.785 19.833 1.00 80.12 769 PHE A CA 1
ATOM 6138 C C . PHE A 1 769 ? -25.811 -3.200 19.486 1.00 80.12 769 PHE A C 1
ATOM 6140 O O . PHE A 1 769 ? -26.064 -2.024 19.736 1.00 80.12 769 PHE A O 1
ATOM 6147 N N . ALA A 1 770 ? -26.718 -4.042 18.994 1.00 81.31 770 ALA A N 1
ATOM 6148 C CA . ALA A 1 770 ? -28.116 -3.685 18.761 1.00 81.31 770 ALA A CA 1
ATOM 6149 C C . ALA A 1 770 ? -29.056 -4.747 19.334 1.00 81.31 770 ALA A C 1
ATOM 6151 O O . ALA A 1 770 ? -28.800 -5.949 19.223 1.00 81.31 770 ALA A O 1
ATOM 6152 N N . TRP A 1 771 ? -30.169 -4.306 19.913 1.00 85.81 771 TRP A N 1
ATOM 6153 C CA . TRP A 1 771 ? -31.262 -5.180 20.330 1.00 85.81 771 TRP A CA 1
ATOM 6154 C C . TRP A 1 771 ? -32.274 -5.253 19.192 1.00 85.81 771 TRP A C 1
ATOM 6156 O O . TRP A 1 771 ? -32.866 -4.238 18.846 1.00 85.81 771 TRP A O 1
ATOM 6166 N N . LYS A 1 772 ? -32.461 -6.432 18.591 1.00 83.56 772 LYS A N 1
ATOM 6167 C CA . LYS A 1 772 ? -33.406 -6.604 17.478 1.00 83.56 772 LYS A CA 1
ATOM 6168 C C . LYS A 1 772 ? -34.533 -7.549 17.863 1.00 83.56 772 LYS A C 1
ATOM 6170 O O . LYS A 1 772 ? -34.293 -8.616 18.431 1.00 83.56 772 LYS A O 1
ATOM 6175 N N . LYS A 1 773 ? -35.772 -7.185 17.524 1.00 86.12 773 LYS A N 1
ATOM 6176 C CA . LYS A 1 773 ? -36.901 -8.121 17.568 1.00 86.12 773 LYS A CA 1
ATOM 6177 C C . LYS A 1 773 ? -36.708 -9.158 16.466 1.00 86.12 773 LYS A C 1
ATOM 6179 O O . LYS A 1 773 ? -36.795 -8.832 15.284 1.00 86.12 773 LYS A O 1
ATOM 6184 N N . ILE A 1 774 ? -36.422 -10.397 16.854 1.00 80.69 774 ILE A N 1
ATOM 6185 C CA . ILE A 1 774 ? -36.208 -11.501 15.915 1.00 80.69 774 ILE A CA 1
ATOM 6186 C C . ILE A 1 774 ? -37.179 -12.645 16.192 1.00 80.69 774 ILE A C 1
ATOM 6188 O O . ILE A 1 774 ? -37.533 -12.919 17.335 1.00 80.69 774 ILE A O 1
ATOM 6192 N N . ASN A 1 775 ? -37.582 -13.326 15.128 1.00 79.81 775 ASN A N 1
ATOM 6193 C CA . ASN A 1 775 ? -38.285 -14.602 15.162 1.00 79.81 775 ASN A CA 1
ATOM 6194 C C . ASN A 1 775 ? -37.639 -15.558 14.144 1.00 79.81 775 ASN A C 1
ATOM 6196 O O . ASN A 1 775 ? -36.729 -15.168 13.413 1.00 79.81 775 ASN A O 1
ATOM 6200 N N . GLN A 1 776 ? -38.122 -16.799 14.064 1.00 74.94 776 GLN A N 1
ATOM 6201 C CA . GLN A 1 776 ? -37.588 -17.829 13.155 1.00 74.94 776 GLN A CA 1
ATOM 6202 C C . GLN A 1 776 ? -37.578 -17.447 11.657 1.00 74.94 776 GLN A C 1
ATOM 6204 O O . GLN A 1 776 ? -36.899 -18.090 10.860 1.00 74.94 776 GLN A O 1
ATOM 6209 N N . TYR A 1 777 ? -38.323 -16.413 11.254 1.00 74.31 777 TYR A N 1
ATOM 6210 C CA . TYR A 1 777 ? -38.407 -15.929 9.874 1.00 74.31 777 TYR A CA 1
ATOM 6211 C C . TYR A 1 777 ? -37.595 -14.649 9.630 1.00 74.31 777 TYR A C 1
ATOM 6213 O O . TYR A 1 777 ? -37.501 -14.197 8.485 1.00 74.31 777 TYR A O 1
ATOM 6221 N N . THR A 1 778 ? -37.019 -14.046 10.673 1.00 73.94 778 THR A N 1
ATOM 6222 C CA . THR A 1 778 ? -36.240 -12.812 10.548 1.00 73.94 778 THR A CA 1
ATOM 6223 C C . THR A 1 778 ? -34.925 -13.093 9.824 1.00 73.94 778 THR A C 1
ATOM 6225 O O . THR A 1 778 ? -34.068 -13.816 10.325 1.00 73.94 778 THR A O 1
ATOM 6228 N N . LYS A 1 779 ? -34.737 -12.481 8.649 1.00 65.12 779 LYS A N 1
ATOM 6229 C CA . LYS A 1 779 ? -33.436 -12.426 7.971 1.00 65.12 779 LYS A CA 1
ATOM 6230 C C . LYS A 1 779 ? -32.695 -11.175 8.427 1.00 65.12 779 LYS A C 1
ATOM 6232 O O . LYS A 1 779 ? -33.123 -10.070 8.110 1.00 65.12 779 LYS A O 1
ATOM 6237 N N . LEU A 1 780 ? -31.613 -11.356 9.180 1.00 68.19 780 LEU A N 1
ATOM 6238 C CA . LEU A 1 780 ? -30.681 -10.271 9.486 1.00 68.19 780 LEU A CA 1
ATOM 6239 C C . LEU A 1 780 ? -29.893 -9.905 8.221 1.00 68.19 780 LEU A C 1
ATOM 6241 O O . LEU A 1 780 ? -29.626 -10.779 7.395 1.00 68.19 780 LEU A O 1
ATOM 6245 N N . SER A 1 781 ? -29.549 -8.625 8.063 1.00 62.91 781 SER A N 1
ATOM 6246 C CA . SER A 1 781 ? -28.592 -8.193 7.040 1.00 62.91 781 SER A CA 1
ATOM 6247 C C . SER A 1 781 ? -27.222 -8.822 7.316 1.00 62.91 781 SER A C 1
ATOM 6249 O O . SER A 1 781 ? -26.892 -9.112 8.468 1.00 62.91 781 SER A O 1
ATOM 6251 N N . ASP A 1 782 ? -26.418 -9.022 6.268 1.00 56.81 782 ASP A N 1
ATOM 6252 C CA . ASP A 1 782 ? -25.119 -9.713 6.359 1.00 56.81 782 ASP A CA 1
ATOM 6253 C C . ASP A 1 782 ? -24.149 -9.060 7.369 1.00 56.81 782 ASP A C 1
ATOM 6255 O O . ASP A 1 782 ? -23.249 -9.719 7.889 1.00 56.81 782 ASP A O 1
ATOM 6259 N N . ASN A 1 783 ? -24.374 -7.782 7.697 1.00 61.66 783 ASN A N 1
ATOM 6260 C CA . ASN A 1 783 ? -23.574 -7.003 8.641 1.00 61.66 783 ASN A CA 1
ATOM 6261 C C . ASN A 1 783 ? -23.846 -7.338 10.117 1.00 61.66 783 ASN A C 1
ATOM 6263 O O . ASN A 1 783 ? -23.020 -6.999 10.963 1.00 61.66 783 ASN A O 1
ATOM 6267 N N . TYR A 1 784 ? -24.973 -7.983 10.444 1.00 72.12 784 TYR A N 1
ATOM 6268 C CA . TYR A 1 784 ? -25.364 -8.288 11.824 1.00 72.12 784 TYR A CA 1
ATOM 6269 C C . TYR A 1 784 ? -25.207 -9.773 12.155 1.00 72.12 784 TYR A C 1
ATOM 6271 O O . TYR A 1 784 ? -25.705 -10.658 11.460 1.00 72.12 784 TYR A O 1
ATOM 6279 N N . LYS A 1 785 ? -24.592 -10.053 13.307 1.00 81.75 785 LYS A N 1
ATOM 6280 C CA . LYS A 1 785 ? -24.447 -11.400 13.878 1.00 81.75 785 LYS A CA 1
ATOM 6281 C C . LYS A 1 785 ? -25.152 -11.484 15.227 1.00 81.75 785 LYS A C 1
ATOM 6283 O O . LYS A 1 785 ? -25.056 -10.570 16.039 1.00 81.75 785 LYS A O 1
ATOM 6288 N N . ILE A 1 786 ? -25.851 -12.586 15.495 1.00 85.25 786 ILE A N 1
ATOM 6289 C CA . ILE A 1 786 ? -26.487 -12.825 16.800 1.00 85.25 786 ILE A CA 1
ATOM 6290 C C . ILE A 1 786 ? -25.411 -13.112 17.853 1.00 85.25 786 ILE A C 1
ATOM 6292 O O . ILE A 1 786 ? -24.533 -13.949 17.637 1.00 85.25 786 ILE A O 1
ATOM 6296 N N . ILE A 1 787 ? -25.505 -12.465 19.018 1.00 87.81 787 ILE A N 1
ATOM 6297 C CA . ILE A 1 787 ? -24.642 -12.778 20.157 1.00 87.81 787 ILE A CA 1
ATOM 6298 C C . ILE A 1 787 ? -25.095 -14.084 20.805 1.00 87.81 787 ILE A C 1
ATOM 6300 O O . ILE A 1 787 ? -26.175 -14.177 21.398 1.00 87.81 787 ILE A O 1
ATOM 6304 N N . ILE A 1 788 ? -24.214 -15.081 20.753 1.00 87.50 788 ILE A N 1
ATOM 6305 C CA . ILE A 1 788 ? -24.405 -16.355 21.441 1.00 87.50 788 ILE A CA 1
ATOM 6306 C C . ILE A 1 788 ? -24.074 -16.179 22.930 1.00 87.50 788 ILE A C 1
ATOM 6308 O O . ILE A 1 788 ? -22.915 -16.013 23.322 1.00 87.50 788 ILE A O 1
ATOM 6312 N N . GLY A 1 789 ? -25.116 -16.207 23.759 1.00 84.31 789 GLY A N 1
ATOM 6313 C CA . GLY A 1 789 ? -25.048 -16.144 25.220 1.00 84.31 789 GLY A CA 1
ATOM 6314 C C . GLY A 1 789 ? -24.595 -17.448 25.873 1.00 84.31 789 GLY A C 1
ATOM 6315 O O . GLY A 1 789 ? -24.081 -17.433 26.991 1.00 84.31 789 GLY A O 1
ATOM 6316 N N . GLY A 1 790 ? -24.741 -18.568 25.167 1.00 85.44 790 GLY A N 1
ATOM 6317 C CA . GLY A 1 790 ? -24.309 -19.882 25.621 1.00 85.44 790 GLY A CA 1
ATOM 6318 C C . GLY A 1 790 ? -24.986 -21.011 24.853 1.00 85.44 790 GLY A C 1
ATOM 6319 O O . GLY A 1 790 ? -25.419 -20.824 23.715 1.00 85.44 790 GLY A O 1
ATOM 6320 N N . ASN A 1 791 ? -25.071 -22.182 25.469 1.00 84.50 791 ASN A N 1
ATOM 6321 C CA . ASN A 1 791 ? -25.656 -23.383 24.894 1.00 84.50 791 ASN A CA 1
ATOM 6322 C C . ASN A 1 791 ? -26.295 -24.274 25.967 1.00 84.50 791 ASN A C 1
ATOM 6324 O O . ASN A 1 791 ? -25.775 -24.432 27.073 1.00 84.50 791 ASN A O 1
ATOM 6328 N N . GLU A 1 792 ? -27.418 -24.885 25.609 1.00 79.50 792 GLU A N 1
ATOM 6329 C CA . GLU A 1 792 ? -28.072 -25.909 26.417 1.00 79.50 792 GLU A CA 1
ATOM 6330 C C . GLU A 1 792 ? -27.260 -27.217 26.407 1.00 79.50 792 GLU A C 1
ATOM 6332 O O . GLU A 1 792 ? -26.430 -27.463 25.529 1.00 79.50 792 GLU A O 1
ATOM 6337 N N . ASN A 1 793 ? -27.545 -28.113 27.355 1.00 76.19 793 ASN A N 1
ATOM 6338 C CA . ASN A 1 793 ? -26.867 -29.413 27.471 1.00 76.19 793 ASN A CA 1
ATOM 6339 C C . ASN A 1 793 ? -26.989 -30.312 26.225 1.00 76.19 793 ASN A C 1
ATOM 6341 O O . ASN A 1 793 ? -26.176 -31.214 26.037 1.00 76.19 793 ASN A O 1
ATOM 6345 N N . ASN A 1 794 ? -28.024 -30.110 25.407 1.00 74.81 794 ASN A N 1
ATOM 6346 C CA . ASN A 1 794 ? -28.254 -30.831 24.151 1.00 74.81 794 ASN A CA 1
ATOM 6347 C C . ASN A 1 794 ? -27.488 -30.220 22.957 1.00 74.81 794 ASN A C 1
ATOM 6349 O O . ASN A 1 794 ? -27.544 -30.781 21.867 1.00 74.81 794 ASN A O 1
ATOM 6353 N N . GLY A 1 795 ? -26.769 -29.109 23.158 1.00 72.75 795 GLY A N 1
ATOM 6354 C CA . GLY A 1 795 ? -26.010 -28.400 22.125 1.00 72.75 795 GLY A CA 1
ATOM 6355 C C . GLY A 1 795 ? -26.742 -27.221 21.476 1.00 72.75 795 GLY A C 1
ATOM 6356 O O . GLY A 1 795 ? -26.124 -26.505 20.688 1.00 72.75 795 GLY A O 1
ATOM 6357 N N . ASN A 1 796 ? -28.010 -26.972 21.813 1.00 78.50 796 ASN A N 1
ATOM 6358 C CA . ASN A 1 796 ? -28.775 -25.865 21.240 1.00 78.50 796 ASN A CA 1
ATOM 6359 C C . ASN A 1 796 ? -28.206 -24.512 21.672 1.00 78.50 796 ASN A C 1
ATOM 6361 O O . ASN A 1 796 ? -27.929 -24.289 22.851 1.00 78.50 796 ASN A O 1
ATOM 6365 N N . SER A 1 797 ? -28.041 -23.596 20.716 1.00 87.94 797 SER A N 1
ATOM 6366 C CA . SER A 1 797 ? -27.480 -22.269 20.983 1.00 87.94 797 SER A CA 1
ATOM 6367 C C . SER A 1 797 ? -28.502 -21.344 21.641 1.00 87.94 797 SER A C 1
ATOM 6369 O O . SER A 1 797 ? -29.659 -21.266 21.222 1.00 87.94 797 SER A O 1
ATOM 6371 N N . LEU A 1 798 ? -28.044 -20.606 22.650 1.00 88.44 798 LEU A N 1
ATOM 6372 C CA . LEU A 1 798 ? -28.829 -19.614 23.371 1.00 88.44 798 LEU A CA 1
ATOM 6373 C C . LEU A 1 798 ? -28.406 -18.204 22.961 1.00 88.44 798 LEU A C 1
ATOM 6375 O O . LEU A 1 798 ? -27.230 -17.849 23.056 1.00 88.44 798 LEU A O 1
ATOM 6379 N N . GLY A 1 799 ? -29.369 -17.389 22.545 1.00 90.06 799 GLY A N 1
ATOM 6380 C CA . GLY A 1 799 ? -29.192 -15.959 22.316 1.00 90.06 799 GLY A CA 1
ATOM 6381 C C . GLY A 1 799 ? -29.350 -15.173 23.610 1.00 90.06 799 GLY A C 1
ATOM 6382 O O . GLY A 1 799 ? -30.140 -15.553 24.478 1.00 90.06 799 GLY A O 1
ATOM 6383 N N . VAL A 1 800 ? -28.632 -14.057 23.731 1.00 95.88 800 VAL A N 1
ATOM 6384 C CA . VAL A 1 800 ? -28.870 -13.100 24.820 1.00 95.88 800 VAL A CA 1
ATOM 6385 C C . VAL A 1 800 ? -30.160 -12.342 24.524 1.00 95.88 800 VAL A C 1
ATOM 6387 O O . VAL A 1 800 ? -30.261 -11.682 23.492 1.00 95.88 800 VAL A O 1
ATOM 6390 N N . ALA A 1 801 ? -31.135 -12.422 25.427 1.00 94.88 801 ALA A N 1
ATOM 6391 C CA . ALA A 1 801 ? -32.429 -11.767 25.265 1.00 94.88 801 ALA A CA 1
ATOM 6392 C C . ALA A 1 801 ? -32.584 -10.573 26.215 1.00 94.88 801 ALA A C 1
ATOM 6394 O O . ALA A 1 801 ? -32.135 -10.634 27.360 1.00 94.88 801 ALA A O 1
ATOM 6395 N N . LYS A 1 802 ? -33.275 -9.519 25.781 1.00 94.62 802 LYS A N 1
ATOM 6396 C CA . LYS A 1 802 ? -33.724 -8.399 26.618 1.00 94.62 802 LYS A CA 1
ATOM 6397 C C . LYS A 1 802 ? -35.244 -8.383 26.652 1.00 94.62 802 LYS A C 1
ATOM 6399 O O . LYS A 1 802 ? -35.901 -8.431 25.617 1.00 94.62 802 LYS A O 1
ATOM 6404 N N . CYS A 1 803 ? -35.790 -8.351 27.861 1.00 90.38 803 CYS A N 1
ATOM 6405 C CA . CYS A 1 803 ? -37.219 -8.508 28.115 1.00 90.38 803 CYS A CA 1
ATOM 6406 C C . CYS A 1 803 ? -37.716 -7.418 29.060 1.00 90.38 803 CYS A C 1
ATOM 6408 O O . CYS A 1 803 ? -36.981 -6.999 29.959 1.00 90.38 803 CYS A O 1
ATOM 6410 N N . LYS A 1 804 ? -38.986 -7.031 28.921 1.00 89.88 804 LYS A N 1
ATOM 6411 C CA . LYS A 1 804 ? -39.683 -6.180 29.891 1.00 89.88 804 LYS A CA 1
ATOM 6412 C C . LYS A 1 804 ? -40.644 -7.024 30.732 1.00 89.88 804 LYS A C 1
ATOM 6414 O O . LYS A 1 804 ? -41.450 -7.776 30.193 1.00 89.88 804 LYS A O 1
ATOM 6419 N N . TYR A 1 805 ? -40.577 -6.893 32.054 1.00 89.38 805 TYR A N 1
ATOM 6420 C CA . TYR A 1 805 ? -41.487 -7.542 33.000 1.00 89.38 805 TYR A CA 1
ATOM 6421 C C . TYR A 1 805 ? -41.774 -6.605 34.174 1.00 89.38 805 TYR A C 1
ATOM 6423 O O . TYR A 1 805 ? -40.846 -6.071 34.776 1.00 89.38 805 TYR A O 1
ATOM 6431 N N . ASP A 1 806 ? -43.056 -6.400 34.492 1.00 89.62 806 ASP A N 1
ATOM 6432 C CA . ASP A 1 806 ? -43.510 -5.512 35.576 1.00 89.62 806 ASP A CA 1
ATOM 6433 C C . ASP A 1 806 ? -42.844 -4.121 35.525 1.00 89.62 806 ASP A C 1
ATOM 6435 O O . ASP A 1 806 ? -42.237 -3.652 36.484 1.00 89.62 806 ASP A O 1
ATOM 6439 N N . ASN A 1 807 ? -42.873 -3.502 34.339 1.00 84.38 807 ASN A N 1
ATOM 6440 C CA . ASN A 1 807 ? -42.228 -2.222 34.015 1.00 84.38 807 ASN A CA 1
ATOM 6441 C C . ASN A 1 807 ? -40.698 -2.159 34.154 1.00 84.38 807 ASN A C 1
ATOM 6443 O O . ASN A 1 807 ? -40.132 -1.088 33.968 1.00 84.38 807 ASN A O 1
ATOM 6447 N N . ASN A 1 808 ? -40.017 -3.280 34.380 1.00 87.44 808 ASN A N 1
ATOM 6448 C CA . ASN A 1 808 ? -38.564 -3.346 34.502 1.00 87.44 808 ASN A CA 1
ATOM 6449 C C . ASN A 1 808 ? -37.939 -4.154 33.364 1.00 87.44 808 ASN A C 1
ATOM 6451 O O . ASN A 1 808 ? -38.551 -5.090 32.848 1.00 87.44 808 ASN A O 1
ATOM 6455 N N . TYR A 1 809 ? -36.711 -3.810 32.986 1.00 90.31 809 TYR A N 1
ATOM 6456 C CA . TYR A 1 809 ? -35.953 -4.517 31.957 1.00 90.31 809 TYR A CA 1
ATOM 6457 C C . TYR A 1 809 ? -34.993 -5.532 32.572 1.00 90.31 809 TYR A C 1
ATOM 6459 O O . TYR A 1 809 ? -34.344 -5.248 33.580 1.00 90.31 809 TYR A O 1
ATOM 6467 N N . TYR A 1 810 ? -34.880 -6.699 31.943 1.00 93.81 810 TYR A N 1
ATOM 6468 C CA . TYR A 1 810 ? -34.008 -7.791 32.370 1.00 93.81 810 TYR A CA 1
ATOM 6469 C C . TYR A 1 810 ? -33.322 -8.438 31.172 1.00 93.81 810 TYR A C 1
ATOM 6471 O O . TYR A 1 810 ? -33.892 -8.495 30.080 1.00 93.81 810 TYR A O 1
ATOM 6479 N N . PHE A 1 811 ? -32.125 -8.977 31.405 1.00 96.38 811 PHE A N 1
ATOM 6480 C CA . PHE A 1 811 ? -31.460 -9.862 30.455 1.00 96.38 811 PHE A CA 1
ATOM 6481 C C . PHE A 1 811 ? -31.776 -11.323 30.763 1.00 96.38 811 PHE A C 1
ATOM 6483 O O . PHE A 1 811 ? -31.826 -11.734 31.919 1.00 96.38 811 PHE A O 1
ATOM 6490 N N . GLY A 1 812 ? -31.972 -12.115 29.723 1.00 94.06 812 GLY A N 1
ATOM 6491 C CA . GLY A 1 812 ? -32.278 -13.532 29.808 1.00 94.06 812 GLY A CA 1
ATOM 6492 C C . GLY A 1 812 ? -31.623 -14.308 28.681 1.00 94.06 812 GLY A C 1
ATOM 6493 O O . GLY A 1 812 ? -30.660 -13.855 28.057 1.00 94.06 812 GLY A O 1
ATOM 6494 N N . ASN A 1 813 ? -32.180 -15.479 28.407 1.00 93.25 813 ASN A N 1
ATOM 6495 C CA . ASN A 1 813 ? -31.788 -16.310 27.278 1.00 93.25 813 ASN A CA 1
ATOM 6496 C C . ASN A 1 813 ? -32.998 -16.667 26.413 1.00 93.25 813 ASN A C 1
ATOM 6498 O O . ASN A 1 813 ? -34.121 -16.729 26.910 1.00 93.25 813 ASN A O 1
ATOM 6502 N N . THR A 1 814 ? -32.767 -16.911 25.130 1.00 92.81 814 THR A N 1
ATOM 6503 C CA . THR A 1 814 ? -33.758 -17.472 24.202 1.00 92.81 814 THR A CA 1
ATOM 6504 C C . THR A 1 814 ? -33.110 -18.577 23.380 1.00 92.81 814 THR A C 1
ATOM 6506 O O . THR A 1 814 ? -31.914 -18.506 23.091 1.00 92.81 814 THR A O 1
ATOM 6509 N N . ASN A 1 815 ? -33.868 -19.607 23.015 1.00 89.38 815 ASN A N 1
ATOM 6510 C CA . ASN A 1 815 ? -33.363 -20.672 22.156 1.00 89.38 815 ASN A CA 1
ATOM 6511 C C . ASN A 1 815 ? -33.400 -20.200 20.694 1.00 89.38 815 ASN A C 1
ATOM 6513 O O . ASN A 1 815 ? -34.461 -19.837 20.188 1.00 89.38 815 ASN A O 1
ATOM 6517 N N . LEU A 1 816 ? -32.243 -20.203 20.027 1.00 87.00 816 LEU A N 1
ATOM 6518 C CA . LEU A 1 816 ? -32.100 -19.668 18.669 1.00 87.00 816 LEU A CA 1
ATOM 6519 C C . LEU A 1 816 ? -32.687 -20.565 17.572 1.00 87.00 816 LEU A C 1
ATOM 6521 O O . LEU A 1 816 ? -32.841 -20.101 16.448 1.00 87.00 816 LEU A O 1
ATOM 6525 N N . GLU A 1 817 ? -33.006 -21.825 17.875 1.00 82.56 817 GLU A N 1
ATOM 6526 C CA . GLU A 1 817 ? -33.640 -22.745 16.926 1.00 82.56 817 GLU A CA 1
ATOM 6527 C C . GLU A 1 817 ? -35.131 -22.424 16.742 1.00 82.56 817 GLU A C 1
ATOM 6529 O O . GLU A 1 817 ? -35.635 -22.477 15.623 1.00 82.56 817 GLU A O 1
ATOM 6534 N N . TYR A 1 818 ? -35.824 -22.051 17.825 1.00 84.06 818 TYR A N 1
ATOM 6535 C CA . TYR A 1 818 ? -37.278 -21.834 17.813 1.00 84.06 818 TYR A CA 1
ATOM 6536 C C . TYR A 1 818 ? -37.674 -20.358 17.969 1.00 84.06 818 TYR A C 1
ATOM 6538 O O . TYR A 1 818 ? -38.605 -19.898 17.314 1.00 84.06 818 TYR A O 1
ATOM 6546 N N . LEU A 1 819 ? -36.952 -19.590 18.800 1.00 84.75 819 LEU A N 1
ATOM 6547 C CA . LEU A 1 819 ? -37.219 -18.172 19.097 1.00 84.75 819 LEU A CA 1
ATOM 6548 C C . LEU A 1 819 ? -38.658 -17.879 19.587 1.00 84.75 819 LEU A C 1
ATOM 6550 O O . LEU A 1 819 ? -39.179 -16.789 19.365 1.00 84.75 819 LEU A O 1
ATOM 6554 N N . ASP A 1 820 ? -39.297 -18.825 20.282 1.00 85.94 820 ASP A N 1
ATOM 6555 C CA . ASP A 1 820 ? -40.698 -18.694 20.724 1.00 85.94 820 ASP A CA 1
ATOM 6556 C C . ASP A 1 820 ? -40.883 -17.747 21.927 1.00 85.94 820 ASP A C 1
ATOM 6558 O O . ASP A 1 820 ? -41.892 -17.047 22.043 1.00 85.94 820 ASP A O 1
ATOM 6562 N N . TYR A 1 821 ? -39.931 -17.750 22.863 1.00 90.19 821 TYR A N 1
ATOM 6563 C CA . TYR A 1 821 ? -39.955 -16.936 24.079 1.00 90.19 821 TYR A CA 1
ATOM 6564 C C . TYR A 1 821 ? -38.551 -16.776 24.666 1.00 90.19 821 TYR A C 1
ATOM 6566 O O . TYR A 1 821 ? -37.682 -17.632 24.503 1.00 90.19 821 TYR A O 1
ATOM 6574 N N . ALA A 1 822 ? -38.355 -15.707 25.430 1.00 92.44 822 ALA A N 1
ATOM 6575 C CA . ALA A 1 822 ? -37.185 -15.513 26.271 1.00 92.44 822 ALA A CA 1
ATOM 6576 C C . ALA A 1 822 ? -37.463 -15.904 27.729 1.00 92.44 822 ALA A C 1
ATOM 6578 O O . ALA A 1 822 ? -38.561 -15.710 28.254 1.00 92.44 822 ALA A O 1
ATOM 6579 N N . ASN A 1 823 ? -36.445 -16.442 28.397 1.00 92.25 823 ASN A N 1
ATOM 6580 C CA . ASN A 1 823 ? -36.489 -16.890 29.783 1.00 92.25 823 ASN A CA 1
ATOM 6581 C C . ASN A 1 823 ? -35.742 -15.920 30.699 1.00 92.25 823 ASN A C 1
ATOM 6583 O O . ASN A 1 823 ? -34.525 -15.754 30.574 1.00 92.25 823 ASN A O 1
ATOM 6587 N N . ILE A 1 824 ? -36.436 -15.375 31.697 1.00 93.00 824 ILE A N 1
ATOM 6588 C CA . ILE A 1 824 ? -35.834 -14.571 32.776 1.00 93.00 824 ILE A CA 1
ATOM 6589 C C . ILE A 1 824 ? -36.158 -15.175 34.149 1.00 93.00 824 ILE A C 1
ATOM 6591 O O . ILE A 1 824 ? -37.276 -15.636 34.384 1.00 93.00 824 ILE A O 1
ATOM 6595 N N . GLY A 1 825 ? -35.179 -15.193 35.053 1.00 88.31 825 GLY A N 1
ATOM 6596 C CA . GLY A 1 825 ? -35.325 -15.717 36.410 1.00 88.31 825 GLY A CA 1
ATOM 6597 C C . GLY A 1 825 ? -35.608 -14.568 37.366 1.00 88.31 825 GLY A C 1
ATOM 6598 O O . GLY A 1 825 ? -34.772 -13.684 37.490 1.00 88.31 825 GLY A O 1
ATOM 6599 N N . ILE A 1 826 ? -36.791 -14.539 37.983 1.00 84.25 826 ILE A N 1
ATOM 6600 C CA . ILE A 1 826 ? -37.212 -13.480 38.912 1.00 84.25 826 ILE A CA 1
ATOM 6601 C C . ILE A 1 826 ? -38.089 -14.082 40.022 1.00 84.25 826 ILE A C 1
ATOM 6603 O O . ILE A 1 826 ? -39.049 -14.811 39.751 1.00 84.25 826 ILE A O 1
ATOM 6607 N N . ASN A 1 827 ? -37.847 -13.689 41.278 1.00 79.06 827 ASN A N 1
ATOM 6608 C CA . ASN A 1 827 ? -38.632 -14.085 42.458 1.00 79.06 827 ASN A CA 1
ATOM 6609 C C . ASN A 1 827 ? -38.737 -15.613 42.648 1.00 79.06 827 ASN A C 1
ATOM 6611 O O . ASN A 1 827 ? -39.809 -16.141 42.964 1.00 79.06 827 ASN A O 1
ATOM 6615 N N . ASN A 1 828 ? -37.626 -16.326 42.461 1.00 77.06 828 ASN A N 1
ATOM 6616 C CA . ASN A 1 828 ? -37.505 -17.785 42.515 1.00 77.06 828 ASN A CA 1
ATOM 6617 C C . ASN A 1 828 ? -38.340 -18.530 41.457 1.00 77.06 828 ASN A C 1
ATOM 6619 O O . ASN A 1 828 ? -38.682 -19.701 41.646 1.00 77.06 828 ASN A O 1
ATOM 6623 N N . LYS A 1 829 ? -38.702 -17.869 40.351 1.00 81.31 829 LYS A N 1
ATOM 6624 C CA . LYS A 1 829 ? -39.464 -18.460 39.242 1.00 81.31 829 LYS A CA 1
ATOM 6625 C C . LYS A 1 829 ? -38.876 -18.038 37.901 1.00 81.31 829 LYS A C 1
ATOM 6627 O O . LYS A 1 829 ? -38.387 -16.925 37.757 1.00 81.31 829 LYS A O 1
ATOM 6632 N N . VAL A 1 830 ? -38.992 -18.907 36.901 1.00 87.25 830 VAL A N 1
ATOM 6633 C CA . VAL A 1 830 ? -38.737 -18.525 35.506 1.00 87.25 830 VAL A CA 1
ATOM 6634 C C . VAL A 1 830 ? -39.995 -17.890 34.921 1.00 87.25 830 VAL A C 1
ATOM 6636 O O . VAL A 1 830 ? -41.118 -18.333 35.184 1.00 87.25 830 VAL A O 1
ATOM 6639 N N . LYS A 1 831 ? -39.806 -16.824 34.150 1.00 90.88 831 LYS A N 1
ATOM 6640 C CA . LYS A 1 831 ? -40.840 -16.164 33.358 1.00 90.88 831 LYS A CA 1
ATOM 6641 C C . LYS A 1 831 ? -40.509 -16.333 31.883 1.00 90.88 831 LYS A C 1
ATOM 6643 O O . LYS A 1 831 ? -39.396 -16.021 31.468 1.00 90.88 831 LYS A O 1
ATOM 6648 N N . HIS A 1 832 ? -41.497 -16.801 31.128 1.00 92.38 832 HIS A N 1
ATOM 6649 C CA . HIS A 1 832 ? -41.453 -16.872 29.674 1.00 92.38 832 HIS A CA 1
ATOM 6650 C C . HIS A 1 832 ? -42.062 -15.590 29.115 1.00 92.38 832 HIS A C 1
ATOM 6652 O O . HIS A 1 832 ? -43.228 -15.292 29.385 1.00 92.38 832 HIS A O 1
ATOM 6658 N N . ILE A 1 833 ? -41.260 -14.820 28.389 1.00 92.12 833 ILE A N 1
ATOM 6659 C CA . ILE A 1 833 ? -41.652 -13.541 27.805 1.00 92.12 833 ILE A CA 1
ATOM 6660 C C . ILE A 1 833 ? -41.633 -13.697 26.288 1.00 92.12 833 ILE A C 1
ATOM 6662 O O . ILE A 1 833 ? -40.596 -14.006 25.714 1.00 92.12 833 ILE A O 1
ATOM 6666 N N . THR A 1 834 ? -42.781 -13.506 25.643 1.00 89.81 834 THR A N 1
ATOM 6667 C CA . THR A 1 834 ? -42.920 -13.629 24.183 1.00 89.81 834 THR A CA 1
ATOM 6668 C C . THR A 1 834 ? -42.571 -12.341 23.440 1.00 89.81 834 THR A C 1
ATOM 6670 O O . THR A 1 834 ? -42.265 -12.392 22.258 1.00 89.81 834 THR A O 1
ATOM 6673 N N . ASP A 1 835 ? -42.605 -11.187 24.116 1.00 88.19 835 ASP A N 1
ATOM 6674 C CA . ASP A 1 835 ? -42.138 -9.908 23.568 1.00 88.19 835 ASP A CA 1
ATOM 6675 C C . ASP A 1 835 ? -40.728 -9.613 24.089 1.00 88.19 835 ASP A C 1
ATOM 6677 O O . ASP A 1 835 ? -40.539 -9.149 25.218 1.00 88.19 835 ASP A O 1
ATOM 6681 N N . PHE A 1 836 ? -39.730 -9.965 23.285 1.00 92.75 836 PHE A N 1
ATOM 6682 C CA . PHE A 1 836 ? -38.322 -9.835 23.630 1.00 92.75 836 PHE A CA 1
ATOM 6683 C C . PHE A 1 836 ? -37.495 -9.404 22.420 1.00 92.75 836 PHE A C 1
ATOM 6685 O O . PHE A 1 836 ? -37.888 -9.569 21.265 1.00 92.75 836 PHE A O 1
ATOM 6692 N N . GLU A 1 837 ? -36.321 -8.863 22.709 1.00 92.81 837 GLU A N 1
ATOM 6693 C CA . GLU A 1 837 ? -35.304 -8.516 21.722 1.00 92.81 837 GLU A CA 1
ATOM 6694 C C . GLU A 1 837 ? -34.095 -9.428 21.917 1.00 92.81 837 GLU A C 1
ATOM 6696 O O . GLU A 1 837 ? -33.805 -9.849 23.040 1.00 92.81 837 GLU A O 1
ATOM 6701 N N . VAL A 1 838 ? -33.365 -9.716 20.846 1.00 92.50 838 VAL A N 1
ATOM 6702 C CA . VAL A 1 838 ? -32.125 -10.492 20.892 1.00 92.50 838 VAL A CA 1
ATOM 6703 C C . VAL A 1 838 ? -30.948 -9.588 20.585 1.00 92.50 838 VAL A C 1
ATOM 6705 O O . VAL A 1 838 ? -31.012 -8.730 19.703 1.00 92.50 838 VAL A O 1
ATOM 6708 N N . LEU A 1 839 ? -29.873 -9.775 21.344 1.00 93.00 839 LEU A N 1
ATOM 6709 C CA . LEU A 1 839 ? -28.650 -9.018 21.166 1.00 93.00 839 LEU A CA 1
ATOM 6710 C C . LEU A 1 839 ? -27.945 -9.449 19.881 1.00 93.00 839 LEU A C 1
ATOM 6712 O O . LEU A 1 839 ? -27.655 -10.628 19.666 1.00 93.00 839 LEU A O 1
ATOM 6716 N N . THR A 1 840 ? -27.619 -8.466 19.062 1.00 87.38 840 THR A N 1
ATOM 6717 C CA . THR A 1 840 ? -26.853 -8.612 17.830 1.00 87.38 840 THR A CA 1
ATOM 6718 C C . THR A 1 840 ? -25.628 -7.707 17.872 1.00 87.38 840 THR A C 1
ATOM 6720 O O . THR A 1 840 ? -25.575 -6.748 18.646 1.00 87.38 840 THR A O 1
ATOM 6723 N N . TYR A 1 841 ? -24.637 -8.035 17.056 1.00 81.31 841 TYR A N 1
ATOM 6724 C CA . TYR A 1 841 ? -23.420 -7.270 16.857 1.00 81.31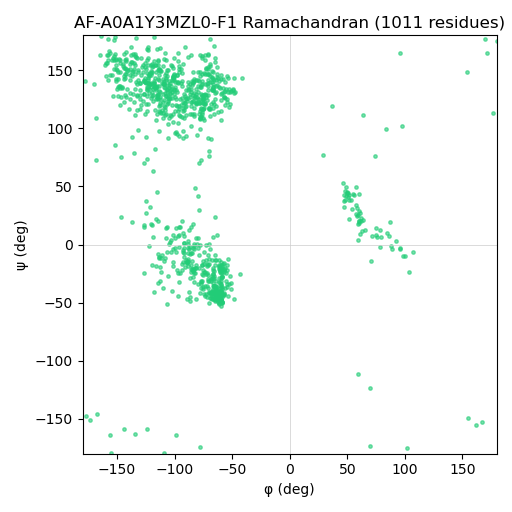 841 TYR A CA 1
ATOM 6725 C C . TYR A 1 841 ? -23.266 -6.943 15.378 1.00 81.31 841 TYR A C 1
ATOM 6727 O O . TYR A 1 841 ? -23.333 -7.852 14.549 1.00 81.31 841 TYR A O 1
ATOM 6735 N N . SER A 1 842 ? -23.067 -5.667 15.069 1.00 71.62 842 SER A N 1
ATOM 6736 C CA . SER A 1 842 ? -22.828 -5.166 13.719 1.00 71.62 842 SER A CA 1
ATOM 6737 C C . SER A 1 842 ? -21.341 -4.919 13.485 1.00 71.62 842 SER A C 1
ATOM 6739 O O . SER A 1 842 ? -20.654 -4.392 14.359 1.00 71.62 842 SER A O 1
ATOM 6741 N N . GLU A 1 843 ? -20.835 -5.262 12.302 1.00 60.66 843 GLU A N 1
ATOM 6742 C CA . GLU A 1 843 ? -19.461 -4.909 11.906 1.00 60.66 843 GLU A CA 1
ATOM 6743 C C . GLU A 1 843 ? -19.286 -3.387 11.721 1.00 60.66 843 GLU A C 1
ATOM 6745 O O . GLU A 1 843 ? -18.224 -2.852 12.028 1.00 60.66 843 GLU A O 1
ATOM 6750 N N . GLU A 1 844 ? -20.349 -2.673 11.340 1.00 57.84 844 GLU A N 1
ATOM 6751 C CA . GLU A 1 844 ? -20.404 -1.204 11.253 1.00 57.84 844 GLU A CA 1
ATOM 6752 C C . GLU A 1 844 ? -21.143 -0.599 12.474 1.00 57.84 844 GLU A C 1
ATOM 6754 O O . GLU A 1 844 ? -22.035 -1.251 13.029 1.00 57.84 844 GLU A O 1
ATOM 6759 N N . PRO A 1 845 ? -20.850 0.644 12.904 1.00 56.72 845 PRO A N 1
ATOM 6760 C CA . PRO A 1 845 ? -21.556 1.283 14.016 1.00 56.72 845 PRO A CA 1
ATOM 6761 C C . PRO A 1 845 ? -23.073 1.418 13.789 1.00 56.72 845 PRO A C 1
ATOM 6763 O O . PRO A 1 845 ? -23.534 1.963 12.782 1.00 56.72 845 PRO A O 1
ATOM 6766 N N . VAL A 1 846 ? -23.850 0.991 14.784 1.00 63.50 846 VAL A N 1
ATOM 6767 C CA . VAL A 1 846 ? -25.319 1.078 14.838 1.00 63.50 846 VAL A CA 1
ATOM 6768 C C . VAL A 1 846 ? -25.769 2.536 14.969 1.00 63.50 846 VAL A C 1
ATOM 6770 O O . VAL A 1 846 ? -26.688 2.967 14.279 1.00 63.50 846 VAL A O 1
ATOM 6773 N N . ILE A 1 847 ? -25.072 3.321 15.802 1.00 71.25 847 ILE A N 1
ATOM 6774 C CA . ILE A 1 847 ? -25.241 4.778 15.887 1.00 71.25 847 ILE A CA 1
ATOM 6775 C C . ILE A 1 847 ? -24.226 5.420 14.925 1.00 71.25 847 ILE A C 1
ATOM 6777 O O . ILE A 1 847 ? -23.028 5.399 15.216 1.00 71.25 847 ILE A O 1
ATOM 6781 N N . PRO A 1 848 ? -24.666 5.994 13.790 1.00 67.25 848 PRO A N 1
ATOM 6782 C CA . PRO A 1 848 ? -23.777 6.464 12.728 1.00 67.25 848 PRO A CA 1
ATOM 6783 C C . PRO A 1 848 ? -23.136 7.819 13.005 1.00 67.25 848 PRO A C 1
ATOM 6785 O O . PRO A 1 848 ? -22.385 8.313 12.170 1.00 67.25 848 PRO A O 1
ATOM 6788 N N . TYR A 1 849 ? -23.471 8.475 14.114 1.00 78.94 849 TYR A N 1
ATOM 6789 C CA . TYR A 1 849 ? -23.042 9.841 14.372 1.00 78.94 849 TYR A CA 1
ATOM 6790 C C . TYR A 1 849 ? -22.232 9.982 15.638 1.00 78.94 849 TYR A C 1
ATOM 6792 O O . TYR A 1 849 ? -22.358 9.216 16.592 1.00 78.94 849 TYR A O 1
ATOM 6800 N N . GLN A 1 850 ? -21.400 11.014 15.635 1.00 82.38 850 GLN A N 1
ATOM 6801 C CA . GLN A 1 850 ? -20.513 11.333 16.735 1.00 82.38 850 GLN A CA 1
ATOM 6802 C C . GLN A 1 850 ? -20.491 12.833 16.975 1.00 82.38 850 GLN A C 1
ATOM 6804 O O . GLN A 1 850 ? -20.529 13.636 16.040 1.00 82.38 850 GLN A O 1
ATOM 6809 N N . TRP A 1 851 ? -20.360 13.197 18.243 1.00 83.62 851 TRP A N 1
ATOM 6810 C CA . TRP A 1 851 ? -20.050 14.552 18.662 1.00 83.62 851 TRP A CA 1
ATOM 6811 C C . TRP A 1 851 ? -18.544 14.655 18.870 1.00 83.62 851 TRP A C 1
ATOM 6813 O O . TRP A 1 851 ? -17.996 14.031 19.777 1.00 83.62 851 TRP A O 1
ATOM 6823 N N . LYS A 1 852 ? -17.864 15.396 17.995 1.00 78.31 852 LYS A N 1
ATOM 6824 C CA . LYS A 1 852 ? -16.406 15.535 18.018 1.00 78.31 852 LYS A CA 1
ATOM 6825 C C . LYS A 1 852 ? -16.009 16.849 18.653 1.00 78.31 852 LYS A C 1
ATOM 6827 O O . LYS A 1 852 ? -16.488 17.905 18.244 1.00 78.31 852 LYS A O 1
ATOM 6832 N N . LYS A 1 853 ? -15.094 16.797 19.620 1.00 83.62 853 LYS A N 1
ATOM 6833 C CA . LYS A 1 853 ? -14.555 18.003 20.250 1.00 83.62 853 LYS A CA 1
ATOM 6834 C C . LYS A 1 853 ? -13.944 18.919 19.194 1.00 83.62 853 LYS A C 1
ATOM 6836 O O . LYS A 1 853 ? -13.098 18.504 18.406 1.00 83.62 853 LYS A O 1
ATOM 6841 N N . TRP A 1 854 ? -14.366 20.174 19.190 1.00 81.19 854 TRP A N 1
ATOM 6842 C CA . TRP A 1 854 ? -13.970 21.127 18.173 1.00 81.19 854 TRP A CA 1
ATOM 6843 C C . TRP A 1 854 ? -12.732 21.912 18.598 1.00 81.19 854 TRP A C 1
ATOM 6845 O O . TRP A 1 854 ? -12.710 22.575 19.634 1.00 81.19 854 TRP A O 1
ATOM 6855 N N . ASN A 1 855 ? -11.687 21.834 17.777 1.00 74.44 855 ASN A N 1
ATOM 6856 C CA . ASN A 1 855 ? -10.395 22.492 17.993 1.00 74.44 855 ASN A CA 1
ATOM 6857 C C . ASN A 1 855 ? -10.175 23.702 17.057 1.00 74.44 855 ASN A C 1
ATOM 6859 O O . ASN A 1 855 ? -9.046 24.167 16.901 1.00 74.44 855 ASN A O 1
ATOM 6863 N N . GLY A 1 856 ? -11.240 24.195 16.412 1.00 70.56 856 GLY A N 1
ATOM 6864 C CA . GLY A 1 856 ? -11.206 25.308 15.455 1.00 70.56 856 GLY A CA 1
ATOM 6865 C C . GLY A 1 856 ? -11.188 24.894 13.976 1.00 70.56 856 GLY A C 1
ATOM 6866 O O . GLY A 1 856 ? -11.397 25.751 13.106 1.00 70.56 856 GLY A O 1
ATOM 6867 N N . LYS A 1 857 ? -11.005 23.599 13.682 1.00 76.69 857 LYS A N 1
ATOM 6868 C CA . LYS A 1 857 ? -11.133 23.003 12.341 1.00 76.69 857 LYS A CA 1
ATOM 6869 C C . LYS A 1 857 ? -12.432 22.221 12.229 1.00 76.69 857 LYS A C 1
ATOM 6871 O O . LYS A 1 857 ? -12.849 21.581 13.186 1.00 76.69 857 LYS A O 1
ATOM 6876 N N . ILE A 1 858 ? -13.092 22.310 11.081 1.00 75.56 858 ILE A N 1
ATOM 6877 C CA . ILE A 1 858 ? -14.349 21.598 10.848 1.00 75.56 858 ILE A CA 1
ATOM 6878 C C . ILE A 1 858 ? -14.013 20.116 10.620 1.00 75.56 858 ILE A C 1
ATOM 6880 O O . ILE A 1 858 ? -13.216 19.830 9.726 1.00 75.56 858 ILE A O 1
ATOM 6884 N N . PRO A 1 859 ? -14.553 19.186 11.426 1.00 67.81 859 PRO A N 1
ATOM 6885 C CA . PRO A 1 859 ? -14.284 17.766 11.250 1.00 67.81 859 PRO A CA 1
ATOM 6886 C C . PRO A 1 859 ? -14.936 17.228 9.968 1.00 67.81 859 PRO A C 1
ATOM 6888 O O . PRO A 1 859 ? -15.944 17.754 9.503 1.00 67.81 859 PRO A O 1
ATOM 6891 N N . TYR A 1 860 ? -14.362 16.163 9.403 1.00 60.38 860 TYR A N 1
ATOM 6892 C CA . TYR A 1 860 ? -14.947 15.453 8.263 1.00 60.38 860 TYR A CA 1
ATOM 6893 C C . TYR A 1 860 ? -16.353 14.934 8.608 1.00 60.38 860 TYR A C 1
ATOM 6895 O O . TYR A 1 860 ? -16.576 14.494 9.740 1.00 60.38 860 TYR A O 1
ATOM 6903 N N . ASN A 1 861 ? -17.276 14.981 7.640 1.00 72.31 861 ASN A N 1
ATOM 6904 C CA . ASN A 1 861 ? -18.701 14.668 7.800 1.00 72.31 861 ASN A CA 1
ATOM 6905 C C . ASN A 1 861 ? -19.466 15.576 8.790 1.00 72.31 861 ASN A C 1
ATOM 6907 O O . ASN A 1 861 ? -20.498 15.166 9.326 1.00 72.31 861 ASN A O 1
ATOM 6911 N N . ALA A 1 862 ? -18.957 16.773 9.100 1.00 80.25 862 ALA A N 1
ATOM 6912 C CA . ALA A 1 862 ? -19.688 17.742 9.913 1.00 80.25 862 ALA A CA 1
ATOM 6913 C C . ALA A 1 862 ? -20.923 18.242 9.173 1.00 80.25 862 ALA A C 1
ATOM 6915 O O . ALA A 1 862 ? -20.793 18.680 8.050 1.00 80.25 862 ALA A O 1
ATOM 6916 N N . ILE A 1 863 ? -22.086 18.290 9.816 1.00 82.81 863 ILE A N 1
ATOM 6917 C CA . ILE A 1 863 ? -23.303 18.756 9.138 1.00 82.81 863 ILE A CA 1
ATOM 6918 C C . ILE A 1 863 ? -23.286 20.281 9.006 1.00 82.81 863 ILE A C 1
ATOM 6920 O O . ILE A 1 863 ? -23.368 20.992 10.017 1.00 82.81 863 ILE A O 1
ATOM 6924 N N . ILE A 1 864 ? -23.211 20.779 7.767 1.00 84.50 864 ILE A N 1
ATOM 6925 C CA . ILE A 1 864 ? -23.115 22.210 7.448 1.00 84.50 864 ILE A CA 1
ATOM 6926 C C . ILE A 1 864 ? -24.257 22.637 6.521 1.00 84.50 864 ILE A C 1
ATOM 6928 O O . ILE A 1 864 ? -24.640 21.933 5.597 1.00 84.50 864 ILE A O 1
ATOM 6932 N N . THR A 1 865 ? -24.799 23.835 6.736 1.00 83.69 865 THR A N 1
ATOM 6933 C CA . THR A 1 865 ? -25.689 24.499 5.771 1.00 83.69 865 THR A CA 1
ATOM 6934 C C . THR A 1 865 ? -25.137 25.861 5.387 1.00 83.69 865 THR A C 1
ATOM 6936 O O . THR A 1 865 ? -24.733 26.638 6.252 1.00 83.69 865 THR A O 1
ATOM 6939 N N . ASN A 1 866 ? -25.176 26.165 4.089 1.00 84.50 866 ASN A N 1
ATOM 6940 C CA . ASN A 1 866 ? -24.930 27.500 3.553 1.00 84.50 866 ASN A CA 1
ATOM 6941 C C . ASN A 1 866 ? -26.255 28.258 3.447 1.00 84.50 866 ASN A C 1
ATOM 6943 O O . ASN A 1 866 ? -27.179 27.814 2.768 1.00 84.50 866 ASN A O 1
ATOM 6947 N N . ASN A 1 867 ? -26.343 29.400 4.118 1.00 84.69 867 ASN A N 1
ATOM 6948 C CA . ASN A 1 867 ? -27.546 30.214 4.164 1.00 84.69 867 ASN A CA 1
ATOM 6949 C C . ASN A 1 867 ? -27.527 31.351 3.132 1.00 84.69 867 ASN A C 1
ATOM 6951 O O . ASN A 1 867 ? -26.453 31.856 2.797 1.00 84.69 867 ASN A O 1
ATOM 6955 N N . PRO A 1 868 ? -28.705 31.835 2.683 1.00 87.44 868 PRO A N 1
ATOM 6956 C CA . PRO A 1 868 ? -28.812 32.990 1.784 1.00 87.44 868 PRO A CA 1
ATOM 6957 C C . PRO A 1 868 ? -28.218 34.300 2.323 1.00 87.44 868 PRO A C 1
ATOM 6959 O O . PRO A 1 868 ? -28.038 35.245 1.565 1.00 87.44 868 PRO A O 1
ATOM 6962 N N . ASN A 1 869 ? -27.938 34.383 3.624 1.00 82.19 869 ASN A N 1
ATOM 6963 C CA . ASN A 1 869 ? -27.265 35.516 4.261 1.00 82.19 869 ASN A CA 1
ATOM 6964 C C . ASN A 1 869 ? -25.723 35.459 4.176 1.00 82.19 869 ASN A C 1
ATOM 6966 O O . ASN A 1 869 ? -25.059 36.132 4.965 1.00 82.19 869 ASN A O 1
ATOM 6970 N N . ASP A 1 870 ? -25.173 34.640 3.274 1.00 84.06 870 ASP A N 1
ATOM 6971 C CA . ASP A 1 870 ? -23.738 34.375 3.093 1.00 84.06 870 ASP A CA 1
ATOM 6972 C C . ASP A 1 870 ? -23.041 33.782 4.332 1.00 84.06 870 ASP A C 1
ATOM 6974 O O . ASP A 1 870 ? -21.817 33.854 4.467 1.00 84.06 870 ASP A O 1
ATOM 6978 N N . LYS A 1 871 ? -23.806 33.181 5.255 1.00 86.25 871 LYS A N 1
ATOM 6979 C CA . LYS A 1 871 ? -23.264 32.495 6.433 1.00 86.25 871 LYS A CA 1
ATOM 6980 C C . LYS A 1 871 ? -23.394 30.988 6.315 1.00 86.25 871 LYS A C 1
ATOM 6982 O O . LYS A 1 871 ? -24.428 30.469 5.909 1.00 86.25 871 LYS A O 1
ATOM 6987 N N . SER A 1 872 ? -22.371 30.283 6.778 1.00 88.12 872 SER A N 1
ATOM 6988 C CA . SER A 1 872 ? -22.380 28.827 6.903 1.00 88.12 872 SER A CA 1
ATOM 6989 C C . SER A 1 872 ? -22.529 28.434 8.364 1.00 88.12 872 SER A C 1
ATOM 6991 O O . SER A 1 872 ? -21.771 28.913 9.215 1.00 88.12 872 SER A O 1
ATOM 6993 N N . TYR A 1 873 ? -23.496 27.568 8.658 1.00 91.38 873 TYR A N 1
ATOM 6994 C CA . TYR A 1 873 ? -23.763 27.083 10.009 1.00 91.38 873 TYR A CA 1
ATOM 6995 C C . TYR A 1 873 ? -23.474 25.595 10.127 1.00 91.38 873 TYR A C 1
ATOM 6997 O O . TYR A 1 873 ? -23.948 24.818 9.304 1.00 91.38 873 TYR A O 1
ATOM 7005 N N . ALA A 1 874 ? -22.737 25.212 11.171 1.00 91.38 874 ALA A N 1
ATOM 7006 C CA . ALA A 1 874 ? -22.578 23.819 11.586 1.00 91.38 874 ALA A CA 1
ATOM 7007 C C . ALA A 1 874 ? -23.432 23.516 12.820 1.00 91.38 874 ALA A C 1
ATOM 7009 O O . ALA A 1 874 ? -23.699 24.418 13.617 1.00 91.38 874 ALA A O 1
ATOM 7010 N N . ILE A 1 875 ? -23.817 22.254 13.004 1.00 94.44 875 ILE A N 1
ATOM 7011 C CA . ILE A 1 875 ? -24.483 21.794 14.229 1.00 94.44 875 ILE A CA 1
ATOM 7012 C C . ILE A 1 875 ? -23.429 21.579 15.319 1.00 94.44 875 ILE A C 1
ATOM 7014 O O . ILE A 1 875 ? -22.470 20.825 15.130 1.00 94.44 875 ILE A O 1
ATOM 7018 N N . GLY A 1 876 ? -23.617 22.219 16.472 1.00 93.94 876 GLY A N 1
ATOM 7019 C CA . GLY A 1 876 ? -22.724 22.069 17.617 1.00 93.94 876 GLY A CA 1
ATOM 7020 C C . GLY A 1 876 ? -23.465 21.911 18.938 1.00 93.94 876 GLY A C 1
ATOM 7021 O O . GLY A 1 876 ? -24.652 22.215 19.038 1.00 93.94 876 GLY A O 1
ATOM 7022 N N . ARG A 1 877 ? -22.754 21.446 19.964 1.00 96.12 877 ARG A N 1
ATOM 7023 C CA . ARG A 1 877 ? -23.256 21.374 21.341 1.00 96.12 877 ARG A CA 1
ATOM 7024 C C . ARG A 1 877 ? -22.174 21.699 22.361 1.00 96.12 877 ARG A C 1
ATOM 7026 O O . ARG A 1 877 ? -20.987 21.711 22.039 1.00 96.12 877 ARG A O 1
ATOM 7033 N N . THR A 1 878 ? -22.589 21.952 23.595 1.00 94.69 878 THR A N 1
ATOM 7034 C CA . THR A 1 878 ? -21.694 22.200 24.732 1.00 94.69 878 THR A CA 1
ATOM 7035 C C . THR A 1 878 ? -22.376 21.833 26.043 1.00 94.69 878 THR A C 1
ATOM 7037 O O . THR A 1 878 ? -23.602 21.831 26.146 1.00 94.69 878 THR A O 1
ATOM 7040 N N . THR A 1 879 ? -21.581 21.583 27.080 1.00 91.50 879 THR A N 1
ATOM 7041 C CA . THR A 1 879 ? -22.084 21.557 28.455 1.00 91.50 879 THR A CA 1
ATOM 7042 C C . THR A 1 879 ? -22.353 22.984 28.931 1.00 91.50 879 THR A C 1
ATOM 7044 O O . THR A 1 879 ? -21.477 23.848 28.838 1.00 91.50 879 THR A O 1
ATOM 7047 N N . TYR A 1 880 ? -23.549 23.238 29.459 1.00 90.31 880 TYR A N 1
ATOM 7048 C CA . TYR A 1 880 ? -23.929 24.519 30.049 1.00 90.31 880 TYR A CA 1
ATOM 7049 C C . TYR A 1 880 ? -24.944 24.304 31.179 1.00 90.31 880 TYR A C 1
ATOM 7051 O O . TYR A 1 880 ? -25.867 23.513 31.039 1.00 90.31 880 TYR A O 1
ATOM 7059 N N . ALA A 1 881 ? -24.761 24.985 32.317 1.00 87.81 881 ALA A N 1
ATOM 7060 C CA . ALA A 1 881 ? -25.665 24.930 33.478 1.00 87.81 881 ALA A CA 1
ATOM 7061 C C . ALA A 1 881 ? -26.068 23.505 33.945 1.00 87.81 881 ALA A C 1
ATOM 7063 O O . ALA A 1 881 ? -27.213 23.267 34.319 1.00 87.81 881 ALA A O 1
ATOM 7064 N N . ASN A 1 882 ? -25.108 22.570 33.971 1.00 83.06 882 ASN A N 1
ATOM 7065 C CA . ASN A 1 882 ? -25.291 21.148 34.320 1.00 83.06 882 ASN A CA 1
ATOM 7066 C C . ASN A 1 882 ? -26.164 20.330 33.346 1.00 83.06 882 ASN A C 1
ATOM 7068 O O . ASN A 1 882 ? -26.523 19.204 33.676 1.00 83.06 882 ASN A O 1
ATOM 7072 N N . GLY A 1 883 ? -26.468 20.868 32.164 1.00 86.56 883 GLY A N 1
ATOM 7073 C CA . GLY A 1 883 ? -27.026 20.139 31.026 1.00 86.56 883 GLY A CA 1
ATOM 7074 C C . GLY A 1 883 ? -26.090 20.175 29.815 1.00 86.56 883 GLY A C 1
ATOM 7075 O O . GLY A 1 883 ? -25.022 20.801 29.844 1.00 86.56 883 GLY A O 1
ATOM 7076 N N . ILE A 1 884 ? -26.491 19.507 28.739 1.00 93.44 884 ILE A N 1
ATOM 7077 C CA . ILE A 1 884 ? -25.854 19.577 27.420 1.00 93.44 884 ILE A CA 1
ATOM 7078 C C . ILE A 1 884 ? -26.860 20.196 26.457 1.00 93.44 884 ILE A C 1
ATOM 7080 O O . ILE A 1 884 ? -27.967 19.692 26.320 1.00 93.44 884 ILE A O 1
ATOM 7084 N N . HIS A 1 885 ? -26.461 21.261 25.773 1.00 94.31 885 HIS A N 1
ATOM 7085 C CA . HIS A 1 885 ? -27.339 22.035 24.898 1.00 94.31 885 HIS A CA 1
ATOM 7086 C C . HIS A 1 885 ? -26.751 22.121 23.497 1.00 94.31 885 HIS A C 1
ATOM 7088 O O . HIS A 1 885 ? -25.538 22.325 23.346 1.00 94.31 885 HIS A O 1
ATOM 7094 N N . CYS A 1 886 ? -27.605 21.981 22.483 1.00 95.69 886 CYS A N 1
ATOM 7095 C CA . CYS A 1 886 ? -27.214 22.056 21.079 1.00 95.69 886 CYS A CA 1
ATOM 7096 C C . CYS A 1 886 ? -27.726 23.329 20.403 1.00 95.69 886 CYS A C 1
ATOM 7098 O O . CYS A 1 886 ? -28.655 23.994 20.856 1.00 95.69 886 CYS A O 1
ATOM 7100 N N . GLY A 1 887 ? -27.085 23.680 19.297 1.00 94.81 887 GLY A N 1
ATOM 7101 C CA . GLY A 1 887 ? -27.437 24.834 18.491 1.00 94.81 887 GLY A CA 1
ATOM 7102 C C . GLY A 1 887 ? -26.554 24.913 17.256 1.00 94.81 887 GLY A C 1
ATOM 7103 O O . GLY A 1 887 ? -26.119 23.888 16.722 1.00 94.81 887 GLY A O 1
ATOM 7104 N N . TYR A 1 888 ? -26.261 26.130 16.806 1.00 93.56 888 TYR A N 1
ATOM 7105 C CA . TYR A 1 888 ? -25.478 26.346 15.593 1.00 93.56 888 TYR A CA 1
ATOM 7106 C C . TYR A 1 888 ? -24.183 27.115 15.853 1.00 93.56 888 TYR A C 1
ATOM 7108 O O . TYR A 1 888 ? -24.098 27.988 16.719 1.00 93.56 888 TYR A O 1
ATOM 7116 N N . ILE A 1 889 ? -23.167 26.809 15.052 1.00 91.50 889 ILE A N 1
ATOM 7117 C CA . ILE A 1 889 ? -21.886 27.513 15.024 1.00 91.50 889 ILE A CA 1
ATOM 7118 C C . ILE A 1 889 ? -21.841 28.367 13.764 1.00 91.50 889 ILE A C 1
ATOM 7120 O O . ILE A 1 889 ? -21.959 27.839 12.661 1.00 91.50 889 ILE A O 1
ATOM 7124 N N . ASP A 1 890 ? -21.627 29.675 13.909 1.00 88.69 890 ASP A N 1
ATOM 7125 C CA . ASP A 1 890 ? -21.370 30.557 12.765 1.00 88.69 890 ASP A CA 1
ATOM 7126 C C . ASP A 1 890 ? -19.916 30.393 12.298 1.00 88.69 890 ASP A C 1
ATOM 7128 O O . ASP A 1 890 ? -18.992 30.962 12.889 1.00 88.69 890 ASP A O 1
ATOM 7132 N N . LEU A 1 891 ? -19.717 29.608 11.235 1.00 85.31 891 LEU A N 1
ATOM 7133 C CA . LEU A 1 891 ? -18.397 29.283 10.687 1.00 85.31 891 LEU A CA 1
ATOM 7134 C C . LEU A 1 891 ? -17.726 30.478 9.995 1.00 85.31 891 LEU A C 1
ATOM 7136 O O . LEU A 1 891 ? -16.508 30.468 9.803 1.00 85.31 891 LEU A O 1
ATOM 7140 N N . THR A 1 892 ? -18.506 31.503 9.642 1.00 82.25 892 THR A N 1
ATOM 7141 C CA . THR A 1 892 ? -18.028 32.715 8.956 1.00 82.25 892 THR A CA 1
ATOM 7142 C C . THR A 1 892 ? -17.589 33.815 9.921 1.00 82.25 892 THR A C 1
ATOM 7144 O O . THR A 1 892 ? -16.887 34.749 9.535 1.00 82.25 892 THR A O 1
ATOM 7147 N N . SER A 1 893 ? -17.957 33.705 11.200 1.00 77.75 893 SER A N 1
ATOM 7148 C CA . SER A 1 893 ? -17.545 34.643 12.245 1.00 77.75 893 SER A CA 1
ATOM 7149 C C . SER A 1 893 ? -16.065 34.479 12.604 1.00 77.75 893 SER A C 1
ATOM 7151 O O . SER A 1 893 ? -15.596 33.369 12.816 1.00 77.75 893 SER A O 1
ATOM 7153 N N . ILE A 1 894 ? -15.333 35.582 12.798 1.00 72.06 894 ILE A N 1
ATOM 7154 C CA . ILE A 1 894 ? -13.911 35.561 13.210 1.00 72.06 894 ILE A CA 1
ATOM 7155 C C . ILE A 1 894 ? -13.713 34.836 14.552 1.00 72.06 894 ILE A C 1
ATOM 7157 O O . ILE A 1 894 ? -12.722 34.140 14.741 1.00 72.06 894 ILE A O 1
ATOM 7161 N N . GLN A 1 895 ? -14.659 34.991 15.481 1.00 71.31 895 GLN A N 1
ATOM 7162 C CA . GLN A 1 895 ? -14.600 34.351 16.800 1.00 71.31 895 GLN A CA 1
ATOM 7163 C C . GLN A 1 895 ? -15.168 32.923 16.801 1.00 71.31 895 GLN A C 1
ATOM 7165 O O . GLN A 1 895 ? -15.064 32.267 17.828 1.00 71.31 895 GLN A O 1
ATOM 7170 N N . LYS A 1 896 ? -15.781 32.479 15.685 1.00 77.69 896 LYS A N 1
ATOM 7171 C CA . LYS A 1 896 ? -16.473 31.193 15.477 1.00 77.69 896 LYS A CA 1
ATOM 7172 C C . LYS A 1 896 ? -17.091 30.615 16.767 1.00 77.69 896 LYS A C 1
ATOM 7174 O O . LYS A 1 896 ? -16.550 29.721 17.404 1.00 77.69 896 LYS A O 1
ATOM 7179 N N . LYS A 1 897 ? -18.229 31.175 17.167 1.00 87.44 897 LYS A N 1
ATOM 7180 C CA . LYS A 1 897 ? -18.913 30.892 18.439 1.00 87.44 897 LYS A CA 1
ATOM 7181 C C . LYS A 1 897 ? -20.079 29.924 18.250 1.00 87.44 897 LYS A C 1
ATOM 7183 O O . LYS A 1 897 ? -20.780 30.018 17.240 1.00 87.44 897 LYS A O 1
ATOM 7188 N N . LEU A 1 898 ? -20.303 29.054 19.235 1.00 92.00 898 LEU A N 1
ATOM 7189 C CA . LEU A 1 898 ? -21.522 28.251 19.339 1.00 92.00 898 LEU A CA 1
ATOM 7190 C C . LEU A 1 898 ? -22.629 29.107 19.960 1.00 92.00 898 LEU A C 1
ATOM 7192 O O . LEU A 1 898 ? -22.428 29.727 21.006 1.00 92.00 898 LEU A O 1
ATOM 7196 N N . VAL A 1 899 ? -23.792 29.133 19.320 1.00 92.88 899 VAL A N 1
ATOM 7197 C CA . VAL A 1 899 ? -24.985 29.823 19.807 1.00 92.88 899 VAL A CA 1
ATOM 7198 C C . VAL A 1 899 ? -26.010 28.774 20.229 1.00 92.88 899 VAL A C 1
ATOM 7200 O O . VAL A 1 899 ? -26.447 27.979 19.399 1.00 92.88 899 VAL A O 1
ATOM 7203 N N . ILE A 1 900 ? -26.394 28.790 21.506 1.00 93.88 900 ILE A N 1
ATOM 7204 C CA . ILE A 1 900 ? -27.418 27.908 22.090 1.00 93.88 900 ILE A CA 1
ATOM 7205 C C . ILE A 1 900 ? -28.538 28.730 22.738 1.00 93.88 900 ILE A C 1
ATOM 7207 O O . ILE A 1 900 ? -28.402 29.940 22.971 1.00 93.88 900 ILE A O 1
ATOM 7211 N N . THR A 1 901 ? -29.635 28.058 23.071 1.00 90.06 901 THR A N 1
ATOM 7212 C CA . THR A 1 901 ? -30.710 28.601 23.904 1.00 90.06 901 THR A CA 1
ATOM 7213 C C . THR A 1 901 ? -30.604 28.081 25.331 1.00 90.06 901 THR A C 1
ATOM 7215 O O . THR A 1 901 ? -30.226 26.942 25.555 1.00 90.06 901 THR A O 1
ATOM 7218 N N . TYR A 1 902 ? -30.915 28.922 26.318 1.00 89.50 902 TYR A N 1
ATOM 7219 C CA . TYR A 1 902 ? -31.081 28.473 27.702 1.00 89.50 902 TYR A CA 1
ATOM 7220 C C . TYR A 1 902 ? -32.031 29.405 28.457 1.00 89.50 902 TYR A C 1
ATOM 7222 O O . TYR A 1 902 ? -31.843 30.627 28.455 1.00 89.50 902 TYR A O 1
ATOM 7230 N N . ASN A 1 903 ? -33.063 28.851 29.105 1.00 85.19 903 ASN A N 1
ATOM 7231 C CA . ASN A 1 903 ? -34.088 29.605 29.848 1.00 85.19 903 ASN A CA 1
ATOM 7232 C C . ASN A 1 903 ? -34.657 30.813 29.073 1.00 85.19 903 ASN A C 1
ATOM 7234 O O . ASN A 1 903 ? -34.809 31.908 29.618 1.00 85.19 903 ASN A O 1
ATOM 7238 N N . GLY A 1 904 ? -34.928 30.634 27.776 1.00 82.25 904 GLY A N 1
ATOM 7239 C CA . GLY A 1 904 ? -35.479 31.683 26.911 1.00 82.25 904 GLY A CA 1
ATOM 7240 C C . GLY A 1 904 ? -34.486 32.776 26.489 1.00 82.25 904 GLY A C 1
ATOM 7241 O O . GLY A 1 904 ? -34.894 33.765 25.878 1.00 82.25 904 GLY A O 1
ATOM 7242 N N . ASN A 1 905 ? -33.193 32.623 26.788 1.00 86.31 905 ASN A N 1
ATOM 7243 C CA . ASN A 1 905 ? -32.143 33.581 26.432 1.00 86.31 905 ASN A CA 1
ATOM 7244 C C . ASN A 1 905 ? -31.144 32.984 25.434 1.00 86.31 905 ASN A C 1
ATOM 7246 O O . ASN A 1 905 ? -30.944 31.768 25.391 1.00 86.31 905 ASN A O 1
ATOM 7250 N N . LYS A 1 906 ? -30.493 33.861 24.659 1.00 90.75 906 LYS A N 1
ATOM 7251 C CA . LYS A 1 906 ? -29.349 33.498 23.816 1.00 90.75 906 LYS A CA 1
ATOM 7252 C C . LYS A 1 906 ? -28.097 33.345 24.675 1.00 90.75 906 LYS A C 1
ATOM 7254 O O . LYS A 1 906 ? -27.735 34.276 25.393 1.00 90.75 906 LYS A O 1
ATOM 7259 N N . ILE A 1 907 ? -27.391 32.231 24.516 1.00 91.88 907 ILE A N 1
ATOM 7260 C CA . ILE A 1 907 ? -26.072 32.013 25.112 1.00 91.88 907 ILE A CA 1
ATOM 7261 C C . ILE A 1 907 ? -25.053 31.802 23.993 1.00 91.88 907 ILE A C 1
ATOM 7263 O O . ILE A 1 907 ? -25.292 31.057 23.045 1.00 91.88 907 ILE A O 1
ATOM 7267 N N . GLU A 1 908 ? -23.912 32.475 24.105 1.00 91.38 908 GLU A N 1
ATOM 7268 C CA . GLU A 1 908 ? -22.788 32.327 23.183 1.00 91.38 908 GLU A CA 1
ATOM 7269 C C . GLU A 1 908 ? -21.621 31.677 23.924 1.00 91.38 908 GLU A C 1
ATOM 7271 O O . GLU A 1 908 ? -21.197 32.161 24.975 1.00 91.38 908 GLU A O 1
ATOM 7276 N N . VAL A 1 909 ? -21.113 30.576 23.379 1.00 89.75 909 VAL A N 1
ATOM 7277 C CA . VAL A 1 909 ? -20.058 29.763 23.986 1.00 89.75 909 VAL A CA 1
ATOM 7278 C C . VAL A 1 909 ? -18.856 29.713 23.048 1.00 89.75 909 VAL A C 1
ATOM 7280 O O . VAL A 1 909 ? -19.010 29.631 21.828 1.00 89.75 909 VAL A O 1
ATOM 7283 N N . LEU A 1 910 ? -17.658 29.814 23.629 1.00 85.75 910 LEU A N 1
ATOM 7284 C CA . LEU A 1 910 ? -16.381 29.874 22.907 1.00 85.75 910 LEU A CA 1
ATOM 7285 C C . LEU A 1 910 ? -15.509 28.627 23.108 1.00 85.75 910 LEU A C 1
ATOM 7287 O O . LEU A 1 910 ? -14.689 28.325 22.251 1.00 85.75 910 LEU A O 1
ATOM 7291 N N . ASP A 1 911 ? -15.713 27.889 24.200 1.00 82.00 911 ASP A N 1
ATOM 7292 C CA . ASP A 1 911 ? -14.877 26.756 24.600 1.00 82.00 911 ASP A CA 1
ATOM 7293 C C . ASP A 1 911 ? -15.734 25.516 24.891 1.00 82.00 911 ASP A C 1
ATOM 7295 O O . ASP A 1 911 ? -16.926 25.629 25.161 1.00 82.00 911 ASP A O 1
ATOM 7299 N N . ASN A 1 912 ? -15.120 24.326 24.882 1.00 86.69 912 ASN A N 1
ATOM 7300 C CA . ASN A 1 912 ? -15.787 23.030 25.122 1.00 86.69 912 ASN A CA 1
ATOM 7301 C C . ASN A 1 912 ? -16.931 22.703 24.148 1.00 86.69 912 ASN A C 1
ATOM 7303 O O . ASN A 1 912 ? -17.884 22.010 24.496 1.00 86.69 912 ASN A O 1
ATOM 7307 N N . ILE A 1 913 ? -16.800 23.177 22.913 1.00 91.25 913 ILE A N 1
ATOM 7308 C CA . ILE A 1 913 ? -17.753 22.927 21.838 1.00 91.25 913 ILE A CA 1
ATOM 7309 C C . ILE A 1 913 ? -17.460 21.568 21.197 1.00 91.25 913 ILE A C 1
ATOM 7311 O O . ILE A 1 913 ? -16.303 21.212 20.963 1.00 91.25 913 ILE A O 1
ATOM 7315 N N . GLU A 1 914 ? -18.513 20.836 20.862 1.00 92.31 914 GLU A N 1
ATOM 7316 C CA . GLU A 1 914 ? -18.466 19.635 20.035 1.00 92.31 914 GLU A CA 1
ATOM 7317 C C . GLU A 1 914 ? -19.271 19.866 18.751 1.00 92.31 914 GLU A C 1
ATOM 7319 O O . GLU A 1 914 ? -20.304 20.531 18.789 1.00 92.31 914 GLU A O 1
ATOM 7324 N N . ILE A 1 915 ? -18.810 19.328 17.621 1.00 90.94 915 ILE A N 1
ATOM 7325 C CA . ILE A 1 915 ? -19.497 19.372 16.323 1.00 90.94 915 ILE A CA 1
ATOM 7326 C C . ILE A 1 915 ? -20.100 18.006 16.018 1.00 90.94 915 ILE A C 1
ATOM 7328 O O . ILE A 1 915 ? -19.449 16.977 16.218 1.00 90.94 915 ILE A O 1
ATOM 7332 N N . LEU A 1 916 ? -21.335 18.005 15.517 1.00 91.12 916 LEU A N 1
ATOM 7333 C CA . LEU A 1 916 ? -22.006 16.794 15.061 1.00 91.12 916 LEU A CA 1
ATOM 7334 C C . LEU A 1 916 ? -21.432 16.338 13.719 1.00 91.12 916 LEU A C 1
ATOM 7336 O O . LEU A 1 916 ? -21.381 17.117 12.767 1.00 91.12 916 LEU A O 1
ATOM 7340 N N . THR A 1 917 ? -21.054 15.066 13.643 1.00 79.75 917 THR A N 1
ATOM 7341 C CA . THR A 1 917 ? -20.569 14.415 12.421 1.00 79.75 917 THR A CA 1
ATOM 7342 C C . THR A 1 917 ? -21.373 13.158 12.119 1.00 79.75 917 THR A C 1
ATOM 7344 O O . THR A 1 917 ? -21.695 12.416 13.050 1.00 79.75 917 THR A O 1
ATOM 7347 N N . CYS A 1 918 ? -21.700 12.907 10.849 1.00 75.38 918 CYS A N 1
ATOM 7348 C CA . CYS A 1 918 ? -22.421 11.703 10.423 1.00 75.38 918 CYS A CA 1
ATOM 7349 C C . CYS A 1 918 ? -22.201 11.388 8.927 1.00 75.38 918 CYS A C 1
ATOM 7351 O O . CYS A 1 918 ? -22.178 12.320 8.128 1.00 75.38 918 CYS A O 1
ATOM 7353 N N . PRO A 1 919 ? -22.066 10.112 8.509 1.00 66.56 919 PRO A N 1
ATOM 7354 C CA . PRO A 1 919 ? -22.052 9.731 7.097 1.00 66.56 919 PRO A CA 1
ATOM 7355 C C . PRO A 1 919 ? -23.274 10.234 6.310 1.00 66.56 919 PRO A C 1
ATOM 7357 O O . PRO A 1 919 ? -24.399 10.237 6.811 1.00 66.56 919 PRO A O 1
ATOM 7360 N N . SER A 1 920 ? -23.058 10.582 5.039 1.00 62.00 920 SER A N 1
ATOM 7361 C CA . SER A 1 920 ? -24.008 11.316 4.184 1.00 62.00 920 SER A CA 1
ATOM 7362 C C . SER A 1 920 ? -25.327 10.613 3.858 1.00 62.00 920 SER A C 1
ATOM 7364 O O . SER A 1 920 ? -26.269 11.239 3.384 1.00 62.00 920 SER A O 1
ATOM 7366 N N . ASN A 1 921 ? -25.437 9.315 4.123 1.00 71.06 921 ASN A N 1
ATOM 7367 C CA . ASN A 1 921 ? -26.619 8.505 3.827 1.00 71.06 921 ASN A CA 1
ATOM 7368 C C . ASN A 1 921 ? -27.295 7.945 5.086 1.00 71.06 921 ASN A C 1
ATOM 7370 O O . ASN A 1 921 ? -27.996 6.935 5.010 1.00 71.06 921 ASN A O 1
ATOM 7374 N N . ARG A 1 922 ? -27.056 8.568 6.245 1.00 77.31 922 ARG A N 1
ATOM 7375 C CA . ARG A 1 922 ? -27.535 8.075 7.544 1.00 77.31 922 ARG A CA 1
ATOM 7376 C C . ARG A 1 922 ? -28.404 9.071 8.307 1.00 77.31 922 ARG A C 1
ATOM 7378 O O . ARG A 1 922 ? -28.862 8.722 9.391 1.00 77.31 922 ARG A O 1
ATOM 7385 N N . MET A 1 923 ? -28.635 10.276 7.771 1.00 86.00 923 MET A N 1
ATOM 7386 C CA . MET A 1 923 ? -29.454 11.314 8.405 1.00 86.00 923 MET A CA 1
ATOM 7387 C C . MET A 1 923 ? -30.316 12.115 7.431 1.00 86.00 923 MET A C 1
ATOM 7389 O O . MET A 1 923 ? -29.954 12.330 6.274 1.00 86.00 923 MET A O 1
ATOM 7393 N N . TYR A 1 924 ? -31.445 12.604 7.937 1.00 86.38 924 TYR A N 1
ATOM 7394 C CA . TYR A 1 924 ? -32.350 13.510 7.231 1.00 86.38 924 TYR A CA 1
ATOM 7395 C C . TYR A 1 924 ? -33.218 14.292 8.217 1.00 86.38 924 TYR A C 1
ATOM 7397 O O . TYR A 1 924 ? -33.370 13.928 9.386 1.00 86.38 924 TYR A O 1
ATOM 7405 N N . TRP A 1 925 ? -33.816 15.374 7.726 1.00 90.06 925 TRP A N 1
ATOM 7406 C CA . TRP A 1 925 ? -34.783 16.161 8.483 1.00 90.06 925 TRP A CA 1
ATOM 7407 C C . TRP A 1 925 ? -36.194 15.590 8.325 1.00 90.06 925 TRP A C 1
ATOM 7409 O O . TRP A 1 925 ? -36.671 15.404 7.202 1.00 90.06 925 TRP A O 1
ATOM 7419 N N . LYS A 1 926 ? -36.895 15.366 9.440 1.00 90.56 926 LYS A N 1
ATOM 7420 C CA . LYS A 1 926 ? -38.281 14.874 9.449 1.00 90.56 926 LYS A CA 1
ATOM 7421 C C . LYS A 1 926 ? -39.183 15.806 10.254 1.00 90.56 926 LYS A C 1
ATOM 7423 O O . LYS A 1 926 ? -38.807 16.287 11.321 1.00 90.56 926 LYS A O 1
ATOM 7428 N N . ASN A 1 927 ? -40.396 16.041 9.757 1.00 88.62 927 ASN A N 1
ATOM 7429 C CA . ASN A 1 927 ? -41.441 16.699 10.539 1.00 88.62 927 ASN A CA 1
ATOM 7430 C C . ASN A 1 927 ? -42.008 15.664 11.511 1.00 88.62 927 ASN A C 1
ATOM 7432 O O . ASN A 1 927 ? -42.659 14.716 11.070 1.00 88.62 927 ASN A O 1
ATOM 7436 N N . VAL A 1 928 ? -41.730 15.829 12.803 1.00 86.06 928 VAL A N 1
ATOM 7437 C CA . VAL A 1 928 ? -42.176 14.908 13.852 1.00 86.06 928 VAL A CA 1
ATOM 7438 C C . VAL A 1 928 ? -42.821 15.716 14.965 1.00 86.06 928 VAL A C 1
ATOM 7440 O O . VAL A 1 928 ? -42.152 16.531 15.590 1.00 86.06 928 VAL A O 1
ATOM 7443 N N . THR A 1 929 ? -44.114 15.494 15.190 1.00 83.81 929 THR A N 1
ATOM 7444 C CA . THR A 1 929 ? -44.887 16.133 16.273 1.00 83.81 929 THR A CA 1
ATOM 7445 C C . THR A 1 929 ? -45.293 15.141 17.360 1.00 83.81 929 THR A C 1
ATOM 7447 O O . THR A 1 929 ? -45.850 15.538 18.375 1.00 83.81 929 THR A O 1
ATOM 7450 N N . ASP A 1 930 ? -45.078 13.847 17.120 1.00 81.19 930 ASP A N 1
ATOM 7451 C CA . ASP A 1 930 ? -45.375 12.754 18.041 1.00 81.19 930 ASP A CA 1
ATOM 7452 C C . ASP A 1 930 ? -44.373 11.618 17.787 1.00 81.19 930 ASP A C 1
ATOM 7454 O O . ASP A 1 930 ? -44.124 11.254 16.635 1.00 81.19 930 ASP A O 1
ATOM 7458 N N . VAL A 1 931 ? -43.798 11.054 18.852 1.00 79.69 931 VAL A N 1
ATOM 7459 C CA . VAL A 1 931 ? -42.781 9.989 18.777 1.00 79.69 931 VAL A CA 1
ATOM 7460 C C . VAL A 1 931 ? -43.294 8.745 18.039 1.00 79.69 931 VAL A C 1
ATOM 7462 O O . VAL A 1 931 ? -42.517 8.050 17.390 1.00 79.69 931 VAL A O 1
ATOM 7465 N N . SER A 1 932 ? -44.606 8.488 18.057 1.00 78.50 932 SER A N 1
ATOM 7466 C CA . SER A 1 932 ? -45.234 7.381 17.317 1.00 78.50 932 SER A CA 1
ATOM 7467 C C . SER A 1 932 ? -45.139 7.502 15.789 1.00 78.50 932 SER A C 1
ATOM 7469 O O . SER A 1 932 ? -45.476 6.553 15.084 1.00 78.50 932 SER A O 1
ATOM 7471 N N . GLN A 1 933 ? -44.685 8.645 15.261 1.00 82.62 933 GLN A N 1
ATOM 7472 C CA . GLN A 1 933 ? -44.474 8.869 13.825 1.00 82.62 933 GLN A CA 1
ATOM 7473 C C . GLN A 1 933 ? -43.121 8.339 13.313 1.00 82.62 933 GLN A C 1
ATOM 7475 O O . GLN A 1 933 ? -42.851 8.436 12.109 1.00 82.62 933 GLN A O 1
ATOM 7480 N N . LEU A 1 934 ? -42.256 7.822 14.193 1.00 80.06 934 LEU A N 1
ATOM 7481 C CA . LEU A 1 934 ? -40.998 7.185 13.802 1.00 80.06 934 LEU A CA 1
ATOM 7482 C C . LEU A 1 934 ? -41.230 5.744 13.318 1.00 80.06 934 LEU A C 1
ATOM 7484 O O . LEU A 1 934 ? -41.991 4.991 13.923 1.00 80.06 934 LEU A O 1
ATOM 7488 N N . GLU A 1 935 ? -40.580 5.367 12.216 1.00 78.62 935 GLU A N 1
ATOM 7489 C CA . GLU A 1 935 ? -40.455 3.966 11.795 1.00 78.62 935 GLU A CA 1
ATOM 7490 C C . GLU A 1 935 ? -39.449 3.234 12.709 1.00 78.62 935 GLU A C 1
ATOM 7492 O O . GLU A 1 935 ? -38.580 3.864 13.306 1.00 78.62 935 GLU A O 1
ATOM 7497 N N . ASP A 1 936 ? -39.507 1.898 12.779 1.00 66.94 936 ASP A N 1
ATOM 7498 C CA . ASP A 1 936 ? -38.671 1.086 13.692 1.00 66.94 936 ASP A CA 1
ATOM 7499 C C . ASP A 1 936 ? -37.150 1.318 13.551 1.00 66.94 936 ASP A C 1
ATOM 7501 O O . ASP A 1 936 ? -36.392 1.075 14.484 1.00 66.94 936 ASP A O 1
ATOM 7505 N N . GLN A 1 937 ? -36.708 1.771 12.377 1.00 72.12 937 GLN A N 1
ATOM 7506 C CA . GLN A 1 937 ? -35.308 2.036 12.021 1.00 72.12 937 GLN A CA 1
ATOM 7507 C C . GLN A 1 937 ? -34.889 3.506 12.180 1.00 72.12 937 GLN A C 1
ATOM 7509 O O . GLN A 1 937 ? -33.747 3.851 11.871 1.00 72.12 937 GLN A O 1
ATOM 7514 N N . GLU A 1 938 ? -35.820 4.377 12.571 1.00 83.62 938 GLU A N 1
ATOM 7515 C CA . GLU A 1 938 ? -35.623 5.818 12.692 1.00 83.62 938 GLU A CA 1
ATOM 7516 C C . GLU A 1 938 ? -35.454 6.225 14.155 1.00 83.62 938 GLU A C 1
ATOM 7518 O O . GLU A 1 938 ? -36.246 5.869 15.030 1.00 83.62 938 GLU A O 1
ATOM 7523 N N . HIS A 1 939 ? -34.450 7.054 14.415 1.00 86.56 939 HIS A N 1
ATOM 7524 C CA . HIS A 1 939 ? -34.136 7.511 15.760 1.00 86.56 939 HIS A CA 1
ATOM 7525 C C . HIS A 1 939 ? -33.816 9.005 15.770 1.00 86.56 939 HIS A C 1
ATOM 7527 O O . HIS A 1 939 ? -33.199 9.532 14.844 1.00 86.56 939 HIS A O 1
ATOM 7533 N N . PHE A 1 940 ? -34.202 9.702 16.839 1.00 91.62 940 PHE A N 1
ATOM 7534 C CA . PHE A 1 940 ? -33.816 11.098 17.028 1.00 91.62 940 PHE A CA 1
ATOM 7535 C C . PHE A 1 940 ? -32.310 11.227 17.244 1.00 91.62 940 PHE A C 1
ATOM 7537 O O . PHE A 1 940 ? -31.712 10.473 18.013 1.00 91.62 940 PHE A O 1
ATOM 7544 N N . VAL A 1 941 ? -31.696 12.235 16.630 1.00 91.12 941 VAL A N 1
ATOM 7545 C CA . VAL A 1 941 ? -30.333 12.626 16.991 1.00 91.12 941 VAL A CA 1
ATOM 7546 C C . VAL A 1 941 ? -30.358 13.381 18.308 1.00 91.12 941 VAL A C 1
ATOM 7548 O O . VAL A 1 941 ? -30.918 14.476 18.405 1.00 91.12 941 VAL A O 1
ATOM 7551 N N . ILE A 1 942 ? -29.703 12.805 19.314 1.00 92.50 942 ILE A N 1
ATOM 7552 C CA . ILE A 1 942 ? -29.608 13.404 20.644 1.00 92.50 942 ILE A CA 1
ATOM 7553 C C . ILE A 1 942 ? -28.603 14.561 20.618 1.00 92.50 942 ILE A C 1
ATOM 7555 O O . ILE A 1 942 ? -27.385 14.360 20.511 1.00 92.50 942 ILE A O 1
ATOM 7559 N N . GLY A 1 943 ? -29.142 15.775 20.717 1.00 88.81 943 GLY A N 1
ATOM 7560 C CA . GLY A 1 943 ? -28.429 17.045 20.831 1.00 88.81 943 GLY A CA 1
ATOM 7561 C C . GLY A 1 943 ? -27.856 17.288 22.223 1.00 88.81 943 GLY A C 1
ATOM 7562 O O . GLY A 1 943 ? -26.778 17.871 22.354 1.00 88.81 943 GLY A O 1
ATOM 7563 N N . GLY A 1 944 ? -28.524 16.779 23.257 1.00 90.19 944 GLY A N 1
ATOM 7564 C CA . GLY A 1 944 ? -28.092 16.927 24.639 1.00 90.19 944 GLY A CA 1
ATOM 7565 C C . GLY A 1 944 ? -29.172 16.543 25.645 1.00 90.19 944 GLY A C 1
ATOM 7566 O O . GLY A 1 944 ? -30.014 15.695 25.357 1.00 90.19 944 GLY A O 1
ATOM 7567 N N . ASN A 1 945 ? -29.124 17.140 26.833 1.00 89.31 945 ASN A N 1
ATOM 7568 C CA . ASN A 1 945 ? -30.097 16.932 27.896 1.00 89.31 945 ASN A CA 1
ATOM 7569 C C . ASN A 1 945 ? -30.214 18.149 28.821 1.00 89.31 945 ASN A C 1
ATOM 7571 O O . ASN A 1 945 ? -29.257 18.892 29.045 1.00 89.31 945 ASN A O 1
ATOM 7575 N N . GLU A 1 946 ? -31.394 18.326 29.400 1.00 84.38 946 GLU A N 1
ATOM 7576 C CA . GLU A 1 946 ? -31.601 19.281 30.479 1.00 84.38 946 GLU A CA 1
ATOM 7577 C C . GLU A 1 946 ? -30.989 18.780 31.798 1.00 84.38 946 GLU A C 1
ATOM 7579 O O . GLU A 1 946 ? -30.739 17.591 32.000 1.00 84.38 946 GLU A O 1
ATOM 7584 N N . SER A 1 947 ? -30.800 19.693 32.756 1.00 79.44 947 SER A N 1
ATOM 7585 C CA . SER A 1 947 ? -30.261 19.369 34.090 1.00 79.44 947 SER A CA 1
ATOM 7586 C C . SER A 1 947 ? -31.096 18.357 34.899 1.00 79.44 947 SER A C 1
ATOM 7588 O O . SER A 1 947 ? -30.585 17.747 35.837 1.00 79.44 947 SER A O 1
ATOM 7590 N N . ASN A 1 948 ? -32.373 18.176 34.549 1.00 77.56 948 ASN A N 1
ATOM 7591 C CA . ASN A 1 948 ? -33.291 17.186 35.126 1.00 77.56 948 ASN A CA 1
ATOM 7592 C C . ASN A 1 948 ? -33.215 15.809 34.422 1.00 77.56 948 ASN A C 1
ATOM 7594 O O . ASN A 1 948 ? -33.867 14.871 34.876 1.00 77.56 948 ASN A O 1
ATOM 7598 N N . GLY A 1 949 ? -32.414 15.681 33.356 1.00 75.94 949 GLY A N 1
ATOM 7599 C CA . GLY A 1 949 ? -32.216 14.454 32.585 1.00 75.94 949 GLY A CA 1
ATOM 7600 C C . GLY A 1 949 ? -33.074 14.311 31.324 1.00 75.94 949 GLY A C 1
ATOM 7601 O O . GLY A 1 949 ? -32.879 13.329 30.613 1.00 75.94 949 GLY A O 1
ATOM 7602 N N . VAL A 1 950 ? -33.976 15.253 31.023 1.00 84.75 950 VAL A N 1
ATOM 7603 C CA . VAL A 1 950 ? -34.818 15.214 29.812 1.00 84.75 950 VAL A CA 1
ATOM 7604 C C . VAL A 1 950 ? -33.953 15.342 28.555 1.00 84.75 950 VAL A C 1
ATOM 7606 O O . VAL A 1 950 ? -33.112 16.239 28.475 1.00 84.75 950 VAL A O 1
ATOM 7609 N N . GLU A 1 951 ? -34.142 14.453 27.575 1.00 89.94 951 GLU A N 1
ATOM 7610 C CA . GLU A 1 951 ? -33.355 14.445 26.336 1.00 89.94 951 GLU A CA 1
ATOM 7611 C C . GLU A 1 951 ? -33.782 15.550 25.360 1.00 89.94 951 GLU A C 1
ATOM 7613 O O . GLU A 1 951 ? -34.968 15.804 25.126 1.00 89.94 951 GLU A O 1
ATOM 7618 N N . LEU A 1 952 ? -32.778 16.183 24.751 1.00 92.56 952 LEU A N 1
ATOM 7619 C CA . LEU A 1 952 ? -32.944 17.247 23.771 1.00 92.56 952 LEU A CA 1
ATOM 7620 C C . LEU A 1 952 ? -32.543 16.760 22.378 1.00 92.56 952 LEU A C 1
ATOM 7622 O O . LEU A 1 952 ? -31.449 16.224 22.184 1.00 92.56 952 LEU A O 1
ATOM 7626 N N . GLY A 1 953 ? -33.417 16.976 21.400 1.00 93.94 953 GLY A N 1
ATOM 7627 C CA . GLY A 1 953 ? -33.196 16.671 19.991 1.00 93.94 953 GLY A CA 1
ATOM 7628 C C . GLY A 1 953 ? -32.633 17.860 19.227 1.00 93.94 953 GLY A C 1
ATOM 7629 O O . GLY A 1 953 ? -32.855 19.010 19.602 1.00 93.94 953 GLY A O 1
ATOM 7630 N N . VAL A 1 954 ? -31.942 17.588 18.121 1.00 96.19 954 VAL A N 1
ATOM 7631 C CA . VAL A 1 954 ? -31.475 18.639 17.207 1.00 96.19 954 VAL A CA 1
ATOM 7632 C C . VAL A 1 954 ? -32.599 19.039 16.254 1.00 96.19 954 VAL A C 1
ATOM 7634 O O . VAL A 1 954 ? -33.207 18.178 15.614 1.00 96.19 954 VAL A O 1
ATOM 7637 N N . THR A 1 955 ? -32.854 20.342 16.117 1.00 94.81 955 THR A N 1
ATOM 7638 C CA . THR A 1 955 ? -33.874 20.862 15.193 1.00 94.81 955 THR A CA 1
ATOM 7639 C C . THR A 1 955 ? -33.310 21.789 14.134 1.00 94.81 955 THR A C 1
ATOM 7641 O O . THR A 1 955 ? -32.304 22.458 14.355 1.00 94.81 955 THR A O 1
ATOM 7644 N N . ALA A 1 956 ? -33.992 21.844 12.993 1.00 93.06 956 ALA A N 1
ATOM 7645 C CA . ALA A 1 956 ? -33.789 22.832 11.948 1.00 93.06 956 ALA A CA 1
ATOM 7646 C C . ALA A 1 956 ? -35.013 23.746 11.855 1.00 93.06 956 ALA A C 1
ATOM 7648 O O . ALA A 1 956 ? -36.149 23.282 11.732 1.00 93.06 956 ALA A O 1
ATOM 7649 N N . ILE A 1 957 ? -34.768 25.053 11.919 1.00 92.56 957 ILE A N 1
ATOM 7650 C CA . ILE A 1 957 ? -35.793 26.096 11.959 1.00 92.56 957 ILE A CA 1
ATOM 7651 C C . ILE A 1 957 ? -35.460 27.145 10.901 1.00 92.56 957 ILE A C 1
ATOM 7653 O O . ILE A 1 957 ? -34.341 27.656 10.858 1.00 92.56 957 ILE A O 1
ATOM 7657 N N . THR A 1 958 ? -36.429 27.489 10.053 1.00 90.56 958 THR A N 1
ATOM 7658 C CA . THR A 1 958 ? -36.232 28.491 8.995 1.00 90.56 958 THR A CA 1
ATOM 7659 C C . THR A 1 958 ? -36.780 29.847 9.428 1.00 90.56 958 THR A C 1
ATOM 7661 O O . THR A 1 958 ? -37.973 29.991 9.677 1.00 90.56 958 THR A O 1
ATOM 7664 N N . ILE A 1 959 ? -35.922 30.867 9.484 1.00 87.19 959 ILE A N 1
ATOM 7665 C CA . ILE A 1 959 ? -36.288 32.252 9.817 1.00 87.19 959 ILE A CA 1
ATOM 7666 C C . ILE A 1 959 ? -35.744 33.171 8.724 1.00 87.19 959 ILE A C 1
ATOM 7668 O O . ILE A 1 959 ? -34.542 33.195 8.457 1.00 87.19 959 ILE A O 1
ATOM 7672 N N . ASN A 1 960 ? -36.621 33.956 8.090 1.00 86.75 960 ASN A N 1
ATOM 7673 C CA . ASN A 1 960 ? -36.266 34.854 6.981 1.00 86.75 960 ASN A CA 1
ATOM 7674 C C . ASN A 1 960 ? -35.464 34.143 5.869 1.00 86.75 960 ASN A C 1
ATOM 7676 O O . ASN A 1 960 ? -34.454 34.666 5.402 1.00 86.75 960 ASN A O 1
ATOM 7680 N N . ASN A 1 961 ? -35.891 32.935 5.484 1.00 85.50 961 ASN A N 1
ATOM 7681 C CA . ASN A 1 961 ? -35.222 32.041 4.525 1.00 85.50 961 ASN A CA 1
ATOM 7682 C C . ASN A 1 961 ? -33.819 31.548 4.932 1.00 85.50 961 ASN A C 1
ATOM 7684 O O . ASN A 1 961 ? -33.129 30.965 4.102 1.00 85.50 961 ASN A O 1
ATOM 7688 N N . ASN A 1 962 ? -33.392 31.747 6.181 1.00 87.06 962 ASN A N 1
ATOM 7689 C CA . ASN A 1 962 ? -32.152 31.174 6.706 1.00 87.06 962 ASN A CA 1
ATOM 7690 C C . ASN A 1 962 ? -32.481 30.031 7.669 1.00 87.06 962 ASN A C 1
ATOM 7692 O O . ASN A 1 962 ? -33.338 30.178 8.541 1.00 87.06 962 ASN A O 1
ATOM 7696 N N . LEU A 1 963 ? -31.789 28.911 7.513 1.00 90.12 963 LEU A N 1
ATOM 7697 C CA . LEU A 1 963 ? -31.851 27.746 8.375 1.00 90.12 963 LEU A CA 1
ATOM 7698 C C . LEU A 1 963 ? -30.962 27.957 9.601 1.00 90.12 963 LEU A C 1
ATOM 7700 O O . LEU A 1 963 ? -29.773 28.250 9.468 1.00 90.12 963 LEU A O 1
ATOM 7704 N N . TYR A 1 964 ? -31.530 27.768 10.784 1.00 91.81 964 TYR A N 1
ATOM 7705 C CA . TYR A 1 964 ? -30.833 27.769 12.063 1.00 91.81 964 TYR A CA 1
ATOM 7706 C C . TYR A 1 964 ? -31.022 26.426 12.757 1.00 91.81 964 TYR A C 1
ATOM 7708 O O . TYR A 1 964 ? -32.069 25.794 12.609 1.00 91.81 964 TYR A O 1
ATOM 7716 N N . TYR A 1 965 ? -30.025 26.027 13.547 1.00 95.00 965 TYR A N 1
ATOM 7717 C CA . TYR A 1 965 ? -30.105 24.818 14.357 1.00 95.00 965 TYR A CA 1
ATOM 7718 C C . TYR A 1 965 ? -30.387 25.155 15.811 1.00 95.00 965 TYR A C 1
ATOM 7720 O O . TYR A 1 965 ? -29.736 26.031 16.387 1.00 95.00 965 TYR A O 1
ATOM 7728 N N . GLY A 1 966 ? -31.364 24.462 16.377 1.00 93.88 966 GLY A N 1
ATOM 7729 C CA . GLY A 1 966 ? -31.826 24.648 17.743 1.00 93.88 966 GLY A CA 1
ATOM 7730 C C . GLY A 1 966 ? -31.999 23.321 18.465 1.00 93.88 966 GLY A C 1
ATOM 7731 O O . GLY A 1 966 ? -31.507 22.277 18.028 1.00 93.88 966 GLY A O 1
ATOM 7732 N N . GLU A 1 967 ? -32.739 23.369 19.562 1.00 94.88 967 GLU A N 1
ATOM 7733 C CA . GLU A 1 967 ? -33.030 22.216 20.410 1.00 94.88 967 GLU A CA 1
ATOM 7734 C C . GLU A 1 967 ? -34.543 22.041 20.601 1.00 94.88 967 GLU A C 1
ATOM 7736 O O . GLU A 1 967 ? -35.322 22.984 20.429 1.00 94.88 967 GLU A O 1
ATOM 7741 N N . ILE A 1 968 ? -34.971 20.821 20.917 1.00 94.44 968 ILE A N 1
ATOM 7742 C CA . ILE A 1 968 ? -36.363 20.489 21.246 1.00 94.44 968 ILE A CA 1
ATOM 7743 C C . ILE A 1 968 ? -36.408 19.431 22.341 1.00 94.44 968 ILE A C 1
ATOM 7745 O O . ILE A 1 968 ? -35.598 18.510 22.337 1.00 94.44 968 ILE A O 1
ATOM 7749 N N . ASN A 1 969 ? -37.376 19.534 23.249 1.00 92.25 969 ASN A N 1
ATOM 7750 C CA . ASN A 1 969 ? -37.669 18.477 24.211 1.00 92.25 969 ASN A CA 1
ATOM 7751 C C . ASN A 1 969 ? -38.286 17.267 23.483 1.00 92.25 969 ASN A C 1
ATOM 7753 O O . ASN A 1 969 ? -39.365 17.388 22.897 1.00 92.25 969 ASN A O 1
ATOM 7757 N N . LEU A 1 970 ? -37.604 16.117 23.522 1.00 90.12 970 LEU A N 1
ATOM 7758 C CA . LEU A 1 970 ? -38.021 14.901 22.811 1.00 90.12 970 LEU A CA 1
ATOM 7759 C C . LEU A 1 970 ? -39.206 14.169 23.454 1.00 90.12 970 LEU A C 1
ATOM 7761 O O . LEU A 1 970 ? -39.833 13.349 22.786 1.00 90.12 970 LEU A O 1
ATOM 7765 N N . GLU A 1 971 ? -39.534 14.459 24.715 1.00 85.88 971 GLU A N 1
ATOM 7766 C CA . GLU A 1 971 ? -40.714 13.896 25.385 1.00 85.88 971 GLU A CA 1
ATOM 7767 C C . GLU A 1 971 ? -41.998 14.634 24.991 1.00 85.88 971 GLU A C 1
ATOM 7769 O O . GLU A 1 971 ? -43.065 14.029 24.905 1.00 85.88 971 GLU A O 1
ATOM 7774 N N . GLU A 1 972 ? -41.897 15.944 24.753 1.00 86.25 972 GLU A N 1
ATOM 7775 C CA . GLU A 1 972 ? -43.054 16.806 24.508 1.00 86.25 972 GLU A CA 1
ATOM 7776 C C . GLU A 1 972 ? -43.274 17.154 23.035 1.00 86.25 972 GLU A C 1
ATOM 7778 O O . GLU A 1 972 ? -44.418 17.243 22.601 1.00 86.25 972 GLU A O 1
ATOM 7783 N N . LEU A 1 973 ? -42.202 17.423 22.280 1.00 88.56 973 LEU A N 1
ATOM 7784 C CA . LEU A 1 973 ? -42.246 17.877 20.881 1.00 88.56 973 LEU A CA 1
ATOM 7785 C C . LEU A 1 973 ? -43.175 19.094 20.626 1.00 88.56 973 LEU A C 1
ATOM 7787 O O . LEU A 1 973 ? -43.599 19.357 19.504 1.00 88.56 973 LEU A O 1
ATOM 7791 N N . ASN A 1 974 ? -43.492 19.889 21.651 1.00 87.94 974 ASN A N 1
ATOM 7792 C CA . ASN A 1 974 ? -44.477 20.970 21.535 1.00 87.94 974 ASN A CA 1
ATOM 7793 C C . ASN A 1 974 ? -43.957 22.174 20.730 1.00 87.94 974 ASN A C 1
ATOM 7795 O O . ASN A 1 974 ? -44.680 22.749 19.918 1.00 87.94 974 ASN A O 1
ATOM 7799 N N . TYR A 1 975 ? -42.710 22.583 20.967 1.00 90.44 975 TYR A N 1
ATOM 7800 C CA . TYR A 1 975 ? -42.053 23.691 20.275 1.00 90.44 975 TYR A CA 1
ATOM 7801 C C . TYR A 1 975 ? -40.535 23.509 20.306 1.00 90.44 975 TYR A C 1
ATOM 7803 O O . TYR A 1 975 ? -39.982 23.030 21.294 1.00 90.44 975 TYR A O 1
ATOM 7811 N N . ALA A 1 976 ? -39.860 23.939 19.245 1.00 93.00 976 ALA A N 1
ATOM 7812 C CA . ALA A 1 976 ? -38.406 24.009 19.191 1.00 93.00 976 ALA A CA 1
ATOM 7813 C C . ALA A 1 976 ? -37.921 25.409 19.586 1.00 93.00 976 ALA A C 1
ATOM 7815 O O . ALA A 1 976 ? -38.623 26.406 19.365 1.00 93.00 976 ALA A O 1
ATOM 7816 N N . THR A 1 977 ? -36.721 25.496 20.156 1.00 92.88 977 THR A N 1
ATOM 7817 C CA . THR A 1 977 ? -36.098 26.763 20.551 1.00 92.88 977 THR A CA 1
ATOM 7818 C C . THR A 1 977 ? -34.810 27.020 19.792 1.00 92.88 977 THR A C 1
ATOM 7820 O O . THR A 1 977 ? -33.958 26.145 19.655 1.00 92.88 977 THR A O 1
ATOM 7823 N N . VAL A 1 978 ? -34.648 28.257 19.324 1.00 92.69 978 VAL A N 1
ATOM 7824 C CA . VAL A 1 978 ? -33.432 28.716 18.649 1.00 92.69 978 VAL A CA 1
ATOM 7825 C C . VAL A 1 978 ? -33.132 30.162 19.004 1.00 92.69 978 VAL A C 1
ATOM 7827 O O . VAL A 1 978 ? -34.034 30.975 19.187 1.00 92.69 978 VAL A O 1
ATOM 7830 N N . ALA A 1 979 ? -31.857 30.510 19.113 1.00 86.25 979 ALA A N 1
ATOM 7831 C CA . ALA A 1 979 ? -31.434 31.897 19.240 1.00 86.25 979 ALA A CA 1
ATOM 7832 C C . ALA A 1 979 ? -30.943 32.399 17.882 1.00 86.25 979 ALA A C 1
ATOM 7834 O O . ALA A 1 979 ? -30.358 31.639 17.126 1.00 86.25 979 ALA A O 1
ATOM 7835 N N . ILE A 1 980 ? -31.140 33.677 17.564 1.00 80.69 980 ILE A N 1
ATOM 7836 C CA . ILE A 1 980 ? -30.591 34.277 16.340 1.00 80.69 980 ILE A CA 1
ATOM 7837 C C . ILE A 1 980 ? -29.585 35.367 16.692 1.00 80.69 980 ILE A C 1
ATOM 7839 O O . ILE A 1 980 ? -29.707 36.048 17.708 1.00 80.69 980 ILE A O 1
ATOM 7843 N N . ALA A 1 981 ? -28.569 35.548 15.846 1.00 65.25 981 ALA A N 1
ATOM 7844 C CA . ALA A 1 981 ? -27.398 36.369 16.165 1.00 65.25 981 ALA A CA 1
ATOM 7845 C C . ALA A 1 981 ? -27.729 37.802 16.644 1.00 65.25 981 ALA A C 1
ATOM 7847 O O . ALA A 1 981 ? -27.017 38.325 17.505 1.00 65.25 981 ALA A O 1
ATOM 7848 N N . TYR A 1 982 ? -28.801 38.410 16.122 1.00 67.00 982 TYR A N 1
ATOM 7849 C CA . TYR A 1 982 ? -29.191 39.801 16.388 1.00 67.00 982 TYR A CA 1
ATOM 7850 C C . TYR A 1 982 ? -30.173 39.982 17.556 1.00 67.00 982 TYR A C 1
ATOM 7852 O O . TYR A 1 982 ? -30.364 41.111 18.005 1.00 67.00 982 TYR A O 1
ATOM 7860 N N . GLU A 1 983 ? -30.759 38.903 18.080 1.00 70.94 983 GLU A N 1
ATOM 7861 C CA . GLU A 1 983 ? -31.686 38.959 19.213 1.00 70.94 983 GLU A CA 1
ATOM 7862 C C . GLU A 1 983 ? -31.024 38.428 20.490 1.00 70.94 983 GLU A C 1
ATOM 7864 O O . GLU A 1 983 ? -30.191 37.523 20.469 1.00 70.94 983 GLU A O 1
ATOM 7869 N N . GLN A 1 984 ? -31.368 39.027 21.632 1.00 73.94 984 GLN A N 1
ATOM 7870 C CA . GLN A 1 984 ? -30.866 38.589 22.944 1.00 73.94 984 GLN A CA 1
ATOM 7871 C C . GLN A 1 984 ? -31.751 37.506 23.582 1.00 73.94 984 GLN A C 1
ATOM 7873 O O . GLN A 1 984 ? -31.337 36.848 24.536 1.00 73.94 984 GLN A O 1
ATOM 7878 N N . LYS A 1 985 ? -32.963 37.305 23.053 1.00 82.12 985 LYS A N 1
ATOM 7879 C CA . LYS A 1 985 ? -33.912 36.291 23.518 1.00 82.12 985 LYS A CA 1
ATOM 7880 C C . LYS A 1 985 ? -33.990 35.134 22.530 1.00 82.12 985 LYS A C 1
ATOM 7882 O O . LYS A 1 985 ? -33.775 35.321 21.336 1.00 82.12 985 LYS A O 1
ATOM 7887 N N . ALA A 1 986 ? -34.282 33.950 23.056 1.00 85.94 986 ALA A N 1
ATOM 7888 C CA . ALA A 1 986 ? -34.587 32.782 22.247 1.00 85.94 986 ALA A CA 1
ATOM 7889 C C . ALA A 1 986 ? -35.970 32.933 21.599 1.00 85.94 986 ALA A C 1
ATOM 7891 O O . ALA A 1 986 ? -36.891 33.498 22.194 1.00 85.94 986 ALA A O 1
ATOM 7892 N N . ILE A 1 987 ? -36.103 32.391 20.397 1.00 88.75 987 ILE A N 1
ATOM 7893 C CA . ILE A 1 987 ? -37.350 32.263 19.655 1.00 88.75 987 ILE A CA 1
ATOM 7894 C C . ILE A 1 987 ? -37.855 30.835 19.856 1.00 88.75 987 ILE A C 1
ATOM 7896 O O . ILE A 1 987 ? -37.091 29.878 19.721 1.00 88.75 987 ILE A O 1
ATOM 7900 N N . SER A 1 988 ? -39.141 30.699 20.167 1.00 91.62 988 SER A N 1
ATOM 7901 C CA . SER A 1 988 ? -39.839 29.413 20.218 1.00 91.62 988 SER A CA 1
ATOM 7902 C C . SER A 1 988 ? -40.788 29.310 19.030 1.00 91.62 988 SER A C 1
ATOM 7904 O O . SER A 1 988 ? -41.505 30.268 18.735 1.00 91.62 988 SER A O 1
ATOM 7906 N N . THR A 1 989 ? -40.801 28.168 18.348 1.00 90.44 989 THR A N 1
ATOM 7907 C CA . THR A 1 989 ? -41.642 27.943 17.164 1.00 90.44 989 THR A CA 1
ATOM 7908 C C . THR A 1 989 ? -42.206 26.528 17.134 1.00 90.44 989 THR A C 1
ATOM 7910 O O . THR A 1 989 ? -41.569 25.585 17.599 1.00 90.44 989 THR A O 1
ATOM 7913 N N . THR A 1 990 ? -43.398 26.377 16.560 1.00 91.00 990 THR A N 1
ATOM 7914 C CA . THR A 1 990 ? -44.000 25.073 16.237 1.00 91.00 990 THR A CA 1
ATOM 7915 C C . THR A 1 990 ? -43.681 24.624 14.807 1.00 91.00 990 THR A C 1
ATOM 7917 O O . THR A 1 990 ? -44.043 23.519 14.425 1.00 91.00 990 THR A O 1
ATOM 7920 N N . ASP A 1 991 ? -43.044 25.483 14.005 1.00 90.38 991 ASP A N 1
ATOM 7921 C CA . ASP A 1 991 ? -42.581 25.172 12.650 1.00 90.38 991 ASP A CA 1
ATOM 7922 C C . ASP A 1 991 ? -41.092 24.808 12.691 1.00 90.38 991 ASP A C 1
ATOM 7924 O O . ASP A 1 991 ? -40.219 25.681 12.740 1.00 90.38 991 ASP A O 1
ATOM 7928 N N . TYR A 1 992 ? -40.818 23.508 12.774 1.00 92.94 992 TYR A N 1
ATOM 7929 C CA . TYR A 1 992 ? -39.479 22.942 12.886 1.00 92.94 992 TYR A CA 1
ATOM 7930 C C . TYR A 1 992 ? -39.413 21.568 12.207 1.00 92.94 992 TYR A C 1
ATOM 7932 O O . TYR A 1 992 ? -40.423 20.877 12.051 1.00 92.94 992 TYR A O 1
ATOM 7940 N N . LYS A 1 993 ? -38.196 21.140 11.859 1.00 93.19 993 LYS A N 1
ATOM 7941 C CA . LYS A 1 993 ? -37.883 19.738 11.546 1.00 93.19 993 LYS A CA 1
ATOM 7942 C C . LYS A 1 993 ? -36.949 19.175 12.608 1.00 93.19 993 LYS A C 1
ATOM 7944 O O . LYS A 1 993 ? -36.095 19.905 13.109 1.00 93.19 993 LYS A O 1
ATOM 7949 N N . VAL A 1 994 ? -37.079 17.892 12.930 1.00 93.25 994 VAL A N 1
ATOM 7950 C CA . VAL A 1 994 ? -36.180 17.188 13.856 1.00 93.25 994 VAL A CA 1
ATOM 7951 C C . VAL A 1 994 ? -35.189 16.354 13.054 1.00 93.25 994 VAL A C 1
ATOM 7953 O O . VAL A 1 994 ? -35.537 15.794 12.010 1.00 93.25 994 VAL A O 1
ATOM 7956 N N . LEU A 1 995 ? -33.943 16.308 13.517 1.00 93.56 995 LEU A N 1
ATOM 7957 C CA . LEU A 1 995 ? -32.894 15.519 12.892 1.00 93.56 995 LEU A CA 1
ATOM 7958 C C . LEU A 1 995 ? -33.060 14.039 13.248 1.00 93.56 995 LEU A C 1
ATOM 7960 O O . LEU A 1 995 ? -33.051 13.678 14.429 1.00 93.56 995 LEU A O 1
ATOM 7964 N N . ILE A 1 996 ? -33.181 13.197 12.226 1.00 91.12 996 ILE A N 1
ATOM 7965 C CA . ILE A 1 996 ? -33.353 11.749 12.354 1.00 91.12 996 ILE A CA 1
ATOM 7966 C C . ILE A 1 996 ? -32.120 11.038 11.809 1.00 91.12 996 ILE A C 1
ATOM 7968 O O . ILE A 1 996 ? -31.576 11.456 10.785 1.00 91.12 996 ILE A O 1
ATOM 7972 N N . TYR A 1 997 ? -31.703 9.959 12.473 1.00 87.50 997 TYR A N 1
ATOM 7973 C CA . TYR A 1 997 ? -30.717 9.012 11.961 1.00 87.50 997 TYR A CA 1
ATOM 7974 C C . TYR A 1 997 ? -31.303 7.610 11.795 1.00 87.50 997 TYR A C 1
ATOM 7976 O O . TYR A 1 997 ? -32.285 7.257 12.449 1.00 87.50 997 TYR A O 1
ATOM 7984 N N . THR A 1 998 ? -30.666 6.809 10.940 1.00 78.06 998 THR A N 1
ATOM 7985 C CA . THR A 1 998 ? -31.033 5.405 10.703 1.00 78.06 998 THR A CA 1
ATOM 7986 C C . THR A 1 998 ? -29.891 4.444 11.023 1.00 78.06 998 THR A C 1
ATOM 7988 O O . THR A 1 998 ? -28.711 4.760 10.831 1.00 78.06 998 THR A O 1
ATOM 7991 N N . GLU A 1 999 ? -30.224 3.239 11.495 1.00 69.00 999 GLU A N 1
ATOM 7992 C CA . GLU A 1 999 ? -29.242 2.162 11.742 1.00 69.00 999 GLU A CA 1
ATOM 7993 C C . GLU A 1 999 ? -28.599 1.622 10.453 1.00 69.00 999 GLU A C 1
ATOM 7995 O O . GLU A 1 999 ? -27.481 1.116 10.482 1.00 69.00 999 GLU A O 1
ATOM 8000 N N . GLU A 1 1000 ? -29.286 1.751 9.319 1.00 66.69 1000 GLU A N 1
ATOM 8001 C CA . GLU A 1 1000 ? -28.838 1.293 8.001 1.00 66.69 1000 GLU A CA 1
ATOM 8002 C C . GLU A 1 1000 ? -28.812 2.469 7.005 1.00 66.69 1000 GLU A C 1
ATOM 8004 O O . GLU A 1 1000 ? -29.547 3.447 7.192 1.00 66.69 1000 GLU A O 1
ATOM 8009 N N . PRO A 1 1001 ? -27.981 2.413 5.948 1.00 66.88 1001 PRO A N 1
ATOM 8010 C CA . PRO A 1 1001 ? -27.995 3.388 4.861 1.00 66.88 1001 PRO A CA 1
ATOM 8011 C C . PRO A 1 1001 ? -29.380 3.583 4.239 1.00 66.88 1001 PRO A C 1
ATOM 8013 O O . PRO A 1 1001 ? -30.064 2.623 3.891 1.00 66.88 1001 PRO A O 1
ATOM 8016 N N . ILE A 1 1002 ? -29.769 4.839 4.032 1.00 67.56 1002 ILE A N 1
ATOM 8017 C CA . ILE A 1 1002 ? -31.030 5.185 3.374 1.00 67.56 1002 ILE A CA 1
ATOM 8018 C C . ILE A 1 1002 ? -30.864 4.983 1.862 1.00 67.56 1002 ILE A C 1
ATOM 8020 O O . ILE A 1 1002 ? -30.046 5.650 1.225 1.00 67.56 1002 ILE A O 1
ATOM 8024 N N . GLU A 1 1003 ? -31.640 4.071 1.270 1.00 57.16 1003 GLU A N 1
ATOM 8025 C CA . GLU A 1 1003 ? -31.672 3.894 -0.186 1.00 57.16 1003 GLU A CA 1
ATOM 8026 C C . GLU A 1 1003 ? -32.208 5.157 -0.884 1.00 57.16 1003 GLU A C 1
ATOM 8028 O O . GLU A 1 1003 ? -33.223 5.733 -0.490 1.00 57.16 1003 GLU A O 1
ATOM 8033 N N . SER A 1 1004 ? -31.558 5.563 -1.979 1.00 49.62 1004 SER A N 1
ATOM 8034 C CA . SER A 1 1004 ? -31.805 6.818 -2.714 1.00 49.62 1004 SER A CA 1
ATOM 8035 C C . SER A 1 1004 ? -33.173 6.930 -3.413 1.00 49.62 1004 SER A C 1
ATOM 8037 O O . SER A 1 1004 ? -33.414 7.881 -4.156 1.00 49.62 1004 SER A O 1
ATOM 8039 N N . SER A 1 1005 ? -34.074 5.967 -3.211 1.00 44.66 1005 SER A N 1
ATOM 8040 C CA . SER A 1 1005 ? -35.352 5.842 -3.917 1.00 44.66 1005 SER A CA 1
ATOM 8041 C C . SER A 1 1005 ? -36.541 6.531 -3.222 1.00 44.66 1005 SER A C 1
ATOM 8043 O O . SER A 1 1005 ? -37.608 6.638 -3.831 1.00 44.66 1005 SER A O 1
ATOM 8045 N N . LYS A 1 1006 ? -36.383 7.047 -1.989 1.00 44.59 1006 LYS A N 1
ATOM 8046 C CA . LYS A 1 1006 ? -37.408 7.847 -1.280 1.00 44.59 1006 LYS A CA 1
ATOM 8047 C C . LYS A 1 1006 ? -37.106 9.359 -1.352 1.00 44.59 1006 LYS A C 1
ATOM 8049 O O . LYS A 1 1006 ? -35.944 9.747 -1.261 1.00 44.59 1006 LYS A O 1
ATOM 8054 N N . PRO A 1 1007 ? -38.129 10.238 -1.440 1.00 43.72 1007 PRO A N 1
ATOM 8055 C CA . PRO A 1 1007 ? -37.956 11.689 -1.387 1.00 43.72 1007 PRO A CA 1
ATOM 8056 C C . PRO A 1 1007 ? -37.770 12.133 0.071 1.00 43.72 1007 PRO A C 1
ATOM 8058 O O . PRO A 1 1007 ? -38.670 12.707 0.680 1.00 43.72 1007 PRO A O 1
ATOM 8061 N N . LEU A 1 1008 ? -36.624 11.804 0.659 1.00 53.91 1008 LEU A N 1
ATOM 8062 C CA . LEU A 1 1008 ? -36.187 12.372 1.931 1.00 53.91 1008 LEU A CA 1
ATOM 8063 C C . LEU A 1 1008 ? -35.227 13.526 1.624 1.00 53.91 1008 LEU A C 1
ATOM 8065 O O . LEU A 1 1008 ? -34.402 13.416 0.717 1.00 53.91 1008 LEU A O 1
ATOM 8069 N N . GLU A 1 1009 ? -35.334 14.636 2.360 1.00 56.91 1009 GLU A N 1
ATOM 8070 C CA . GLU A 1 1009 ? -34.295 15.676 2.373 1.00 56.91 1009 GLU A CA 1
ATOM 8071 C C . GLU A 1 1009 ? -33.074 15.112 3.111 1.00 56.91 1009 GLU A C 1
ATOM 8073 O O . GLU A 1 1009 ? -32.853 15.388 4.292 1.00 56.91 1009 GLU A O 1
ATOM 8078 N N . LEU A 1 1010 ? -32.332 14.243 2.418 1.00 56.72 1010 LEU A N 1
ATOM 8079 C CA . LEU A 1 1010 ? -31.040 13.746 2.866 1.00 56.72 1010 LEU A CA 1
ATOM 8080 C C . LEU A 1 1010 ? -30.133 14.943 3.131 1.00 56.72 1010 LEU A C 1
ATOM 8082 O O . LEU A 1 1010 ? -30.074 15.888 2.340 1.00 56.72 1010 LEU A O 1
ATOM 8086 N N . ILE A 1 1011 ? -29.452 14.897 4.266 1.00 57.72 1011 ILE A N 1
ATOM 8087 C CA . ILE A 1 1011 ? -28.490 15.925 4.633 1.00 57.72 1011 ILE A CA 1
ATOM 8088 C C . ILE A 1 1011 ? -27.173 15.546 3.978 1.00 57.72 1011 ILE A C 1
ATOM 8090 O O . ILE A 1 1011 ? -26.683 14.446 4.207 1.00 57.72 1011 ILE A O 1
ATOM 8094 N N . ASP A 1 1012 ? -26.634 16.446 3.159 1.00 51.38 1012 ASP A N 1
ATOM 8095 C CA . ASP A 1 1012 ? -25.284 16.340 2.609 1.00 51.38 1012 ASP A CA 1
ATOM 8096 C C . ASP A 1 1012 ? -24.318 16.945 3.649 1.00 51.38 1012 ASP A C 1
ATOM 8098 O O . ASP A 1 1012 ? -24.347 18.167 3.830 1.00 51.38 1012 ASP A O 1
ATOM 8102 N N . PRO A 1 1013 ? -23.600 16.127 4.443 1.00 42.94 1013 PRO A N 1
ATOM 8103 C CA . PRO A 1 1013 ? -22.683 16.593 5.475 1.00 42.94 1013 PRO A CA 1
ATOM 8104 C C . PRO A 1 1013 ? -21.476 17.324 4.879 1.00 42.94 1013 PRO A C 1
ATOM 8106 O O . PRO A 1 1013 ? -20.807 16.768 3.980 1.00 42.94 1013 PRO A O 1
#

Solvent-accessible surface area (backbone atoms only — not comparable to full-atom values): 55057 Å² total; per-residue (Å²): 143,87,79,71,74,72,64,61,64,61,59,62,62,61,63,71,69,67,73,82,76,80,86,84,90,84,80,94,80,90,77,92,81,80,95,74,90,82,79,90,74,93,73,90,72,86,65,75,64,46,49,30,43,34,34,31,51,41,76,71,95,76,83,86,90,62,93,78,56,52,66,64,52,36,49,50,52,52,50,51,52,39,53,52,52,41,50,51,49,65,79,41,44,88,66,38,97,62,49,67,59,58,55,48,40,50,51,52,47,60,50,50,78,70,48,96,74,80,83,65,100,63,84,43,76,93,45,67,62,30,30,57,79,49,76,57,96,61,32,37,33,30,43,32,72,38,26,54,74,53,46,59,54,52,56,67,36,86,52,38,77,46,66,42,73,65,79,86,82,77,80,83,82,58,69,66,56,55,53,47,30,71,68,48,68,42,98,40,71,37,74,42,75,76,31,48,65,57,49,9,63,27,25,28,23,91,74,42,71,92,60,30,61,58,85,70,45,38,25,56,45,46,59,46,21,2,42,68,22,38,37,39,38,60,30,25,5,36,57,53,81,44,76,44,50,64,65,54,92,74,28,55,71,34,39,70,33,32,28,49,97,46,38,84,40,81,56,97,35,45,47,52,46,65,45,95,57,64,36,29,53,32,31,54,30,48,30,31,15,30,6,57,76,61,22,56,4,45,31,26,23,38,37,35,36,34,29,71,59,101,43,71,55,27,49,39,44,50,50,53,49,37,65,77,73,62,70,63,96,50,48,38,36,39,38,33,54,54,66,49,79,42,82,46,60,85,84,63,80,75,92,77,53,68,57,58,54,47,52,50,58,40,34,77,72,37,27,38,36,30,13,11,35,39,66,77,50,39,53,30,57,30,75,94,77,32,27,33,26,36,60,15,61,40,85,69,34,48,7,16,17,15,25,43,64,52,98,41,86,96,56,46,79,63,44,31,56,26,77,45,26,13,40,49,50,45,30,62,37,28,28,46,19,50,43,50,41,65,50,52,44,82,84,68,46,81,40,71,75,38,79,48,76,37,14,38,47,10,19,26,34,53,52,9,41,48,28,22,53,47,32,70,40,72,90,61,84,50,42,52,61,54,42,50,55,50,46,57,55,46,18,49,68,72,60,54,42,89,64,60,91,89,35,63,47,35,34,59,35,70,44,39,24,54,43,25,36,72,85,65,49,80,44,75,46,77,80,66,57,63,70,58,50,51,44,52,75,67,56,77,65,87,54,45,75,44,71,58,48,86,64,77,62,93,44,35,48,65,52,73,32,89,86,72,51,48,34,29,38,26,30,34,76,53,86,82,16,31,47,25,9,24,23,37,64,90,78,51,30,39,34,29,49,55,74,74,28,23,50,76,40,76,68,88,34,25,36,37,35,42,62,86,39,27,62,52,75,44,72,63,74,56,81,84,82,52,54,82,90,47,45,42,77,41,71,43,37,25,46,65,87,65,52,46,24,26,36,22,42,35,72,57,97,86,29,76,46,33,11,27,24,45,68,89,66,48,67,52,32,36,23,40,58,85,62,32,27,45,79,34,77,65,49,25,37,40,31,36,36,79,56,80,51,70,82,56,49,74,42,76,61,80,90,68,83,66,94,46,41,51,69,46,71,78,30,77,83,73,49,41,36,34,40,26,29,35,76,54,94,82,19,31,46,19,10,25,22,38,64,90,78,52,30,38,34,27,50,53,96,73,29,42,47,78,37,79,65,80,36,25,35,40,33,33,66,73,48,23,55,44,77,38,80,62,45,80,83,62,78,71,59,94,58,50,43,77,40,72,35,32,25,46,72,89,66,50,49,20,30,28,20,43,36,74,54,95,84,27,74,46,38,12,27,22,46,67,85,62,43,74,43,28,35,33,40,55,94,77,28,49,43,79,37,69,71,44,23,35,38,26,39,35,84,58,55,42,62,61,58,46,75,42,80,54,84,88,61,85,59,82,38,33,41,54,46,81,31,86,84,82,39,38,37,32,42,26,29,33,77,53,93,80,18,32,43,21,11,24,24,41,70,71,46,96,78,50,37,39,39,26,54,56,96,62,25,47,43,79,44,81,70,77,38,23,34,40,24,34,59,56,48,33,38,31,61,38,82,66,71,51,81,85,74,54,56,100,59,52,41,75,38,77,35,32,23,47,66,90,66,54,49,21,27,31,27,44,33,74,56,97,81,28,76,45,37,13,28,27,49,68,88,66,45,72,49,37,38,32,47,50,97,91,46,72,46,35,46,75,39,76,71,54,27,36,37,33,31,31,60,56,77,61,68,89,87,59,97,63,62,59,44,70,61

Sequence (1013 aa):
MKGFYFYIIIGLIVNFILITVNAKNIPLDTANEKKENDSIKNNGEKTKEQYYLIYVENKSSESKKIKREESNATNKVVNSVIDEIHQLIINNVDSYEKPEILEKMEKEDSLRKRDQVSEYLLDYGDSSLVYPISTLNNVTVLYAYLSSDVVEVVKSMPHVKHCDKEIYYEPASNSTLDFIKENSHWKDVSVTNDAPLHLSVVSQGKFDKSVNSKYDNNYYYPSSAGEGVDIFIFDSGFDFTHDEFSNTDERTVKCVFEVKDGKLIKTLNEKVCNNRNLKHHGSVVSTTAAGKISGAAGKANVYGVLFDEYSAANKVAALQYIKDNLIGPNKAIFNFSHGNFIEYDPNEITDYDREYELINTLTEKGAIFFASAGNDSEYVINESKKRRYLPCTNENIICVGGVTISNSYSYINKYSIDPSSNRGRGVDIYAPFSVTVSYKDEYRIERSNKIVSGTSYSSPLVAGIVATILSDNKNINFNKESMLDYLNQIGHKNIIEGISRGDPNLFINNGNHIVYDRNGNMSWYNPVDDQKIEKIITSNEPYVWTKWNGLFPSNAISTINSDGKTLVVGRITYNNGVHCGYVDIKSKKITIYNGDDAIEFFDGFEILTIPSNHFYWKKISNLTQLNDKEDVIVVSGSKSNGNVLGVAKCEYENKEYFGEIDLNILKNANYGIGKKGITSIEYEVLIYSKKPIVPYQWKTWHGKFPSDAVYIKNNPNGKSFVVGRTTYKNGIYCGYVDIDTKKLTISLDNKELAFDKDYEILIGPNNHFAWKKINQYTKLSDNYKIIIGGNENNGNSLGVAKCKYDNNYYFGNTNLEYLDYANIGINNKVKHITDFEVLTYSEEPVIPYQWKKWNGKIPYNAIITNNPNDKSYAIGRTTYANGIHCGYIDLTSIQKKLVITYNGNKIEVLDNIEILTCPSNRMYWKNVTDVSQLEDQEHFVIGGNESNGVELGVTAITINNNLYYGEINLEELNYATVAIAYEQKAISTTDYKVLIYTEEPIESSKPLELIDP

Radius of gyration: 39.23 Å; Cα contacts (8 Å, |Δi|>4): 2316; chains: 1; bounding box: 88×92×120 Å